Protein AF-0000000084351685 (afdb_homodimer)

Foldseek 3Di:
DVVVVVQLVLLQLLLQLLVCQLVPPQDALVRSCVVSVHDSVSSVVSVVLCVVLQQKDWDFDPDPPPPDDGGITIHGRQLAAWFKFWEDAQFKIKIFIGTLSQDTPDIDIDTDNDLDLLVVLVVVLVVVVVSCVVVVPDLVRYQEYEYAYAAQAQFVQRFGCDDPSSRDHGHSNQVSNCVSNVHGYTYAHLVALLVLLQCVVDPDPPFAWEKEWAFEQFTWMWIHGNSHTDQPVSRPPTRQQQDAPDQQADADPVGGHRGLRCLTYFVNLQVQVCVVPPPRDGPVVLLVCVVVPPPSSVVSLVSNLVSVLLVVQVCCVVGVGQEYEYHYCLCQVRVVSVVSSVVPNLVNHDVVSSPSYYYYYGDCHPCSSRSSRSVVSSSVCSSRPDRPDPD/DVVVVVVLVLLQLLLQLLVCQLVPPQDALVRSCVVSVHDSVSSVVSVVLCVVLQQKDWDFDPDPPPPDDGGITIHGRQQAAWFKFWEDAQFKIWIFIGTLSQDTPDIDIDTDHDLDLLVVLVVVLVVVVVCCVVVVPDLVRYQEYEYAYAAQAQFVQRFGCDDPSSRDHGHSNQVSNCVSNVHGYTYAHLVALLVLLQCVVDPDPPFAWEKEWAFEQFTWIWIGGNSHTDQPVSRPPTRQQQDAPDQQADADPVGGHRGLRCLTYFVNLQVQVCVVPPPRDGPVVLLVCVVVPPPSSVVSLVSNLVSVLLVVQVCCVVGVGQEYEYHYCLCQVRVVSVVSSVVPNLVNHDVVSSPSYYYYYGDCHPCSSRSSRSVVSSSVCSSRPDRPDPD

Radius of gyration: 29.2 Å; Cα contacts (8 Å, |Δi|>4): 1592; chains: 2; bounding box: 76×80×76 Å

Nearest PDB structures (foldseek):
  3vov-assembly1_B  TM=8.657E-01  e=4.909E-23  Thermus thermophilus HB8
  2yhy-assembly1_A  TM=8.379E-01  e=1.198E-23  Homo sapiens
  3vov-assembly1_C  TM=8.590E-01  e=2.984E-22  Thermus thermophilus HB8
  3vgl-assembly1_A  TM=8.261E-01  e=4.686E-22  Streptomyces griseus subsp. griseus NBRC 13350
  3vov-assembly1_D  TM=8.347E-01  e=1.167E-20  Thermus thermophilus HB8

pLDDT: mean 92.17, std 11.5, range [28.89, 98.88]

Structure (mmCIF, N/CA/C/O backbone):
data_AF-0000000084351685-model_v1
#
loop_
_entity.id
_entity.type
_entity.pdbx_description
1 polymer 'Sugar kinase of the NBD/HSP70 family, may contain an N-terminal HTH domain'
#
loop_
_atom_site.group_PDB
_atom_site.id
_atom_site.type_symbol
_atom_site.label_atom_id
_atom_site.label_alt_id
_atom_site.label_comp_id
_atom_site.label_asym_id
_atom_site.label_entity_id
_atom_site.label_seq_id
_atom_site.pdbx_PDB_ins_code
_atom_site.Cartn_x
_atom_site.Cartn_y
_atom_site.Cartn_z
_atom_site.occupancy
_atom_site.B_iso_or_equiv
_atom_site.auth_seq_id
_atom_site.auth_comp_id
_atom_site.auth_asym_id
_atom_site.auth_atom_id
_atom_site.pdbx_PDB_model_num
ATOM 1 N N . MET A 1 1 ? 35.75 -8.984 12.016 1 28.89 1 MET A N 1
ATOM 2 C CA . MET A 1 1 ? 34.688 -7.992 11.781 1 28.89 1 MET A CA 1
ATOM 3 C C . MET A 1 1 ? 34.844 -7.367 10.398 1 28.89 1 MET A C 1
ATOM 5 O O . MET A 1 1 ? 33.844 -7.16 9.703 1 28.89 1 MET A O 1
ATOM 9 N N . GLU A 1 2 ? 36.062 -7.09 10.031 1 40.34 2 GLU A N 1
ATOM 10 C CA . GLU A 1 2 ? 36.531 -6.543 8.75 1 40.34 2 GLU A CA 1
ATOM 11 C C . GLU A 1 2 ? 36.25 -7.512 7.609 1 40.34 2 GLU A C 1
ATOM 13 O O . GLU A 1 2 ? 35.844 -7.102 6.516 1 40.34 2 GLU A O 1
ATOM 18 N N . ILE A 1 3 ? 36.406 -8.727 7.922 1 40.56 3 ILE A N 1
ATOM 19 C CA . ILE A 1 3 ? 36.312 -9.812 6.957 1 40.56 3 ILE A CA 1
ATOM 20 C C . ILE A 1 3 ? 34.844 -10.031 6.578 1 40.56 3 ILE A C 1
ATOM 22 O O . ILE A 1 3 ? 34.531 -10.414 5.445 1 40.56 3 ILE A O 1
ATOM 26 N N . LYS A 1 4 ? 33.938 -9.852 7.543 1 44.12 4 LYS A N 1
ATOM 27 C CA . LYS A 1 4 ? 32.531 -10.102 7.363 1 44.12 4 LYS A CA 1
ATOM 28 C C . LYS A 1 4 ? 31.906 -9.109 6.379 1 44.12 4 LYS A C 1
ATOM 30 O O . LYS A 1 4 ? 31.047 -9.477 5.57 1 44.12 4 LYS A O 1
ATOM 35 N N . ASN A 1 5 ? 32.438 -7.922 6.488 1 52 5 ASN A N 1
ATOM 36 C CA . ASN A 1 5 ? 31.984 -6.824 5.641 1 52 5 ASN A CA 1
ATOM 37 C C . ASN A 1 5 ? 32.406 -7.02 4.191 1 52 5 ASN A C 1
ATOM 39 O O . ASN A 1 5 ? 31.625 -6.793 3.27 1 52 5 ASN A O 1
ATOM 43 N N . HIS A 1 6 ? 33.531 -7.609 4.031 1 55.75 6 HIS A N 1
ATOM 44 C CA . HIS A 1 6 ? 34.062 -7.836 2.688 1 55.75 6 HIS A CA 1
ATOM 45 C C . HIS A 1 6 ? 33.344 -8.977 1.996 1 55.75 6 HIS A C 1
ATOM 47 O O . HIS A 1 6 ? 33.031 -8.898 0.802 1 55.75 6 HIS A O 1
ATOM 53 N N . GLU A 1 7 ? 33.031 -9.969 2.828 1 60.66 7 GLU A N 1
ATOM 54 C CA . GLU A 1 7 ? 32.312 -11.117 2.283 1 60.66 7 GLU A CA 1
ATOM 55 C C . GLU A 1 7 ? 30.906 -10.734 1.854 1 60.66 7 GLU A C 1
ATOM 57 O O . GLU A 1 7 ? 30.406 -11.211 0.83 1 60.66 7 GLU A O 1
ATOM 62 N N . PHE A 1 8 ? 30.328 -9.93 2.662 1 62.97 8 PHE A N 1
ATOM 63 C CA . PHE A 1 8 ? 28.984 -9.469 2.355 1 62.97 8 PHE A CA 1
ATOM 64 C C . PHE A 1 8 ? 28.969 -8.641 1.075 1 62.97 8 PHE A C 1
ATOM 66 O O . PHE A 1 8 ? 28.109 -8.828 0.218 1 62.97 8 PHE A O 1
ATOM 73 N N . LEU A 1 9 ? 29.906 -7.777 0.977 1 66.81 9 LEU A N 1
ATOM 74 C CA . LEU A 1 9 ? 29.984 -6.941 -0.213 1 66.81 9 LEU A CA 1
ATOM 75 C C . LEU A 1 9 ? 30.25 -7.785 -1.456 1 66.81 9 LEU A C 1
ATOM 77 O O . LEU A 1 9 ? 29.688 -7.516 -2.523 1 66.81 9 LEU A O 1
ATOM 81 N N . LYS A 1 10 ? 31.047 -8.766 -1.248 1 71 10 LYS A N 1
ATOM 82 C CA . LYS A 1 10 ? 31.359 -9.664 -2.359 1 71 10 LYS A CA 1
ATOM 83 C C . LYS A 1 10 ? 30.109 -10.406 -2.828 1 71 10 LYS A C 1
ATOM 85 O O . LYS A 1 10 ? 29.844 -10.492 -4.031 1 71 10 LYS A O 1
ATOM 90 N N . LYS A 1 11 ? 29.406 -10.875 -1.869 1 76.75 11 LYS A N 1
ATOM 91 C CA . LYS A 1 11 ? 28.172 -11.602 -2.18 1 76.75 11 LYS A CA 1
ATOM 92 C C . LYS A 1 11 ? 27.172 -10.703 -2.908 1 76.75 11 LYS A C 1
ATOM 94 O O . LYS A 1 11 ? 26.547 -11.125 -3.883 1 76.75 11 LYS A O 1
ATOM 99 N N . GLU A 1 12 ? 27.125 -9.578 -2.467 1 81.12 12 GLU A N 1
ATOM 100 C CA . GLU A 1 12 ? 26.188 -8.625 -3.068 1 81.12 12 GLU A CA 1
ATOM 101 C C . GLU A 1 12 ? 26.594 -8.297 -4.504 1 81.12 12 GLU A C 1
ATOM 103 O O . GLU A 1 12 ? 25.734 -8.195 -5.383 1 81.12 12 GLU A O 1
ATOM 108 N N . ASN A 1 13 ? 27.844 -8.211 -4.688 1 83.81 13 ASN A N 1
ATOM 109 C CA . ASN A 1 13 ? 28.344 -7.887 -6.02 1 83.81 13 ASN A CA 1
ATOM 110 C C . ASN A 1 13 ? 28.109 -9.039 -6.992 1 83.81 13 ASN A C 1
ATOM 112 O O . ASN A 1 13 ? 27.75 -8.82 -8.148 1 83.81 13 ASN A O 1
ATOM 116 N N . GLN A 1 14 ? 28.312 -10.18 -6.52 1 86.69 14 GLN A N 1
ATOM 117 C CA . GLN A 1 14 ? 28.109 -11.359 -7.352 1 86.69 14 GLN A CA 1
ATOM 118 C C . GLN A 1 14 ? 26.641 -11.484 -7.781 1 86.69 14 GLN A C 1
ATOM 120 O O . GLN A 1 14 ? 26.359 -11.742 -8.953 1 86.69 14 GLN A O 1
ATOM 125 N N . SER A 1 15 ? 25.812 -11.32 -6.812 1 90.38 15 SER A N 1
ATOM 126 C CA . SER A 1 15 ? 24.375 -11.367 -7.086 1 90.38 15 SER A CA 1
ATOM 127 C C . SER A 1 15 ? 23.969 -10.305 -8.102 1 90.38 15 SER A C 1
ATOM 129 O O . SER A 1 15 ? 23.172 -10.57 -9 1 90.38 15 SER A O 1
ATOM 131 N N . LEU A 1 16 ? 24.531 -9.227 -7.945 1 90 16 LEU A N 1
ATOM 132 C CA . LEU A 1 16 ? 24.219 -8.117 -8.844 1 90 16 LEU A CA 1
ATOM 133 C C . LEU A 1 16 ? 24.656 -8.43 -10.266 1 90 16 LEU A C 1
ATOM 135 O O . LEU A 1 16 ? 23.906 -8.195 -11.219 1 90 16 LEU A O 1
ATOM 139 N N . VAL A 1 17 ? 25.812 -8.922 -10.445 1 92.81 17 VAL A N 1
ATOM 140 C CA . VAL A 1 17 ? 26.328 -9.258 -11.766 1 92.81 17 VAL A CA 1
ATOM 141 C C . VAL A 1 17 ? 25.469 -10.336 -12.406 1 92.81 17 VAL A C 1
ATOM 143 O O . VAL A 1 17 ? 25.094 -10.227 -13.578 1 92.81 17 VAL A O 1
ATOM 146 N N . LEU A 1 18 ? 25.219 -11.328 -11.641 1 93.19 18 LEU A N 1
ATOM 147 C CA . LEU A 1 18 ? 24.375 -12.414 -12.156 1 93.19 18 LEU A CA 1
ATOM 148 C C . LEU A 1 18 ? 23.016 -11.891 -12.578 1 93.19 18 LEU A C 1
ATOM 150 O O . LEU A 1 18 ? 22.516 -12.25 -13.648 1 93.19 18 LEU A O 1
ATOM 154 N N . GLU A 1 19 ? 22.438 -11.062 -11.773 1 91 19 GLU A N 1
ATOM 155 C CA . GLU A 1 19 ? 21.141 -10.477 -12.094 1 91 19 GLU A CA 1
ATOM 156 C C . GLU A 1 19 ? 21.203 -9.688 -13.398 1 91 19 GLU A C 1
ATOM 158 O O . GLU A 1 19 ? 20.281 -9.766 -14.211 1 91 19 GLU A O 1
ATOM 163 N N . ILE A 1 20 ? 22.234 -8.969 -13.555 1 91.75 20 ILE A N 1
ATOM 164 C CA . ILE A 1 20 ? 22.406 -8.172 -14.758 1 91.75 20 ILE A CA 1
ATOM 165 C C . ILE A 1 20 ? 22.484 -9.086 -15.977 1 91.75 20 ILE A C 1
ATOM 167 O O . ILE A 1 20 ? 21.844 -8.836 -17 1 91.75 20 ILE A O 1
ATOM 171 N N . ILE A 1 21 ? 23.219 -10.148 -15.852 1 93.69 21 ILE A N 1
ATOM 172 C CA . ILE A 1 21 ? 23.391 -11.07 -16.969 1 93.69 21 ILE A CA 1
ATOM 173 C C . ILE A 1 21 ? 22.062 -11.75 -17.281 1 93.69 21 ILE A C 1
ATOM 175 O O . ILE A 1 21 ? 21.719 -11.922 -18.453 1 93.69 21 ILE A O 1
ATOM 179 N N . ILE A 1 22 ? 21.312 -12.117 -16.281 1 91.31 22 ILE A N 1
ATOM 180 C CA . ILE A 1 22 ? 20.031 -12.789 -16.453 1 91.31 22 ILE A CA 1
ATOM 181 C C . ILE A 1 22 ? 19.047 -11.859 -17.172 1 91.31 22 ILE A C 1
ATOM 183 O O . ILE A 1 22 ? 18.344 -12.281 -18.078 1 91.31 22 ILE A O 1
ATOM 187 N N . ASN A 1 23 ? 19.094 -10.586 -16.844 1 86.5 23 ASN A N 1
ATOM 188 C CA . ASN A 1 23 ? 18.062 -9.656 -17.312 1 86.5 23 ASN A CA 1
ATOM 189 C C . ASN A 1 23 ? 18.484 -8.969 -18.609 1 86.5 23 ASN A C 1
ATOM 191 O O . ASN A 1 23 ? 17.625 -8.547 -19.391 1 86.5 23 ASN A O 1
ATOM 195 N N . GLN A 1 24 ? 19.812 -8.891 -18.812 1 88.88 24 GLN A N 1
ATOM 196 C CA . GLN A 1 24 ? 20.25 -8.047 -19.906 1 88.88 24 GLN A CA 1
ATOM 197 C C . GLN A 1 24 ? 21.141 -8.82 -20.875 1 88.88 24 GLN A C 1
ATOM 199 O O . GLN A 1 24 ? 21.625 -8.266 -21.859 1 88.88 24 GLN A O 1
ATOM 204 N N . GLY A 1 25 ? 21.344 -10.008 -20.641 1 89.56 25 GLY A N 1
ATOM 205 C CA . GLY A 1 25 ? 22.141 -10.781 -21.578 1 89.56 25 GLY A CA 1
ATOM 206 C C . GLY A 1 25 ? 21.578 -10.789 -22.984 1 89.56 25 GLY A C 1
ATOM 207 O O . GLY A 1 25 ? 20.359 -10.75 -23.172 1 89.56 25 GLY A O 1
ATOM 208 N N . PRO A 1 26 ? 22.516 -10.766 -23.938 1 93.31 26 PRO A N 1
ATOM 209 C CA . PRO A 1 26 ? 23.984 -10.852 -23.938 1 93.31 26 PRO A CA 1
ATOM 210 C C . PRO A 1 26 ? 24.656 -9.539 -23.531 1 93.31 26 PRO A C 1
ATOM 212 O O . PRO A 1 26 ? 24.266 -8.469 -24 1 93.31 26 PRO A O 1
ATOM 215 N N . ILE A 1 27 ? 25.625 -9.625 -22.625 1 94.81 27 ILE A N 1
ATOM 216 C CA . ILE A 1 27 ? 26.281 -8.438 -22.109 1 94.81 27 ILE A CA 1
ATOM 217 C C . ILE A 1 27 ? 27.781 -8.688 -21.984 1 94.81 27 ILE A C 1
ATOM 219 O O . ILE A 1 27 ? 28.219 -9.797 -21.641 1 94.81 27 ILE A O 1
ATOM 223 N N . SER A 1 28 ? 28.562 -7.621 -22.297 1 93.62 28 SER A N 1
ATOM 224 C CA . SER A 1 28 ? 30.016 -7.746 -22.25 1 93.62 28 SER A CA 1
ATOM 225 C C . SER A 1 28 ? 30.547 -7.492 -20.828 1 93.62 28 SER A C 1
ATOM 227 O O . SER A 1 28 ? 29.844 -6.949 -19.984 1 93.62 28 SER A O 1
ATOM 229 N N . ARG A 1 29 ? 31.781 -7.918 -20.641 1 92.25 29 ARG A N 1
ATOM 230 C CA . ARG A 1 29 ? 32.438 -7.66 -19.359 1 92.25 29 ARG A CA 1
ATOM 231 C C . ARG A 1 29 ? 32.531 -6.164 -19.078 1 92.25 29 ARG A C 1
ATOM 233 O O . ARG A 1 29 ? 32.375 -5.73 -17.938 1 92.25 29 ARG A O 1
ATOM 240 N N . ALA A 1 30 ? 32.781 -5.457 -20.094 1 91.31 30 ALA A N 1
ATOM 241 C CA . ALA A 1 30 ? 32.906 -4.008 -19.969 1 91.31 30 ALA A CA 1
ATOM 242 C C . ALA A 1 30 ? 31.594 -3.381 -19.531 1 91.31 30 ALA A C 1
ATOM 244 O O . ALA A 1 30 ? 31.562 -2.502 -18.656 1 91.31 30 ALA A O 1
ATOM 245 N N . ASP A 1 31 ? 30.594 -3.828 -20.156 1 93.69 31 ASP A N 1
ATOM 246 C CA . ASP A 1 31 ? 29.281 -3.309 -19.812 1 93.69 31 ASP A CA 1
ATOM 247 C C . ASP A 1 31 ? 28.891 -3.678 -18.375 1 93.69 31 ASP A C 1
ATOM 249 O O . ASP A 1 31 ? 28.266 -2.883 -17.672 1 93.69 31 ASP A O 1
ATOM 253 N N . ILE A 1 32 ? 29.188 -4.793 -17.953 1 94.19 32 ILE A N 1
ATOM 254 C CA . ILE A 1 32 ? 28.922 -5.242 -16.594 1 94.19 32 ILE A CA 1
ATOM 255 C C . ILE A 1 32 ? 29.656 -4.344 -15.609 1 94.19 32 ILE A C 1
ATOM 257 O O . ILE A 1 32 ? 29.078 -3.881 -14.625 1 94.19 32 ILE A O 1
ATOM 261 N N . ALA A 1 33 ? 30.891 -4.121 -15.914 1 92.06 33 ALA A N 1
ATOM 262 C CA . ALA A 1 33 ? 31.688 -3.258 -15.055 1 92.06 33 ALA A CA 1
ATOM 263 C C . ALA A 1 33 ? 31.078 -1.858 -14.961 1 92.06 33 ALA A C 1
ATOM 265 O O . ALA A 1 33 ? 30.984 -1.29 -13.875 1 92.06 33 ALA A O 1
ATOM 266 N N . LYS A 1 34 ? 30.734 -1.378 -16.047 1 91.06 34 LYS A N 1
ATOM 267 C CA . LYS A 1 34 ? 30.141 -0.04 -16.125 1 91.06 34 LYS A CA 1
ATOM 268 C C . LYS A 1 34 ? 28.844 0.043 -15.328 1 91.06 34 LYS A C 1
ATOM 270 O O . LYS A 1 34 ? 28.656 0.978 -14.547 1 91.06 34 LYS A O 1
ATOM 275 N N . GLN A 1 35 ? 28 -0.92 -15.43 1 89.62 35 GLN A N 1
ATOM 276 C CA . GLN A 1 35 ? 26.672 -0.888 -14.812 1 89.62 35 GLN A CA 1
ATOM 277 C C . GLN A 1 35 ? 26.766 -1.133 -13.312 1 89.62 35 GLN A C 1
ATOM 279 O O . GLN A 1 35 ? 25.953 -0.604 -12.539 1 89.62 35 GLN A O 1
ATOM 284 N N . THR A 1 36 ? 27.688 -1.875 -12.938 1 88.44 36 THR A N 1
ATOM 285 C CA . THR A 1 36 ? 27.812 -2.203 -11.516 1 88.44 36 THR A CA 1
ATOM 286 C C . THR A 1 36 ? 28.75 -1.22 -10.812 1 88.44 36 THR A C 1
ATOM 288 O O . THR A 1 36 ? 28.859 -1.235 -9.586 1 88.44 36 THR A O 1
ATOM 291 N N . LYS A 1 37 ? 29.469 -0.482 -11.633 1 83.5 37 LYS A N 1
ATOM 292 C CA . LYS A 1 37 ? 30.438 0.478 -11.133 1 83.5 37 LYS A CA 1
ATOM 293 C C . LYS A 1 37 ? 31.594 -0.231 -10.422 1 83.5 37 LYS A C 1
ATOM 295 O O . LYS A 1 37 ? 32.125 0.261 -9.422 1 83.5 37 LYS A O 1
ATOM 300 N N . MET A 1 38 ? 31.812 -1.381 -10.875 1 83.81 38 MET A N 1
ATOM 301 C CA . MET A 1 38 ? 32.938 -2.156 -10.383 1 83.81 38 MET A CA 1
ATOM 302 C C . MET A 1 38 ? 34.156 -1.964 -11.281 1 83.81 38 MET A C 1
ATOM 304 O O . MET A 1 38 ? 34.031 -1.534 -12.43 1 83.81 38 MET A O 1
ATOM 308 N N . SER A 1 39 ? 35.281 -2.211 -10.633 1 84.12 39 SER A N 1
ATOM 309 C CA . SER A 1 39 ? 36.469 -2.24 -11.477 1 84.12 39 SER A CA 1
ATOM 310 C C . SER A 1 39 ? 36.406 -3.365 -12.5 1 84.12 39 SER A C 1
ATOM 312 O O . SER A 1 39 ? 35.75 -4.395 -12.258 1 84.12 39 SER A O 1
ATOM 314 N N . PRO A 1 40 ? 37.062 -3.125 -13.586 1 89.88 40 PRO A N 1
ATOM 315 C CA . PRO A 1 40 ? 37.094 -4.188 -14.594 1 89.88 40 PRO A CA 1
ATOM 316 C C . PRO A 1 40 ? 37.656 -5.5 -14.039 1 89.88 40 PRO A C 1
ATOM 318 O O . PRO A 1 40 ? 37.188 -6.578 -14.406 1 89.88 40 PRO A O 1
ATOM 321 N N . THR A 1 41 ? 38.625 -5.391 -13.234 1 90.62 41 THR A N 1
ATOM 322 C CA . THR A 1 41 ? 39.219 -6.578 -12.648 1 90.62 41 THR A CA 1
ATOM 323 C C . THR A 1 41 ? 38.219 -7.328 -11.781 1 90.62 41 THR A C 1
ATOM 325 O O . THR A 1 41 ? 38.094 -8.547 -11.883 1 90.62 41 THR A O 1
ATOM 328 N N . SER A 1 42 ? 37.469 -6.605 -10.969 1 88.12 42 SER A N 1
ATOM 329 C CA . SER A 1 42 ? 36.469 -7.203 -10.109 1 88.12 42 SER A CA 1
ATOM 330 C C . SER A 1 42 ? 35.375 -7.855 -10.93 1 88.12 42 SER A C 1
ATOM 332 O O . SER A 1 42 ? 34.938 -8.969 -10.625 1 88.12 42 SER A O 1
ATOM 334 N N . ALA A 1 43 ? 34.938 -7.148 -11.914 1 93.06 43 ALA A N 1
ATOM 335 C CA . ALA A 1 43 ? 33.906 -7.68 -12.797 1 93.06 43 ALA A CA 1
ATOM 336 C C . ALA A 1 43 ? 34.375 -8.953 -13.492 1 93.06 43 ALA A C 1
ATOM 338 O O . ALA A 1 43 ? 33.625 -9.922 -13.602 1 93.06 43 ALA A O 1
ATOM 339 N N . SER A 1 44 ? 35.562 -8.898 -13.859 1 92.56 44 SER A N 1
ATOM 340 C CA . SER A 1 44 ? 36.125 -10.055 -14.555 1 92.56 44 SER A CA 1
ATOM 341 C C . SER A 1 44 ? 36.219 -11.273 -13.641 1 92.56 44 SER A C 1
ATOM 343 O O . SER A 1 44 ? 35.938 -12.398 -14.07 1 92.56 44 SER A O 1
ATOM 345 N N . ARG A 1 45 ? 36.562 -11.047 -12.492 1 92.31 45 ARG A N 1
ATOM 346 C CA . ARG A 1 45 ? 36.688 -12.133 -11.523 1 92.31 45 ARG A CA 1
ATOM 347 C C . ARG A 1 45 ? 35.312 -12.758 -11.258 1 92.31 45 ARG A C 1
ATOM 349 O O . ARG A 1 45 ? 35.188 -13.984 -11.18 1 92.31 45 ARG A O 1
ATOM 356 N N . ILE A 1 46 ? 34.344 -11.984 -11.102 1 93.19 46 ILE A N 1
ATOM 357 C CA . ILE A 1 46 ? 33 -12.461 -10.82 1 93.19 46 ILE A CA 1
ATOM 358 C C . ILE A 1 46 ? 32.469 -13.227 -12.016 1 93.19 46 ILE A C 1
ATOM 360 O O . ILE A 1 46 ? 31.891 -14.312 -11.867 1 93.19 46 ILE A O 1
ATOM 364 N N . VAL A 1 47 ? 32.688 -12.711 -13.172 1 94.44 47 VAL A N 1
ATOM 365 C CA . VAL A 1 47 ? 32.219 -13.367 -14.398 1 94.44 47 VAL A CA 1
ATOM 366 C C . VAL A 1 47 ? 32.906 -14.734 -14.531 1 94.44 47 VAL A C 1
ATOM 368 O O . VAL A 1 47 ? 32.25 -15.719 -14.883 1 94.44 47 VAL A O 1
ATOM 371 N N . ALA A 1 48 ? 34.125 -14.75 -14.234 1 93.88 48 ALA A N 1
ATOM 372 C CA . ALA A 1 48 ? 34.844 -16.016 -14.305 1 93.88 48 ALA A CA 1
ATOM 373 C C . ALA A 1 48 ? 34.281 -17.031 -13.344 1 93.88 48 ALA A C 1
ATOM 375 O O . ALA A 1 48 ? 34.156 -18.219 -13.68 1 93.88 48 ALA A O 1
ATOM 376 N N . SER A 1 49 ? 33.969 -16.594 -12.234 1 93.38 49 SER A N 1
ATOM 377 C CA . SER A 1 49 ? 33.375 -17.484 -11.234 1 93.38 49 SER A CA 1
ATOM 378 C C . SER A 1 49 ? 32.031 -18 -11.695 1 93.38 49 SER A C 1
ATOM 380 O O . SER A 1 49 ? 31.719 -19.188 -11.516 1 93.38 49 SER A O 1
ATOM 382 N N . LEU A 1 50 ? 31.219 -17.188 -12.258 1 94.5 50 LEU A N 1
ATOM 383 C CA . LEU A 1 50 ? 29.891 -17.562 -12.75 1 94.5 50 LEU A CA 1
ATOM 384 C C . LEU A 1 50 ? 30 -18.562 -13.906 1 94.5 50 LEU A C 1
ATOM 386 O O . LEU A 1 50 ? 29.172 -19.453 -14.039 1 94.5 50 LEU A O 1
ATOM 390 N N . LEU A 1 51 ? 31.031 -18.375 -14.68 1 94.69 51 LEU A N 1
ATOM 391 C CA . LEU A 1 51 ? 31.328 -19.312 -15.766 1 94.69 51 LEU A CA 1
ATOM 392 C C . LEU A 1 51 ? 31.719 -20.672 -15.211 1 94.69 51 LEU A C 1
ATOM 394 O O . LEU A 1 51 ? 31.266 -21.719 -15.703 1 94.69 51 LEU A O 1
ATOM 398 N N . ASP A 1 52 ? 32.531 -20.594 -14.195 1 93.62 52 ASP A N 1
ATOM 399 C CA . ASP A 1 52 ? 32.969 -21.812 -13.57 1 93.62 52 ASP A CA 1
ATOM 400 C C . ASP A 1 52 ? 31.812 -22.609 -12.977 1 93.62 52 ASP A C 1
ATOM 402 O O . ASP A 1 52 ? 31.812 -23.844 -13 1 93.62 52 ASP A O 1
ATOM 406 N N . MET A 1 53 ? 30.859 -21.922 -12.516 1 92.62 53 MET A N 1
ATOM 407 C CA . MET A 1 53 ? 29.672 -22.547 -11.914 1 92.62 53 MET A CA 1
ATOM 408 C C . MET A 1 53 ? 28.672 -22.938 -12.992 1 92.62 53 MET A C 1
ATOM 410 O O . MET A 1 53 ? 27.609 -23.5 -12.68 1 92.62 53 MET A O 1
ATOM 414 N N . ALA A 1 54 ? 28.922 -22.562 -14.156 1 94.31 54 ALA A N 1
ATOM 415 C CA . ALA A 1 54 ? 28.109 -22.875 -15.328 1 94.31 54 ALA A CA 1
ATOM 416 C C . ALA A 1 54 ? 26.75 -22.188 -15.242 1 94.31 54 ALA A C 1
ATOM 418 O O . ALA A 1 54 ? 25.75 -22.688 -15.789 1 94.31 54 ALA A O 1
ATOM 419 N N . LEU A 1 55 ? 26.672 -21.141 -14.5 1 95.5 55 LEU A N 1
ATOM 420 C CA . LEU A 1 55 ? 25.438 -20.375 -14.406 1 95.5 55 LEU A CA 1
ATOM 421 C C . LEU A 1 55 ? 25.266 -19.469 -15.617 1 95.5 55 LEU A C 1
ATOM 423 O O . LEU A 1 55 ? 24.141 -19.078 -15.961 1 95.5 55 LEU A O 1
ATOM 427 N N . ILE A 1 56 ? 26.359 -19.094 -16.188 1 96.56 56 ILE A N 1
ATOM 428 C CA . ILE A 1 56 ? 26.344 -18.297 -17.406 1 96.56 56 ILE A CA 1
ATOM 429 C C . ILE A 1 56 ? 27.219 -18.969 -18.469 1 96.56 56 ILE A C 1
ATOM 431 O O . ILE A 1 56 ? 27.938 -19.922 -18.188 1 96.56 56 ILE A O 1
ATOM 435 N N . LYS A 1 57 ? 27.094 -18.547 -19.703 1 96.38 57 LYS A N 1
ATOM 436 C CA . LYS A 1 57 ? 27.922 -19.047 -20.797 1 96.38 57 LYS A CA 1
ATOM 437 C C . LYS A 1 57 ? 28.312 -17.938 -21.75 1 96.38 57 LYS A C 1
ATOM 439 O O . LYS A 1 57 ? 27.672 -16.875 -21.781 1 96.38 57 LYS A O 1
ATOM 444 N N . LYS A 1 58 ? 29.359 -18.188 -22.5 1 95 58 LYS A N 1
ATOM 445 C CA . LYS A 1 58 ? 29.875 -17.25 -23.484 1 95 58 LYS A CA 1
ATOM 446 C C . LYS A 1 58 ? 29.141 -17.406 -24.828 1 95 58 LYS A C 1
ATOM 448 O O . LYS A 1 58 ? 28.828 -18.531 -25.219 1 95 58 LYS A O 1
ATOM 453 N N . VAL A 1 59 ? 28.828 -16.219 -25.297 1 92.81 59 VAL A N 1
ATOM 454 C CA . VAL A 1 59 ? 28.312 -16.234 -26.672 1 92.81 59 VAL A CA 1
ATOM 455 C C . VAL A 1 59 ? 29.125 -15.266 -27.531 1 92.81 59 VAL A C 1
ATOM 457 O O . VAL A 1 59 ? 29.516 -14.195 -27.062 1 92.81 59 VAL A O 1
ATOM 460 N N . ASP A 1 60 ? 29.516 -15.742 -28.672 1 85.19 60 ASP A N 1
ATOM 461 C CA . ASP A 1 60 ? 30.281 -14.898 -29.594 1 85.19 60 ASP A CA 1
ATOM 462 C C . ASP A 1 60 ? 29.359 -14.156 -30.547 1 85.19 60 ASP A C 1
ATOM 464 O O . ASP A 1 60 ? 28.5 -14.766 -31.188 1 85.19 60 ASP A O 1
ATOM 468 N N . ILE A 1 61 ? 29.25 -12.898 -30.359 1 76.5 61 ILE A N 1
ATOM 469 C CA . ILE A 1 61 ? 28.453 -12.102 -31.281 1 76.5 61 ILE A CA 1
ATOM 470 C C . ILE A 1 61 ? 29.359 -11.422 -32.312 1 76.5 61 ILE A C 1
ATOM 472 O O . ILE A 1 61 ? 30.328 -10.773 -31.922 1 76.5 61 ILE A O 1
ATOM 476 N N . ILE A 1 62 ? 29.234 -11.93 -33.594 1 66.38 62 ILE A N 1
ATOM 477 C CA . ILE A 1 62 ? 30.016 -11.367 -34.656 1 66.38 62 ILE A CA 1
ATOM 478 C C . ILE A 1 62 ? 29.531 -9.961 -35 1 66.38 62 ILE A C 1
ATOM 480 O O . ILE A 1 62 ? 28.328 -9.75 -35.188 1 66.38 62 ILE A O 1
ATOM 484 N N . SER A 1 63 ? 30.156 -9.039 -34.5 1 57.28 63 SER A N 1
ATOM 485 C CA . SER A 1 63 ? 29.797 -7.707 -34.969 1 57.28 63 SER A CA 1
ATOM 486 C C . SER A 1 63 ? 29.781 -7.633 -36.5 1 57.28 63 SER A C 1
ATOM 488 O O . SER A 1 63 ? 30.547 -8.328 -37.156 1 57.28 63 SER A O 1
ATOM 490 N N . ASN A 1 64 ? 28.578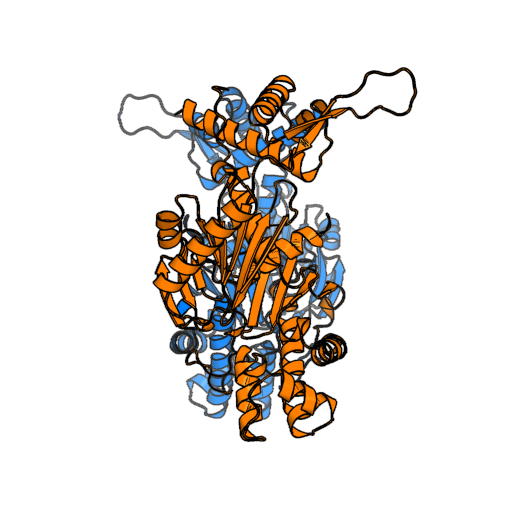 -7.332 -37.125 1 53.28 64 ASN A N 1
ATOM 491 C CA . ASN A 1 64 ? 28.359 -7.277 -38.562 1 53.28 64 ASN A CA 1
ATOM 492 C C . ASN A 1 64 ? 29.609 -6.77 -39.312 1 53.28 64 ASN A C 1
ATOM 494 O O . ASN A 1 64 ? 29.609 -6.684 -40.531 1 53.28 64 ASN A O 1
ATOM 498 N N . ASN A 1 65 ? 30.25 -5.715 -38.844 1 49.75 65 ASN A N 1
ATOM 499 C CA . ASN A 1 65 ? 31.062 -5.094 -39.906 1 49.75 65 ASN A CA 1
ATOM 500 C C . ASN A 1 65 ? 32.219 -6.004 -40.344 1 49.75 65 ASN A C 1
ATOM 502 O O . ASN A 1 65 ? 33.219 -5.535 -40.875 1 49.75 65 ASN A O 1
ATOM 506 N N . GLY A 1 66 ? 32.25 -7.176 -40.719 1 49.59 66 GLY A N 1
ATOM 507 C CA . GLY A 1 66 ? 33.156 -8.039 -41.469 1 49.59 66 GLY A CA 1
ATOM 508 C C . GLY A 1 66 ? 34.406 -8.359 -40.688 1 49.59 66 GLY A C 1
ATOM 509 O O . GLY A 1 66 ? 34.875 -9.5 -40.688 1 49.59 66 GLY A O 1
ATOM 510 N N . LEU A 1 67 ? 35.469 -7.562 -40.594 1 48.41 67 LEU A N 1
ATOM 511 C CA . LEU A 1 67 ? 36.875 -7.75 -40.219 1 48.41 67 LEU A CA 1
ATOM 512 C C . LEU A 1 67 ? 37 -7.863 -38.719 1 48.41 67 LEU A C 1
ATOM 514 O O . LEU A 1 67 ? 38.125 -8.07 -38.219 1 48.41 67 LEU A O 1
ATOM 518 N N . GLY A 1 68 ? 36.156 -7.281 -37.844 1 48.06 68 GLY A N 1
ATOM 519 C CA . GLY A 1 68 ? 36.5 -6.812 -36.5 1 48.06 68 GLY A CA 1
ATOM 520 C C . GLY A 1 68 ? 36.469 -7.91 -35.438 1 48.06 68 GLY A C 1
ATOM 521 O O . GLY A 1 68 ? 35.906 -8.984 -35.688 1 48.06 68 GLY A O 1
ATOM 522 N N . ARG A 1 69 ? 37.156 -7.789 -34.219 1 55.97 69 ARG A N 1
ATOM 523 C CA . ARG A 1 69 ? 37.344 -8.547 -33 1 55.97 69 ARG A CA 1
ATOM 524 C C . ARG A 1 69 ? 36.031 -9.008 -32.406 1 55.97 69 ARG A C 1
ATOM 526 O O . ARG A 1 69 ? 35.062 -8.227 -32.312 1 55.97 69 ARG A O 1
ATOM 533 N N . LYS A 1 70 ? 35.812 -10.305 -32.438 1 65.62 70 LYS A N 1
ATOM 534 C CA . LYS A 1 70 ? 34.688 -10.961 -31.812 1 65.62 70 LYS A CA 1
ATOM 535 C C . LYS A 1 70 ? 34.531 -10.531 -30.359 1 65.62 70 LYS A C 1
ATOM 537 O O . LYS A 1 70 ? 35.438 -10.719 -29.547 1 65.62 70 LYS A O 1
ATOM 542 N N . ALA A 1 71 ? 33.688 -9.68 -30.062 1 78.94 71 ALA A N 1
ATOM 543 C CA . ALA A 1 71 ? 33.438 -9.328 -28.656 1 78.94 71 ALA A CA 1
ATOM 544 C C . ALA A 1 71 ? 32.688 -10.445 -27.938 1 78.94 71 ALA A C 1
ATOM 546 O O . ALA A 1 71 ? 31.828 -11.109 -28.5 1 78.94 71 ALA A O 1
ATOM 547 N N . THR A 1 72 ? 33.312 -10.898 -26.781 1 90.25 72 THR A N 1
ATOM 548 C CA . THR A 1 72 ? 32.719 -11.938 -25.953 1 90.25 72 THR A CA 1
ATOM 549 C C . THR A 1 72 ? 31.562 -11.375 -25.109 1 90.25 72 THR A C 1
ATOM 551 O O . THR A 1 72 ? 31.734 -10.359 -24.422 1 90.25 72 THR A O 1
ATOM 554 N N . TYR A 1 73 ? 30.406 -12.008 -25.312 1 95.06 73 TYR A N 1
ATOM 555 C CA . TYR A 1 73 ? 29.234 -11.648 -24.516 1 95.06 73 TYR A CA 1
ATOM 556 C C . TYR A 1 73 ? 28.812 -12.805 -23.625 1 95.06 73 TYR A C 1
ATOM 558 O O . TYR A 1 73 ? 29.219 -13.945 -23.844 1 95.06 73 TYR A O 1
ATOM 566 N N . PHE A 1 74 ? 28.109 -12.469 -22.562 1 96.38 74 PHE A N 1
ATOM 567 C CA . PHE A 1 74 ? 27.672 -13.469 -21.594 1 96.38 74 PHE A CA 1
ATOM 568 C C . PHE A 1 74 ? 26.156 -13.516 -21.516 1 96.38 74 PHE A C 1
ATOM 570 O O . PHE A 1 74 ? 25.5 -12.477 -21.547 1 96.38 74 PHE A O 1
ATOM 577 N N . VAL A 1 75 ? 25.594 -14.766 -21.469 1 96.31 75 VAL A N 1
ATOM 578 C CA . VAL A 1 75 ? 24.172 -15.031 -21.281 1 96.31 75 VAL A CA 1
ATOM 579 C C . VAL A 1 75 ? 23.984 -16.047 -20.156 1 96.31 75 VAL A C 1
ATOM 581 O O . VAL A 1 75 ? 24.922 -16.781 -19.812 1 96.31 75 VAL A O 1
ATOM 584 N N . PRO A 1 76 ? 22.781 -16.031 -19.531 1 96.06 76 PRO A N 1
ATOM 585 C CA . PRO A 1 76 ? 22.516 -17.125 -18.594 1 96.06 76 PRO A CA 1
ATOM 586 C C . PRO A 1 76 ? 22.516 -18.5 -19.266 1 96.06 76 PRO A C 1
ATOM 588 O O . PRO A 1 76 ? 22.094 -18.625 -20.406 1 96.06 76 PRO A O 1
ATOM 591 N N . ASN A 1 77 ? 23.062 -19.438 -18.578 1 96.31 77 ASN A N 1
ATOM 592 C CA . ASN A 1 77 ? 23.016 -20.828 -19.047 1 96.31 77 ASN A CA 1
ATOM 593 C C . ASN A 1 77 ? 21.656 -21.469 -18.766 1 96.31 77 ASN A C 1
ATOM 595 O O . ASN A 1 77 ? 21.391 -21.891 -17.641 1 96.31 77 ASN A O 1
ATOM 599 N N . GLU A 1 78 ? 20.828 -21.625 -19.719 1 94.19 78 GLU A N 1
ATOM 600 C CA . GLU A 1 78 ? 19.453 -22.094 -19.562 1 94.19 78 GLU A CA 1
ATOM 601 C C . GLU A 1 78 ? 19.422 -23.516 -19 1 94.19 78 GLU A C 1
ATOM 603 O O . GLU A 1 78 ? 18.422 -23.938 -18.422 1 94.19 78 GLU A O 1
ATOM 608 N N . ASP A 1 79 ? 20.516 -24.25 -19.109 1 92.12 79 ASP A N 1
ATOM 609 C CA . ASP A 1 79 ? 20.547 -25.656 -18.719 1 92.12 79 ASP A CA 1
ATOM 610 C C . ASP A 1 79 ? 21.219 -25.828 -17.359 1 92.12 79 ASP A C 1
ATOM 612 O O . ASP A 1 79 ? 21.453 -26.969 -16.922 1 92.12 79 ASP A O 1
ATOM 616 N N . SER A 1 80 ? 21.516 -24.75 -16.719 1 94.5 80 SER A N 1
ATOM 617 C CA . SER A 1 80 ? 22.281 -24.828 -15.484 1 94.5 80 SER A CA 1
ATOM 618 C C . SER A 1 80 ? 21.406 -25.281 -14.32 1 94.5 80 SER A C 1
ATOM 620 O O . SER A 1 80 ? 21.375 -26.453 -13.977 1 94.5 80 SER A O 1
ATOM 622 N N . VAL A 1 81 ? 20.547 -24.422 -13.852 1 96.06 81 VAL A N 1
ATOM 623 C CA . VAL A 1 81 ? 19.766 -24.75 -12.656 1 96.06 81 VAL A CA 1
ATOM 624 C C . VAL A 1 81 ? 18.281 -24.703 -12.984 1 96.06 81 VAL A C 1
ATOM 626 O O . VAL A 1 81 ? 17.875 -24.125 -13.992 1 96.06 81 VAL A O 1
ATOM 629 N N . ILE A 1 82 ? 17.531 -25.344 -12.125 1 97.81 82 ILE A N 1
ATOM 630 C CA . ILE A 1 82 ? 16.078 -25.422 -12.266 1 97.81 82 ILE A CA 1
ATOM 631 C C . ILE A 1 82 ? 15.406 -25 -10.961 1 97.81 82 ILE A C 1
ATOM 633 O O . ILE A 1 82 ? 15.867 -25.344 -9.875 1 97.81 82 ILE A O 1
ATOM 637 N N . SER A 1 83 ? 14.398 -24.234 -11.078 1 98.31 83 SER A N 1
ATOM 638 C CA . SER A 1 83 ? 13.516 -23.891 -9.969 1 98.31 83 SER A CA 1
ATOM 639 C C . SER A 1 83 ? 12.148 -24.547 -10.125 1 98.31 83 SER A C 1
ATOM 641 O O . SER A 1 83 ? 11.609 -24.625 -11.227 1 98.31 83 SER A O 1
ATOM 643 N N . VAL A 1 84 ? 11.586 -24.984 -9.023 1 98.81 84 VAL A N 1
ATOM 644 C CA . VAL A 1 84 ? 10.312 -25.703 -9.086 1 98.81 84 VAL A CA 1
ATOM 645 C C . VAL A 1 84 ? 9.211 -24.859 -8.438 1 98.81 84 VAL A C 1
ATOM 647 O O . VAL A 1 84 ? 9.367 -24.391 -7.312 1 98.81 84 VAL A O 1
ATOM 650 N N . GLY A 1 85 ? 8.156 -24.641 -9.188 1 98.88 85 GLY A N 1
ATOM 651 C CA . GLY A 1 85 ? 6.945 -24.016 -8.664 1 98.88 85 GLY A CA 1
ATOM 652 C C . GLY A 1 85 ? 5.805 -24.984 -8.469 1 98.88 85 GLY A C 1
ATOM 653 O O . GLY A 1 85 ? 5.574 -25.859 -9.312 1 98.88 85 GLY A O 1
ATOM 654 N N . VAL A 1 86 ? 5.121 -24.875 -7.34 1 98.75 86 VAL A N 1
ATOM 655 C CA . VAL A 1 86 ? 3.975 -25.719 -7.02 1 98.75 86 VAL A CA 1
ATOM 656 C C . VAL A 1 86 ? 2.783 -24.844 -6.637 1 98.75 86 VAL A C 1
ATOM 658 O O . VAL A 1 86 ? 2.932 -23.875 -5.887 1 98.75 86 VAL A O 1
ATOM 661 N N . GLU A 1 87 ? 1.635 -25.141 -7.184 1 98.19 87 GLU A N 1
ATOM 662 C CA . GLU A 1 87 ? 0.373 -24.531 -6.781 1 98.19 87 GLU A CA 1
ATOM 663 C C . GLU A 1 87 ? -0.544 -25.547 -6.105 1 98.19 87 GLU A C 1
ATOM 665 O O . GLU A 1 87 ? -0.831 -26.609 -6.668 1 98.19 87 GLU A O 1
ATOM 670 N N . ILE A 1 88 ? -0.895 -25.25 -4.895 1 96.75 88 ILE A N 1
ATOM 671 C CA . ILE A 1 88 ? -1.913 -26.031 -4.203 1 96.75 88 ILE A CA 1
ATOM 672 C C . ILE A 1 88 ? -3.242 -25.281 -4.227 1 96.75 88 ILE A C 1
ATOM 674 O O . ILE A 1 88 ? -3.318 -24.125 -3.799 1 96.75 88 ILE A O 1
ATOM 678 N N . ASP A 1 89 ? -4.219 -25.859 -4.766 1 90.38 89 ASP A N 1
ATOM 679 C CA . ASP A 1 89 ? -5.586 -25.344 -4.723 1 90.38 89 ASP A CA 1
ATOM 680 C C . ASP A 1 89 ? -6.531 -26.375 -4.094 1 90.38 89 ASP A C 1
ATOM 682 O O . ASP A 1 89 ? -6.098 -27.438 -3.648 1 90.38 89 ASP A O 1
ATOM 686 N N . SER A 1 90 ? -7.824 -26.078 -3.98 1 83.5 90 SER A N 1
ATOM 687 C CA . SER A 1 90 ? -8.789 -26.922 -3.299 1 83.5 90 SER A CA 1
ATOM 688 C C . SER A 1 90 ? -8.93 -28.266 -4 1 83.5 90 SER A C 1
ATOM 690 O O . SER A 1 90 ? -9.141 -29.297 -3.35 1 83.5 90 SER A O 1
ATOM 692 N N . PHE A 1 91 ? -8.688 -28.266 -5.359 1 85.81 91 PHE A N 1
ATOM 693 C CA . PHE A 1 91 ? -9.023 -29.5 -6.047 1 85.81 91 PHE A CA 1
ATOM 694 C C . PHE A 1 91 ? -7.895 -29.922 -6.988 1 85.81 91 PHE A C 1
ATOM 696 O O . PHE A 1 91 ? -7.977 -30.969 -7.641 1 85.81 91 PHE A O 1
ATOM 703 N N . HIS A 1 92 ? -6.898 -29.188 -7.004 1 91.56 92 HIS A N 1
ATOM 704 C CA . HIS A 1 92 ? -5.852 -29.516 -7.965 1 91.56 92 HIS A CA 1
ATOM 705 C C . HIS A 1 92 ? -4.477 -29.109 -7.449 1 91.56 92 HIS A C 1
ATOM 707 O O . HIS A 1 92 ? -4.371 -28.281 -6.547 1 91.56 92 HIS A O 1
ATOM 713 N N . LEU A 1 93 ? -3.518 -29.766 -8 1 95.88 93 LEU A N 1
ATOM 714 C CA . LEU A 1 93 ? -2.1 -29.469 -7.816 1 95.88 93 LEU A CA 1
ATOM 715 C C . LEU A 1 93 ? -1.401 -29.297 -9.164 1 95.88 93 LEU A C 1
ATOM 717 O O . LEU A 1 93 ? -1.589 -30.109 -10.07 1 95.88 93 LEU A O 1
ATOM 721 N N . ARG A 1 94 ? -0.698 -28.188 -9.281 1 97.75 94 ARG A N 1
ATOM 722 C CA . ARG A 1 94 ? 0.124 -27.969 -10.469 1 97.75 94 ARG A CA 1
ATOM 723 C C . ARG A 1 94 ? 1.601 -27.875 -10.102 1 97.75 94 ARG A C 1
ATOM 725 O O . ARG A 1 94 ? 1.954 -27.281 -9.078 1 97.75 94 ARG A O 1
ATOM 732 N N . ILE A 1 95 ? 2.438 -28.469 -10.867 1 98.62 95 ILE A N 1
ATOM 733 C CA . ILE A 1 95 ? 3.885 -28.438 -10.68 1 98.62 95 ILE A CA 1
ATOM 734 C C . ILE A 1 95 ? 4.559 -28 -11.984 1 98.62 95 ILE A C 1
ATOM 736 O O . ILE A 1 95 ? 4.156 -28.422 -13.07 1 98.62 95 ILE A O 1
ATOM 740 N N . GLY A 1 96 ? 5.535 -27.141 -11.875 1 98.62 96 GLY A N 1
ATOM 741 C CA . GLY A 1 96 ? 6.34 -26.75 -13.016 1 98.62 96 GLY A CA 1
ATOM 742 C C . GLY A 1 96 ? 7.816 -26.609 -12.688 1 98.62 96 GLY A C 1
ATOM 743 O O . GLY A 1 96 ? 8.172 -26.141 -11.602 1 98.62 96 GLY A O 1
ATOM 744 N N . PHE A 1 97 ? 8.648 -27.109 -13.594 1 98.69 97 PHE A N 1
ATOM 745 C CA . PHE A 1 97 ? 10.086 -26.875 -13.531 1 98.69 97 PHE A CA 1
ATOM 746 C C . PHE A 1 97 ? 10.5 -25.734 -14.453 1 98.69 97 PHE A C 1
ATOM 748 O O . PHE A 1 97 ? 10.211 -25.766 -15.648 1 98.69 97 PHE A O 1
ATOM 755 N N . MET A 1 98 ? 11.109 -24.734 -13.859 1 97.81 98 MET A N 1
ATOM 756 C CA . MET A 1 98 ? 11.531 -23.578 -14.625 1 97.81 98 MET A CA 1
ATOM 757 C C . MET A 1 98 ? 13.047 -23.547 -14.789 1 97.81 98 MET A C 1
ATOM 759 O O . MET A 1 98 ? 13.781 -23.703 -13.82 1 97.81 98 MET A O 1
ATOM 763 N N . ASN A 1 99 ? 13.484 -23.344 -16.031 1 96.94 99 ASN A N 1
ATOM 764 C CA . ASN A 1 99 ? 14.93 -23.25 -16.234 1 96.94 99 ASN A CA 1
ATOM 765 C C . ASN A 1 99 ? 15.469 -21.891 -15.852 1 96.94 99 ASN A C 1
ATOM 767 O O . ASN A 1 99 ? 14.727 -21.031 -15.352 1 96.94 99 ASN A O 1
ATOM 771 N N . PHE A 1 100 ? 16.688 -21.672 -16.062 1 95.75 100 PHE A N 1
ATOM 772 C CA . PHE A 1 100 ? 17.375 -20.516 -15.492 1 95.75 100 PHE A CA 1
ATOM 773 C C . PHE A 1 100 ? 16.984 -19.234 -16.219 1 95.75 100 PHE A C 1
ATOM 775 O O . PHE A 1 100 ? 17.188 -18.141 -15.711 1 95.75 100 PHE A O 1
ATOM 782 N N . VAL A 1 101 ? 16.438 -19.312 -17.453 1 93.5 101 VAL A N 1
ATOM 783 C CA . VAL A 1 101 ? 16.062 -18.125 -18.203 1 93.5 101 VAL A CA 1
ATOM 784 C C . VAL A 1 101 ? 14.562 -17.859 -18.047 1 93.5 101 VAL A C 1
ATOM 786 O O . VAL A 1 101 ? 13.992 -17 -18.734 1 93.5 101 VAL A O 1
ATOM 789 N N . GLY A 1 102 ? 13.883 -18.672 -17.219 1 93.06 102 GLY A N 1
ATOM 790 C CA . GLY A 1 102 ? 12.523 -18.344 -16.828 1 93.06 102 GLY A CA 1
ATOM 791 C C . GLY A 1 102 ? 11.477 -19.094 -17.641 1 93.06 102 GLY A C 1
ATOM 792 O O . GLY A 1 102 ? 10.297 -18.734 -17.609 1 93.06 102 GLY A O 1
ATOM 793 N N . GLU A 1 103 ? 11.859 -20.141 -18.328 1 94.56 103 GLU A N 1
ATOM 794 C CA . GLU A 1 103 ? 10.914 -20.938 -19.109 1 94.56 103 GLU A CA 1
ATOM 795 C C . GLU A 1 103 ? 10.484 -22.188 -18.328 1 94.56 103 GLU A C 1
ATOM 797 O O . GLU A 1 103 ? 11.328 -22.906 -17.781 1 94.56 103 GLU A O 1
ATOM 802 N N . ILE A 1 104 ? 9.188 -22.422 -18.328 1 96.81 104 ILE A N 1
ATOM 803 C CA . ILE A 1 104 ? 8.703 -23.672 -17.75 1 96.81 104 ILE A CA 1
ATOM 804 C C . ILE A 1 104 ? 8.953 -24.828 -18.719 1 96.81 104 ILE A C 1
ATOM 806 O O . ILE A 1 104 ? 8.344 -24.891 -19.797 1 96.81 104 ILE A O 1
ATOM 810 N N . VAL A 1 105 ? 9.773 -25.75 -18.359 1 97.25 105 VAL A N 1
ATOM 811 C CA . VAL A 1 105 ? 10.203 -26.812 -19.266 1 97.25 105 VAL A CA 1
ATOM 812 C C . VAL A 1 105 ? 9.477 -28.109 -18.938 1 97.25 105 VAL A C 1
ATOM 814 O O . VAL A 1 105 ? 9.461 -29.047 -19.734 1 97.25 105 VAL A O 1
ATOM 817 N N . VAL A 1 106 ? 8.945 -28.203 -17.781 1 98 106 VAL A N 1
ATOM 818 C CA . VAL A 1 106 ? 8.102 -29.328 -17.359 1 98 106 VAL A CA 1
ATOM 819 C C . VAL A 1 106 ? 6.816 -28.797 -16.734 1 98 106 VAL A C 1
ATOM 821 O O . VAL A 1 106 ? 6.848 -27.859 -15.93 1 98 106 VAL A O 1
ATOM 824 N N . LYS A 1 107 ? 5.703 -29.312 -17.172 1 97.62 107 LYS A N 1
ATOM 825 C CA . LYS A 1 107 ? 4.391 -28.984 -16.609 1 97.62 107 LYS A CA 1
ATOM 826 C C . LYS A 1 107 ? 3.623 -30.25 -16.234 1 97.62 107 LYS A C 1
ATOM 828 O O . LYS A 1 107 ? 3.646 -31.234 -16.969 1 97.62 107 LYS A O 1
ATOM 833 N N . ALA A 1 108 ? 3.021 -30.203 -15.102 1 98.06 108 ALA A N 1
ATOM 834 C CA . ALA A 1 108 ? 2.197 -31.328 -14.656 1 98.06 108 ALA A CA 1
ATOM 835 C C . ALA A 1 108 ? 0.969 -30.844 -13.898 1 98.06 108 ALA A C 1
ATOM 837 O O . ALA A 1 108 ? 1.023 -29.812 -13.211 1 98.06 108 ALA A O 1
ATOM 838 N N . PHE A 1 109 ? -0.104 -31.5 -14.047 1 97 109 PHE A N 1
ATOM 839 C CA . PHE A 1 109 ? -1.386 -31.234 -13.414 1 97 109 PHE A CA 1
ATOM 840 C C . PHE A 1 109 ? -1.957 -32.5 -12.773 1 97 109 PHE A C 1
ATOM 842 O O . PHE A 1 109 ? -1.986 -33.562 -13.406 1 97 109 PHE A O 1
ATOM 849 N N . TYR A 1 110 ? -2.398 -32.375 -11.539 1 96.44 110 TYR A N 1
ATOM 850 C CA . TYR A 1 110 ? -2.947 -33.5 -10.805 1 96.44 110 TYR A CA 1
ATOM 851 C C . TYR A 1 110 ? -4.238 -33.125 -10.094 1 96.44 110 TYR A C 1
ATOM 853 O O . TYR A 1 110 ? -4.348 -32.031 -9.547 1 96.44 110 TYR A O 1
ATOM 861 N N . ASP A 1 111 ? -5.199 -34 -10.086 1 93.19 111 ASP A N 1
ATOM 862 C CA . ASP A 1 111 ? -6.332 -33.875 -9.172 1 93.19 111 ASP A CA 1
ATOM 863 C C . ASP A 1 111 ? -5.922 -34.219 -7.738 1 93.19 111 ASP A C 1
ATOM 865 O O . ASP A 1 111 ? -5.234 -35.219 -7.504 1 93.19 111 ASP A O 1
ATOM 869 N N . HIS A 1 112 ? -6.23 -33.344 -6.895 1 86.81 112 HIS A N 1
ATOM 870 C CA . HIS A 1 112 ? -5.898 -33.531 -5.488 1 86.81 112 HIS A CA 1
ATOM 871 C C . HIS A 1 112 ? -6.977 -32.938 -4.578 1 86.81 112 HIS A C 1
ATOM 873 O O . HIS A 1 112 ? -7.148 -31.734 -4.512 1 86.81 112 HIS A O 1
ATOM 879 N N . ASN A 1 113 ? -7.707 -33.781 -3.865 1 80.31 113 ASN A N 1
ATOM 880 C CA . ASN A 1 113 ? -8.805 -33.344 -3.006 1 80.31 113 ASN A CA 1
ATOM 881 C C . ASN A 1 113 ? -8.516 -33.625 -1.536 1 80.31 113 ASN A C 1
ATOM 883 O O . ASN A 1 113 ? -9.391 -33.469 -0.684 1 80.31 113 ASN A O 1
ATOM 887 N N . ASN A 1 114 ? -7.332 -33.812 -1.236 1 72.88 114 ASN A N 1
ATOM 888 C CA . ASN A 1 114 ? -6.992 -34.156 0.139 1 72.88 114 ASN A CA 1
ATOM 889 C C . ASN A 1 114 ? -6.66 -32.906 0.962 1 72.88 114 ASN A C 1
ATOM 891 O O . ASN A 1 114 ? -5.855 -32.062 0.54 1 72.88 114 ASN A O 1
ATOM 895 N N . ILE A 1 115 ? -7.281 -32.969 2.158 1 77.12 115 ILE A N 1
ATOM 896 C CA . ILE A 1 115 ? -7.121 -31.766 2.992 1 77.12 115 ILE A CA 1
ATOM 897 C C . ILE A 1 115 ? -6.074 -32.031 4.074 1 77.12 115 ILE A C 1
ATOM 899 O O . ILE A 1 115 ? -5.723 -31.141 4.84 1 77.12 115 ILE A O 1
ATOM 903 N N . ASP A 1 116 ? -5.5 -33.156 4.113 1 92.88 116 ASP A N 1
ATOM 904 C CA . ASP A 1 116 ? -4.504 -33.438 5.145 1 92.88 116 ASP A CA 1
ATOM 905 C C . ASP A 1 116 ? -3.127 -32.906 4.734 1 92.88 116 ASP A C 1
ATOM 907 O O . ASP A 1 116 ? -2.611 -33.281 3.676 1 92.88 116 ASP A O 1
ATOM 911 N N . PRO A 1 117 ? -2.553 -32.125 5.637 1 96.44 117 PRO A N 1
ATOM 912 C CA . PRO A 1 117 ? -1.264 -31.516 5.289 1 96.44 117 PRO A CA 1
ATOM 913 C C . PRO A 1 117 ? -0.182 -32.562 5.012 1 96.44 117 PRO A C 1
ATOM 915 O O . PRO A 1 117 ? 0.58 -32.438 4.051 1 96.44 117 PRO A O 1
ATOM 918 N N . GLN A 1 118 ? -0.065 -33.562 5.828 1 96.5 118 GLN A N 1
ATOM 919 C CA . GLN A 1 118 ? 0.961 -34.594 5.672 1 96.5 118 GLN A CA 1
ATOM 920 C C . GLN A 1 118 ? 0.792 -35.344 4.355 1 96.5 118 GLN A C 1
ATOM 922 O O . GLN A 1 118 ? 1.774 -35.625 3.666 1 96.5 118 GLN A O 1
ATOM 927 N N . GLN A 1 119 ? -0.426 -35.625 4.082 1 95.88 119 GLN A N 1
ATOM 928 C CA . GLN A 1 119 ? -0.703 -36.344 2.83 1 95.88 119 GLN A CA 1
ATOM 929 C C . GLN A 1 119 ? -0.369 -35.469 1.625 1 95.88 119 GLN A C 1
ATOM 931 O O . GLN A 1 119 ? 0.134 -35.969 0.614 1 95.88 119 GLN A O 1
ATOM 936 N N . THR A 1 120 ? -0.712 -34.25 1.741 1 96.69 120 THR A N 1
ATOM 937 C CA . THR A 1 120 ? -0.393 -33.312 0.669 1 96.69 120 THR A CA 1
ATOM 938 C C . THR A 1 120 ? 1.116 -33.219 0.464 1 96.69 120 THR A C 1
ATOM 940 O O . THR A 1 120 ? 1.597 -33.25 -0.671 1 96.69 120 THR A O 1
ATOM 943 N N . VAL A 1 121 ? 1.87 -33.156 1.516 1 97.44 121 VAL A N 1
ATOM 944 C CA . VAL A 1 121 ? 3.326 -33.062 1.479 1 97.44 121 VAL A CA 1
ATOM 945 C C . VAL A 1 121 ? 3.896 -34.312 0.818 1 97.44 121 VAL A C 1
ATOM 947 O O . VAL A 1 121 ? 4.777 -34.219 -0.04 1 97.44 121 VAL A O 1
ATOM 950 N N . ASN A 1 122 ? 3.363 -35.469 1.243 1 97.12 122 ASN A N 1
ATOM 951 C CA . ASN A 1 122 ? 3.797 -36.719 0.644 1 97.12 122 ASN A CA 1
ATOM 952 C C . ASN A 1 122 ? 3.521 -36.75 -0.857 1 97.12 122 ASN A C 1
ATOM 954 O O . ASN A 1 122 ? 4.371 -37.188 -1.641 1 97.12 122 ASN A O 1
ATOM 958 N N . PHE A 1 123 ? 2.389 -36.312 -1.168 1 96.75 123 PHE A N 1
ATOM 959 C CA . PHE A 1 123 ? 1.962 -36.312 -2.562 1 96.75 123 PHE A CA 1
ATOM 960 C C . PHE A 1 123 ? 2.861 -35.406 -3.404 1 96.75 123 PHE A C 1
ATOM 962 O O . PHE A 1 123 ? 3.34 -35.812 -4.465 1 96.75 123 PHE A O 1
ATOM 969 N N . ILE A 1 124 ? 3.123 -34.219 -2.969 1 97.75 124 ILE A N 1
ATOM 970 C CA . ILE A 1 124 ? 3.969 -33.281 -3.672 1 97.75 124 ILE A CA 1
ATOM 971 C C . ILE A 1 124 ? 5.367 -33.844 -3.852 1 97.75 124 ILE A C 1
ATOM 973 O O . ILE A 1 124 ? 5.922 -33.812 -4.953 1 97.75 124 ILE A O 1
ATOM 977 N N . SER A 1 125 ? 5.91 -34.375 -2.803 1 97.69 125 SER A N 1
ATOM 978 C CA . SER A 1 125 ? 7.254 -34.938 -2.826 1 97.69 125 SER A CA 1
ATOM 979 C C . SER A 1 125 ? 7.359 -36.062 -3.816 1 97.69 125 SER A C 1
ATOM 981 O O . SER A 1 125 ? 8.312 -36.156 -4.594 1 97.69 125 SER A O 1
ATOM 983 N N . GLU A 1 126 ? 6.398 -36.906 -3.768 1 97.5 126 GLU A N 1
ATOM 984 C CA . GLU A 1 126 ? 6.363 -38.062 -4.672 1 97.5 126 GLU A CA 1
ATOM 985 C C . GLU A 1 126 ? 6.293 -37.625 -6.129 1 97.5 126 GLU A C 1
ATOM 987 O O . GLU A 1 126 ? 7 -38.156 -6.984 1 97.5 126 GLU A O 1
ATOM 992 N N . LYS A 1 127 ? 5.461 -36.656 -6.375 1 98 127 LYS A N 1
ATOM 993 C CA . LYS A 1 127 ? 5.258 -36.188 -7.75 1 98 127 LYS A CA 1
ATOM 994 C C . LYS A 1 127 ? 6.496 -35.469 -8.273 1 98 127 LYS A C 1
ATOM 996 O O . LYS A 1 127 ? 6.859 -35.625 -9.445 1 98 127 LYS A O 1
ATOM 1001 N N . ILE A 1 128 ? 7.129 -34.688 -7.441 1 98.25 128 ILE A N 1
ATOM 1002 C CA . ILE A 1 128 ? 8.352 -34 -7.852 1 98.25 128 ILE A CA 1
ATOM 1003 C C . ILE A 1 128 ? 9.43 -35.031 -8.188 1 98.25 128 ILE A C 1
ATOM 1005 O O . ILE A 1 128 ? 10.094 -34.938 -9.219 1 98.25 128 ILE A O 1
ATOM 1009 N N . GLN A 1 129 ? 9.586 -36.062 -7.398 1 97.19 129 GLN A N 1
ATOM 1010 C CA . GLN A 1 129 ? 10.57 -37.125 -7.633 1 97.19 129 GLN A CA 1
ATOM 1011 C C . GLN A 1 129 ? 10.266 -37.906 -8.922 1 97.19 129 GLN A C 1
ATOM 1013 O O . GLN A 1 129 ? 11.172 -38.188 -9.703 1 97.19 129 GLN A O 1
ATOM 1018 N N . LEU A 1 130 ? 9.016 -38.156 -9.086 1 98 130 LEU A N 1
ATOM 1019 C CA . LEU A 1 130 ? 8.586 -38.875 -10.289 1 98 130 LEU A CA 1
ATOM 1020 C C . LEU A 1 130 ? 8.93 -38.062 -11.539 1 98 130 LEU A C 1
ATOM 1022 O O . LEU A 1 130 ? 9.414 -38.594 -12.523 1 98 130 LEU A O 1
ATOM 1026 N N . LEU A 1 131 ? 8.664 -36.75 -11.477 1 98.25 131 LEU A N 1
ATOM 1027 C CA . LEU A 1 131 ? 8.945 -35.875 -12.609 1 98.25 131 LEU A CA 1
ATOM 1028 C C . LEU A 1 131 ? 10.445 -35.812 -12.891 1 98.25 131 LEU A C 1
ATOM 1030 O O . LEU A 1 131 ? 10.867 -35.781 -14.047 1 98.25 131 LEU A O 1
ATOM 1034 N N . LEU A 1 132 ? 11.219 -35.781 -11.844 1 97.31 132 LEU A N 1
ATOM 1035 C CA . LEU A 1 132 ? 12.672 -35.781 -12.008 1 97.31 132 LEU A CA 1
ATOM 1036 C C . LEU A 1 132 ? 13.141 -37.031 -12.742 1 97.31 132 LEU A C 1
ATOM 1038 O O . LEU A 1 132 ? 13.945 -36.938 -13.672 1 97.31 132 LEU A O 1
ATOM 1042 N N . GLN A 1 133 ? 12.609 -38.125 -12.391 1 97.5 133 GLN A N 1
ATOM 1043 C CA . GLN A 1 133 ? 12.969 -39.406 -12.992 1 97.5 133 GLN A CA 1
ATOM 1044 C C . GLN A 1 133 ? 12.5 -39.469 -14.445 1 97.5 133 GLN A C 1
ATOM 1046 O O . GLN A 1 133 ? 13.273 -39.844 -15.328 1 97.5 133 GLN A O 1
ATOM 1051 N N . GLU A 1 134 ? 11.289 -39.125 -14.648 1 97.75 134 GLU A N 1
ATOM 1052 C CA . GLU A 1 134 ? 10.68 -39.219 -15.977 1 97.75 134 GLU A CA 1
ATOM 1053 C C . GLU A 1 134 ? 11.391 -38.312 -16.969 1 97.75 134 GLU A C 1
ATOM 1055 O O . GLU A 1 134 ? 11.539 -38.656 -18.141 1 97.75 134 GLU A O 1
ATOM 1060 N N . GLU A 1 135 ? 11.844 -37.156 -16.453 1 96.81 135 GLU A N 1
ATOM 1061 C CA . GLU A 1 135 ? 12.43 -36.156 -17.344 1 96.81 135 GLU A CA 1
ATOM 1062 C C . GLU A 1 135 ? 13.953 -36.281 -17.391 1 96.81 135 GLU A C 1
ATOM 1064 O O . GLU A 1 135 ? 14.609 -35.562 -18.156 1 96.81 135 GLU A O 1
ATOM 1069 N N . GLY A 1 136 ? 14.469 -37.125 -16.594 1 96.69 136 GLY A N 1
ATOM 1070 C CA . GLY A 1 136 ? 15.906 -37.312 -16.562 1 96.69 136 GLY A CA 1
ATOM 1071 C C . GLY A 1 136 ? 16.656 -36.094 -16.047 1 96.69 136 GLY A C 1
ATOM 1072 O O . GLY A 1 136 ? 17.719 -35.75 -16.562 1 96.69 136 GLY A O 1
ATOM 1073 N N . ILE A 1 137 ? 16.094 -35.438 -15.117 1 96 137 ILE A N 1
ATOM 1074 C CA . ILE A 1 137 ? 16.703 -34.25 -14.539 1 96 137 ILE A CA 1
ATOM 1075 C C . ILE A 1 137 ? 17.422 -34.625 -13.234 1 96 137 ILE A C 1
ATOM 1077 O O . ILE A 1 137 ? 16.828 -35.281 -12.367 1 96 137 ILE A O 1
ATOM 1081 N N . ASP A 1 138 ? 18.672 -34.219 -13.156 1 94.94 138 ASP A N 1
ATOM 1082 C CA . ASP A 1 138 ? 19.438 -34.438 -11.938 1 94.94 138 ASP A CA 1
ATOM 1083 C C . ASP A 1 138 ? 18.906 -33.562 -10.797 1 94.94 138 ASP A C 1
ATOM 1085 O O . ASP A 1 138 ? 18.75 -32.344 -10.953 1 94.94 138 ASP A O 1
ATOM 1089 N N . ALA A 1 139 ? 18.688 -34.156 -9.664 1 94.31 139 ALA A N 1
ATOM 1090 C CA . ALA A 1 139 ? 18.141 -33.438 -8.5 1 94.31 139 ALA A CA 1
ATOM 1091 C C . ALA A 1 139 ? 19.094 -32.344 -8.055 1 94.31 139 ALA A C 1
ATOM 1093 O O . ALA A 1 139 ? 18.641 -31.328 -7.5 1 94.31 139 ALA A O 1
ATOM 1094 N N . ASP A 1 140 ? 20.312 -32.469 -8.391 1 93.5 140 ASP A N 1
ATOM 1095 C CA . ASP A 1 140 ? 21.328 -31.484 -7.984 1 93.5 140 ASP A CA 1
ATOM 1096 C C . ASP A 1 140 ? 21.141 -30.172 -8.742 1 93.5 140 ASP A C 1
ATOM 1098 O O . ASP A 1 140 ? 21.672 -29.141 -8.336 1 93.5 140 ASP A O 1
ATOM 1102 N N . ARG A 1 141 ? 20.375 -30.25 -9.773 1 95.62 141 ARG A N 1
ATOM 1103 C CA . ARG A 1 141 ? 20.125 -29.047 -10.562 1 95.62 141 ARG A CA 1
ATOM 1104 C C . ARG A 1 141 ? 19 -28.203 -9.953 1 95.62 141 ARG A C 1
ATOM 1106 O O . ARG A 1 141 ? 18.812 -27.047 -10.32 1 95.62 141 ARG A O 1
ATOM 1113 N N . ILE A 1 142 ? 18.25 -28.812 -9.086 1 97.5 142 ILE A N 1
ATOM 1114 C CA . ILE A 1 142 ? 17.141 -28.094 -8.477 1 97.5 142 ILE A CA 1
ATOM 1115 C C . ILE A 1 142 ? 17.656 -27.172 -7.387 1 97.5 142 ILE A C 1
ATOM 1117 O O . ILE A 1 142 ? 18.281 -27.609 -6.418 1 97.5 142 ILE A O 1
ATOM 1121 N N . VAL A 1 143 ? 17.344 -25.875 -7.516 1 96.75 143 VAL A N 1
ATOM 1122 C CA . VAL A 1 143 ? 17.875 -24.906 -6.551 1 96.75 143 VAL A CA 1
ATOM 1123 C C . VAL A 1 143 ? 16.875 -24.734 -5.406 1 96.75 143 VAL A C 1
ATOM 1125 O O . VAL A 1 143 ? 17.203 -24.172 -4.359 1 96.75 143 VAL A O 1
ATOM 1128 N N . GLY A 1 144 ? 15.656 -25.188 -5.656 1 98 144 GLY A N 1
ATOM 1129 C CA . GLY A 1 144 ? 14.641 -25.109 -4.613 1 98 144 GLY A CA 1
ATOM 1130 C C . GLY A 1 144 ? 13.227 -25.234 -5.148 1 98 144 GLY A C 1
ATOM 1131 O O . GLY A 1 144 ? 13.023 -25.359 -6.355 1 98 144 GLY A O 1
ATOM 1132 N N . VAL A 1 145 ? 12.297 -25.25 -4.176 1 98.62 145 VAL A N 1
ATOM 1133 C CA . VAL A 1 145 ? 10.875 -25.359 -4.461 1 98.62 145 VAL A CA 1
ATOM 1134 C C . VAL A 1 145 ? 10.117 -24.203 -3.797 1 98.62 145 VAL A C 1
ATOM 1136 O O . VAL A 1 145 ? 10.414 -23.844 -2.656 1 98.62 145 VAL A O 1
ATOM 1139 N N . CYS A 1 146 ? 9.266 -23.625 -4.531 1 98.88 146 CYS A N 1
ATOM 1140 C CA . CYS A 1 146 ? 8.336 -22.656 -3.945 1 98.88 146 CYS A CA 1
ATOM 1141 C C . CYS A 1 146 ? 6.895 -23.109 -4.141 1 98.88 146 CYS A C 1
ATOM 1143 O O . CYS A 1 146 ? 6.512 -23.531 -5.234 1 98.88 146 CYS A O 1
ATOM 1145 N N . VAL A 1 147 ? 6.137 -23.016 -3.07 1 98.75 147 VAL A N 1
ATOM 1146 C CA . VAL A 1 147 ? 4.738 -23.438 -3.094 1 98.75 147 VAL A CA 1
ATOM 1147 C C . VAL A 1 147 ? 3.834 -22.219 -2.918 1 98.75 147 VAL A C 1
ATOM 1149 O O . VAL A 1 147 ? 4.008 -21.438 -1.979 1 98.75 147 VAL A O 1
ATOM 1152 N N . GLY A 1 148 ? 2.918 -22.016 -3.863 1 98.44 148 GLY A N 1
ATOM 1153 C CA . GLY A 1 148 ? 1.859 -21.031 -3.744 1 98.44 148 GLY A CA 1
ATOM 1154 C C . GLY A 1 148 ? 0.515 -21.625 -3.385 1 98.44 148 GLY A C 1
ATOM 1155 O O . GLY A 1 148 ? 0.069 -22.594 -4.02 1 98.44 148 GLY A O 1
ATOM 1156 N N . LEU A 1 149 ? -0.094 -21.141 -2.373 1 97.62 149 LEU A N 1
ATOM 1157 C CA . LEU A 1 149 ? -1.4 -21.641 -1.962 1 97.62 149 LEU A CA 1
ATOM 1158 C C . LEU A 1 149 ? -2.225 -20.531 -1.304 1 97.62 149 LEU A C 1
ATOM 1160 O O . LEU A 1 149 ? -1.673 -19.547 -0.82 1 97.62 149 LEU A O 1
ATOM 1164 N N . PRO A 1 150 ? -3.566 -20.719 -1.281 1 96.5 150 PRO A N 1
ATOM 1165 C CA . PRO A 1 150 ? -4.41 -19.688 -0.68 1 96.5 150 PRO A CA 1
ATOM 1166 C C . PRO A 1 150 ? -4.293 -19.641 0.842 1 96.5 150 PRO A C 1
ATOM 1168 O O . PRO A 1 150 ? -4.223 -20.688 1.49 1 96.5 150 PRO A O 1
ATOM 1171 N N . GLY A 1 151 ? -4.227 -18.422 1.362 1 96.19 151 GLY A N 1
ATOM 1172 C CA . GLY A 1 151 ? -4.258 -18.281 2.809 1 96.19 151 GLY A CA 1
ATOM 1173 C C . GLY A 1 151 ? -3.287 -17.234 3.33 1 96.19 151 GLY A C 1
ATOM 1174 O O . GLY A 1 151 ? -2.672 -16.5 2.549 1 96.19 151 GLY A O 1
ATOM 1175 N N . LEU A 1 152 ? -3.283 -17.109 4.668 1 97.44 152 LEU A N 1
ATOM 1176 C CA . LEU A 1 152 ? -2.316 -16.297 5.395 1 97.44 152 LEU A CA 1
ATOM 1177 C C . LEU A 1 152 ? -1.03 -17.078 5.652 1 97.44 152 LEU A C 1
ATOM 1179 O O . LEU A 1 152 ? -0.996 -17.953 6.512 1 97.44 152 LEU A O 1
ATOM 1183 N N . ILE A 1 153 ? -0.042 -16.688 4.887 1 98.19 153 ILE A N 1
ATOM 1184 C CA . ILE A 1 153 ? 1.213 -17.422 4.914 1 98.19 153 ILE A CA 1
ATOM 1185 C C . ILE A 1 153 ? 2.32 -16.547 5.496 1 98.19 153 ILE A C 1
ATOM 1187 O O . ILE A 1 153 ? 2.496 -15.406 5.086 1 98.19 153 ILE A O 1
ATOM 1191 N N . GLN A 1 154 ? 2.92 -17.031 6.484 1 96.56 154 GLN A N 1
ATOM 1192 C CA . GLN A 1 154 ? 4.172 -16.406 6.898 1 96.56 154 GLN A CA 1
ATOM 1193 C C . GLN A 1 154 ? 5.328 -16.844 6.008 1 96.56 154 GLN A C 1
ATOM 1195 O O . GLN A 1 154 ? 5.887 -17.938 6.203 1 96.56 154 GLN A O 1
ATOM 1200 N N . GLN A 1 155 ? 5.633 -16.031 5.133 1 94.81 155 GLN A N 1
ATOM 1201 C CA . GLN A 1 155 ? 6.566 -16.391 4.066 1 94.81 155 GLN A CA 1
ATOM 1202 C C . GLN A 1 155 ? 7.949 -16.703 4.629 1 94.81 155 GLN A C 1
ATOM 1204 O O . GLN A 1 155 ? 8.609 -17.641 4.172 1 94.81 155 GLN A O 1
ATOM 1209 N N . THR A 1 156 ? 8.406 -15.977 5.629 1 91.44 156 THR A N 1
ATOM 1210 C CA . THR A 1 156 ? 9.75 -16.125 6.184 1 91.44 156 THR A CA 1
ATOM 1211 C C . THR A 1 156 ? 9.93 -17.5 6.82 1 91.44 156 THR A C 1
ATOM 1213 O O . THR A 1 156 ? 10.992 -18.109 6.695 1 91.44 156 THR A O 1
ATOM 1216 N N . SER A 1 157 ? 8.914 -18.031 7.387 1 95.31 157 SER A N 1
ATOM 1217 C CA . SER A 1 157 ? 9.016 -19.297 8.094 1 95.31 157 SER A CA 1
ATOM 1218 C C . SER A 1 157 ? 8.398 -20.438 7.281 1 95.31 157 SER A C 1
ATOM 1220 O O . SER A 1 157 ? 8.594 -21.609 7.594 1 95.31 157 SER A O 1
ATOM 1222 N N . GLY A 1 158 ? 7.613 -20.062 6.328 1 97.38 158 GLY A N 1
ATOM 1223 C CA . GLY A 1 158 ? 6.934 -21.062 5.523 1 97.38 158 GLY A CA 1
ATOM 1224 C C . GLY A 1 158 ? 5.734 -21.672 6.223 1 97.38 158 GLY A C 1
ATOM 1225 O O . GLY A 1 158 ? 5.316 -22.797 5.891 1 97.38 158 GLY A O 1
ATOM 1226 N N . VAL A 1 159 ? 5.188 -20.984 7.242 1 98.19 159 VAL A N 1
ATOM 1227 C CA . VAL A 1 159 ? 4.055 -21.484 8.016 1 98.19 159 VAL A CA 1
ATOM 1228 C C . VAL A 1 159 ? 2.748 -20.984 7.41 1 98.19 159 VAL A C 1
ATOM 1230 O O . VAL A 1 159 ? 2.602 -19.797 7.145 1 98.19 159 VAL A O 1
ATOM 1233 N N . VAL A 1 160 ? 1.86 -21.906 7.172 1 98.19 160 VAL A N 1
ATOM 1234 C CA . VAL A 1 160 ? 0.488 -21.562 6.82 1 98.19 160 VAL A CA 1
ATOM 1235 C C . VAL A 1 160 ? -0.315 -21.266 8.086 1 98.19 160 VAL A C 1
ATOM 1237 O O . VAL A 1 160 ? -0.786 -22.188 8.75 1 98.19 160 VAL A O 1
ATOM 1240 N N . LYS A 1 161 ? -0.498 -20 8.359 1 97.31 161 LYS A N 1
ATOM 1241 C CA . LYS A 1 161 ? -1.219 -19.625 9.578 1 97.31 161 LYS A CA 1
ATOM 1242 C C . LYS A 1 161 ? -2.689 -20.016 9.484 1 97.31 161 LYS A C 1
ATOM 1244 O O . LYS A 1 161 ? -3.258 -20.547 10.453 1 97.31 161 LYS A O 1
ATOM 1249 N N . LEU A 1 162 ? -3.273 -19.719 8.336 1 96.19 162 LEU A N 1
ATOM 1250 C CA . LEU A 1 162 ? -4.676 -20.031 8.094 1 96.19 162 LEU A CA 1
ATOM 1251 C C . LEU A 1 162 ? -4.957 -20.156 6.602 1 96.19 162 LEU A C 1
ATOM 1253 O O . LEU A 1 162 ? -4.57 -19.281 5.82 1 96.19 162 LEU A O 1
ATOM 1257 N N . SER A 1 163 ? -5.5 -21.25 6.16 1 95.75 163 SER A N 1
ATOM 1258 C CA . SER A 1 163 ? -6.098 -21.406 4.84 1 95.75 163 SER A CA 1
ATOM 1259 C C . SER A 1 163 ? -7.516 -21.969 4.945 1 95.75 163 SER A C 1
ATOM 1261 O O . SER A 1 163 ? -7.711 -23.156 5.176 1 95.75 163 SER A O 1
ATOM 1263 N N . ALA A 1 164 ? -8.453 -21.078 4.809 1 91.12 164 ALA A N 1
ATOM 1264 C CA . ALA A 1 164 ? -9.852 -21.484 4.902 1 91.12 164 ALA A CA 1
ATOM 1265 C C . ALA A 1 164 ? -10.211 -22.469 3.799 1 91.12 164 ALA A C 1
ATOM 1267 O O . ALA A 1 164 ? -10.922 -23.453 4.043 1 91.12 164 ALA A O 1
ATOM 1268 N N . GLN A 1 165 ? -9.68 -22.281 2.666 1 89.88 165 GLN A N 1
ATOM 1269 C CA . GLN A 1 165 ? -10 -23.109 1.513 1 89.88 165 GLN A CA 1
ATOM 1270 C C . GLN A 1 165 ? -9.477 -24.531 1.707 1 89.88 165 GLN A C 1
ATOM 1272 O O . GLN A 1 165 ? -10.117 -25.5 1.274 1 89.88 165 GLN A O 1
ATOM 1277 N N . LEU A 1 166 ? -8.352 -24.625 2.373 1 93.56 166 LEU A N 1
ATOM 1278 C CA . LEU A 1 166 ? -7.742 -25.938 2.58 1 93.56 166 LEU A CA 1
ATOM 1279 C C . LEU A 1 166 ? -8.055 -26.469 3.975 1 93.56 166 LEU A C 1
ATOM 1281 O O . LEU A 1 166 ? -7.715 -27.609 4.301 1 93.56 166 LEU A O 1
ATOM 1285 N N . ASN A 1 167 ? -8.68 -25.656 4.781 1 92.75 167 ASN A N 1
ATOM 1286 C CA . ASN A 1 167 ? -8.953 -25.969 6.184 1 92.75 167 ASN A CA 1
ATOM 1287 C C . ASN A 1 167 ? -7.672 -26.281 6.945 1 92.75 167 ASN A C 1
ATOM 1289 O O . ASN A 1 167 ? -7.586 -27.297 7.633 1 92.75 167 ASN A O 1
ATOM 1293 N N . TRP A 1 168 ? -6.629 -25.547 6.719 1 96 168 TRP A N 1
ATOM 1294 C CA . TRP A 1 168 ? -5.34 -25.688 7.383 1 96 168 TRP A CA 1
ATOM 1295 C C . TRP A 1 168 ? -5.141 -24.578 8.422 1 96 168 TRP A C 1
ATOM 1297 O O . TRP A 1 168 ? -5.527 -23.438 8.195 1 96 168 TRP A O 1
ATOM 1307 N N . LYS A 1 169 ? -4.621 -24.891 9.531 1 95.94 169 LYS A N 1
ATOM 1308 C CA . LYS A 1 169 ? -4.262 -23.953 10.594 1 95.94 169 LYS A CA 1
ATOM 1309 C C . LYS A 1 169 ? -2.885 -24.281 11.172 1 95.94 169 LYS A C 1
ATOM 1311 O O . LYS A 1 169 ? -2.631 -25.422 11.578 1 95.94 169 LYS A O 1
ATOM 1316 N N . GLN A 1 170 ? -2.041 -23.375 11.117 1 97.44 170 GLN A N 1
ATOM 1317 C CA . GLN A 1 170 ? -0.71 -23.5 11.695 1 97.44 170 GLN A CA 1
ATOM 1318 C C . GLN A 1 170 ? 0.022 -24.719 11.141 1 97.44 170 GLN A C 1
ATOM 1320 O O . GLN A 1 170 ? 0.495 -25.562 11.898 1 97.44 170 GLN A O 1
ATOM 1325 N N . VAL A 1 171 ? 0.074 -24.812 9.875 1 98.12 171 VAL A N 1
ATOM 1326 C CA . VAL A 1 171 ? 0.772 -25.906 9.211 1 98.12 171 VAL A CA 1
ATOM 1327 C C . VAL A 1 171 ? 2.186 -25.469 8.836 1 98.12 171 VAL A C 1
ATOM 1329 O O . VAL A 1 171 ? 2.365 -24.5 8.094 1 98.12 171 VAL A O 1
ATOM 1332 N N . HIS A 1 172 ? 3.219 -26.109 9.344 1 98.56 172 HIS A N 1
ATOM 1333 C CA . HIS A 1 172 ? 4.613 -25.812 9.039 1 98.56 172 HIS A CA 1
ATOM 1334 C C . HIS A 1 172 ? 5.031 -26.422 7.707 1 98.56 172 HIS A C 1
ATOM 1336 O O . HIS A 1 172 ? 5.957 -27.234 7.656 1 98.56 172 HIS A O 1
ATOM 1342 N N . LEU A 1 173 ? 4.41 -26 6.656 1 98.5 173 LEU A N 1
ATOM 1343 C CA . LEU A 1 173 ? 4.5 -26.609 5.332 1 98.5 173 LEU A CA 1
ATOM 1344 C C . LEU A 1 173 ? 5.93 -26.547 4.801 1 98.5 173 LEU A C 1
ATOM 1346 O O . LEU A 1 173 ? 6.422 -27.516 4.215 1 98.5 173 LEU A O 1
ATOM 1350 N N . GLY A 1 174 ? 6.594 -25.391 4.934 1 98.44 174 GLY A N 1
ATOM 1351 C CA . GLY A 1 174 ? 7.969 -25.25 4.484 1 98.44 174 GLY A CA 1
ATOM 1352 C C . GLY A 1 174 ? 8.898 -26.281 5.07 1 98.44 174 GLY A C 1
ATOM 1353 O O . GLY A 1 174 ? 9.594 -27 4.336 1 98.44 174 GLY A O 1
ATOM 1354 N N . GLU A 1 175 ? 8.875 -26.391 6.336 1 98.25 175 GLU A N 1
ATOM 1355 C CA . GLU A 1 175 ? 9.727 -27.344 7.043 1 98.25 175 GLU A CA 1
ATOM 1356 C C . GLU A 1 175 ? 9.391 -28.781 6.648 1 98.25 175 GLU A C 1
ATOM 1358 O O . GLU A 1 175 ? 10.289 -29.609 6.449 1 98.25 175 GLU A O 1
ATOM 1363 N N . MET A 1 176 ? 8.102 -29.078 6.598 1 98.44 176 MET A N 1
ATOM 1364 C CA . MET A 1 176 ? 7.656 -30.422 6.223 1 98.44 176 MET A CA 1
ATOM 1365 C C . MET A 1 176 ? 8.195 -30.812 4.852 1 98.44 176 MET A C 1
ATOM 1367 O O . MET A 1 176 ? 8.703 -31.922 4.672 1 98.44 176 MET A O 1
ATOM 1371 N N . LEU A 1 177 ? 8.094 -29.938 3.951 1 98.38 177 LEU A N 1
ATOM 1372 C CA . LEU A 1 177 ? 8.523 -30.219 2.586 1 98.38 177 LEU A CA 1
ATOM 1373 C C . LEU A 1 177 ? 10.047 -30.266 2.492 1 98.38 177 LEU A C 1
ATOM 1375 O O . LEU A 1 177 ? 10.602 -31.094 1.767 1 98.38 177 LEU A O 1
ATOM 1379 N N . GLU A 1 178 ? 10.703 -29.359 3.182 1 97.88 178 GLU A N 1
ATOM 1380 C CA . GLU A 1 178 ? 12.164 -29.359 3.186 1 97.88 178 GLU A CA 1
ATOM 1381 C C . GLU A 1 178 ? 12.711 -30.688 3.695 1 97.88 178 GLU A C 1
ATOM 1383 O O . GLU A 1 178 ? 13.656 -31.234 3.129 1 97.88 178 GLU A O 1
ATOM 1388 N N . LYS A 1 179 ? 12.172 -31.156 4.742 1 97.38 179 LYS A N 1
ATOM 1389 C CA . LYS A 1 179 ? 12.594 -32.406 5.328 1 97.38 179 LYS A CA 1
ATOM 1390 C C . LYS A 1 179 ? 12.422 -33.562 4.34 1 97.38 179 LYS A C 1
ATOM 1392 O O . LYS A 1 179 ? 13.273 -34.469 4.258 1 97.38 179 LYS A O 1
ATOM 1397 N N . LYS A 1 180 ? 11.383 -33.531 3.66 1 96.81 180 LYS A N 1
ATOM 1398 C CA . LYS A 1 180 ? 11.055 -34.625 2.748 1 96.81 180 LYS A CA 1
ATOM 1399 C C . LYS A 1 180 ? 11.867 -34.531 1.459 1 96.81 180 LYS A C 1
ATOM 1401 O O . LYS A 1 180 ? 12.32 -35.531 0.924 1 96.81 180 LYS A O 1
ATOM 1406 N N . LEU A 1 181 ? 12.039 -33.344 0.943 1 96.81 181 LEU A N 1
ATOM 1407 C CA . LEU A 1 181 ? 12.648 -33.156 -0.368 1 96.81 181 LEU A CA 1
ATOM 1408 C C . LEU A 1 181 ? 14.156 -33 -0.25 1 96.81 181 LEU A C 1
ATOM 1410 O O . LEU A 1 181 ? 14.891 -33.219 -1.219 1 96.81 181 LEU A O 1
ATOM 1414 N N . GLY A 1 182 ? 14.633 -32.5 0.893 1 95.94 182 GLY A N 1
ATOM 1415 C CA . GLY A 1 182 ? 16.062 -32.281 1.096 1 95.94 182 GLY A CA 1
ATOM 1416 C C . GLY A 1 182 ? 16.594 -31.062 0.349 1 95.94 182 GLY A C 1
ATOM 1417 O O . GLY A 1 182 ? 17.75 -31.031 -0.041 1 95.94 182 GLY A O 1
ATOM 1418 N N . MET A 1 183 ? 15.781 -30.172 0.041 1 95.25 183 MET A N 1
ATOM 1419 C CA . MET A 1 183 ? 16.156 -28.953 -0.673 1 95.25 183 MET A CA 1
ATOM 1420 C C . MET A 1 183 ? 15.414 -27.75 -0.11 1 95.25 183 MET A C 1
ATOM 1422 O O . MET A 1 183 ? 14.453 -27.906 0.646 1 95.25 183 MET A O 1
ATOM 1426 N N . PRO A 1 184 ? 15.891 -26.469 -0.436 1 96.5 184 PRO A N 1
ATOM 1427 C CA . PRO A 1 184 ? 15.219 -25.266 0.076 1 96.5 184 PRO A CA 1
ATOM 1428 C C . PRO A 1 184 ? 13.773 -25.156 -0.392 1 96.5 184 PRO A C 1
ATOM 1430 O O . PRO A 1 184 ? 13.469 -25.453 -1.549 1 96.5 184 PRO A O 1
ATOM 1433 N N . VAL A 1 185 ? 12.93 -24.781 0.524 1 98.12 185 VAL A N 1
ATOM 1434 C CA . VAL A 1 185 ? 11.516 -24.609 0.204 1 98.12 185 VAL A CA 1
ATOM 1435 C C . VAL A 1 185 ? 11.039 -23.25 0.699 1 98.12 185 VAL A C 1
ATOM 1437 O O . VAL A 1 185 ? 11.352 -22.844 1.82 1 98.12 185 VAL A O 1
ATOM 1440 N N . VAL A 1 186 ? 10.344 -22.531 -0.131 1 97.94 186 VAL A N 1
ATOM 1441 C CA . VAL A 1 186 ? 9.641 -21.312 0.224 1 97.94 186 VAL A CA 1
ATOM 1442 C C . VAL A 1 186 ? 8.141 -21.5 0.052 1 97.94 186 VAL A C 1
ATOM 1444 O O . VAL A 1 186 ? 7.699 -22.266 -0.82 1 97.94 186 VAL A O 1
ATOM 1447 N N . VAL A 1 187 ? 7.375 -20.969 0.91 1 98.62 187 VAL A N 1
ATOM 1448 C CA . VAL A 1 187 ? 5.918 -21 0.838 1 98.62 187 VAL A CA 1
ATOM 1449 C C . VAL A 1 187 ? 5.367 -19.578 0.819 1 98.62 187 VAL A C 1
ATOM 1451 O O . VAL A 1 187 ? 5.84 -18.703 1.557 1 98.62 187 VAL A O 1
ATOM 1454 N N . ASP A 1 188 ? 4.449 -19.344 -0.05 1 98.56 188 ASP A N 1
ATOM 1455 C CA . ASP A 1 188 ? 3.85 -18.016 -0.133 1 98.56 188 ASP A CA 1
ATOM 1456 C C . ASP A 1 188 ? 2.398 -18.094 -0.6 1 98.56 188 ASP A C 1
ATOM 1458 O O . ASP A 1 188 ? 1.891 -19.188 -0.876 1 98.56 188 ASP A O 1
ATOM 1462 N N . ASN A 1 189 ? 1.743 -17 -0.572 1 98.44 189 ASN A N 1
ATOM 1463 C CA . ASN A 1 189 ? 0.375 -16.875 -1.065 1 98.44 189 ASN A CA 1
ATOM 1464 C C . ASN A 1 189 ? 0.313 -17.016 -2.584 1 98.44 189 ASN A C 1
ATOM 1466 O O . ASN A 1 189 ? 1.159 -16.469 -3.295 1 98.44 189 ASN A O 1
ATOM 1470 N N . ASP A 1 190 ? -0.662 -17.734 -3.064 1 97.88 190 ASP A N 1
ATOM 1471 C CA . ASP A 1 190 ? -0.766 -18.016 -4.492 1 97.88 190 ASP A CA 1
ATOM 1472 C C . ASP A 1 190 ? -0.938 -16.734 -5.301 1 97.88 190 ASP A C 1
ATOM 1474 O O . ASP A 1 190 ? -0.308 -16.562 -6.344 1 97.88 190 ASP A O 1
ATOM 1478 N N . LEU A 1 191 ? -1.744 -15.82 -4.824 1 98.19 191 LEU A N 1
ATOM 1479 C CA . LEU A 1 191 ? -1.969 -14.586 -5.566 1 98.19 191 LEU A CA 1
ATOM 1480 C C . LEU A 1 191 ? -0.705 -13.734 -5.602 1 98.19 191 LEU A C 1
ATOM 1482 O O . LEU A 1 191 ? -0.425 -13.07 -6.602 1 98.19 191 LEU A O 1
ATOM 1486 N N . LYS A 1 192 ? 0.042 -13.719 -4.516 1 98.5 192 LYS A N 1
ATOM 1487 C CA . LYS A 1 192 ? 1.275 -12.945 -4.449 1 98.5 192 LYS A CA 1
ATOM 1488 C C . LYS A 1 192 ? 2.311 -13.461 -5.441 1 98.5 192 LYS A C 1
ATOM 1490 O O . LYS A 1 192 ? 2.9 -12.688 -6.195 1 98.5 192 LYS A O 1
ATOM 1495 N N . VAL A 1 193 ? 2.496 -14.766 -5.504 1 98 193 VAL A N 1
ATOM 1496 C CA . VAL A 1 193 ? 3.488 -15.281 -6.441 1 98 193 VAL A CA 1
ATOM 1497 C C . VAL A 1 193 ? 2.977 -15.133 -7.871 1 98 193 VAL A C 1
ATOM 1499 O O . VAL A 1 193 ? 3.76 -14.914 -8.797 1 98 193 VAL A O 1
ATOM 1502 N N . LYS A 1 194 ? 1.657 -15.266 -8.078 1 97.94 194 LYS A N 1
ATOM 1503 C CA . LYS A 1 194 ? 1.102 -15.031 -9.406 1 97.94 194 LYS A CA 1
ATOM 1504 C C . LYS A 1 194 ? 1.351 -13.594 -9.859 1 97.94 194 LYS A C 1
ATOM 1506 O O . LYS A 1 194 ? 1.682 -13.352 -11.023 1 97.94 194 LYS A O 1
ATOM 1511 N N . ALA A 1 195 ? 1.17 -12.68 -8.969 1 97.75 195 ALA A N 1
ATOM 1512 C CA . ALA A 1 195 ? 1.403 -11.273 -9.273 1 97.75 195 ALA A CA 1
ATOM 1513 C C . ALA A 1 195 ? 2.85 -11.039 -9.695 1 97.75 195 ALA A C 1
ATOM 1515 O O . ALA A 1 195 ? 3.117 -10.211 -10.578 1 97.75 195 ALA A O 1
ATOM 1516 N N . LEU A 1 196 ? 3.727 -11.711 -9.078 1 95 196 LEU A N 1
ATOM 1517 C CA . LEU A 1 196 ? 5.133 -11.602 -9.453 1 95 196 LEU A CA 1
ATOM 1518 C C . LEU A 1 196 ? 5.34 -12.023 -10.906 1 95 196 LEU A C 1
ATOM 1520 O O . LEU A 1 196 ? 6.043 -11.352 -11.656 1 95 196 LEU A O 1
ATOM 1524 N N . ALA A 1 197 ? 4.758 -13.141 -11.242 1 95.62 197 ALA A N 1
ATOM 1525 C CA . ALA A 1 197 ? 4.848 -13.609 -12.625 1 95.62 197 ALA A CA 1
ATOM 1526 C C . ALA A 1 197 ? 4.273 -12.578 -13.594 1 95.62 197 ALA A C 1
ATOM 1528 O O . ALA A 1 197 ? 4.875 -12.289 -14.633 1 95.62 197 ALA A O 1
ATOM 1529 N N . GLU A 1 198 ? 3.119 -12.062 -13.242 1 96.06 198 GLU A N 1
ATOM 1530 C CA . GLU A 1 198 ? 2.455 -11.062 -14.078 1 96.06 198 GLU A CA 1
ATOM 1531 C C . GLU A 1 198 ? 3.32 -9.82 -14.242 1 96.06 198 GLU A C 1
ATOM 1533 O O . GLU A 1 198 ? 3.451 -9.289 -15.344 1 96.06 198 GLU A O 1
ATOM 1538 N N . TYR A 1 199 ? 3.846 -9.383 -13.133 1 94.25 199 TYR A N 1
ATOM 1539 C CA . TYR A 1 199 ? 4.668 -8.18 -13.148 1 94.25 199 TYR A CA 1
ATOM 1540 C C . TYR A 1 199 ? 5.844 -8.336 -14.109 1 94.25 199 TYR A C 1
ATOM 1542 O O . TYR A 1 199 ? 6.137 -7.43 -14.891 1 94.25 199 TYR A O 1
ATOM 1550 N N . LYS A 1 200 ? 6.477 -9.422 -14.094 1 88.12 200 LYS A N 1
ATOM 1551 C CA . LYS A 1 200 ? 7.633 -9.695 -14.953 1 88.12 200 LYS A CA 1
ATOM 1552 C C . LYS A 1 200 ? 7.234 -9.695 -16.422 1 88.12 200 LYS A C 1
ATOM 1554 O O . LYS A 1 200 ? 8.023 -9.312 -17.281 1 88.12 200 LYS A O 1
ATOM 1559 N N . LEU A 1 201 ? 6.043 -10.086 -16.672 1 87.31 201 LEU A N 1
ATOM 1560 C CA . LEU A 1 201 ? 5.562 -10.188 -18.047 1 87.31 201 LEU A CA 1
ATOM 1561 C C . LEU A 1 201 ? 5.145 -8.828 -18.578 1 87.31 201 LEU A C 1
ATOM 1563 O O . LEU A 1 201 ? 5.262 -8.562 -19.781 1 87.31 201 LEU A O 1
ATOM 1567 N N . THR A 1 202 ? 4.629 -7.961 -17.688 1 84 202 THR A N 1
ATOM 1568 C CA . THR A 1 202 ? 3.902 -6.805 -18.203 1 84 202 THR A CA 1
ATOM 1569 C C . THR A 1 202 ? 4.621 -5.512 -17.828 1 84 202 THR A C 1
ATOM 1571 O O . THR A 1 202 ? 4.266 -4.434 -18.312 1 84 202 THR A O 1
ATOM 1574 N N . SER A 1 203 ? 5.508 -5.605 -16.969 1 79.38 203 SER A N 1
ATOM 1575 C CA . SER A 1 203 ? 6.105 -4.383 -16.438 1 79.38 203 SER A CA 1
ATOM 1576 C C . SER A 1 203 ? 6.965 -3.689 -17.484 1 79.38 203 SER A C 1
ATOM 1578 O O . SER A 1 203 ? 7.684 -4.348 -18.25 1 79.38 203 SER A O 1
ATOM 1580 N N . LYS A 1 204 ? 6.723 -2.441 -17.547 1 75.81 204 LYS A N 1
ATOM 1581 C CA . LYS A 1 204 ? 7.57 -1.526 -18.297 1 75.81 204 LYS A CA 1
ATOM 1582 C C . LYS A 1 204 ? 8.469 -0.712 -17.375 1 75.81 204 LYS A C 1
ATOM 1584 O O . LYS A 1 204 ? 8.219 -0.64 -16.172 1 75.81 204 LYS A O 1
ATOM 1589 N N . ALA A 1 205 ? 9.461 -0.231 -17.969 1 67.56 205 ALA A N 1
ATOM 1590 C CA . ALA A 1 205 ? 10.445 0.545 -17.219 1 67.56 205 ALA A CA 1
ATOM 1591 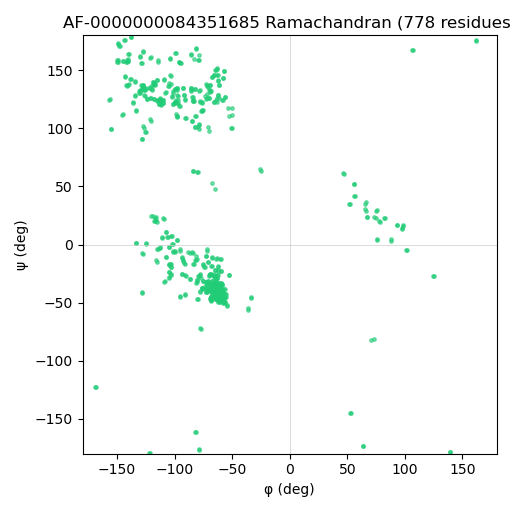C C . ALA A 1 205 ? 9.773 1.655 -16.422 1 67.56 205 ALA A C 1
ATOM 1593 O O . ALA A 1 205 ? 10.203 1.976 -15.312 1 67.56 205 ALA A O 1
ATOM 1594 N N . GLU A 1 206 ? 8.695 2.094 -16.828 1 71.25 206 GLU A N 1
ATOM 1595 C CA . GLU A 1 206 ? 8.055 3.25 -16.219 1 71.25 206 GLU A CA 1
ATOM 1596 C C . GLU A 1 206 ? 7.051 2.82 -15.148 1 71.25 206 GLU A C 1
ATOM 1598 O O . GLU A 1 206 ? 6.586 3.645 -14.359 1 71.25 206 GLU A O 1
ATOM 1603 N N . ASP A 1 207 ? 6.789 1.533 -15.148 1 75.5 207 ASP A N 1
ATOM 1604 C CA . ASP A 1 207 ? 5.777 1.073 -14.211 1 75.5 207 ASP A CA 1
ATOM 1605 C C . ASP A 1 207 ? 6.379 0.841 -12.828 1 75.5 207 ASP A C 1
ATOM 1607 O O . ASP A 1 207 ? 7.285 0.02 -12.664 1 75.5 207 ASP A O 1
ATOM 1611 N N . ASN A 1 208 ? 5.738 1.583 -11.859 1 86.31 208 ASN A N 1
ATOM 1612 C CA . ASN A 1 208 ? 6.285 1.489 -10.508 1 86.31 208 ASN A CA 1
ATOM 1613 C C . ASN A 1 208 ? 5.363 0.699 -9.586 1 86.31 208 ASN A C 1
ATOM 1615 O O . ASN A 1 208 ? 5.832 -0.06 -8.734 1 86.31 208 ASN A O 1
ATOM 1619 N N . ASN A 1 209 ? 4.047 0.821 -9.898 1 95.88 209 ASN A N 1
ATOM 1620 C CA . ASN A 1 209 ? 3.078 0.248 -8.969 1 95.88 209 ASN A CA 1
ATOM 1621 C C . ASN A 1 209 ? 2.016 -0.569 -9.695 1 95.88 209 ASN A C 1
ATOM 1623 O O . ASN A 1 209 ? 1.276 -0.035 -10.523 1 95.88 209 ASN A O 1
ATOM 1627 N N . MET A 1 210 ? 1.963 -1.841 -9.461 1 97.31 210 MET A N 1
ATOM 1628 C CA . MET A 1 210 ? 0.938 -2.723 -10.016 1 97.31 210 MET A CA 1
ATOM 1629 C C . MET A 1 210 ? 0.11 -3.357 -8.898 1 97.31 210 MET A C 1
ATOM 1631 O O . MET A 1 210 ? 0.655 -3.777 -7.879 1 97.31 210 MET A O 1
ATOM 1635 N N . VAL A 1 211 ? -1.167 -3.43 -9.125 1 98.38 211 VAL A N 1
ATOM 1636 C CA . VAL A 1 211 ? -2.029 -4.164 -8.203 1 98.38 211 VAL A CA 1
ATOM 1637 C C . VAL A 1 211 ? -2.756 -5.277 -8.953 1 98.38 211 VAL A C 1
ATOM 1639 O O . VAL A 1 211 ? -3.348 -5.039 -10.008 1 98.38 211 VAL A O 1
ATOM 1642 N N . MET A 1 212 ? -2.645 -6.422 -8.477 1 98.56 212 MET A N 1
ATOM 1643 C CA . MET A 1 212 ? -3.451 -7.531 -8.977 1 98.56 212 MET A CA 1
ATOM 1644 C C . MET A 1 212 ? -4.645 -7.793 -8.062 1 98.56 212 MET A C 1
ATOM 1646 O O . MET A 1 212 ? -4.504 -7.82 -6.844 1 98.56 212 MET A O 1
ATOM 1650 N N . ILE A 1 213 ? -5.805 -7.961 -8.68 1 98.88 213 ILE A N 1
ATOM 1651 C CA . ILE A 1 213 ? -7.02 -8.336 -7.969 1 98.88 213 ILE A CA 1
ATOM 1652 C C . ILE A 1 213 ? -7.414 -9.766 -8.344 1 98.88 213 ILE A C 1
ATOM 1654 O O . ILE A 1 213 ? -7.504 -10.102 -9.523 1 98.88 213 ILE A O 1
ATOM 1658 N N . GLY A 1 214 ? -7.535 -10.562 -7.328 1 98.38 214 GLY A N 1
ATOM 1659 C CA . GLY A 1 214 ? -8.023 -11.922 -7.531 1 98.38 214 GLY A CA 1
ATOM 1660 C C . GLY A 1 214 ? -9.492 -12.086 -7.195 1 98.38 214 GLY A C 1
ATOM 1661 O O . GLY A 1 214 ? -9.906 -11.812 -6.066 1 98.38 214 GLY A O 1
ATOM 1662 N N . LEU A 1 215 ? -10.328 -12.547 -8.141 1 98.31 215 LEU A N 1
ATOM 1663 C CA . LEU A 1 215 ? -11.758 -12.797 -7.969 1 98.31 215 LEU A CA 1
ATOM 1664 C C . LEU A 1 215 ? -12.086 -14.258 -8.281 1 98.31 215 LEU A C 1
ATOM 1666 O O . LEU A 1 215 ? -12.047 -14.672 -9.438 1 98.31 215 LEU A O 1
ATOM 1670 N N . GLY A 1 216 ? -12.375 -15.023 -7.324 1 96.44 216 GLY A N 1
ATOM 1671 C CA . GLY A 1 216 ? -12.664 -16.438 -7.48 1 96.44 216 GLY A CA 1
ATOM 1672 C C . GLY A 1 216 ? -13.234 -17.078 -6.227 1 96.44 216 GLY A C 1
ATOM 1673 O O . GLY A 1 216 ? -14.234 -16.594 -5.688 1 96.44 216 GLY A O 1
ATOM 1674 N N . ASN A 1 217 ? -12.562 -18.125 -5.723 1 94.56 217 ASN A N 1
ATOM 1675 C CA . ASN A 1 217 ? -13.016 -18.75 -4.484 1 94.56 217 ASN A CA 1
ATOM 1676 C C . ASN A 1 217 ? -12.953 -17.781 -3.309 1 94.56 217 ASN A C 1
ATOM 1678 O O . ASN A 1 217 ? -13.672 -17.953 -2.322 1 94.56 217 ASN A O 1
ATOM 1682 N N . GLY A 1 218 ? -12.109 -16.859 -3.395 1 95.75 218 GLY A N 1
ATOM 1683 C CA . GLY A 1 218 ? -11.961 -15.719 -2.516 1 95.75 218 GLY A CA 1
ATOM 1684 C C . GLY A 1 218 ? -11.688 -14.422 -3.264 1 95.75 218 GLY A C 1
ATOM 1685 O O . GLY A 1 218 ? -11.727 -14.391 -4.496 1 95.75 218 GLY A O 1
ATOM 1686 N N . VAL A 1 219 ? -11.57 -13.383 -2.531 1 98.19 219 VAL A N 1
ATOM 1687 C CA . VAL A 1 219 ? -11.227 -12.078 -3.098 1 98.19 219 VAL A CA 1
ATOM 1688 C C . VAL A 1 219 ? -9.977 -11.531 -2.416 1 98.19 219 VAL A C 1
ATOM 1690 O O . VAL A 1 219 ? -9.883 -11.531 -1.187 1 98.19 219 VAL A O 1
ATOM 1693 N N . GLY A 1 220 ? -8.953 -11.188 -3.195 1 98.56 220 GLY A N 1
ATOM 1694 C CA . GLY A 1 220 ? -7.715 -10.633 -2.67 1 98.56 220 GLY A CA 1
ATOM 1695 C C . GLY A 1 220 ? -7.055 -9.648 -3.615 1 98.56 220 GLY A C 1
ATOM 1696 O O . GLY A 1 220 ? -7.508 -9.461 -4.746 1 98.56 220 GLY A O 1
ATOM 1697 N N . SER A 1 221 ? -6.047 -9.008 -3.082 1 98.81 221 SER A N 1
ATOM 1698 C CA . SER A 1 221 ? -5.234 -8.125 -3.91 1 98.81 221 SER A CA 1
ATOM 1699 C C . SER A 1 221 ? -3.76 -8.211 -3.533 1 98.81 221 SER A C 1
ATOM 1701 O O . SER A 1 221 ? -3.418 -8.727 -2.465 1 98.81 221 SER A O 1
ATOM 1703 N N . VAL A 1 222 ? -2.908 -7.855 -4.453 1 98.75 222 VAL A N 1
ATOM 1704 C CA . VAL A 1 222 ? -1.467 -7.797 -4.238 1 98.75 222 VAL A CA 1
ATOM 1705 C C . VAL A 1 222 ? -0.908 -6.5 -4.82 1 98.75 222 VAL A C 1
ATOM 1707 O O . VAL A 1 222 ? -1.179 -6.164 -5.977 1 98.75 222 VAL A O 1
ATOM 1710 N N . LEU A 1 223 ? -0.172 -5.793 -4.012 1 98.38 223 LEU A N 1
ATOM 1711 C CA . LEU A 1 223 ? 0.537 -4.602 -4.469 1 98.38 223 LEU A CA 1
ATOM 1712 C C . LEU A 1 223 ? 2.002 -4.918 -4.75 1 98.38 223 LEU A C 1
ATOM 1714 O O . LEU A 1 223 ? 2.691 -5.492 -3.906 1 98.38 223 LEU A O 1
ATOM 1718 N N . ILE A 1 224 ? 2.434 -4.664 -5.922 1 96.81 224 ILE A N 1
ATOM 1719 C CA . ILE A 1 224 ? 3.848 -4.703 -6.273 1 96.81 224 ILE A CA 1
ATOM 1720 C C . ILE A 1 224 ? 4.355 -3.289 -6.543 1 96.81 224 ILE A C 1
ATOM 1722 O O . ILE A 1 224 ? 3.781 -2.562 -7.359 1 96.81 224 ILE A O 1
ATOM 1726 N N . THR A 1 225 ? 5.332 -2.9 -5.805 1 94.38 225 THR A N 1
ATOM 1727 C CA . THR A 1 225 ? 5.992 -1.612 -5.992 1 94.38 225 THR A CA 1
ATOM 1728 C C . THR A 1 225 ? 7.465 -1.805 -6.344 1 94.38 225 THR A C 1
ATOM 1730 O O . THR A 1 225 ? 8.188 -2.502 -5.633 1 94.38 225 THR A O 1
ATOM 1733 N N . ASN A 1 226 ? 7.891 -1.248 -7.418 1 89.75 226 ASN A N 1
ATOM 1734 C CA . ASN A 1 226 ? 9.273 -1.346 -7.875 1 89.75 226 ASN A CA 1
ATOM 1735 C C . ASN A 1 226 ? 9.742 -2.797 -7.934 1 89.75 226 ASN A C 1
ATOM 1737 O O . ASN A 1 226 ? 10.836 -3.119 -7.469 1 89.75 226 ASN A O 1
ATOM 1741 N N . GLY A 1 227 ? 8.844 -3.607 -8.273 1 89.62 227 GLY A N 1
ATOM 1742 C CA . GLY A 1 227 ? 9.188 -5 -8.523 1 89.62 227 GLY A CA 1
ATOM 1743 C C . GLY A 1 227 ? 9.133 -5.859 -7.277 1 89.62 227 GLY A C 1
ATOM 1744 O O . GLY A 1 227 ? 9.398 -7.062 -7.336 1 89.62 227 GLY A O 1
ATOM 1745 N N . GLU A 1 228 ? 8.742 -5.297 -6.188 1 92.62 228 GLU A N 1
ATOM 1746 C CA . GLU A 1 228 ? 8.695 -6.039 -4.934 1 92.62 228 GLU A CA 1
ATOM 1747 C C . GLU A 1 228 ? 7.27 -6.102 -4.383 1 92.62 228 GLU A C 1
ATOM 1749 O O . GLU A 1 228 ? 6.523 -5.125 -4.461 1 92.62 228 GLU A O 1
ATOM 1754 N N . ILE A 1 229 ? 6.957 -7.254 -3.865 1 96.56 229 ILE A N 1
ATOM 1755 C CA . ILE A 1 229 ? 5.645 -7.441 -3.248 1 96.56 229 ILE A CA 1
ATOM 1756 C C . ILE A 1 229 ? 5.574 -6.648 -1.944 1 96.56 229 ILE A C 1
ATOM 1758 O O . ILE A 1 229 ? 6.477 -6.73 -1.11 1 96.56 229 ILE A O 1
ATOM 1762 N N . TYR A 1 230 ? 4.598 -5.844 -1.85 1 97.31 230 TYR A N 1
ATOM 1763 C CA . TYR A 1 230 ? 4.301 -5.293 -0.533 1 97.31 230 TYR A CA 1
ATOM 1764 C C . TYR A 1 230 ? 3.613 -6.328 0.35 1 97.31 230 TYR A C 1
ATOM 1766 O O . TYR A 1 230 ? 2.443 -6.656 0.138 1 97.31 230 TYR A O 1
ATOM 1774 N N . ARG A 1 231 ? 4.254 -6.703 1.393 1 97.12 231 ARG A N 1
ATOM 1775 C CA . ARG A 1 231 ? 3.783 -7.867 2.137 1 97.12 231 ARG A CA 1
ATOM 1776 C C . ARG A 1 231 ? 3.062 -7.445 3.412 1 97.12 231 ARG A C 1
ATOM 1778 O O . ARG A 1 231 ? 2.205 -8.172 3.916 1 97.12 231 ARG A O 1
ATOM 1785 N N . GLY A 1 232 ? 3.395 -6.234 3.965 1 96.19 232 GLY A N 1
ATOM 1786 C CA . GLY A 1 232 ? 2.871 -5.844 5.262 1 96.19 232 GLY A CA 1
ATOM 1787 C C . GLY A 1 232 ? 3.342 -6.742 6.391 1 96.19 232 GLY A C 1
ATOM 1788 O O . GLY A 1 232 ? 4.207 -7.598 6.191 1 96.19 232 GLY A O 1
ATOM 1789 N N . GLU A 1 233 ? 2.752 -6.465 7.547 1 93.94 233 GLU A N 1
ATOM 1790 C CA . GLU A 1 233 ? 3.098 -7.285 8.703 1 93.94 233 GLU A CA 1
ATOM 1791 C C . GLU A 1 233 ? 2.635 -8.727 8.516 1 93.94 233 GLU A C 1
ATOM 1793 O O . GLU A 1 233 ? 1.484 -8.977 8.148 1 93.94 233 GLU A O 1
ATOM 1798 N N . GLY A 1 234 ? 3.588 -9.609 8.609 1 92.44 234 GLY A N 1
ATOM 1799 C CA . GLY A 1 234 ? 3.277 -11.031 8.555 1 92.44 234 GLY A CA 1
ATOM 1800 C C . GLY A 1 234 ? 2.957 -11.523 7.152 1 92.44 234 GLY A C 1
ATOM 1801 O O . GLY A 1 234 ? 2.512 -12.656 6.973 1 92.44 234 GLY A O 1
ATOM 1802 N N . ASN A 1 235 ? 3.076 -10.648 6.152 1 96.56 235 ASN A N 1
ATOM 1803 C CA . ASN A 1 235 ? 2.752 -11.023 4.777 1 96.56 235 ASN A CA 1
ATOM 1804 C C . ASN A 1 235 ? 1.243 -11.078 4.555 1 96.56 235 ASN A C 1
ATOM 1806 O O . ASN A 1 235 ? 0.761 -11.852 3.727 1 96.56 235 ASN A O 1
ATOM 1810 N N . PHE A 1 236 ? 0.459 -10.242 5.324 1 96.75 236 PHE A N 1
ATOM 1811 C CA . PHE A 1 236 ? -0.993 -10.375 5.312 1 96.75 236 PHE A CA 1
ATOM 1812 C C . PHE A 1 236 ? -1.631 -9.211 4.559 1 96.75 236 PHE A C 1
ATOM 1814 O O . PHE A 1 236 ? -2.852 -9.047 4.578 1 96.75 236 PHE A O 1
ATOM 1821 N N . ALA A 1 237 ? -0.817 -8.445 3.891 1 98.06 237 ALA A N 1
ATOM 1822 C CA . ALA A 1 237 ? -1.385 -7.344 3.119 1 98.06 237 ALA A CA 1
ATOM 1823 C C . ALA A 1 237 ? -2.219 -7.863 1.95 1 98.06 237 ALA A C 1
ATOM 1825 O O . ALA A 1 237 ? -1.892 -8.891 1.356 1 98.06 237 ALA A O 1
ATOM 1826 N N . GLY A 1 238 ? -3.314 -7.16 1.646 1 98.5 238 GLY A N 1
ATOM 1827 C CA . GLY A 1 238 ? -4.055 -7.418 0.422 1 98.5 238 GLY A CA 1
ATOM 1828 C C . GLY A 1 238 ? -5.262 -8.312 0.635 1 98.5 238 GLY A C 1
ATOM 1829 O O . GLY A 1 238 ? -5.855 -8.805 -0.328 1 98.5 238 GLY A O 1
ATOM 1830 N N . GLU A 1 239 ? -5.656 -8.508 1.902 1 98.19 239 GLU A N 1
ATOM 1831 C CA . GLU A 1 239 ? -6.82 -9.336 2.207 1 98.19 239 GLU A CA 1
ATOM 1832 C C . GLU A 1 239 ? -8.109 -8.531 2.1 1 98.19 239 GLU A C 1
ATOM 1834 O O . GLU A 1 239 ? -8.898 -8.484 3.045 1 98.19 239 GLU A O 1
ATOM 1839 N N . ILE A 1 240 ? -8.359 -8.078 0.902 1 98.5 240 ILE A N 1
ATOM 1840 C CA . ILE A 1 240 ? -9.445 -7.129 0.7 1 98.5 240 ILE A CA 1
ATOM 1841 C C . ILE A 1 240 ? -10.789 -7.855 0.761 1 98.5 240 ILE A C 1
ATOM 1843 O O . ILE A 1 240 ? -11.836 -7.227 0.92 1 98.5 240 ILE A O 1
ATOM 1847 N N . GLY A 1 241 ? -10.789 -9.133 0.637 1 98.25 241 GLY A N 1
ATOM 1848 C CA . GLY A 1 241 ? -12.023 -9.898 0.78 1 98.25 241 GLY A CA 1
ATOM 1849 C C . GLY A 1 241 ? -12.672 -9.727 2.141 1 98.25 241 GLY A C 1
ATOM 1850 O O . GLY A 1 241 ? -13.883 -9.906 2.281 1 98.25 241 GLY A O 1
ATOM 1851 N N . HIS A 1 242 ? -11.914 -9.359 3.08 1 97.88 242 HIS A N 1
ATOM 1852 C CA . HIS A 1 242 ? -12.406 -9.258 4.449 1 97.88 242 HIS A CA 1
ATOM 1853 C C . HIS A 1 242 ? -12.586 -7.797 4.859 1 97.88 242 HIS A C 1
ATOM 1855 O O . HIS A 1 242 ? -12.82 -7.5 6.031 1 97.88 242 HIS A O 1
ATOM 1861 N N . THR A 1 243 ? -12.406 -6.91 3.92 1 98.06 243 THR A N 1
ATOM 1862 C CA . THR A 1 243 ? -12.906 -5.562 4.168 1 98.06 243 THR A CA 1
ATOM 1863 C C . THR A 1 243 ? -14.43 -5.559 4.258 1 98.06 243 THR A C 1
ATOM 1865 O O . THR A 1 243 ? -15.102 -6.344 3.58 1 98.06 243 THR A O 1
ATOM 1868 N N . THR A 1 244 ? -14.922 -4.719 5.074 1 97.56 244 THR A N 1
ATOM 1869 C CA . THR A 1 244 ? -16.359 -4.594 5.242 1 97.56 244 THR A CA 1
ATOM 1870 C C . THR A 1 244 ? -16.922 -3.543 4.293 1 97.56 244 THR A C 1
ATOM 1872 O O . THR A 1 244 ? -16.484 -2.393 4.297 1 97.56 244 THR A O 1
ATOM 1875 N N . VAL A 1 245 ? -17.891 -3.949 3.506 1 95.56 245 VAL A N 1
ATOM 1876 C CA . VAL A 1 245 ? -18.484 -3.012 2.568 1 95.56 245 VAL A CA 1
ATOM 1877 C C . VAL A 1 245 ? -19.953 -2.781 2.941 1 95.56 245 VAL A C 1
ATOM 1879 O O . VAL A 1 245 ? -20.641 -1.982 2.305 1 95.56 245 VAL A O 1
ATOM 1882 N N . ASP A 1 246 ? -20.453 -3.451 3.916 1 92.62 246 ASP A N 1
ATOM 1883 C CA . ASP A 1 246 ? -21.797 -3.291 4.477 1 92.62 246 ASP A CA 1
ATOM 1884 C C . ASP A 1 246 ? -21.844 -3.775 5.922 1 92.62 246 ASP A C 1
ATOM 1886 O O . ASP A 1 246 ? -22.016 -4.969 6.176 1 92.62 246 ASP A O 1
ATOM 1890 N N . PRO A 1 247 ? -21.766 -2.84 6.855 1 92.12 247 PRO A N 1
ATOM 1891 C CA . PRO A 1 247 ? -21.75 -3.27 8.258 1 92.12 247 PRO A CA 1
ATOM 1892 C C . PRO A 1 247 ? -23 -4.047 8.664 1 92.12 247 PRO A C 1
ATOM 1894 O O . PRO A 1 247 ? -23.016 -4.688 9.711 1 92.12 247 PRO A O 1
ATOM 1897 N N . TYR A 1 248 ? -24 -4.02 7.844 1 91.5 248 TYR A N 1
ATOM 1898 C CA . TYR A 1 248 ? -25.234 -4.723 8.148 1 91.5 248 TYR A CA 1
ATOM 1899 C C . TYR A 1 248 ? -25.516 -5.809 7.113 1 91.5 248 TYR A C 1
ATOM 1901 O O . TYR A 1 248 ? -26.656 -6.227 6.934 1 91.5 248 TYR A O 1
ATOM 1909 N N . GLY A 1 249 ? -24.531 -6.207 6.441 1 93.69 249 GLY A N 1
ATOM 1910 C CA . GLY A 1 249 ? -24.672 -7.172 5.363 1 93.69 249 GLY A CA 1
ATOM 1911 C C . GLY A 1 249 ? -24.719 -8.609 5.852 1 93.69 249 GLY A C 1
ATOM 1912 O O . GLY A 1 249 ? -25.094 -8.867 6.992 1 93.69 249 GLY A O 1
ATOM 1913 N N . VAL A 1 250 ? -24.453 -9.516 4.938 1 92.75 250 VAL A N 1
ATOM 1914 C CA . VAL A 1 250 ? -24.594 -10.938 5.207 1 92.75 250 VAL A CA 1
ATOM 1915 C C . VAL A 1 250 ? -23.375 -11.43 5.992 1 92.75 250 VAL A C 1
ATOM 1917 O O . VAL A 1 250 ? -22.312 -10.812 5.949 1 92.75 250 VAL A O 1
ATOM 1920 N N . TYR A 1 251 ? -23.516 -12.516 6.656 1 95 251 TYR A N 1
ATOM 1921 C CA . TYR A 1 251 ? -22.438 -13.141 7.43 1 95 251 TYR A CA 1
ATOM 1922 C C . TYR A 1 251 ? -21.391 -13.758 6.516 1 95 251 TYR A C 1
ATOM 1924 O O . TYR A 1 251 ? -21.734 -14.43 5.539 1 95 251 TYR A O 1
ATOM 1932 N N . CYS A 1 252 ? -20.266 -13.523 6.891 1 95.75 252 CYS A N 1
ATOM 1933 C CA . CYS A 1 252 ? -19.125 -14.156 6.25 1 95.75 252 CYS A CA 1
ATOM 1934 C C . CYS A 1 252 ? -18.688 -15.391 7.035 1 95.75 252 CYS A C 1
ATOM 1936 O O . CYS A 1 252 ? -18.906 -15.477 8.242 1 95.75 252 CYS A O 1
ATOM 1938 N N . SER A 1 253 ? -18.016 -16.297 6.379 1 92.38 253 SER A N 1
ATOM 1939 C CA . SER A 1 253 ? -17.484 -17.484 7.043 1 92.38 253 SER A CA 1
ATOM 1940 C C . SER A 1 253 ? -16.438 -17.109 8.078 1 92.38 253 SER A C 1
ATOM 1942 O O . SER A 1 253 ? -16.078 -17.922 8.93 1 92.38 253 SER A O 1
ATOM 1944 N N . CYS A 1 254 ? -15.984 -15.875 8.055 1 92.69 254 CYS A N 1
ATOM 1945 C CA . CYS A 1 254 ? -14.977 -15.445 9.008 1 92.69 254 CYS A CA 1
ATOM 1946 C C . CYS A 1 254 ? -15.617 -14.961 10.305 1 92.69 254 CYS A C 1
ATOM 1948 O O . CYS A 1 254 ? -14.922 -14.656 11.273 1 92.69 254 CYS A O 1
ATOM 1950 N N . GLY A 1 255 ? -16.891 -14.844 10.359 1 93.19 255 GLY A N 1
ATOM 1951 C CA . GLY A 1 255 ? -17.609 -14.445 11.555 1 93.19 255 GLY A CA 1
ATOM 1952 C C . GLY A 1 255 ? -18.047 -12.992 11.539 1 93.19 255 GLY A C 1
ATOM 1953 O O . GLY A 1 255 ? -18.797 -12.547 12.414 1 93.19 255 GLY A O 1
ATOM 1954 N N . LYS A 1 256 ? -17.672 -12.242 10.539 1 95.25 256 LYS A N 1
ATOM 1955 C CA . LYS A 1 256 ? -18.031 -10.828 10.445 1 95.25 256 LYS A CA 1
ATOM 1956 C C . LYS A 1 256 ? -19.219 -10.625 9.5 1 95.25 256 LYS A C 1
ATOM 1958 O O . LYS A 1 256 ? -19.562 -11.516 8.727 1 95.25 256 LYS A O 1
ATOM 1963 N N . LEU A 1 257 ? -19.75 -9.5 9.625 1 94.69 257 LEU A N 1
ATOM 1964 C CA . LEU A 1 257 ? -20.828 -9.086 8.719 1 94.69 257 LEU A CA 1
ATOM 1965 C C . LEU A 1 257 ? -20.281 -8.211 7.594 1 94.69 257 LEU A C 1
ATOM 1967 O O . LEU A 1 257 ? -19.438 -7.348 7.828 1 94.69 257 LEU A O 1
ATOM 1971 N N . GLY A 1 258 ? -20.719 -8.508 6.406 1 96.19 258 GLY A N 1
ATOM 1972 C CA . GLY A 1 258 ? -20.609 -7.535 5.332 1 96.19 258 GLY A CA 1
ATOM 1973 C C . GLY A 1 258 ? -19.25 -7.527 4.672 1 96.19 258 GLY A C 1
ATOM 1974 O O . GLY A 1 258 ? -18.859 -6.535 4.055 1 96.19 258 GLY A O 1
ATOM 1975 N N . CYS A 1 259 ? -18.484 -8.625 4.77 1 97.88 259 CYS A N 1
ATOM 1976 C CA . CYS A 1 259 ? -17.219 -8.719 4.062 1 97.88 259 CYS A CA 1
ATOM 1977 C C . CYS A 1 259 ? -17.422 -8.656 2.555 1 97.88 259 CYS A C 1
ATOM 1979 O O . CYS A 1 259 ? -18.391 -9.211 2.033 1 97.88 259 CYS A O 1
ATOM 1981 N N . LEU A 1 260 ? -16.484 -8.07 1.903 1 98.38 260 LEU A N 1
ATOM 1982 C CA . LEU A 1 260 ? -16.531 -7.875 0.458 1 98.38 260 LEU A CA 1
ATOM 1983 C C . LEU A 1 260 ? -16.719 -9.211 -0.262 1 98.38 260 LEU A C 1
ATOM 1985 O O . LEU A 1 260 ? -17.484 -9.305 -1.214 1 98.38 260 LEU A O 1
ATOM 1989 N N . GLN A 1 261 ? -16.031 -10.242 0.148 1 98.19 261 GLN A N 1
ATOM 1990 C CA . GLN A 1 261 ? -16.031 -11.508 -0.579 1 98.19 261 GLN A CA 1
ATOM 1991 C C . GLN A 1 261 ? -17.406 -12.148 -0.574 1 98.19 261 GLN A C 1
ATOM 1993 O O . GLN A 1 261 ? -17.734 -12.945 -1.454 1 98.19 261 GLN A O 1
ATOM 1998 N N . THR A 1 262 ? -18.281 -11.789 0.385 1 98.12 262 THR A N 1
ATOM 1999 C CA . THR A 1 262 ? -19.609 -12.383 0.462 1 98.12 262 THR A CA 1
ATOM 2000 C C . THR A 1 262 ? -20.469 -11.961 -0.731 1 98.12 262 THR A C 1
ATOM 2002 O O . THR A 1 262 ? -21.5 -12.578 -1.015 1 98.12 262 THR A O 1
ATOM 2005 N N . TYR A 1 263 ? -20.031 -11.016 -1.47 1 98.06 263 TYR A N 1
ATOM 2006 C CA . TYR A 1 263 ? -20.797 -10.492 -2.598 1 98.06 263 TYR A CA 1
ATOM 2007 C C . TYR A 1 263 ? -20.188 -10.938 -3.922 1 98.06 263 TYR A C 1
ATOM 2009 O O . TYR A 1 263 ? -20.797 -10.773 -4.98 1 98.06 263 TYR A O 1
ATOM 2017 N N . ILE A 1 264 ? -19.016 -11.5 -3.877 1 98.56 264 ILE A N 1
ATOM 2018 C CA . ILE A 1 264 ? -18.312 -11.719 -5.137 1 98.56 264 ILE A CA 1
ATOM 2019 C C . ILE A 1 264 ? -17.859 -13.172 -5.234 1 98.56 264 ILE A C 1
ATOM 2021 O O . ILE A 1 264 ? -17.953 -13.789 -6.297 1 98.56 264 ILE A O 1
ATOM 2025 N N . ALA A 1 265 ? -17.359 -13.742 -4.129 1 98.19 265 ALA A N 1
ATOM 2026 C CA . ALA A 1 265 ? -16.656 -15.031 -4.16 1 98.19 265 ALA A CA 1
ATOM 2027 C C . ALA A 1 265 ? -17.594 -16.156 -4.582 1 98.19 265 ALA A C 1
ATOM 2029 O O . ALA A 1 265 ? -18.781 -16.156 -4.215 1 98.19 265 ALA A O 1
ATOM 2030 N N . GLU A 1 266 ? -17.094 -17.156 -5.207 1 97.31 266 GLU A N 1
ATOM 2031 C CA . GLU A 1 266 ? -17.859 -18.234 -5.832 1 97.31 266 GLU A CA 1
ATOM 2032 C C . GLU A 1 266 ? -18.719 -18.969 -4.812 1 97.31 266 GLU A C 1
ATOM 2034 O O . GLU A 1 266 ? -19.891 -19.219 -5.055 1 97.31 266 GLU A O 1
ATOM 2039 N N . PRO A 1 267 ? -18.172 -19.328 -3.637 1 95.56 267 PRO A N 1
ATOM 2040 C CA . PRO A 1 267 ? -19.016 -20.062 -2.695 1 95.56 267 PRO A CA 1
ATOM 2041 C C . PRO A 1 267 ? -20.281 -19.297 -2.303 1 95.56 267 PRO A C 1
ATOM 2043 O O . PRO A 1 267 ? -21.344 -19.891 -2.15 1 95.56 267 PRO A O 1
ATOM 2046 N N . PHE A 1 268 ? -20.219 -18.047 -2.203 1 97.31 268 PHE A N 1
ATOM 2047 C CA . PHE A 1 268 ? -21.359 -17.234 -1.802 1 97.31 268 PHE A CA 1
ATOM 2048 C C . PHE A 1 268 ? -22.344 -17.094 -2.951 1 97.31 268 PHE A C 1
ATOM 2050 O O . PHE A 1 268 ? -23.562 -17.062 -2.734 1 97.31 268 PHE A O 1
ATOM 2057 N N . LEU A 1 269 ? -21.844 -16.969 -4.16 1 98.12 269 LEU A N 1
ATOM 2058 C CA . LEU A 1 269 ? -22.703 -16.922 -5.328 1 98.12 269 LEU A CA 1
ATOM 2059 C C . LEU A 1 269 ? -23.484 -18.234 -5.469 1 98.12 269 LEU A C 1
ATOM 2061 O O . LEU A 1 269 ? -24.688 -18.203 -5.777 1 98.12 269 LEU A O 1
ATOM 2065 N N . LEU A 1 270 ? -22.812 -19.297 -5.223 1 97.56 270 LEU A N 1
ATOM 2066 C CA . LEU A 1 270 ? -23.453 -20.609 -5.32 1 97.56 270 LEU A CA 1
ATOM 2067 C C . LEU A 1 270 ? -24.5 -20.781 -4.211 1 97.56 270 LEU A C 1
ATOM 2069 O O . LEU A 1 270 ? -25.547 -21.375 -4.438 1 97.56 270 LEU A O 1
ATOM 2073 N N . ASP A 1 271 ? -24.203 -20.297 -3.016 1 96.44 271 ASP A N 1
ATOM 2074 C CA . ASP A 1 271 ? -25.172 -20.312 -1.928 1 96.44 271 ASP A CA 1
ATOM 2075 C C . ASP A 1 271 ? -26.438 -19.547 -2.311 1 96.44 271 ASP A C 1
ATOM 2077 O O . ASP A 1 271 ? -27.547 -20.016 -2.061 1 96.44 271 ASP A O 1
ATOM 2081 N N . ALA A 1 272 ? -26.297 -18.391 -2.883 1 96.88 272 ALA A N 1
ATOM 2082 C CA . ALA A 1 272 ? -27.422 -17.594 -3.326 1 96.88 272 ALA A CA 1
ATOM 2083 C C . ALA A 1 272 ? -28.219 -18.312 -4.406 1 96.88 272 ALA A C 1
ATOM 2085 O O . ALA A 1 272 ? -29.453 -18.312 -4.383 1 96.88 272 ALA A O 1
ATOM 2086 N N . ALA A 1 273 ? -27.516 -18.922 -5.336 1 97.81 273 ALA A N 1
ATOM 2087 C CA . ALA A 1 273 ? -28.156 -19.641 -6.43 1 97.81 273 ALA A CA 1
ATOM 2088 C C . ALA A 1 273 ? -28.969 -20.828 -5.906 1 97.81 273 ALA A C 1
ATOM 2090 O O . ALA A 1 273 ? -30.062 -21.094 -6.387 1 97.81 273 ALA A O 1
ATOM 2091 N N . ALA A 1 274 ? -28.375 -21.469 -4.945 1 96.25 274 ALA A N 1
ATOM 2092 C CA . ALA A 1 274 ? -29 -22.672 -4.402 1 96.25 274 ALA A CA 1
ATOM 2093 C C . ALA A 1 274 ? -30.328 -22.344 -3.734 1 96.25 274 ALA A C 1
ATOM 2095 O O . ALA A 1 274 ? -31.219 -23.188 -3.654 1 96.25 274 ALA A O 1
ATOM 2096 N N . LYS A 1 275 ? -30.484 -21.141 -3.244 1 95.62 275 LYS A N 1
ATOM 2097 C CA . LYS A 1 275 ? -31.75 -20.703 -2.635 1 95.62 275 LYS A CA 1
ATOM 2098 C C . LYS A 1 275 ? -32.844 -20.609 -3.674 1 95.62 275 LYS A C 1
ATOM 2100 O O . LYS A 1 275 ? -34.031 -20.812 -3.354 1 95.62 275 LYS A O 1
ATOM 2105 N N . VAL A 1 276 ? -32.562 -20.297 -4.859 1 95.44 276 VAL A N 1
ATOM 2106 C CA . VAL A 1 276 ? -33.531 -20.109 -5.926 1 95.44 276 VAL A CA 1
ATOM 2107 C C . VAL A 1 276 ? -33.688 -21.391 -6.73 1 95.44 276 VAL A C 1
ATOM 2109 O O . VAL A 1 276 ? -34.781 -21.766 -7.133 1 95.44 276 VAL A O 1
ATOM 2112 N N . LYS A 1 277 ? -32.594 -22 -7.039 1 94.25 277 LYS A N 1
ATOM 2113 C CA . LYS A 1 277 ? -32.562 -23.25 -7.809 1 94.25 277 LYS A CA 1
ATOM 2114 C C . LYS A 1 277 ? -31.766 -24.328 -7.062 1 94.25 277 LYS A C 1
ATOM 2116 O O . LYS A 1 277 ? -30.578 -24.516 -7.312 1 94.25 277 LYS A O 1
ATOM 2121 N N . PRO A 1 278 ? -32.688 -25.062 -6.426 1 90.25 278 PRO A N 1
ATOM 2122 C CA . PRO A 1 278 ? -32.031 -26.156 -5.699 1 90.25 278 PRO A CA 1
ATOM 2123 C C . PRO A 1 278 ? -31.312 -27.141 -6.625 1 90.25 278 PRO A C 1
ATOM 2125 O O . PRO A 1 278 ? -31.812 -27.438 -7.711 1 90.25 278 PRO A O 1
ATOM 2128 N N . GLY A 1 279 ? -30.062 -27.422 -6.535 1 89.69 279 GLY A N 1
ATOM 2129 C CA . GLY A 1 279 ? -29.344 -28.375 -7.352 1 89.69 279 GLY A CA 1
ATOM 2130 C C . GLY A 1 279 ? -28.125 -27.781 -8.039 1 89.69 279 GLY A C 1
ATOM 2131 O O . GLY A 1 279 ? -27.266 -28.516 -8.516 1 89.69 279 GLY A O 1
ATOM 2132 N N . ILE A 1 280 ? -28.297 -26.469 -8.219 1 92.75 280 ILE A N 1
ATOM 2133 C CA . ILE A 1 280 ? -27.125 -25.844 -8.805 1 92.75 280 ILE A CA 1
ATOM 2134 C C . ILE A 1 280 ? -25.891 -26.125 -7.934 1 92.75 280 ILE A C 1
ATOM 2136 O O . ILE A 1 280 ? -25.922 -25.859 -6.727 1 92.75 280 ILE A O 1
ATOM 2140 N N . GLN A 1 281 ? -24.812 -26.656 -8.547 1 89.19 281 GLN A N 1
ATOM 2141 C CA . GLN A 1 281 ? -23.688 -27.078 -7.723 1 89.19 281 GLN A CA 1
ATOM 2142 C C . GLN A 1 281 ? -22.375 -26.469 -8.211 1 89.19 281 GLN A C 1
ATOM 2144 O O . GLN A 1 281 ? -21.344 -26.625 -7.57 1 89.19 281 GLN A O 1
ATOM 2149 N N . SER A 1 282 ? -22.453 -25.812 -9.383 1 95.62 282 SER A N 1
ATOM 2150 C CA . SER A 1 282 ? -21.203 -25.297 -9.93 1 95.62 282 SER A CA 1
ATOM 2151 C C . SER A 1 282 ? -21.391 -23.922 -10.547 1 95.62 282 SER A C 1
ATOM 2153 O O . SER A 1 282 ? -22.5 -23.547 -10.922 1 95.62 282 SER A O 1
ATOM 2155 N N . MET A 1 283 ? -20.328 -23.25 -10.625 1 97.12 283 MET A N 1
ATOM 2156 C CA . MET A 1 283 ? -20.328 -21.938 -11.266 1 97.12 283 MET A CA 1
ATOM 2157 C C . MET A 1 283 ? -20.672 -22.062 -12.742 1 97.12 283 MET A C 1
ATOM 2159 O O . MET A 1 283 ? -21.328 -21.172 -13.312 1 97.12 283 MET A O 1
ATOM 2163 N N . GLU A 1 284 ? -20.219 -23.109 -13.305 1 97.25 284 GLU A N 1
ATOM 2164 C CA . GLU A 1 284 ? -20.531 -23.359 -14.703 1 97.25 284 GLU A CA 1
ATOM 2165 C C . GLU A 1 284 ? -22.047 -23.359 -14.938 1 97.25 284 GLU A C 1
ATOM 2167 O O . GLU A 1 284 ? -22.531 -22.719 -15.875 1 97.25 284 GLU A O 1
ATOM 2172 N N . GLU A 1 285 ? -22.719 -24 -14.102 1 97.56 285 GLU A N 1
ATOM 2173 C CA . GLU A 1 285 ? -24.172 -24.062 -14.211 1 97.56 285 GLU A CA 1
ATOM 2174 C C . GLU A 1 285 ? -24.797 -22.688 -13.992 1 97.56 285 GLU A C 1
ATOM 2176 O O . GLU A 1 285 ? -25.719 -22.297 -14.719 1 97.56 285 GLU A O 1
ATOM 2181 N N . LEU A 1 286 ? -24.344 -21.984 -13.039 1 98.25 286 LEU A N 1
ATOM 2182 C CA . LEU A 1 286 ? -24.859 -20.656 -12.75 1 98.25 286 LEU A CA 1
ATOM 2183 C C . LEU A 1 286 ? -24.656 -19.719 -13.938 1 98.25 286 LEU A C 1
ATOM 2185 O O . LEU A 1 286 ? -25.578 -19 -14.336 1 98.25 286 LEU A O 1
ATOM 2189 N N . VAL A 1 287 ? -23.5 -19.766 -14.531 1 98.31 287 VAL A N 1
ATOM 2190 C CA . VAL A 1 287 ? -23.172 -18.891 -15.648 1 98.31 287 VAL A CA 1
ATOM 2191 C C . VAL A 1 287 ? -23.984 -19.281 -16.875 1 98.31 287 VAL A C 1
ATOM 2193 O O . VAL A 1 287 ? -24.391 -18.422 -17.656 1 98.31 287 VAL A O 1
ATOM 2196 N N . GLU A 1 288 ? -24.172 -20.578 -17.016 1 97.5 288 GLU A N 1
ATOM 2197 C CA . GLU A 1 288 ? -25.016 -21.047 -18.109 1 97.5 288 GLU A CA 1
ATOM 2198 C C . GLU A 1 288 ? -26.422 -20.438 -18.016 1 97.5 288 GLU A C 1
ATOM 2200 O O . GLU A 1 288 ? -26.969 -19.984 -19.016 1 97.5 288 GLU A O 1
ATOM 2205 N N . GLU A 1 289 ? -26.969 -20.484 -16.859 1 97.75 289 GLU A N 1
ATOM 2206 C CA . GLU A 1 289 ? -28.297 -19.891 -16.641 1 97.75 289 GLU A CA 1
ATOM 2207 C C . GLU A 1 289 ? -28.266 -18.391 -16.891 1 97.75 289 GLU A C 1
ATOM 2209 O O . GLU A 1 289 ? -29.234 -17.828 -17.422 1 97.75 289 GLU A O 1
ATOM 2214 N N . TYR A 1 290 ? -27.25 -17.766 -16.469 1 98.12 290 TYR A N 1
ATOM 2215 C CA . TYR A 1 290 ? -27.062 -16.328 -16.719 1 98.12 290 TYR A CA 1
ATOM 2216 C C . TYR A 1 290 ? -27.062 -16.047 -18.219 1 98.12 290 TYR A C 1
ATOM 2218 O O . TYR A 1 290 ? -27.734 -15.125 -18.672 1 98.12 290 TYR A O 1
ATOM 2226 N N . GLU A 1 291 ? -26.344 -16.859 -18.938 1 97.75 291 GLU A N 1
ATOM 2227 C CA . GLU A 1 291 ? -26.219 -16.672 -20.375 1 97.75 291 GLU A CA 1
ATOM 2228 C C . GLU A 1 291 ? -27.531 -16.953 -21.094 1 97.75 291 GLU A C 1
ATOM 2230 O O . GLU A 1 291 ? -27.828 -16.359 -22.141 1 97.75 291 GLU A O 1
ATOM 2235 N N . LYS A 1 292 ? -28.312 -17.766 -20.453 1 97.25 292 LYS A N 1
ATOM 2236 C CA . LYS A 1 292 ? -29.625 -18.094 -21.016 1 97.25 292 LYS A CA 1
ATOM 2237 C C . LYS A 1 292 ? -30.641 -17 -20.688 1 97.25 292 LYS A C 1
ATOM 2239 O O . LYS A 1 292 ? -31.766 -17.016 -21.188 1 97.25 292 LYS A O 1
ATOM 2244 N N . GLY A 1 293 ? -30.297 -16.141 -19.781 1 97.5 293 GLY A N 1
ATOM 2245 C CA . GLY A 1 293 ? -31.172 -15.016 -19.469 1 97.5 293 GLY A CA 1
ATOM 2246 C C . GLY A 1 293 ? -32.125 -15.289 -18.328 1 97.5 293 GLY A C 1
ATOM 2247 O O . GLY A 1 293 ? -33.125 -14.594 -18.172 1 97.5 293 GLY A O 1
ATOM 2248 N N . ALA A 1 294 ? -31.812 -16.281 -17.609 1 97.56 294 ALA A N 1
ATOM 2249 C CA . ALA A 1 294 ? -32.625 -16.516 -16.422 1 97.56 294 ALA A CA 1
ATOM 2250 C C . ALA A 1 294 ? -32.531 -15.336 -15.453 1 97.56 294 ALA A C 1
ATOM 2252 O O . ALA A 1 294 ? -31.438 -15.008 -14.977 1 97.56 294 ALA A O 1
ATOM 2253 N N . GLN A 1 295 ? -33.625 -14.82 -15.023 1 97.81 295 GLN A N 1
ATOM 2254 C CA . GLN A 1 295 ? -33.656 -13.57 -14.266 1 97.81 295 GLN A CA 1
ATOM 2255 C C . GLN A 1 295 ? -32.938 -13.727 -12.922 1 97.81 295 GLN A C 1
ATOM 2257 O O . GLN A 1 295 ? -32.219 -12.828 -12.492 1 97.81 295 GLN A O 1
ATOM 2262 N N . TRP A 1 296 ? -33.219 -14.797 -12.273 1 97.31 296 TRP A N 1
ATOM 2263 C CA . TRP A 1 296 ? -32.594 -15.008 -10.969 1 97.31 296 TRP A CA 1
ATOM 2264 C C . TRP A 1 296 ? -31.078 -15.07 -11.094 1 97.31 296 TRP A C 1
ATOM 2266 O O . TRP A 1 296 ? -30.359 -14.539 -10.242 1 97.31 296 TRP A O 1
ATOM 2276 N N . ALA A 1 297 ? -30.516 -15.703 -12.102 1 98.25 297 ALA A N 1
ATOM 2277 C CA . ALA A 1 297 ? -29.078 -15.789 -12.344 1 98.25 297 ALA A CA 1
ATOM 2278 C C . ALA A 1 297 ? -28.5 -14.422 -12.703 1 98.25 297 ALA A C 1
ATOM 2280 O O . ALA A 1 297 ? -27.406 -14.07 -12.258 1 98.25 297 ALA A O 1
ATOM 2281 N N . GLU A 1 298 ? -29.266 -13.672 -13.477 1 98.38 298 GLU A N 1
ATOM 2282 C CA . GLU A 1 298 ? -28.875 -12.312 -13.82 1 98.38 298 GLU A CA 1
ATOM 2283 C C . GLU A 1 298 ? -28.734 -11.445 -12.57 1 98.38 298 GLU A C 1
ATOM 2285 O O . GLU A 1 298 ? -27.766 -10.688 -12.438 1 98.38 298 GLU A O 1
ATOM 2290 N N . ASN A 1 299 ? -29.719 -11.57 -11.727 1 98.19 299 ASN A N 1
ATOM 2291 C CA . ASN A 1 299 ? -29.688 -10.789 -10.492 1 98.19 299 ASN A CA 1
ATOM 2292 C C . ASN A 1 299 ? -28.438 -11.102 -9.664 1 98.19 299 ASN A C 1
ATOM 2294 O O . ASN A 1 299 ? -27.781 -10.195 -9.148 1 98.19 299 ASN A O 1
ATOM 2298 N N . ILE A 1 300 ? -28.047 -12.312 -9.547 1 98.25 300 ILE A N 1
ATOM 2299 C CA . ILE A 1 300 ? -26.922 -12.758 -8.742 1 98.25 3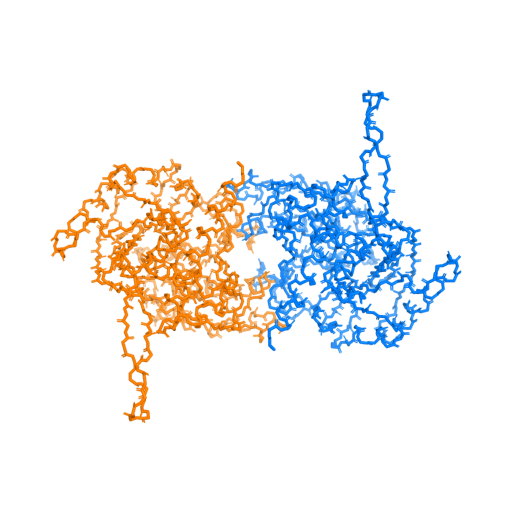00 ILE A CA 1
ATOM 2300 C C . ILE A 1 300 ? -25.609 -12.273 -9.375 1 98.25 300 ILE A C 1
ATOM 2302 O O . ILE A 1 300 ? -24.781 -11.656 -8.703 1 98.25 300 ILE A O 1
ATOM 2306 N N . ILE A 1 301 ? -25.484 -12.453 -10.641 1 98.62 301 ILE A N 1
ATOM 2307 C CA . ILE A 1 301 ? -24.25 -12.125 -11.336 1 98.62 301 ILE A CA 1
ATOM 2308 C C . ILE A 1 301 ? -24.094 -10.609 -11.438 1 98.62 301 ILE A C 1
ATOM 2310 O O . ILE A 1 301 ? -23 -10.078 -11.242 1 98.62 301 ILE A O 1
ATOM 2314 N N . GLU A 1 302 ? -25.156 -9.93 -11.664 1 98.38 302 GLU A N 1
ATOM 2315 C CA . GLU A 1 302 ? -25.109 -8.477 -11.766 1 98.38 302 GLU A CA 1
ATOM 2316 C C . GLU A 1 302 ? -24.688 -7.844 -10.438 1 98.38 302 GLU A C 1
ATOM 2318 O O . GLU A 1 302 ? -23.938 -6.871 -10.422 1 98.38 302 GLU A O 1
ATOM 2323 N N . LYS A 1 303 ? -25.219 -8.367 -9.406 1 97.94 303 LYS A N 1
ATOM 2324 C CA . LYS A 1 303 ? -24.812 -7.887 -8.086 1 97.94 303 LYS A CA 1
ATOM 2325 C C . LYS A 1 303 ? -23.328 -8.125 -7.859 1 97.94 303 LYS A C 1
ATOM 2327 O O . LYS A 1 303 ? -22.609 -7.227 -7.41 1 97.94 303 LYS A O 1
ATOM 2332 N N . ALA A 1 304 ? -22.875 -9.312 -8.195 1 98.5 304 ALA A N 1
ATOM 2333 C CA . ALA A 1 304 ? -21.469 -9.648 -8.039 1 98.5 304 ALA A CA 1
ATOM 2334 C C . ALA A 1 304 ? -20.594 -8.719 -8.891 1 98.5 304 ALA A C 1
ATOM 2336 O O . ALA A 1 304 ? -19.547 -8.234 -8.422 1 98.5 304 ALA A O 1
ATOM 2337 N N . VAL A 1 305 ? -21.031 -8.445 -10.078 1 98.62 305 VAL A N 1
ATOM 2338 C CA . VAL A 1 305 ? -20.297 -7.586 -11.008 1 98.62 305 VAL A CA 1
ATOM 2339 C C . VAL A 1 305 ? -20.25 -6.16 -10.461 1 98.62 305 VAL A C 1
ATOM 2341 O O . VAL A 1 305 ? -19.219 -5.484 -10.57 1 98.62 305 VAL A O 1
ATOM 2344 N N . THR A 1 306 ? -21.328 -5.73 -9.867 1 98.19 306 THR A N 1
ATOM 2345 C CA . THR A 1 306 ? -21.359 -4.406 -9.258 1 98.19 306 THR A CA 1
ATOM 2346 C C . THR A 1 306 ? -20.312 -4.285 -8.156 1 98.19 306 THR A C 1
ATOM 2348 O O . THR A 1 306 ? -19.547 -3.326 -8.125 1 98.19 306 THR A O 1
ATOM 2351 N N . TYR A 1 307 ? -20.25 -5.27 -7.348 1 98.31 307 TYR A N 1
ATOM 2352 C CA . TYR A 1 307 ? -19.297 -5.23 -6.242 1 98.31 307 TYR A CA 1
ATOM 2353 C C . TYR A 1 307 ? -17.875 -5.43 -6.742 1 98.31 307 TYR A C 1
ATOM 2355 O O . TYR A 1 307 ? -16.922 -4.867 -6.184 1 98.31 307 TYR A O 1
ATOM 2363 N N . ALA A 1 308 ? -17.703 -6.199 -7.793 1 98.69 308 ALA A N 1
ATOM 2364 C CA . ALA A 1 308 ? -16.391 -6.301 -8.422 1 98.69 308 ALA A CA 1
ATOM 2365 C C . ALA A 1 308 ? -15.953 -4.957 -8.992 1 98.69 308 ALA A C 1
ATOM 2367 O O . ALA A 1 308 ? -14.781 -4.582 -8.891 1 98.69 308 ALA A O 1
ATOM 2368 N N . ALA A 1 309 ? -16.875 -4.23 -9.555 1 98.31 309 ALA A N 1
ATOM 2369 C CA . ALA A 1 309 ? -16.578 -2.916 -10.117 1 98.31 309 ALA A CA 1
ATOM 2370 C C . ALA A 1 309 ? -16.156 -1.938 -9.023 1 98.31 309 ALA A C 1
ATOM 2372 O O . ALA A 1 309 ? -15.18 -1.203 -9.188 1 98.31 309 ALA A O 1
ATOM 2373 N N . ILE A 1 310 ? -16.844 -1.94 -7.918 1 97.25 310 ILE A N 1
ATOM 2374 C CA . ILE A 1 310 ? -16.453 -1.011 -6.863 1 97.25 310 ILE A CA 1
ATOM 2375 C C . ILE A 1 310 ? -15.125 -1.448 -6.25 1 97.25 310 ILE A C 1
ATOM 2377 O O . ILE A 1 310 ? -14.359 -0.618 -5.758 1 97.25 310 ILE A O 1
ATOM 2381 N N . THR A 1 311 ? -14.82 -2.779 -6.324 1 98.56 311 THR A N 1
ATOM 2382 C CA . THR A 1 311 ? -13.523 -3.268 -5.863 1 98.56 311 THR A CA 1
ATOM 2383 C C . THR A 1 311 ? -12.391 -2.633 -6.668 1 98.56 311 THR A C 1
ATOM 2385 O O . THR A 1 311 ? -11.367 -2.248 -6.105 1 98.56 311 THR A O 1
ATOM 2388 N N . ILE A 1 312 ? -12.578 -2.506 -7.93 1 98.62 312 ILE A N 1
ATOM 2389 C CA . ILE A 1 312 ? -11.594 -1.853 -8.781 1 98.62 312 ILE A CA 1
ATOM 2390 C C . ILE A 1 312 ? -11.414 -0.401 -8.336 1 98.62 312 ILE A C 1
ATOM 2392 O O . ILE A 1 312 ? -10.281 0.054 -8.125 1 98.62 312 ILE A O 1
ATOM 2396 N N . ASN A 1 313 ? -12.477 0.292 -8.156 1 98.38 313 ASN A N 1
ATOM 2397 C CA . ASN A 1 313 ? -12.414 1.669 -7.676 1 98.38 313 ASN A CA 1
ATOM 2398 C C . ASN A 1 313 ? -11.688 1.764 -6.336 1 98.38 313 ASN A C 1
ATOM 2400 O O . ASN A 1 313 ? -10.805 2.604 -6.16 1 98.38 313 ASN A O 1
ATOM 2404 N N . ASN A 1 314 ? -12.117 0.921 -5.402 1 98.56 314 ASN A N 1
ATOM 2405 C CA . ASN A 1 314 ? -11.555 0.969 -4.059 1 98.56 314 ASN A CA 1
ATOM 2406 C C . ASN A 1 314 ? -10.047 0.723 -4.074 1 98.56 314 ASN A C 1
ATOM 2408 O O . ASN A 1 314 ? -9.297 1.412 -3.385 1 98.56 314 ASN A O 1
ATOM 2412 N N . THR A 1 315 ? -9.633 -0.204 -4.898 1 98.06 315 THR A N 1
ATOM 2413 C CA . THR A 1 315 ? -8.219 -0.509 -5.023 1 98.06 315 THR A CA 1
ATOM 2414 C C . THR A 1 315 ? -7.453 0.685 -5.59 1 98.06 315 THR A C 1
ATOM 2416 O O . THR A 1 315 ? -6.352 1.001 -5.133 1 98.06 315 THR A O 1
ATOM 2419 N N . VAL A 1 316 ? -8 1.361 -6.512 1 98.31 316 VAL A N 1
ATOM 2420 C CA . VAL A 1 316 ? -7.355 2.504 -7.148 1 98.31 316 VAL A CA 1
ATOM 2421 C C . VAL A 1 316 ? -7.293 3.674 -6.168 1 98.31 316 VAL A C 1
ATOM 2423 O O . VAL A 1 316 ? -6.27 4.352 -6.07 1 98.31 316 VAL A O 1
ATOM 2426 N N . CYS A 1 317 ? -8.328 3.854 -5.414 1 98.19 317 CYS A N 1
ATOM 2427 C CA . CYS A 1 317 ? -8.352 4.918 -4.422 1 98.19 317 CYS A CA 1
ATOM 2428 C C . CYS A 1 317 ? -7.324 4.668 -3.326 1 98.19 317 CYS A C 1
ATOM 2430 O O . CYS A 1 317 ? -6.707 5.605 -2.82 1 98.19 317 CYS A O 1
ATOM 2432 N N . ILE A 1 318 ? -7.125 3.451 -3.012 1 98.5 318 ILE A N 1
ATOM 2433 C CA . ILE A 1 318 ? -6.266 3.064 -1.899 1 98.5 318 ILE A CA 1
ATOM 2434 C C . ILE A 1 318 ? -4.805 3.119 -2.336 1 98.5 318 ILE A C 1
ATOM 2436 O O . ILE A 1 318 ? -3.973 3.74 -1.668 1 98.5 318 ILE A O 1
ATOM 2440 N N . TYR A 1 319 ? -4.52 2.531 -3.537 1 98.25 319 TYR A N 1
ATOM 2441 C CA . TYR A 1 319 ? -3.127 2.281 -3.896 1 98.25 319 TYR A CA 1
ATOM 2442 C C . TYR A 1 319 ? -2.646 3.277 -4.945 1 98.25 319 TYR A C 1
ATOM 2444 O O . TYR A 1 319 ? -1.441 3.457 -5.137 1 98.25 319 TYR A O 1
ATOM 2452 N N . SER A 1 320 ? -3.521 3.885 -5.73 1 97.88 320 SER A N 1
ATOM 2453 C CA . SER A 1 320 ? -3.176 4.73 -6.867 1 97.88 320 SER A CA 1
ATOM 2454 C C . SER A 1 320 ? -2.111 4.07 -7.742 1 97.88 320 SER A C 1
ATOM 2456 O O . SER A 1 320 ? -1.041 4.641 -7.961 1 97.88 320 SER A O 1
ATOM 2458 N N . PRO A 1 321 ? -2.424 2.896 -8.305 1 97.5 321 PRO A N 1
ATOM 2459 C CA . PRO A 1 321 ? -1.44 2.17 -9.109 1 97.5 321 PRO A CA 1
ATOM 2460 C C . PRO A 1 321 ? -1.35 2.693 -10.539 1 97.5 321 PRO A C 1
ATOM 2462 O O . PRO A 1 321 ? -2.191 3.49 -10.969 1 97.5 321 PRO A O 1
ATOM 2465 N N . ASP A 1 322 ? -0.295 2.227 -11.25 1 96.19 322 ASP A N 1
ATOM 2466 C CA . ASP A 1 322 ? -0.174 2.449 -12.688 1 96.19 322 ASP A CA 1
ATOM 2467 C C . ASP A 1 322 ? -1.017 1.446 -13.469 1 96.19 322 ASP A C 1
ATOM 2469 O O . ASP A 1 322 ? -1.5 1.754 -14.562 1 96.19 322 ASP A O 1
ATOM 2473 N N . LYS A 1 323 ? -1.108 0.281 -12.797 1 96.38 323 LYS A N 1
ATOM 2474 C CA . LYS A 1 323 ? -1.78 -0.834 -13.461 1 96.38 323 LYS A CA 1
ATOM 2475 C C . LYS A 1 323 ? -2.615 -1.639 -12.469 1 96.38 323 LYS A C 1
ATOM 2477 O O . LYS A 1 323 ? -2.184 -1.886 -11.344 1 96.38 323 LYS A O 1
ATOM 2482 N N . VAL A 1 324 ? -3.758 -1.955 -12.93 1 97.88 324 VAL A N 1
ATOM 2483 C CA . VAL A 1 324 ? -4.605 -2.918 -12.234 1 97.88 324 VAL A CA 1
ATOM 2484 C C . VAL A 1 324 ? -4.801 -4.156 -13.102 1 97.88 324 VAL A C 1
ATOM 2486 O O . VAL A 1 324 ? -5.223 -4.051 -14.258 1 97.88 324 VAL A O 1
ATOM 2489 N N . VAL A 1 325 ? -4.461 -5.316 -12.562 1 98.19 325 VAL A N 1
ATOM 2490 C CA . VAL A 1 325 ? -4.594 -6.562 -13.305 1 98.19 325 VAL A CA 1
ATOM 2491 C C . VAL A 1 325 ? -5.656 -7.441 -12.656 1 98.19 325 VAL A C 1
ATOM 2493 O O . VAL A 1 325 ? -5.547 -7.793 -11.477 1 98.19 325 VAL A O 1
ATOM 2496 N N . LEU A 1 326 ? -6.688 -7.805 -13.383 1 98.56 326 LEU A N 1
ATOM 2497 C CA . LEU A 1 326 ? -7.738 -8.695 -12.914 1 98.56 326 LEU A CA 1
ATOM 2498 C C . LEU A 1 326 ? -7.348 -10.156 -13.133 1 98.56 326 LEU A C 1
ATOM 2500 O O . LEU A 1 326 ? -6.836 -10.516 -14.195 1 98.56 326 LEU A O 1
ATOM 2504 N N . SER A 1 327 ? -7.551 -10.906 -12.094 1 97.94 327 SER A N 1
ATOM 2505 C CA . SER A 1 327 ? -7.258 -12.328 -12.141 1 97.94 327 SER A CA 1
ATOM 2506 C C . SER A 1 327 ? -8.273 -13.133 -11.336 1 97.94 327 SER A C 1
ATOM 2508 O O . SER A 1 327 ? -9.211 -12.562 -10.766 1 97.94 327 SER A O 1
ATOM 2510 N N . GLY A 1 328 ? -8.109 -14.477 -11.398 1 96.5 328 GLY A N 1
ATOM 2511 C CA . GLY A 1 328 ? -9 -15.375 -10.672 1 96.5 328 GLY A CA 1
ATOM 2512 C C . GLY A 1 328 ? -9.984 -16.094 -11.578 1 96.5 328 GLY A C 1
ATOM 2513 O O . GLY A 1 328 ? -10.18 -15.703 -12.727 1 96.5 328 GLY A O 1
ATOM 2514 N N . SER A 1 329 ? -10.617 -17.062 -11.055 1 94.94 329 SER A N 1
ATOM 2515 C CA . SER A 1 329 ? -11.461 -17.953 -11.844 1 94.94 329 SER A CA 1
ATOM 2516 C C . SER A 1 329 ? -12.625 -17.188 -12.477 1 94.94 329 SER A C 1
ATOM 2518 O O . SER A 1 329 ? -13 -17.453 -13.625 1 94.94 329 SER A O 1
ATOM 2520 N N . LEU A 1 330 ? -13.211 -16.203 -11.805 1 97.5 330 LEU A N 1
ATOM 2521 C CA . LEU A 1 330 ? -14.359 -15.469 -12.32 1 97.5 330 LEU A CA 1
ATOM 2522 C C . LEU A 1 330 ? -13.977 -14.672 -13.562 1 97.5 330 LEU A C 1
ATOM 2524 O O . LEU A 1 330 ? -14.82 -14.438 -14.438 1 97.5 330 LEU A O 1
ATOM 2528 N N . ILE A 1 331 ? -12.719 -14.297 -13.617 1 97.56 331 ILE A N 1
ATOM 2529 C CA . ILE A 1 331 ? -12.211 -13.5 -14.727 1 97.56 331 ILE A CA 1
ATOM 2530 C C . ILE A 1 331 ? -11.672 -14.414 -15.82 1 97.56 331 ILE A C 1
ATOM 2532 O O . ILE A 1 331 ? -11.984 -14.227 -17 1 97.56 331 ILE 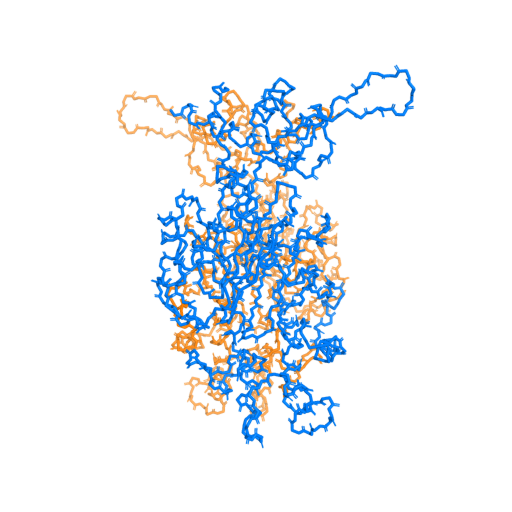A O 1
ATOM 2536 N N . GLU A 1 332 ? -10.977 -15.414 -15.438 1 95.94 332 GLU A N 1
ATOM 2537 C CA . GLU A 1 332 ? -10.219 -16.234 -16.375 1 95.94 332 GLU A CA 1
ATOM 2538 C C . GLU A 1 332 ? -11.078 -17.344 -16.969 1 95.94 332 GLU A C 1
ATOM 2540 O O . GLU A 1 332 ? -10.883 -17.734 -18.125 1 95.94 332 GLU A O 1
ATOM 2545 N N . ASN A 1 333 ? -12.062 -17.812 -16.234 1 94.88 333 ASN A N 1
ATOM 2546 C CA . ASN A 1 333 ? -12.812 -19 -16.672 1 94.88 333 ASN A CA 1
ATOM 2547 C C . ASN A 1 333 ? -14.18 -18.609 -17.234 1 94.88 333 ASN A C 1
ATOM 2549 O O . ASN A 1 333 ? -14.82 -19.406 -17.922 1 94.88 333 ASN A O 1
ATOM 2553 N N . TYR A 1 334 ? -14.656 -17.438 -16.969 1 97.06 334 TYR A N 1
ATOM 2554 C CA . TYR A 1 334 ? -16 -17.062 -17.375 1 97.06 334 TYR A CA 1
ATOM 2555 C C . TYR A 1 334 ? -15.992 -15.742 -18.141 1 97.06 334 TYR A C 1
ATOM 2557 O O . TYR A 1 334 ? -16.25 -14.68 -17.578 1 97.06 334 TYR A O 1
ATOM 2565 N N . PRO A 1 335 ? -15.867 -15.82 -19.406 1 97.25 335 PRO A N 1
ATOM 2566 C CA . PRO A 1 335 ? -15.758 -14.625 -20.25 1 97.25 335 PRO A CA 1
ATOM 2567 C C . PRO A 1 335 ? -16.969 -13.711 -20.125 1 97.25 335 PRO A C 1
ATOM 2569 O O . PRO A 1 335 ? -16.844 -12.484 -20.234 1 97.25 335 PRO A O 1
ATOM 2572 N N . ALA A 1 336 ? -18.109 -14.289 -19.922 1 97.88 336 ALA A N 1
ATOM 2573 C CA . ALA A 1 336 ? -19.312 -13.484 -19.797 1 97.88 336 ALA A CA 1
ATOM 2574 C C . ALA A 1 336 ? -19.234 -12.539 -18.609 1 97.88 336 ALA A C 1
ATOM 2576 O O . ALA A 1 336 ? -19.641 -11.375 -18.688 1 97.88 336 ALA A O 1
ATOM 2577 N N . ILE A 1 337 ? -18.734 -13 -17.516 1 98.44 337 ILE A N 1
ATOM 2578 C CA . ILE A 1 337 ? -18.578 -12.195 -16.312 1 98.44 337 ILE A CA 1
ATOM 2579 C C . ILE A 1 337 ? -17.516 -11.125 -16.531 1 98.44 337 ILE A C 1
ATOM 2581 O O . ILE A 1 337 ? -17.719 -9.961 -16.203 1 98.44 337 ILE A O 1
ATOM 2585 N N . ARG A 1 338 ? -16.406 -11.562 -17.094 1 98.31 338 ARG A N 1
ATOM 2586 C CA . ARG A 1 338 ? -15.312 -10.641 -17.391 1 98.31 338 ARG A CA 1
ATOM 2587 C C . ARG A 1 338 ? -15.797 -9.5 -18.281 1 98.31 338 ARG A C 1
ATOM 2589 O O . ARG A 1 338 ? -15.539 -8.328 -18 1 98.31 338 ARG A O 1
ATOM 2596 N N . LYS A 1 339 ? -16.469 -9.867 -19.344 1 98.25 339 LYS A N 1
ATOM 2597 C CA . LYS A 1 339 ? -16.984 -8.875 -20.281 1 98.25 339 LYS A CA 1
ATOM 2598 C C . LYS A 1 339 ? -17.906 -7.883 -19.578 1 98.25 339 LYS A C 1
ATOM 2600 O O . LYS A 1 339 ? -17.797 -6.672 -19.781 1 98.25 339 LYS A O 1
ATOM 2605 N N . ARG A 1 340 ? -18.797 -8.391 -18.812 1 98.38 340 ARG A N 1
ATOM 2606 C CA . ARG A 1 340 ? -19.75 -7.539 -18.109 1 98.38 340 ARG A CA 1
ATOM 2607 C C . ARG A 1 340 ? -19.047 -6.586 -17.156 1 98.38 340 ARG A C 1
ATOM 2609 O O . ARG A 1 340 ? -19.406 -5.41 -17.062 1 98.38 340 ARG A O 1
ATOM 2616 N N . LEU A 1 341 ? -18.062 -7.086 -16.469 1 98.62 341 LEU A N 1
ATOM 2617 C CA . LEU A 1 341 ? -17.297 -6.266 -15.539 1 98.62 341 LEU A CA 1
ATOM 2618 C C . LEU A 1 341 ? -16.578 -5.141 -16.281 1 98.62 341 LEU A C 1
ATOM 2620 O O . LEU A 1 341 ? -16.594 -3.988 -15.844 1 98.62 341 LEU A O 1
ATOM 2624 N N . LEU A 1 342 ? -15.961 -5.426 -17.391 1 97.94 342 LEU A N 1
ATOM 2625 C CA . LEU A 1 342 ? -15.203 -4.453 -18.172 1 97.94 342 LEU A CA 1
ATOM 2626 C C . LEU A 1 342 ? -16.125 -3.383 -18.75 1 97.94 342 LEU A C 1
ATOM 2628 O O . LEU A 1 342 ? -15.703 -2.238 -18.938 1 97.94 342 LEU A O 1
ATOM 2632 N N . GLU A 1 343 ? -17.312 -3.707 -18.922 1 97.12 343 GLU A N 1
ATOM 2633 C CA . GLU A 1 343 ? -18.312 -2.752 -19.406 1 97.12 343 GLU A CA 1
ATOM 2634 C C . GLU A 1 343 ? -18.781 -1.825 -18.297 1 97.12 343 GLU A C 1
ATOM 2636 O O . GLU A 1 343 ? -19.125 -0.672 -18.547 1 97.12 343 GLU A O 1
ATOM 2641 N N . LYS A 1 344 ? -18.672 -2.305 -17.141 1 96.31 344 LYS A N 1
ATOM 2642 C CA . LYS A 1 344 ? -19.359 -1.624 -16.047 1 96.31 344 LYS A CA 1
ATOM 2643 C C . LYS A 1 344 ? -18.391 -0.831 -15.18 1 96.31 344 LYS A C 1
ATOM 2645 O O . LYS A 1 344 ? -18.766 0.165 -14.562 1 96.31 344 LYS A O 1
ATOM 2650 N N . TYR A 1 345 ? -17.172 -1.188 -15.078 1 96.31 345 TYR A N 1
ATOM 2651 C CA . TYR A 1 345 ? -16.281 -0.703 -14.023 1 96.31 345 TYR A CA 1
ATOM 2652 C C . TYR A 1 345 ? -16.031 0.795 -14.164 1 96.31 345 TYR A C 1
ATOM 2654 O O . TYR A 1 345 ? -15.914 1.506 -13.164 1 96.31 345 TYR A O 1
ATOM 2662 N N . SER A 1 346 ? -16 1.332 -15.344 1 95.44 346 SER A N 1
ATOM 2663 C CA . SER A 1 346 ? -15.555 2.695 -15.609 1 95.44 346 SER A CA 1
ATOM 2664 C C . SER A 1 346 ? -16.453 3.715 -14.93 1 95.44 346 SER A C 1
ATOM 2666 O O . SER A 1 346 ? -15.992 4.738 -14.43 1 95.44 346 SER A O 1
ATOM 2668 N N . SER A 1 347 ? -17.734 3.457 -14.883 1 94 347 SER A N 1
ATOM 2669 C CA . SER A 1 347 ? -18.703 4.383 -14.305 1 94 347 SER A CA 1
ATOM 2670 C C . SER A 1 347 ? -18.594 4.422 -12.781 1 94 347 SER A C 1
ATOM 2672 O O . SER A 1 347 ? -19.156 5.301 -12.141 1 94 347 SER A O 1
ATOM 2674 N N . ASN A 1 348 ? -17.828 3.506 -12.219 1 95.12 348 ASN A N 1
ATOM 2675 C CA . ASN A 1 348 ? -17.688 3.426 -10.766 1 95.12 348 ASN A CA 1
ATOM 2676 C C . ASN A 1 348 ? -16.375 4.055 -10.297 1 95.12 348 ASN A C 1
ATOM 2678 O O . ASN A 1 348 ? -16.156 4.215 -9.094 1 95.12 348 ASN A O 1
ATOM 2682 N N . ILE A 1 349 ? -15.547 4.445 -11.227 1 96.88 349 ILE A N 1
ATOM 2683 C CA . ILE A 1 349 ? -14.219 4.945 -10.875 1 96.88 349 ILE A CA 1
ATOM 2684 C C . ILE A 1 349 ? -14.32 6.422 -10.484 1 96.88 349 ILE A C 1
ATOM 2686 O O . ILE A 1 349 ? -14.977 7.207 -11.172 1 96.88 349 ILE A O 1
ATOM 2690 N N . TRP A 1 350 ? -13.688 6.758 -9.406 1 96.06 350 TRP A N 1
ATOM 2691 C CA . TRP A 1 350 ? -13.555 8.148 -8.984 1 96.06 350 TRP A CA 1
ATOM 2692 C C . TRP A 1 350 ? -12.859 8.977 -10.062 1 96.06 350 TRP A C 1
ATOM 2694 O O . TRP A 1 350 ? -11.773 8.625 -10.523 1 96.06 350 TRP A O 1
ATOM 2704 N N . TYR A 1 351 ? -13.422 10 -10.508 1 94.12 351 TYR A N 1
ATOM 2705 C CA . TYR A 1 351 ? -13.086 10.68 -11.758 1 94.12 351 TYR A CA 1
ATOM 2706 C C . TYR A 1 351 ? -11.648 11.188 -11.734 1 94.12 351 TYR A C 1
ATOM 2708 O O . TYR A 1 351 ? -10.961 11.156 -12.75 1 94.12 351 TYR A O 1
ATOM 2716 N N . PRO A 1 352 ? -11.109 11.633 -10.625 1 93.31 352 PRO A N 1
ATOM 2717 C CA . PRO A 1 352 ? -9.75 12.18 -10.68 1 93.31 352 PRO A CA 1
ATOM 2718 C C . PRO A 1 352 ? -8.703 11.117 -10.992 1 93.31 352 PRO A C 1
ATOM 2720 O O . PRO A 1 352 ? -7.59 11.445 -11.414 1 93.31 352 PRO A O 1
ATOM 2723 N N . VAL A 1 353 ? -9.094 9.844 -10.781 1 93.19 353 VAL A N 1
ATOM 2724 C CA . VAL A 1 353 ? -8.094 8.805 -10.977 1 93.19 353 VAL A CA 1
ATOM 2725 C C . VAL A 1 353 ? -8.445 7.965 -12.211 1 93.19 353 VAL A C 1
ATOM 2727 O O . VAL A 1 353 ? -7.801 6.953 -12.484 1 93.19 353 VAL A O 1
ATOM 2730 N N . LYS A 1 354 ? -9.383 8.312 -12.922 1 93.81 354 LYS A N 1
ATOM 2731 C CA . LYS A 1 354 ? -9.898 7.52 -14.039 1 93.81 354 LYS A CA 1
ATOM 2732 C C . LYS A 1 354 ? -8.812 7.277 -15.086 1 93.81 354 LYS A C 1
ATOM 2734 O O . LYS A 1 354 ? -8.719 6.184 -15.648 1 93.81 354 LYS A O 1
ATOM 2739 N N . ASP A 1 355 ? -7.918 8.266 -15.273 1 93 355 ASP A N 1
ATOM 2740 C CA . ASP A 1 355 ? -6.926 8.172 -16.328 1 93 355 ASP A CA 1
ATOM 2741 C C . ASP A 1 355 ? -5.527 7.957 -15.758 1 93 355 ASP A C 1
ATOM 2743 O O . ASP A 1 355 ? -4.527 8.227 -16.438 1 93 355 ASP A O 1
ATOM 2747 N N . THR A 1 356 ? -5.469 7.465 -14.562 1 93.88 356 THR A N 1
ATOM 2748 C CA . THR A 1 356 ? -4.164 7.371 -13.914 1 93.88 356 THR A CA 1
ATOM 2749 C C . THR A 1 356 ? -3.67 5.93 -13.898 1 93.88 356 THR A C 1
ATOM 2751 O O . THR A 1 356 ? -2.566 5.648 -13.43 1 93.88 356 THR A O 1
ATOM 2754 N N . PHE A 1 357 ? -4.531 5 -14.43 1 96 357 PHE A N 1
ATOM 2755 C CA . PHE A 1 357 ? -4.117 3.602 -14.414 1 96 357 PHE A CA 1
ATOM 2756 C C . PHE A 1 357 ? -4.621 2.873 -15.656 1 96 357 PHE A C 1
ATOM 2758 O O . PHE A 1 357 ? -5.555 3.334 -16.312 1 96 357 PHE A O 1
ATOM 2765 N N . GLU A 1 358 ? -3.975 1.808 -15.984 1 96 358 GLU A N 1
ATOM 2766 C CA . GLU A 1 358 ? -4.422 0.868 -17.016 1 96 358 GLU A CA 1
ATOM 2767 C C . GLU A 1 358 ? -5.066 -0.364 -16.375 1 96 358 GLU A C 1
ATOM 2769 O O . GLU A 1 358 ? -4.562 -0.905 -15.398 1 96 358 GLU A O 1
ATOM 2774 N N . LEU A 1 359 ? -6.23 -0.736 -16.891 1 97.56 359 LEU A N 1
ATOM 2775 C CA . LEU A 1 359 ? -6.891 -1.958 -16.438 1 97.56 359 LEU A CA 1
ATOM 2776 C C . LEU A 1 359 ? -6.617 -3.107 -17.406 1 97.56 359 LEU A C 1
ATOM 2778 O O . LEU A 1 359 ? -6.902 -3 -18.594 1 97.56 359 LEU A O 1
ATOM 2782 N N . LEU A 1 360 ? -6.082 -4.199 -16.875 1 96.44 360 LEU A N 1
ATOM 2783 C CA . LEU A 1 360 ? -5.73 -5.359 -17.688 1 96.44 360 LEU A CA 1
ATOM 2784 C C . LEU A 1 360 ? -6.293 -6.641 -17.078 1 96.44 360 LEU A C 1
ATOM 2786 O O . LEU A 1 360 ? -6.715 -6.645 -15.914 1 96.44 360 LEU A O 1
ATOM 2790 N N . THR A 1 361 ? -6.363 -7.656 -17.875 1 96.88 361 THR A N 1
ATOM 2791 C CA . THR A 1 361 ? -6.566 -9.023 -17.406 1 96.88 361 THR A CA 1
ATOM 2792 C C . THR A 1 361 ? -5.266 -9.812 -17.469 1 96.88 361 THR A C 1
ATOM 2794 O O . THR A 1 361 ? -4.445 -9.609 -18.359 1 96.88 361 THR A O 1
ATOM 2797 N N . THR A 1 362 ? -5.117 -10.672 -16.531 1 96.62 362 THR A N 1
ATOM 2798 C CA . THR A 1 362 ? -3.863 -11.406 -16.422 1 96.62 362 THR A CA 1
ATOM 2799 C C . THR A 1 362 ? -3.561 -12.156 -17.719 1 96.62 362 THR A C 1
ATOM 2801 O O . THR A 1 362 ? -4.473 -12.648 -18.391 1 96.62 362 THR A O 1
ATOM 2804 N N . LYS A 1 363 ? -2.275 -12.273 -17.938 1 92.44 363 LYS A N 1
ATOM 2805 C CA . LYS A 1 363 ? -1.812 -13 -19.109 1 92.44 363 LYS A CA 1
ATOM 2806 C C . LYS A 1 363 ? -1.104 -14.297 -18.719 1 92.44 363 LYS A C 1
ATOM 2808 O O . LYS A 1 363 ? -0.589 -15.016 -19.578 1 92.44 363 LYS A O 1
ATOM 2813 N N . THR A 1 364 ? -0.945 -14.586 -17.453 1 88.62 364 THR A N 1
ATOM 2814 C CA . THR A 1 364 ? -0.167 -15.727 -16.969 1 88.62 364 THR A CA 1
ATOM 2815 C C . THR A 1 364 ? -0.898 -17.031 -17.25 1 88.62 364 THR A C 1
ATOM 2817 O O . THR A 1 364 ? -0.29 -18.109 -17.234 1 88.62 364 THR A O 1
ATOM 2820 N N . GLU A 1 365 ? -2.025 -17.109 -17.719 1 80.62 365 GLU A N 1
ATOM 2821 C CA . GLU A 1 365 ? -2.801 -18.297 -18.047 1 80.62 365 GLU A CA 1
ATOM 2822 C C . GLU A 1 365 ? -2.881 -19.25 -16.859 1 80.62 365 GLU A C 1
ATOM 2824 O O . GLU A 1 365 ? -2.896 -18.828 -15.711 1 80.62 365 GLU A O 1
ATOM 2829 N N . ASN A 1 366 ? -2.881 -20.641 -17.031 1 88.88 366 ASN A N 1
ATOM 2830 C CA . ASN A 1 366 ? -3.168 -21.656 -16.031 1 88.88 366 ASN A CA 1
ATOM 2831 C C . ASN A 1 366 ? -1.954 -21.938 -15.148 1 88.88 366 ASN A C 1
ATOM 2833 O O . ASN A 1 366 ? -2.086 -22.5 -14.062 1 88.88 366 ASN A O 1
ATOM 2837 N N . TYR A 1 367 ? -0.792 -21.453 -15.453 1 93.81 367 TYR A N 1
ATOM 2838 C CA . TYR A 1 367 ? 0.406 -21.781 -14.68 1 93.81 367 TYR A CA 1
ATOM 2839 C C . TYR A 1 367 ? 1.03 -20.516 -14.094 1 93.81 367 TYR A C 1
ATOM 2841 O O . TYR A 1 367 ? 2.236 -20.469 -13.844 1 93.81 367 TYR A O 1
ATOM 2849 N N . GLY A 1 368 ? 0.199 -19.516 -13.938 1 96.25 368 GLY A N 1
ATOM 2850 C CA . GLY A 1 368 ? 0.69 -18.281 -13.375 1 96.25 368 GLY A CA 1
ATOM 2851 C C . GLY A 1 368 ? 1.273 -18.438 -11.984 1 96.25 368 GLY A C 1
ATOM 2852 O O . GLY A 1 368 ? 2.365 -17.938 -11.703 1 96.25 368 GLY A O 1
ATOM 2853 N N . VAL A 1 369 ? 0.55 -19.141 -11.133 1 98.12 369 VAL A N 1
ATOM 2854 C CA . VAL A 1 369 ? 1.01 -19.375 -9.773 1 98.12 369 VAL A CA 1
ATOM 2855 C C . VAL A 1 369 ? 2.309 -20.172 -9.789 1 98.12 369 VAL A C 1
ATOM 2857 O O . VAL A 1 369 ? 3.271 -19.828 -9.102 1 98.12 369 VAL A O 1
ATOM 2860 N N . VAL A 1 370 ? 2.375 -21.188 -10.625 1 98.5 370 VAL A N 1
ATOM 2861 C CA . VAL A 1 370 ? 3.545 -22.062 -10.75 1 98.5 370 VAL A CA 1
ATOM 2862 C C . VAL A 1 370 ? 4.746 -21.234 -11.219 1 98.5 370 VAL A C 1
ATOM 2864 O O . VAL A 1 370 ? 5.828 -21.328 -10.633 1 98.5 370 VAL A O 1
ATOM 2867 N N . LYS A 1 371 ? 4.52 -20.453 -12.203 1 97.69 371 LYS A N 1
ATOM 2868 C CA . LYS A 1 371 ? 5.594 -19.625 -12.742 1 97.69 371 LYS A CA 1
ATOM 2869 C C . LYS A 1 371 ? 6.09 -18.609 -11.703 1 97.69 371 LYS A C 1
ATOM 2871 O O . LYS A 1 371 ? 7.297 -18.438 -11.531 1 97.69 371 LYS A O 1
ATOM 2876 N N . GLY A 1 372 ? 5.152 -17.969 -11.07 1 98 372 GLY A N 1
ATOM 2877 C CA . GLY A 1 372 ? 5.523 -17.016 -10.023 1 98 372 GLY A CA 1
ATOM 2878 C C . GLY A 1 372 ? 6.277 -17.656 -8.875 1 98 372 GLY A C 1
ATOM 2879 O O . GLY A 1 372 ? 7.25 -17.094 -8.375 1 98 372 GLY A O 1
ATOM 2880 N N . ALA A 1 373 ? 5.816 -18.781 -8.469 1 98.5 373 ALA A N 1
ATOM 2881 C CA . ALA A 1 373 ? 6.477 -19.516 -7.402 1 98.5 373 ALA A CA 1
ATOM 2882 C C . ALA A 1 373 ? 7.895 -19.906 -7.805 1 98.5 373 ALA A C 1
ATOM 2884 O O . ALA A 1 373 ? 8.852 -19.641 -7.074 1 98.5 373 ALA A O 1
ATOM 2885 N N . ALA A 1 374 ? 8.047 -20.484 -8.969 1 98.12 374 ALA A N 1
ATOM 2886 C CA . ALA A 1 374 ? 9.367 -20.859 -9.469 1 98.12 374 ALA A CA 1
ATOM 2887 C C . ALA A 1 374 ? 10.289 -19.641 -9.547 1 98.12 374 ALA A C 1
ATOM 2889 O O . ALA A 1 374 ? 11.469 -19.719 -9.18 1 98.12 374 ALA A O 1
ATOM 2890 N N . SER A 1 375 ? 9.75 -18.578 -9.977 1 96.06 375 SER A N 1
ATOM 2891 C CA . SER A 1 375 ? 10.531 -17.344 -10.086 1 96.06 375 SER A CA 1
ATOM 2892 C C . SER A 1 375 ? 10.984 -16.859 -8.711 1 96.06 375 SER A C 1
ATOM 2894 O O . SER A 1 375 ? 12.094 -16.344 -8.57 1 96.06 375 SER A O 1
ATOM 2896 N N . SER A 1 376 ? 10.117 -16.984 -7.781 1 96.06 376 SER A N 1
ATOM 2897 C CA . SER A 1 376 ? 10.43 -16.531 -6.426 1 96.06 376 SER A CA 1
ATOM 2898 C C . SER A 1 376 ? 11.625 -17.297 -5.855 1 96.06 376 SER A C 1
ATOM 2900 O O . SER A 1 376 ? 12.555 -16.688 -5.312 1 96.06 376 SER A O 1
ATOM 2902 N N . ILE A 1 377 ? 11.641 -18.562 -5.973 1 96.44 377 ILE A N 1
ATOM 2903 C CA . ILE A 1 377 ? 12.727 -19.359 -5.422 1 96.44 377 ILE A CA 1
ATOM 2904 C C . ILE A 1 377 ? 14 -19.141 -6.234 1 96.44 377 ILE A C 1
ATOM 2906 O O . ILE A 1 377 ? 15.102 -19.172 -5.691 1 96.44 377 ILE A O 1
ATOM 2910 N N . GLN A 1 378 ? 13.875 -18.891 -7.5 1 95 378 GLN A N 1
ATOM 2911 C CA . GLN A 1 378 ? 15.039 -18.547 -8.305 1 95 378 GLN A CA 1
ATOM 2912 C C . GLN A 1 378 ? 15.68 -17.25 -7.812 1 95 378 GLN A C 1
ATOM 2914 O O . GLN A 1 378 ? 16.906 -17.156 -7.719 1 95 378 GLN A O 1
ATOM 2919 N N . GLN A 1 379 ? 14.859 -16.328 -7.57 1 92.31 379 GLN A N 1
ATOM 2920 C CA . GLN A 1 379 ? 15.367 -15.062 -7.059 1 92.31 379 GLN A CA 1
ATOM 2921 C C . GLN A 1 379 ? 16.109 -15.25 -5.738 1 92.31 379 GLN A C 1
ATOM 2923 O O . GLN A 1 379 ? 17.141 -14.625 -5.504 1 92.31 379 GLN A O 1
ATOM 2928 N N . GLU A 1 380 ? 15.508 -16.016 -4.93 1 92.06 380 GLU A N 1
ATOM 2929 C CA . GLU A 1 380 ? 16.156 -16.312 -3.656 1 92.06 380 GLU A CA 1
ATOM 2930 C C . GLU A 1 380 ? 17.516 -16.953 -3.873 1 92.06 380 GLU A C 1
ATOM 2932 O O . GLU A 1 380 ? 18.484 -16.641 -3.176 1 92.06 380 GLU A O 1
ATOM 2937 N N . PHE A 1 381 ? 17.609 -17.859 -4.812 1 93.44 381 PHE A N 1
ATOM 2938 C CA . PHE A 1 381 ? 18.859 -18.516 -5.168 1 93.44 381 PHE A CA 1
ATOM 2939 C C . PHE A 1 381 ? 19.891 -17.5 -5.645 1 93.44 381 PHE A C 1
ATOM 2941 O O . PHE A 1 381 ? 21.031 -17.516 -5.195 1 93.44 381 PHE A O 1
ATOM 2948 N N . VAL A 1 382 ? 19.453 -16.609 -6.484 1 92.56 382 VAL A N 1
ATOM 2949 C CA . VAL A 1 382 ? 20.359 -15.617 -7.07 1 92.56 382 VAL A CA 1
ATOM 2950 C C . VAL A 1 382 ? 20.859 -14.672 -5.98 1 92.56 382 VAL A C 1
ATOM 2952 O O . VAL A 1 382 ? 22.047 -14.328 -5.953 1 92.56 382 VAL A O 1
ATOM 2955 N N . LYS A 1 383 ? 20.016 -14.336 -5.098 1 88.56 383 LYS A N 1
ATOM 2956 C CA . LYS A 1 383 ? 20.375 -13.406 -4.023 1 88.56 383 LYS A CA 1
ATOM 2957 C C . LYS A 1 383 ? 21.359 -14.047 -3.051 1 88.56 383 LYS A C 1
ATOM 2959 O O . LYS A 1 383 ? 22.141 -13.352 -2.398 1 88.56 383 LYS A O 1
ATOM 2964 N N . ASN A 1 384 ? 21.312 -15.383 -2.998 1 87.19 384 ASN A N 1
ATOM 2965 C CA . ASN A 1 384 ? 22.109 -16.062 -1.977 1 87.19 384 ASN A CA 1
ATOM 2966 C C . ASN A 1 384 ? 23.188 -16.953 -2.598 1 87.19 384 ASN A C 1
ATOM 2968 O O . ASN A 1 384 ? 23.672 -17.891 -1.96 1 87.19 384 ASN A O 1
ATOM 2972 N N . ILE A 1 385 ? 23.531 -16.625 -3.744 1 84.44 385 ILE A N 1
ATOM 2973 C CA . ILE A 1 385 ? 24.516 -17.469 -4.414 1 84.44 385 ILE A CA 1
ATOM 2974 C C . ILE A 1 385 ? 25.828 -17.438 -3.631 1 84.44 385 ILE A C 1
ATOM 2976 O O . ILE A 1 385 ? 26.234 -16.391 -3.129 1 84.44 385 ILE A O 1
ATOM 2980 N N . LYS A 1 386 ? 26.359 -18.625 -3.264 1 71.31 386 LYS A N 1
ATOM 2981 C CA . LYS A 1 386 ? 27.641 -18.766 -2.576 1 71.31 386 LYS A CA 1
ATOM 2982 C C . LYS A 1 386 ? 28.766 -19.125 -3.557 1 71.31 386 LYS A C 1
ATOM 2984 O O . LYS A 1 386 ? 28.656 -20.094 -4.309 1 71.31 386 LYS A O 1
ATOM 2989 N N . PHE A 1 387 ? 29.625 -18.219 -3.717 1 65.31 387 PHE A N 1
ATOM 2990 C CA . PHE A 1 387 ? 30.703 -18.453 -4.68 1 65.31 387 PHE A CA 1
ATOM 2991 C C . PHE A 1 387 ? 31.828 -19.281 -4.051 1 65.31 387 PHE A C 1
ATOM 2993 O O . PHE A 1 387 ? 32.094 -19.156 -2.855 1 65.31 387 PHE A O 1
ATOM 3000 N N . ASN A 1 388 ? 32 -20.469 -4.461 1 55.31 388 ASN A N 1
ATOM 3001 C CA . ASN A 1 388 ? 33.125 -21.281 -3.994 1 55.31 388 ASN A CA 1
ATOM 3002 C C . ASN A 1 388 ? 34.375 -20.453 -3.783 1 55.31 388 ASN A C 1
ATOM 3004 O O . ASN A 1 388 ? 35.219 -20.781 -2.941 1 55.31 388 ASN A O 1
ATOM 3008 N N . GLY A 1 389 ? 34.938 -19.703 -4.688 1 47.69 389 GLY A N 1
ATOM 3009 C CA . GLY A 1 389 ? 36.312 -19.266 -4.66 1 47.69 389 GLY A CA 1
ATOM 3010 C C . GLY A 1 389 ? 36.531 -18.031 -3.801 1 47.69 389 GLY A C 1
ATOM 3011 O O . GLY A 1 389 ? 35.594 -17.25 -3.562 1 47.69 389 GLY A O 1
ATOM 3012 N N . GLU A 1 390 ? 37.469 -18.141 -2.771 1 43.78 390 GLU A N 1
ATOM 3013 C CA . GLU A 1 390 ? 38.188 -17.047 -2.092 1 43.78 390 GLU A CA 1
ATOM 3014 C C . GLU A 1 390 ? 38.312 -15.828 -2.998 1 43.78 390 GLU A C 1
ATOM 3016 O O . GLU A 1 390 ? 39.031 -15.875 -4.004 1 43.78 390 GLU A O 1
ATOM 3021 N N . ILE A 1 391 ? 37.312 -15.227 -3.332 1 36.62 391 ILE A N 1
ATOM 3022 C CA . ILE A 1 391 ? 37.688 -13.984 -3.986 1 36.62 391 ILE A CA 1
ATOM 3023 C C . ILE A 1 391 ? 38.219 -12.992 -2.945 1 36.62 391 ILE A C 1
ATOM 3025 O O . ILE A 1 391 ? 37.531 -12.711 -1.953 1 36.62 391 ILE A O 1
ATOM 3029 N N . MET B 1 1 ? 32.031 11.859 -18.078 1 29.06 1 MET B N 1
ATOM 3030 C CA . MET B 1 1 ? 31.156 10.773 -17.672 1 29.06 1 MET B CA 1
ATOM 3031 C C . MET B 1 1 ? 31.578 10.172 -16.344 1 29.06 1 MET B C 1
ATOM 3033 O O . MET B 1 1 ? 30.75 9.875 -15.492 1 29.06 1 MET B O 1
ATOM 3037 N N . GLU B 1 2 ? 32.906 10 -16.234 1 40.19 2 GLU B N 1
ATOM 3038 C CA . GLU B 1 2 ? 33.594 9.492 -15.055 1 40.19 2 GLU B CA 1
ATOM 3039 C C . GLU B 1 2 ? 33.438 10.445 -13.867 1 40.19 2 GLU B C 1
ATOM 3041 O O . GLU B 1 2 ? 33.281 10 -12.727 1 40.19 2 GLU B O 1
ATOM 3046 N N . ILE B 1 3 ? 33.438 11.664 -14.195 1 41.19 3 ILE B N 1
ATOM 3047 C CA . ILE B 1 3 ? 33.406 12.75 -13.227 1 41.19 3 ILE B CA 1
ATOM 3048 C C . ILE B 1 3 ? 32.031 12.844 -12.586 1 41.19 3 ILE B C 1
ATOM 3050 O O . ILE B 1 3 ? 31.891 13.195 -11.414 1 41.19 3 ILE B O 1
ATOM 3054 N N . LYS B 1 4 ? 30.969 12.562 -13.383 1 44.34 4 LYS B N 1
ATOM 3055 C CA . LYS B 1 4 ? 29.578 12.688 -12.945 1 44.34 4 LYS B CA 1
ATOM 3056 C C . LYS B 1 4 ? 29.25 11.664 -11.867 1 44.34 4 LYS B C 1
ATOM 3058 O O . LYS B 1 4 ? 28.516 11.961 -10.922 1 44.34 4 LYS B O 1
ATOM 3063 N N . ASN B 1 5 ? 29.875 10.523 -12.062 1 52.34 5 ASN B N 1
ATOM 3064 C CA . ASN B 1 5 ? 29.672 9.391 -11.156 1 52.34 5 ASN B CA 1
ATOM 3065 C C . ASN B 1 5 ? 30.344 9.633 -9.805 1 52.34 5 ASN B C 1
ATOM 3067 O O . ASN B 1 5 ? 29.766 9.352 -8.758 1 52.34 5 ASN B O 1
ATOM 3071 N N . HIS B 1 6 ? 31.422 10.32 -9.852 1 56.09 6 HIS B N 1
ATOM 3072 C CA . HIS B 1 6 ? 32.156 10.609 -8.625 1 56.09 6 HIS B CA 1
ATOM 3073 C C . HIS B 1 6 ? 31.469 11.68 -7.805 1 56.09 6 HIS B C 1
ATOM 3075 O O . HIS B 1 6 ? 31.391 11.586 -6.574 1 56.09 6 HIS B O 1
ATOM 3081 N N . GLU B 1 7 ? 30.953 12.625 -8.562 1 60.75 7 GLU B N 1
ATOM 3082 C CA . GLU B 1 7 ? 30.25 13.711 -7.883 1 60.75 7 GLU B CA 1
ATOM 3083 C C . GLU B 1 7 ? 28.969 13.211 -7.211 1 60.75 7 GLU B C 1
ATOM 3085 O O . GLU B 1 7 ? 28.625 13.648 -6.109 1 60.75 7 GLU B O 1
ATOM 3090 N N . PHE B 1 8 ? 28.328 12.352 -7.906 1 62.75 8 PHE B N 1
ATOM 3091 C CA . PHE B 1 8 ? 27.094 11.773 -7.367 1 62.75 8 PHE B CA 1
ATOM 3092 C C . PHE B 1 8 ? 27.391 10.961 -6.113 1 62.75 8 PHE B C 1
ATOM 3094 O O . PHE B 1 8 ? 26.688 11.07 -5.113 1 62.75 8 PHE B O 1
ATOM 3101 N N . LEU B 1 9 ? 28.391 10.195 -6.191 1 66.88 9 LEU B N 1
ATOM 3102 C CA . LEU B 1 9 ? 28.766 9.375 -5.047 1 66.88 9 LEU B CA 1
ATOM 3103 C C . LEU B 1 9 ? 29.172 10.25 -3.863 1 66.88 9 LEU B C 1
ATOM 3105 O O . LEU B 1 9 ? 28.844 9.945 -2.717 1 66.88 9 LEU B O 1
ATOM 3109 N N . LYS B 1 10 ? 29.844 11.297 -4.199 1 71 10 LYS B N 1
ATOM 3110 C CA . LYS B 1 10 ? 30.266 12.219 -3.156 1 71 10 LYS B CA 1
ATOM 3111 C C . LYS B 1 10 ? 29.062 12.859 -2.465 1 71 10 LYS B C 1
ATOM 3113 O O . LYS B 1 10 ? 29.016 12.93 -1.235 1 71 10 LYS B O 1
ATOM 3118 N N . LYS B 1 11 ? 28.141 13.258 -3.283 1 76.62 11 LYS B N 1
ATOM 3119 C CA . LYS B 1 11 ? 26.922 13.867 -2.75 1 76.62 11 LYS B CA 1
ATOM 3120 C C . LYS B 1 11 ? 26.156 12.898 -1.861 1 76.62 11 LYS B C 1
ATOM 3122 O O . LYS B 1 11 ? 25.688 13.273 -0.789 1 76.62 11 LYS B O 1
ATOM 3127 N N . GLU B 1 12 ? 26.141 11.766 -2.287 1 81.06 12 GLU B N 1
ATOM 3128 C CA . GLU B 1 12 ? 25.422 10.742 -1.534 1 81.06 12 GLU B CA 1
ATOM 3129 C C . GLU B 1 12 ? 26.094 10.461 -0.195 1 81.06 12 GLU B C 1
ATOM 3131 O O . GLU B 1 12 ? 25.422 10.289 0.823 1 81.06 12 GLU B O 1
ATOM 3136 N N . ASN B 1 13 ? 27.359 10.484 -0.237 1 83.88 13 ASN B N 1
ATOM 3137 C CA . ASN B 1 13 ? 28.109 10.219 0.985 1 83.88 13 ASN B CA 1
ATOM 3138 C C . ASN B 1 13 ? 27.969 11.359 1.99 1 83.88 13 ASN B C 1
ATOM 3140 O O . ASN B 1 13 ? 27.844 11.117 3.191 1 83.88 13 ASN B O 1
ATOM 3144 N N . GLN B 1 14 ? 27.969 12.516 1.489 1 86.75 14 GLN B N 1
ATOM 3145 C CA . GLN B 1 14 ? 27.812 13.68 2.355 1 86.75 14 GLN B CA 1
ATOM 3146 C C . GLN B 1 14 ? 26.453 13.672 3.039 1 86.75 14 GLN B C 1
ATOM 3148 O O . GLN B 1 14 ? 26.359 13.914 4.246 1 86.75 14 GLN B O 1
ATOM 3153 N N . SER B 1 15 ? 25.469 13.422 2.232 1 90.38 15 SER B N 1
ATOM 3154 C CA . SER B 1 15 ? 24.125 13.344 2.762 1 90.38 15 SER B CA 1
ATOM 3155 C C . SER B 1 15 ? 24 12.258 3.826 1 90.38 15 SER B C 1
ATOM 3157 O O . SER B 1 15 ? 23.359 12.461 4.859 1 90.38 15 SER B O 1
ATOM 3159 N N . LEU B 1 16 ? 24.609 11.242 3.57 1 90 16 LEU B N 1
ATOM 3160 C CA . LEU B 1 16 ? 24.578 10.117 4.496 1 90 16 LEU B CA 1
ATOM 3161 C C . LEU B 1 16 ? 25.219 10.477 5.824 1 90 16 LEU B C 1
ATOM 3163 O O . LEU B 1 16 ? 24.688 10.18 6.891 1 90 16 LEU B O 1
ATOM 3167 N N . VAL B 1 17 ? 26.344 11.07 5.785 1 92.81 17 VAL B N 1
ATOM 3168 C CA . VAL B 1 17 ? 27.062 11.461 6.992 1 92.81 17 VAL B CA 1
ATOM 3169 C C . VAL B 1 17 ? 26.234 12.461 7.785 1 92.81 17 VAL B C 1
ATOM 3171 O O . VAL B 1 17 ? 26.094 12.336 9 1 92.81 17 VAL B O 1
ATOM 3174 N N . LEU B 1 18 ? 25.75 13.43 7.09 1 93.12 18 LEU B N 1
ATOM 3175 C CA . LEU B 1 18 ? 24.938 14.438 7.754 1 93.12 18 LEU B CA 1
ATOM 3176 C C . LEU B 1 18 ? 23.719 13.797 8.414 1 93.12 18 LEU B C 1
ATOM 3178 O O . LEU B 1 18 ? 23.391 14.117 9.555 1 93.12 18 LEU B O 1
ATOM 3182 N N . GLU B 1 19 ? 23.094 12.906 7.715 1 91 19 GLU B N 1
ATOM 3183 C CA . GLU B 1 19 ? 21.938 12.203 8.258 1 91 19 GLU B CA 1
ATOM 3184 C C . GLU B 1 19 ? 22.297 11.438 9.523 1 91 19 GLU B C 1
ATOM 3186 O O . GLU B 1 19 ? 21.531 11.438 10.492 1 91 19 GLU B O 1
ATOM 3191 N N . ILE B 1 20 ? 23.391 10.828 9.484 1 91.69 20 ILE B N 1
ATOM 3192 C CA . ILE B 1 20 ? 23.859 10.055 10.633 1 91.69 20 ILE B CA 1
ATOM 3193 C C . ILE B 1 20 ? 24.078 10.992 11.82 1 91.69 20 ILE B C 1
ATOM 3195 O O . ILE B 1 20 ? 23.656 10.688 12.938 1 91.69 20 ILE B O 1
ATOM 3199 N N . ILE B 1 21 ? 24.656 12.109 11.57 1 93.69 21 ILE B N 1
ATOM 3200 C CA . ILE B 1 21 ? 24.953 13.047 12.648 1 93.69 21 ILE B CA 1
ATOM 3201 C C . ILE B 1 21 ? 23.656 13.609 13.211 1 93.69 21 ILE B C 1
ATOM 3203 O O . ILE B 1 21 ? 23.5 13.758 14.422 1 93.69 21 ILE B O 1
ATOM 3207 N N . ILE B 1 22 ? 22.703 13.891 12.344 1 91.31 22 ILE B N 1
ATOM 3208 C CA . ILE B 1 22 ? 21.406 14.453 12.758 1 91.31 22 ILE B CA 1
ATOM 3209 C C . ILE B 1 22 ? 20.672 13.438 13.625 1 91.31 22 ILE B C 1
ATOM 3211 O O . ILE B 1 22 ? 20.094 13.797 14.656 1 91.31 22 ILE B O 1
ATOM 3215 N N . ASN B 1 23 ? 20.766 12.18 13.305 1 86.56 23 ASN B N 1
ATOM 3216 C CA . ASN B 1 23 ? 19.922 11.156 13.93 1 86.56 23 ASN B CA 1
ATOM 3217 C C . ASN B 1 23 ? 20.625 10.523 15.125 1 86.56 23 ASN B C 1
ATOM 3219 O O . ASN B 1 23 ? 19.969 10.023 16.047 1 86.56 23 ASN B O 1
ATOM 3223 N N . GLN B 1 24 ? 21.969 10.57 15.094 1 88.88 24 GLN B N 1
ATOM 3224 C CA . GLN B 1 24 ? 22.688 9.773 16.094 1 88.88 24 GLN B CA 1
ATOM 3225 C C . GLN B 1 24 ? 23.656 10.641 16.891 1 88.88 24 GLN B C 1
ATOM 3227 O O . GLN B 1 24 ? 24.359 10.133 17.766 1 88.88 24 GLN B O 1
ATOM 3232 N N . GLY B 1 25 ? 23.719 11.836 16.625 1 89.62 25 GLY B N 1
ATOM 3233 C CA . GLY B 1 25 ? 24.609 12.688 17.406 1 89.62 25 GLY B CA 1
ATOM 3234 C C . GLY B 1 25 ? 24.297 12.664 18.891 1 89.62 25 GLY B C 1
ATOM 3235 O O . GLY B 1 25 ? 23.141 12.516 19.281 1 89.62 25 GLY B O 1
ATOM 3236 N N . PRO B 1 26 ? 25.391 12.727 19.656 1 93.38 26 PRO B N 1
ATOM 3237 C CA . PRO B 1 26 ? 26.812 12.953 19.391 1 93.38 26 PRO B CA 1
ATOM 3238 C C . PRO B 1 26 ? 27.516 11.703 18.859 1 93.38 26 PRO B C 1
ATOM 3240 O O . PRO B 1 26 ? 27.312 10.609 19.375 1 93.38 26 PRO B O 1
ATOM 3243 N N . ILE B 1 27 ? 28.281 11.875 17.797 1 94.88 27 ILE B N 1
ATOM 3244 C CA . ILE B 1 27 ? 28.953 10.742 17.141 1 94.88 27 ILE B CA 1
ATOM 3245 C C . ILE B 1 27 ? 30.375 11.133 16.766 1 94.88 27 ILE B C 1
ATOM 3247 O O . ILE B 1 27 ? 30.625 12.266 16.359 1 94.88 27 ILE B O 1
ATOM 3251 N N . SER B 1 28 ? 31.297 10.148 16.922 1 93.56 28 SER B N 1
ATOM 3252 C CA . SER B 1 28 ? 32.688 10.406 16.609 1 93.56 28 SER B CA 1
ATOM 3253 C C . SER B 1 28 ? 33 10.188 15.133 1 93.56 28 SER B C 1
ATOM 3255 O O . SER B 1 28 ? 32.188 9.57 14.422 1 93.56 28 SER B O 1
ATOM 3257 N N . ARG B 1 29 ? 34.125 10.719 14.719 1 92.31 29 ARG B N 1
ATOM 3258 C CA . ARG B 1 29 ? 34.562 10.508 13.344 1 92.31 29 ARG B CA 1
ATOM 3259 C C . ARG B 1 29 ? 34.719 9.023 13.039 1 92.31 29 ARG B C 1
ATOM 3261 O O . ARG B 1 29 ? 34.406 8.562 11.945 1 92.31 29 ARG B O 1
ATOM 3268 N N . ALA B 1 30 ? 35.219 8.359 13.992 1 91.31 30 ALA B N 1
ATOM 3269 C CA . ALA B 1 30 ? 35.469 6.926 13.836 1 91.31 30 ALA B CA 1
ATOM 3270 C C . ALA B 1 30 ? 34.156 6.176 13.641 1 91.31 30 ALA B C 1
ATOM 3272 O O . ALA B 1 30 ? 34.062 5.289 12.781 1 91.31 30 ALA B O 1
ATOM 3273 N N . ASP B 1 31 ? 33.25 6.531 14.43 1 93.62 31 ASP B N 1
ATOM 3274 C CA . ASP B 1 31 ? 31.938 5.887 14.328 1 93.62 31 ASP B CA 1
ATOM 3275 C C . ASP B 1 31 ? 31.281 6.203 12.992 1 93.62 31 ASP B C 1
ATOM 3277 O O . ASP B 1 31 ? 30.609 5.348 12.406 1 93.62 31 ASP B O 1
ATOM 3281 N N . ILE B 1 32 ? 31.391 7.348 12.539 1 94.19 32 ILE B N 1
ATOM 3282 C CA . ILE B 1 32 ? 30.844 7.754 11.25 1 94.19 32 ILE B CA 1
ATOM 3283 C C . ILE B 1 32 ? 31.469 6.914 10.141 1 94.19 32 ILE B C 1
ATOM 3285 O O . ILE B 1 32 ? 30.766 6.391 9.273 1 94.19 32 ILE B O 1
ATOM 3289 N N . ALA B 1 33 ? 32.75 6.805 10.219 1 92.12 33 ALA B N 1
ATOM 3290 C CA . ALA B 1 33 ? 33.469 6.012 9.219 1 92.12 33 ALA B CA 1
ATOM 3291 C C . ALA B 1 33 ? 32.969 4.562 9.227 1 92.12 33 ALA B C 1
ATOM 3293 O O . ALA B 1 33 ? 32.75 3.977 8.172 1 92.12 33 ALA B O 1
ATOM 3294 N N . LYS B 1 34 ? 32.875 4.07 10.359 1 91.06 34 LYS B N 1
ATOM 3295 C CA . LYS B 1 34 ? 32.438 2.684 10.523 1 91.06 34 LYS B CA 1
ATOM 3296 C C . LYS B 1 34 ? 31.031 2.475 9.977 1 91.06 34 LYS B C 1
ATOM 3298 O O . LYS B 1 34 ? 30.781 1.519 9.234 1 91.06 34 LYS B O 1
ATOM 3303 N N . GLN B 1 35 ? 30.125 3.348 10.242 1 89.62 35 GLN B N 1
ATOM 3304 C CA . GLN B 1 35 ? 28.719 3.188 9.875 1 89.62 35 GLN B CA 1
ATOM 3305 C C . GLN B 1 35 ? 28.516 3.422 8.383 1 89.62 35 GLN B C 1
ATOM 3307 O O . GLN B 1 35 ? 27.641 2.814 7.77 1 89.62 35 GLN B O 1
ATOM 3312 N N . THR B 1 36 ? 29.297 4.25 7.848 1 88.56 36 THR B N 1
ATOM 3313 C CA . THR B 1 36 ? 29.141 4.57 6.438 1 88.56 36 THR B CA 1
ATOM 3314 C C . THR B 1 36 ? 30.016 3.672 5.57 1 88.56 36 THR B C 1
ATOM 3316 O O . THR B 1 36 ? 29.906 3.688 4.344 1 88.56 36 THR B O 1
ATOM 3319 N N . LYS B 1 37 ? 30.938 2.996 6.242 1 83.62 37 LYS B N 1
ATOM 3320 C CA . LYS B 1 37 ? 31.891 2.125 5.562 1 83.62 37 LYS B CA 1
ATOM 3321 C C . LYS B 1 37 ? 32.812 2.93 4.664 1 83.62 37 LYS B C 1
ATOM 3323 O O . LYS B 1 37 ? 33.188 2.486 3.57 1 83.62 37 LYS B O 1
ATOM 3328 N N . MET B 1 38 ? 33.031 4.105 5.09 1 83.81 38 MET B N 1
ATOM 3329 C CA . MET B 1 38 ? 33.969 4.98 4.406 1 83.81 38 MET B CA 1
ATOM 3330 C C . MET B 1 38 ? 35.344 4.914 5.066 1 83.81 38 MET B C 1
ATOM 3332 O O . MET B 1 38 ? 35.469 4.48 6.215 1 83.81 38 MET B O 1
ATOM 3336 N N . SER B 1 39 ? 36.281 5.258 4.234 1 83.94 39 SER B N 1
ATOM 3337 C CA . SER B 1 39 ? 37.594 5.406 4.844 1 83.94 39 SER B CA 1
ATOM 3338 C C . SER B 1 39 ? 37.625 6.527 5.879 1 83.94 39 SER B C 1
ATOM 3340 O O . SER B 1 39 ? 36.844 7.488 5.762 1 83.94 39 SER B O 1
ATOM 3342 N N . PRO B 1 40 ? 38.469 6.359 6.82 1 89.88 40 PRO B N 1
ATOM 3343 C CA . PRO B 1 40 ? 38.594 7.438 7.809 1 89.88 40 PRO B CA 1
ATOM 3344 C C . PRO B 1 40 ? 38.938 8.789 7.172 1 89.88 40 PRO B C 1
ATOM 3346 O O . PRO B 1 40 ? 38.438 9.82 7.625 1 89.88 40 PRO B O 1
ATOM 3349 N N . THR B 1 41 ? 39.75 8.758 6.203 1 90.69 41 THR B N 1
ATOM 3350 C CA . THR B 1 41 ? 40.094 9.992 5.52 1 90.69 41 THR B CA 1
ATOM 3351 C C . THR B 1 41 ? 38.875 10.633 4.859 1 90.69 41 THR B C 1
ATOM 3353 O O . THR B 1 41 ? 38.688 11.844 4.984 1 90.69 41 THR B O 1
ATOM 3356 N N . SER B 1 42 ? 38.094 9.844 4.195 1 88 42 SER B N 1
ATOM 3357 C CA . SER B 1 42 ? 36.875 10.336 3.533 1 88 42 SER B CA 1
ATOM 3358 C C . SER B 1 42 ? 35.875 10.891 4.547 1 88 42 SER B C 1
ATOM 3360 O O . SER B 1 42 ? 35.312 11.961 4.336 1 88 42 SER B O 1
ATOM 3362 N N . ALA B 1 43 ? 35.719 10.164 5.59 1 93.12 43 ALA B N 1
ATOM 3363 C CA . ALA B 1 43 ? 34.812 10.602 6.645 1 93.12 43 ALA B CA 1
ATOM 3364 C C . ALA B 1 43 ? 35.281 11.922 7.254 1 93.12 43 ALA B C 1
ATOM 3366 O O . ALA B 1 43 ? 34.469 12.812 7.504 1 93.12 43 ALA B O 1
ATOM 3367 N N . SER B 1 44 ? 36.531 11.984 7.387 1 92.5 44 SER B N 1
ATOM 3368 C CA . SER B 1 44 ? 37.094 13.188 7.98 1 92.5 44 SER B CA 1
ATOM 3369 C C . SER B 1 44 ? 36.906 14.398 7.074 1 92.5 44 SER B C 1
ATOM 3371 O O . SER B 1 44 ? 36.594 15.5 7.551 1 92.5 44 SER B O 1
ATOM 3373 N N . ARG B 1 45 ? 37.062 14.188 5.879 1 92.31 45 ARG B N 1
ATOM 3374 C CA . ARG B 1 45 ? 36.906 15.273 4.914 1 92.31 45 ARG B CA 1
ATOM 3375 C C . ARG B 1 45 ? 35.438 15.766 4.902 1 92.31 45 ARG B C 1
ATOM 3377 O O . ARG B 1 45 ? 35.188 16.969 4.848 1 92.31 45 ARG B O 1
ATOM 3384 N N . ILE B 1 46 ? 34.562 14.898 4.91 1 93.25 46 ILE B N 1
ATOM 3385 C CA . ILE B 1 46 ? 33.125 15.242 4.879 1 93.25 46 ILE B CA 1
ATOM 3386 C C . ILE B 1 46 ? 32.75 15.977 6.16 1 93.25 46 ILE B C 1
ATOM 3388 O O . ILE B 1 46 ? 32.062 17 6.117 1 93.25 46 ILE B O 1
ATOM 3392 N N . VAL B 1 47 ? 33.219 15.508 7.258 1 94.44 47 VAL B N 1
ATOM 3393 C CA . VAL B 1 47 ? 32.938 16.125 8.547 1 94.44 47 VAL B CA 1
ATOM 3394 C C . VAL B 1 47 ? 33.5 17.547 8.562 1 94.44 47 VAL B C 1
ATOM 3396 O O . VAL B 1 47 ? 32.812 18.484 9.039 1 94.44 47 VAL B O 1
ATOM 3399 N N . ALA B 1 48 ? 34.656 17.672 8.047 1 93.88 48 ALA B N 1
ATOM 3400 C CA . ALA B 1 48 ? 35.25 19 7.992 1 93.88 48 ALA B CA 1
ATOM 3401 C C . ALA B 1 48 ? 34.406 19.969 7.156 1 93.88 48 ALA B C 1
ATOM 3403 O O . ALA B 1 48 ? 34.25 21.125 7.523 1 93.88 48 ALA B O 1
ATOM 3404 N N . SER B 1 49 ? 33.969 19.469 6.121 1 93.31 49 SER B N 1
ATOM 3405 C CA . SER B 1 49 ? 33.125 20.281 5.25 1 93.31 49 SER B CA 1
ATOM 3406 C C . SER B 1 49 ? 31.828 20.688 5.953 1 93.31 49 SER B C 1
ATOM 3408 O O . SER B 1 49 ? 31.391 21.844 5.84 1 93.31 49 SER B O 1
ATOM 3410 N N . LEU B 1 50 ? 31.203 19.812 6.648 1 94.5 50 LEU B N 1
ATOM 3411 C CA . LEU B 1 50 ? 29.969 20.078 7.371 1 94.5 50 LEU B CA 1
ATOM 3412 C C . LEU B 1 50 ? 30.188 21.078 8.492 1 94.5 50 LEU B C 1
ATOM 3414 O O . LEU B 1 50 ? 29.312 21.906 8.781 1 94.5 50 LEU B O 1
ATOM 3418 N N . LEU B 1 51 ? 31.359 21.016 9.07 1 94.69 51 LEU B N 1
ATOM 3419 C CA . LEU B 1 51 ? 31.75 21.984 10.094 1 94.69 51 LEU B CA 1
ATOM 3420 C C . LEU B 1 51 ? 31.906 23.375 9.484 1 94.69 51 LEU B C 1
ATOM 3422 O O . LEU B 1 51 ? 31.453 24.359 10.055 1 94.69 51 LEU B O 1
ATOM 3426 N N . ASP B 1 52 ? 32.531 23.344 8.336 1 93.56 52 ASP B N 1
ATOM 3427 C CA . ASP B 1 52 ? 32.75 24.609 7.645 1 93.56 52 ASP B CA 1
ATOM 3428 C C . ASP B 1 52 ? 31.422 25.281 7.273 1 93.56 52 ASP B C 1
ATOM 3430 O O . ASP B 1 52 ? 31.312 26.5 7.309 1 93.56 52 ASP B O 1
ATOM 3434 N N . MET B 1 53 ? 30.469 24.484 6.992 1 92.62 53 MET B N 1
ATOM 3435 C CA . MET B 1 53 ? 29.156 25 6.617 1 92.62 53 MET B CA 1
ATOM 3436 C C . MET B 1 53 ? 28.312 25.312 7.855 1 92.62 53 MET B C 1
ATOM 3438 O O . MET B 1 53 ? 27.188 25.766 7.746 1 92.62 53 MET B O 1
ATOM 3442 N N . ALA B 1 54 ? 28.812 24.969 8.961 1 94.25 54 ALA B N 1
ATOM 3443 C CA . ALA B 1 54 ? 28.188 25.219 10.25 1 94.25 54 ALA B CA 1
ATOM 3444 C C . ALA B 1 54 ? 26.906 24.422 10.414 1 94.25 54 ALA B C 1
ATOM 3446 O O . ALA B 1 54 ? 25.984 24.828 11.133 1 94.25 54 ALA B O 1
ATOM 3447 N N . LEU B 1 55 ? 26.797 23.344 9.68 1 95.5 55 LEU B N 1
ATOM 3448 C CA . LEU B 1 55 ? 25.625 22.469 9.805 1 95.5 55 LEU B CA 1
ATOM 3449 C C . LEU B 1 55 ? 25.766 21.562 11.023 1 95.5 55 LEU B C 1
ATOM 3451 O O . LEU B 1 55 ? 24.766 21.094 11.562 1 95.5 55 LEU B O 1
ATOM 3455 N N . ILE B 1 56 ? 26.984 21.297 11.383 1 96.56 56 ILE B N 1
ATOM 3456 C CA . ILE B 1 56 ? 27.266 20.516 12.586 1 96.56 56 ILE B CA 1
ATOM 3457 C C . ILE B 1 56 ? 28.234 21.266 13.477 1 96.56 56 ILE B C 1
ATOM 3459 O O . ILE B 1 56 ? 28.812 22.281 13.07 1 96.56 56 ILE B O 1
ATOM 3463 N N . LYS B 1 57 ? 28.391 20.859 14.703 1 96.38 57 LYS B N 1
ATOM 3464 C CA . LYS B 1 57 ? 29.344 21.453 15.633 1 96.38 57 LYS B CA 1
ATOM 3465 C C . LYS B 1 57 ? 30 20.391 16.5 1 96.38 57 LYS B C 1
ATOM 3467 O O . LYS B 1 57 ? 29.484 19.281 16.625 1 96.38 57 LYS B O 1
ATOM 3472 N N . LYS B 1 58 ? 31.141 20.734 17.047 1 95.06 58 LYS B N 1
ATOM 3473 C CA . LYS B 1 58 ? 31.906 19.859 17.922 1 95.06 58 LYS B CA 1
ATOM 3474 C C . LYS B 1 58 ? 31.422 19.969 19.359 1 95.06 58 LYS B C 1
ATOM 3476 O O . LYS B 1 58 ? 31.062 21.062 19.828 1 95.06 58 LYS B O 1
ATOM 3481 N N . VAL B 1 59 ? 31.297 18.75 19.891 1 92.81 59 VAL B N 1
ATOM 3482 C CA . VAL B 1 59 ? 31.047 18.734 21.328 1 92.81 59 VAL B CA 1
ATOM 3483 C C . VAL B 1 59 ? 32.094 17.844 22.016 1 92.81 59 VAL B C 1
ATOM 3485 O O . VAL B 1 59 ? 32.5 16.812 21.484 1 92.81 59 VAL B O 1
ATOM 3488 N N . ASP B 1 60 ? 32.656 18.375 23.078 1 85.19 60 ASP B N 1
ATOM 3489 C CA . ASP B 1 60 ? 33.625 17.609 23.828 1 85.19 60 ASP B CA 1
ATOM 3490 C C . ASP B 1 60 ? 32.969 16.797 24.938 1 85.19 60 ASP B C 1
ATOM 3492 O O . ASP B 1 60 ? 32.188 17.344 25.734 1 85.19 60 ASP B O 1
ATOM 3496 N N . ILE B 1 61 ? 32.938 15.539 24.766 1 76.38 61 ILE B N 1
ATOM 3497 C CA . ILE B 1 61 ? 32.406 14.68 25.812 1 76.38 61 ILE B CA 1
ATOM 3498 C C . ILE B 1 61 ? 33.531 14.094 26.641 1 76.38 61 ILE B C 1
ATOM 3500 O O . ILE B 1 61 ? 34.5 13.531 26.094 1 76.38 61 ILE B O 1
ATOM 3504 N N . ILE B 1 62 ? 33.594 14.602 27.969 1 66.38 62 ILE B N 1
ATOM 3505 C CA . ILE B 1 62 ? 34.625 14.117 28.891 1 66.38 62 ILE B CA 1
ATOM 3506 C C . ILE B 1 62 ? 34.312 12.68 29.281 1 66.38 62 ILE B C 1
ATOM 3508 O O . ILE B 1 62 ? 33.219 12.359 29.719 1 66.38 62 ILE B O 1
ATOM 3512 N N . SER B 1 63 ? 34.969 11.82 28.688 1 57.38 63 SER B N 1
ATOM 3513 C CA . SER B 1 63 ? 34.812 10.461 29.203 1 57.38 63 SER B CA 1
ATOM 3514 C C . SER B 1 63 ? 35.094 10.391 30.688 1 57.38 63 SER B C 1
ATOM 3516 O O . SER B 1 63 ? 35.906 11.148 31.203 1 57.38 63 SER B O 1
ATOM 3518 N N . ASN B 1 64 ? 34.062 10 31.578 1 53.31 64 ASN B N 1
ATOM 3519 C CA . ASN B 1 64 ? 34.125 9.922 33.031 1 53.31 64 ASN B CA 1
ATOM 3520 C C . ASN B 1 64 ? 35.5 9.508 33.5 1 53.31 64 ASN B C 1
ATOM 3522 O O . ASN B 1 64 ? 35.75 9.414 34.719 1 53.31 64 ASN B O 1
ATOM 3526 N N . ASN B 1 65 ? 36.156 8.523 32.969 1 49.59 65 ASN B N 1
ATOM 3527 C CA . ASN B 1 65 ? 37.188 7.938 33.812 1 49.59 65 ASN B CA 1
ATOM 3528 C C . ASN B 1 65 ? 38.312 8.914 34.094 1 49.59 65 ASN B C 1
ATOM 3530 O O . ASN B 1 65 ? 39.438 8.508 34.438 1 49.59 65 ASN B O 1
ATOM 3534 N N . GLY B 1 66 ? 38.375 10.102 34.469 1 49.53 66 GLY B N 1
ATOM 3535 C CA . GLY B 1 66 ? 39.344 10.992 35.062 1 49.53 66 GLY B CA 1
ATOM 3536 C C . GLY B 1 66 ? 40.438 11.438 34.094 1 49.53 66 GLY B C 1
ATOM 3537 O O . GLY B 1 66 ? 40.812 12.602 34.062 1 49.53 66 GLY B O 1
ATOM 3538 N N . LEU B 1 67 ? 41.5 10.727 33.781 1 47.47 67 LEU B N 1
ATOM 3539 C CA . LEU B 1 67 ? 42.781 11.078 33.125 1 47.47 67 LEU B CA 1
ATOM 3540 C C . LEU B 1 67 ? 42.562 11.352 31.641 1 47.47 67 LEU B C 1
ATOM 3542 O O . LEU B 1 67 ? 43.531 11.711 30.938 1 47.47 67 LEU B O 1
ATOM 3546 N N . GLY B 1 68 ? 41.719 10.594 30.828 1 46.41 68 GLY B N 1
ATOM 3547 C CA . GLY B 1 68 ? 41.844 10.18 29.438 1 46.41 68 GLY B CA 1
ATOM 3548 C C . GLY B 1 68 ? 41.5 11.266 28.438 1 46.41 68 GLY B C 1
ATOM 3549 O O . GLY B 1 68 ? 40.844 12.258 28.812 1 46.41 68 GLY B O 1
ATOM 3550 N N . ARG B 1 69 ? 41.875 11.203 27.047 1 55.47 69 ARG B N 1
ATOM 3551 C CA . ARG B 1 69 ? 41.75 11.945 25.781 1 55.47 69 ARG B CA 1
ATOM 3552 C C . ARG B 1 69 ? 40.312 12.289 25.469 1 55.47 69 ARG B C 1
ATOM 3554 O O . ARG B 1 69 ? 39.438 11.438 25.578 1 55.47 69 ARG B O 1
ATOM 3561 N N . LYS B 1 70 ? 40 13.555 25.547 1 64.88 70 LYS B N 1
ATOM 3562 C CA . LYS B 1 70 ? 38.719 14.109 25.156 1 64.88 70 LYS B CA 1
ATOM 3563 C C . LYS B 1 70 ? 38.344 13.664 23.75 1 64.88 70 LYS B C 1
ATOM 3565 O O . LYS B 1 70 ? 39.062 13.906 22.781 1 64.88 70 LYS B O 1
ATOM 3570 N N . ALA B 1 71 ? 37.531 12.719 23.625 1 78.75 71 ALA B N 1
ATOM 3571 C CA . ALA B 1 71 ? 37.062 12.336 22.281 1 78.75 71 ALA B CA 1
ATOM 3572 C C . ALA B 1 71 ? 36.125 13.375 21.719 1 78.75 71 ALA B C 1
ATOM 3574 O O . ALA B 1 71 ? 35.312 13.969 22.453 1 78.75 71 ALA B O 1
ATOM 3575 N N . THR B 1 72 ? 36.438 13.875 20.5 1 90.25 72 THR B N 1
ATOM 3576 C CA . THR B 1 72 ? 35.625 14.852 19.781 1 90.25 72 THR B CA 1
ATOM 3577 C C . THR B 1 72 ? 34.406 14.18 19.172 1 90.25 72 THR B C 1
ATOM 3579 O O . THR B 1 72 ? 34.531 13.18 18.453 1 90.25 72 THR B O 1
ATOM 3582 N N . TYR B 1 73 ? 33.219 14.703 19.578 1 95 73 TYR B N 1
ATOM 3583 C CA . TYR B 1 73 ? 31.984 14.227 19 1 95 73 TYR B CA 1
ATOM 3584 C C . TYR B 1 73 ? 31.297 15.336 18.203 1 95 73 TYR B C 1
ATOM 3586 O O . TYR B 1 73 ? 31.625 16.516 18.359 1 95 73 TYR B O 1
ATOM 3594 N N . PHE B 1 74 ? 30.438 14.93 17.297 1 96.31 74 PHE B N 1
ATOM 3595 C CA . PHE B 1 74 ? 29.75 15.883 16.438 1 96.31 74 PHE B CA 1
ATOM 3596 C C . PHE B 1 74 ? 28.234 15.781 16.625 1 96.31 74 PHE B C 1
ATOM 3598 O O . PHE B 1 74 ? 27.688 14.688 16.766 1 96.31 74 PHE B O 1
ATOM 3605 N N . VAL B 1 75 ? 27.562 16.969 16.703 1 96.31 75 VAL B N 1
ATOM 3606 C CA . VAL B 1 75 ? 26.109 17.109 16.766 1 96.31 75 VAL B CA 1
ATOM 3607 C C . VAL B 1 75 ? 25.641 18.094 15.703 1 96.31 75 VAL B C 1
ATOM 3609 O O . VAL B 1 75 ? 26.422 18.906 15.211 1 96.31 75 VAL B O 1
ATOM 3612 N N . PRO B 1 76 ? 24.344 17.953 15.305 1 96.06 76 PRO B N 1
ATOM 3613 C CA . PRO B 1 76 ? 23.828 19 14.43 1 96.06 76 PRO B CA 1
ATOM 3614 C C . PRO B 1 76 ? 23.828 20.375 15.094 1 96.06 76 PRO B C 1
ATOM 3616 O O . PRO B 1 76 ? 23.594 20.484 16.297 1 96.06 76 PRO B O 1
ATOM 3619 N N . ASN B 1 77 ? 24.141 21.375 14.336 1 96.25 77 ASN B N 1
ATOM 3620 C CA . ASN B 1 77 ? 24.047 22.75 14.812 1 96.25 77 ASN B CA 1
ATOM 3621 C C . ASN B 1 77 ? 22.625 23.266 14.781 1 96.25 77 ASN B C 1
ATOM 3623 O O . ASN B 1 77 ? 22.109 23.641 13.719 1 96.25 77 ASN B O 1
ATOM 3627 N N . GLU B 1 78 ? 21.953 23.344 15.875 1 94.25 78 GLU B N 1
ATOM 3628 C CA . GLU B 1 78 ? 20.531 23.688 15.961 1 94.25 78 GLU B CA 1
ATOM 3629 C C . GLU B 1 78 ? 20.281 25.094 15.422 1 94.25 78 GLU B C 1
ATOM 3631 O O . GLU B 1 78 ? 19.156 25.422 15.031 1 94.25 78 GLU B O 1
ATOM 3636 N N . ASP B 1 79 ? 21.312 25.922 15.328 1 92.12 79 ASP B N 1
ATOM 3637 C CA . ASP B 1 79 ? 21.141 27.328 14.953 1 92.12 79 ASP B CA 1
ATOM 3638 C C . ASP B 1 79 ? 21.547 27.562 13.5 1 92.12 79 ASP B C 1
ATOM 3640 O O . ASP B 1 79 ? 21.578 28.703 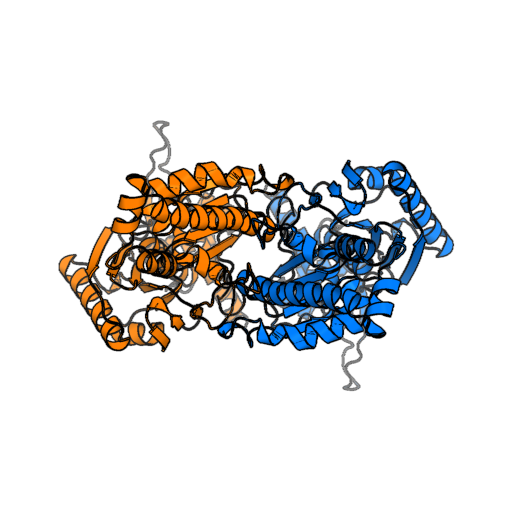13.031 1 92.12 79 ASP B O 1
ATOM 3644 N N . SER B 1 80 ? 21.812 26.5 12.82 1 94.5 80 SER B N 1
ATOM 3645 C CA . SER B 1 80 ? 22.328 26.641 11.461 1 94.5 80 SER B CA 1
ATOM 3646 C C . SER B 1 80 ? 21.219 26.984 10.477 1 94.5 80 SER B C 1
ATOM 3648 O O . SER B 1 80 ? 21.031 28.156 10.141 1 94.5 80 SER B O 1
ATOM 3650 N N . VAL B 1 81 ? 20.375 26.062 10.18 1 96.06 81 VAL B N 1
ATOM 3651 C CA . VAL B 1 81 ? 19.375 26.297 9.148 1 96.06 81 VAL B CA 1
ATOM 3652 C C . VAL B 1 81 ? 17.969 26.125 9.734 1 96.06 81 VAL B C 1
ATOM 3654 O O . VAL B 1 81 ? 17.812 25.516 10.797 1 96.06 81 VAL B O 1
ATOM 3657 N N . ILE B 1 82 ? 17.031 26.688 9.031 1 97.75 82 ILE B N 1
ATOM 3658 C CA . ILE B 1 82 ? 15.625 26.625 9.438 1 97.75 82 ILE B CA 1
ATOM 3659 C C . ILE B 1 82 ? 14.773 26.141 8.273 1 97.75 82 ILE B C 1
ATOM 3661 O O . ILE B 1 82 ? 15 26.516 7.121 1 97.75 82 ILE B O 1
ATOM 3665 N N . SER B 1 83 ? 13.875 25.281 8.562 1 98.31 83 SER B N 1
ATOM 3666 C CA . SER B 1 83 ? 12.836 24.844 7.629 1 98.31 83 SER B CA 1
ATOM 3667 C C . SER B 1 83 ? 11.469 25.375 8.031 1 98.31 83 SER B C 1
ATOM 3669 O O . SER B 1 83 ? 11.133 25.406 9.219 1 98.31 83 SER B O 1
ATOM 3671 N N . VAL B 1 84 ? 10.68 25.75 7.055 1 98.81 84 VAL B N 1
ATOM 3672 C CA . VAL B 1 84 ? 9.383 26.344 7.348 1 98.81 84 VAL B CA 1
ATOM 3673 C C . VAL B 1 84 ? 8.266 25.406 6.906 1 98.81 84 VAL B C 1
ATOM 3675 O O . VAL B 1 84 ? 8.258 24.938 5.766 1 98.81 84 VAL B O 1
ATOM 3678 N N . GLY B 1 85 ? 7.383 25.078 7.832 1 98.88 85 GLY B N 1
ATOM 3679 C CA . GLY B 1 85 ? 6.164 24.344 7.535 1 98.88 85 GLY B CA 1
ATOM 3680 C C . GLY B 1 85 ? 4.922 25.219 7.559 1 98.88 85 GLY B C 1
ATOM 3681 O O . GLY B 1 85 ? 4.766 26.062 8.438 1 98.88 85 GLY B O 1
ATOM 3682 N N . VAL B 1 86 ? 4.062 25.031 6.566 1 98.75 86 VAL B N 1
ATOM 3683 C CA . VAL B 1 86 ? 2.803 25.766 6.465 1 98.75 86 VAL B CA 1
ATOM 3684 C C . VAL B 1 86 ? 1.648 24.781 6.293 1 98.75 86 VAL B C 1
ATOM 3686 O O . VAL B 1 86 ? 1.75 23.828 5.523 1 98.75 86 VAL B O 1
ATOM 3689 N N . GLU B 1 87 ? 0.586 24.969 7.043 1 98.19 87 GLU B N 1
ATOM 3690 C CA . GLU B 1 87 ? -0.665 24.25 6.871 1 98.19 87 GLU B CA 1
ATOM 3691 C C . GLU B 1 87 ? -1.778 25.156 6.379 1 98.19 87 GLU B C 1
ATOM 3693 O O . GLU B 1 87 ? -2.053 26.203 6.988 1 98.19 87 GLU B O 1
ATOM 3698 N N . ILE B 1 88 ? -2.312 24.828 5.25 1 96.69 88 ILE B N 1
ATOM 3699 C CA . ILE B 1 88 ? -3.508 25.516 4.758 1 96.69 88 ILE B CA 1
ATOM 3700 C C . I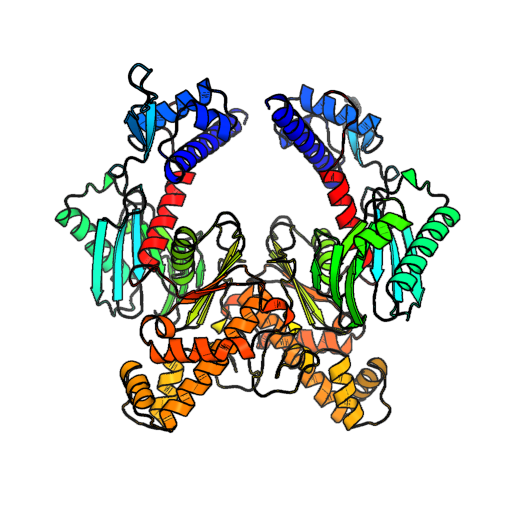LE B 1 88 ? -4.734 24.641 5.012 1 96.69 88 ILE B C 1
ATOM 3702 O O . ILE B 1 88 ? -4.777 23.484 4.594 1 96.69 88 ILE B O 1
ATOM 3706 N N . ASP B 1 89 ? -5.648 25.109 5.719 1 90.44 89 ASP B N 1
ATOM 3707 C CA . ASP B 1 89 ? -6.949 24.484 5.918 1 90.44 89 ASP B CA 1
ATOM 3708 C C . ASP B 1 89 ? -8.086 25.406 5.477 1 90.44 89 ASP B C 1
ATOM 3710 O O . ASP B 1 89 ? -7.836 26.5 4.965 1 90.44 89 ASP B O 1
ATOM 3714 N N . SER B 1 90 ? -9.336 24.984 5.598 1 83.19 90 SER B N 1
ATOM 3715 C CA . SER B 1 90 ? -10.484 25.734 5.109 1 83.19 90 SER B CA 1
ATOM 3716 C C . SER B 1 90 ? -10.625 27.078 5.84 1 83.19 90 SER B C 1
ATOM 3718 O O . SER B 1 90 ? -11.039 28.078 5.246 1 83.19 90 SER B O 1
ATOM 3720 N N . PHE B 1 91 ? -10.133 27.094 7.129 1 85.62 91 PHE B N 1
ATOM 3721 C CA . PHE B 1 91 ? -10.453 28.297 7.883 1 85.62 91 PHE B CA 1
ATOM 3722 C C . PHE B 1 91 ? -9.227 28.828 8.609 1 85.62 91 PHE B C 1
ATOM 3724 O O . PHE B 1 91 ? -9.289 29.859 9.281 1 85.62 91 PHE B O 1
ATOM 3731 N N . HIS B 1 92 ? -8.172 28.203 8.438 1 91.44 92 HIS B N 1
ATOM 3732 C CA . HIS B 1 92 ? -7.008 28.641 9.195 1 91.44 92 HIS B CA 1
ATOM 3733 C C . HIS B 1 92 ? -5.715 28.359 8.438 1 91.44 92 HIS B C 1
ATOM 3735 O O . HIS B 1 92 ? -5.695 27.531 7.527 1 91.44 92 HIS B O 1
ATOM 3741 N N . LEU B 1 93 ? -4.738 29.109 8.812 1 95.88 93 LEU B N 1
ATOM 3742 C CA . LEU B 1 93 ? -3.355 28.953 8.375 1 95.88 93 LEU B CA 1
ATOM 3743 C C . LEU B 1 93 ? -2.414 28.844 9.57 1 95.88 93 LEU B C 1
ATOM 3745 O O . LEU B 1 93 ? -2.512 29.625 10.516 1 95.88 93 LEU B O 1
ATOM 3749 N N . ARG B 1 94 ? -1.604 27.812 9.555 1 97.75 94 ARG B N 1
ATOM 3750 C CA . ARG B 1 94 ? -0.565 27.672 10.562 1 97.75 94 ARG B CA 1
ATOM 3751 C C . ARG B 1 94 ? 0.824 27.703 9.938 1 97.75 94 ARG B C 1
ATOM 3753 O O . ARG B 1 94 ? 1.041 27.141 8.867 1 97.75 94 ARG B O 1
ATOM 3760 N N . ILE B 1 95 ? 1.729 28.391 10.555 1 98.62 95 ILE B N 1
ATOM 3761 C CA . ILE B 1 95 ? 3.115 28.484 10.109 1 98.62 95 ILE B CA 1
ATOM 3762 C C . ILE B 1 95 ? 4.051 28.125 11.266 1 98.62 95 ILE B C 1
ATOM 3764 O O . ILE B 1 95 ? 3.812 28.516 12.406 1 98.62 95 ILE B O 1
ATOM 3768 N N . GLY B 1 96 ? 5.07 27.359 10.969 1 98.62 96 GLY B N 1
ATOM 3769 C CA . GLY B 1 96 ? 6.105 27.047 11.945 1 98.62 96 GLY B CA 1
ATOM 3770 C C . GLY B 1 96 ? 7.5 27.031 11.352 1 98.62 96 GLY B C 1
ATOM 3771 O O . GLY B 1 96 ? 7.695 26.594 10.219 1 98.62 96 GLY B O 1
ATOM 3772 N N . PHE B 1 97 ? 8.438 27.625 12.094 1 98.69 97 PHE B N 1
ATOM 3773 C CA . PHE B 1 97 ? 9.852 27.531 11.773 1 98.69 97 PHE B CA 1
ATOM 3774 C C . PHE B 1 97 ? 10.523 26.438 12.594 1 98.69 97 PHE B C 1
ATOM 3776 O O . PHE B 1 97 ? 10.461 26.453 13.82 1 98.69 97 PHE B O 1
ATOM 3783 N N . MET B 1 98 ? 11.109 25.5 11.898 1 97.81 98 MET B N 1
ATOM 3784 C CA . MET B 1 98 ? 11.766 24.375 12.562 1 97.81 98 MET B CA 1
ATOM 3785 C C . MET B 1 98 ? 13.281 24.484 12.453 1 97.81 98 MET B C 1
ATOM 3787 O O . MET B 1 98 ? 13.812 24.719 11.359 1 97.81 98 MET B O 1
ATOM 3791 N N . ASN B 1 99 ? 13.969 24.344 13.586 1 96.94 99 ASN B N 1
ATOM 3792 C CA . ASN B 1 99 ? 15.422 24.406 13.539 1 96.94 99 ASN B CA 1
ATOM 3793 C C . ASN B 1 99 ? 16.016 23.078 13.039 1 96.94 99 ASN B C 1
ATOM 3795 O O . ASN B 1 99 ? 15.273 22.172 12.68 1 96.94 99 ASN B O 1
ATOM 3799 N N . PHE B 1 100 ? 17.25 22.984 13.016 1 95.75 100 PHE B N 1
ATOM 3800 C CA . PHE B 1 100 ? 17.938 21.891 12.328 1 95.75 100 PHE B CA 1
ATOM 3801 C C . PHE B 1 100 ? 17.797 20.594 13.109 1 95.75 100 PHE B C 1
ATOM 3803 O O . PHE B 1 100 ? 18 19.5 12.562 1 95.75 100 PHE B O 1
ATOM 3810 N N . VAL B 1 101 ? 17.469 20.625 14.422 1 93.44 101 VAL B N 1
ATOM 3811 C CA . VAL B 1 101 ? 17.344 19.422 15.227 1 93.44 101 VAL B CA 1
ATOM 3812 C C . VAL B 1 101 ? 15.875 19.016 15.344 1 93.44 101 VAL B C 1
ATOM 3814 O O . VAL B 1 101 ? 15.531 18.125 16.109 1 93.44 101 VAL B O 1
ATOM 3817 N N . GLY B 1 102 ? 14.984 19.75 14.656 1 93.06 102 GLY B N 1
ATOM 3818 C CA . GLY B 1 102 ? 13.617 19.297 14.516 1 93.06 102 GLY B CA 1
ATOM 3819 C C . GLY B 1 102 ? 12.664 19.938 15.508 1 93.06 102 GLY B C 1
ATOM 3820 O O . GLY B 1 102 ? 11.539 19.469 15.695 1 93.06 102 GLY B O 1
ATOM 3821 N N . GLU B 1 103 ? 13.078 21.031 16.125 1 94.56 103 GLU B N 1
ATOM 3822 C CA . GLU B 1 103 ? 12.227 21.75 17.062 1 94.56 103 GLU B CA 1
ATOM 3823 C C . GLU B 1 103 ? 11.547 22.938 16.391 1 94.56 103 GLU B C 1
ATOM 3825 O O . GLU B 1 103 ? 12.203 23.719 15.711 1 94.56 103 GLU B O 1
ATOM 3830 N N . ILE B 1 104 ? 10.25 23.062 16.625 1 96.81 104 ILE B N 1
ATOM 3831 C CA . ILE B 1 104 ? 9.555 24.25 16.141 1 96.81 104 ILE B CA 1
ATOM 3832 C C . ILE B 1 104 ? 9.867 25.438 17.062 1 96.81 104 ILE B C 1
ATOM 3834 O O . ILE B 1 104 ? 9.461 25.453 18.219 1 96.81 104 ILE B O 1
ATOM 3838 N N . VAL B 1 105 ? 10.523 26.422 16.562 1 97.25 105 VAL B N 1
ATOM 3839 C CA . VAL B 1 105 ? 11.016 27.531 17.391 1 97.25 105 VAL B CA 1
ATOM 3840 C C . VAL B 1 105 ? 10.125 28.75 17.203 1 97.25 105 VAL B C 1
ATOM 3842 O O . VAL B 1 105 ? 10.156 29.688 18 1 97.25 105 VAL B O 1
ATOM 3845 N N . VAL B 1 106 ? 9.383 28.797 16.156 1 98 106 VAL B N 1
ATOM 3846 C CA . VAL B 1 106 ? 8.375 29.828 15.906 1 98 106 VAL B CA 1
ATOM 3847 C C . VAL B 1 106 ? 7.051 29.172 15.523 1 98 106 VAL B C 1
ATOM 3849 O O . VAL B 1 106 ? 7.023 28.234 14.719 1 98 106 VAL B O 1
ATOM 3852 N N . LYS B 1 107 ? 5.98 29.578 16.156 1 97.62 107 LYS B N 1
ATOM 3853 C CA . LYS B 1 107 ? 4.629 29.125 15.852 1 97.62 107 LYS B CA 1
ATOM 3854 C C . LYS B 1 107 ? 3.691 30.312 15.625 1 97.62 107 LYS B C 1
ATOM 3856 O O . LYS B 1 107 ? 3.758 31.312 16.344 1 97.62 107 LYS B O 1
ATOM 3861 N N . ALA B 1 108 ? 2.902 30.219 14.625 1 98.06 108 ALA B N 1
ATOM 3862 C CA . ALA B 1 108 ? 1.908 31.25 14.352 1 98.06 108 ALA B CA 1
ATOM 3863 C C . ALA B 1 108 ? 0.615 30.641 13.82 1 98.06 108 ALA B C 1
ATOM 3865 O O . ALA B 1 108 ? 0.642 29.625 13.117 1 98.06 108 ALA B O 1
ATOM 3866 N N . PHE B 1 109 ? -0.477 31.203 14.164 1 97 109 PHE B N 1
ATOM 3867 C CA . PHE B 1 109 ? -1.821 30.797 13.766 1 97 109 PHE B CA 1
ATOM 3868 C C . PHE B 1 109 ? -2.609 32 13.25 1 97 109 PHE B C 1
ATOM 3870 O O . PHE B 1 109 ? -2.615 33.062 13.875 1 97 109 PHE B O 1
ATOM 3877 N N . TYR B 1 110 ? -3.25 31.828 12.109 1 96.44 110 TYR B N 1
ATOM 3878 C CA . TYR B 1 110 ? -4.027 32.906 11.5 1 96.44 110 TYR B CA 1
ATOM 3879 C C . TYR B 1 110 ? -5.383 32.406 11.023 1 96.44 110 TYR B C 1
ATOM 3881 O O . TYR B 1 110 ? -5.484 31.281 10.492 1 96.44 110 TYR B O 1
ATOM 3889 N N . ASP B 1 111 ? -6.406 33.188 11.211 1 93.12 111 ASP B N 1
ATOM 3890 C CA . ASP B 1 111 ? -7.668 32.938 10.508 1 93.12 111 ASP B CA 1
ATOM 3891 C C . ASP B 1 111 ? -7.555 33.281 9.031 1 93.12 111 ASP B C 1
ATOM 3893 O O . ASP B 1 111 ? -7.008 34.344 8.68 1 93.12 111 ASP B O 1
ATOM 3897 N N . HIS B 1 112 ? -7.938 32.406 8.25 1 86.75 112 HIS B N 1
ATOM 3898 C CA . HIS B 1 112 ? -7.879 32.594 6.805 1 86.75 112 HIS B CA 1
ATOM 3899 C C . HIS B 1 112 ? -9.039 31.906 6.098 1 86.75 112 HIS B C 1
ATOM 3901 O O . HIS B 1 112 ? -9.109 30.688 6.074 1 86.75 112 HIS B O 1
ATOM 3907 N N . ASN B 1 113 ? -9.953 32.656 5.527 1 80.19 113 ASN B N 1
ATOM 3908 C CA . ASN B 1 113 ? -11.133 32.094 4.871 1 80.19 113 ASN B CA 1
ATOM 3909 C C . ASN B 1 113 ? -11.141 32.406 3.375 1 80.19 113 ASN B C 1
ATOM 3911 O O . ASN B 1 113 ? -12.133 32.156 2.689 1 80.19 113 ASN B O 1
ATOM 3915 N N . ASN B 1 114 ? -10.062 32.688 2.875 1 73.06 114 ASN B N 1
ATOM 3916 C CA . ASN B 1 114 ? -10.016 33.062 1.464 1 73.06 114 ASN B CA 1
ATOM 3917 C C . ASN B 1 114 ? -9.734 31.844 0.58 1 73.06 114 ASN B C 1
ATOM 3919 O O . ASN B 1 114 ? -8.812 31.062 0.851 1 73.06 114 ASN B O 1
ATOM 3923 N N . ILE B 1 115 ? -10.562 31.828 -0.484 1 76.88 115 ILE B N 1
ATOM 3924 C CA . ILE B 1 115 ? -10.461 30.672 -1.353 1 76.88 115 ILE B CA 1
ATOM 3925 C C . ILE B 1 115 ? -9.648 31.016 -2.6 1 76.88 115 ILE B C 1
ATOM 3927 O O . ILE B 1 115 ? -9.375 30.156 -3.43 1 76.88 115 ILE B O 1
ATOM 3931 N N . ASP B 1 116 ? -9.172 32.188 -2.719 1 92.94 116 ASP B N 1
ATOM 3932 C CA . ASP B 1 116 ? -8.406 32.562 -3.91 1 92.94 116 ASP B CA 1
ATOM 3933 C C . ASP B 1 116 ? -6.938 32.156 -3.752 1 92.94 116 ASP B C 1
ATOM 3935 O O . ASP B 1 116 ? -6.281 32.594 -2.801 1 92.94 116 ASP B O 1
ATOM 3939 N N . PRO B 1 117 ? -6.461 31.422 -4.762 1 96.44 117 PRO B N 1
ATOM 3940 C CA . PRO B 1 117 ? -5.078 30.953 -4.652 1 96.44 117 PRO B CA 1
ATOM 3941 C C . PRO B 1 117 ? -4.07 32.094 -4.566 1 96.44 117 PRO B C 1
ATOM 3943 O O . PRO B 1 117 ? -3.137 32.031 -3.762 1 96.44 117 PRO B O 1
ATOM 3946 N N . GLN B 1 118 ? -4.195 33.094 -5.383 1 96.5 118 GLN B N 1
ATOM 3947 C CA . GLN B 1 118 ? -3.26 34.219 -5.402 1 96.5 118 GLN B CA 1
ATOM 3948 C C . GLN B 1 118 ? -3.26 34.969 -4.07 1 96.5 118 GLN B C 1
ATOM 3950 O O . GLN B 1 118 ? -2.201 35.344 -3.566 1 96.5 118 GLN B O 1
ATOM 3955 N N . GLN B 1 119 ? -4.426 35.125 -3.57 1 95.81 119 GLN B N 1
ATOM 3956 C CA . GLN B 1 119 ? -4.539 35.812 -2.283 1 95.81 119 GLN B CA 1
ATOM 3957 C C . GLN B 1 119 ? -3.912 35 -1.166 1 95.81 119 GLN B C 1
ATOM 3959 O O . GLN B 1 119 ? -3.285 35.531 -0.257 1 95.81 119 GLN B O 1
ATOM 3964 N N . THR B 1 120 ? -4.152 33.719 -1.231 1 96.62 120 THR B N 1
ATOM 3965 C CA . THR B 1 120 ? -3.561 32.844 -0.243 1 96.62 120 THR B CA 1
ATOM 3966 C C . THR B 1 120 ? -2.037 32.875 -0.313 1 96.62 120 THR B C 1
ATOM 3968 O O . THR B 1 120 ? -1.366 32.969 0.717 1 96.62 120 THR B O 1
ATOM 3971 N N . VAL B 1 121 ? -1.485 32.906 -1.487 1 97.44 121 VAL B N 1
ATOM 3972 C CA . VAL B 1 121 ? -0.045 32.938 -1.712 1 97.44 121 VAL B CA 1
ATOM 3973 C C . VAL B 1 121 ? 0.516 34.25 -1.154 1 97.44 121 VAL B C 1
ATOM 3975 O O . VAL B 1 121 ? 1.543 34.25 -0.471 1 97.44 121 VAL B O 1
ATOM 3978 N N . ASN B 1 122 ? -0.187 35.344 -1.464 1 97.12 122 ASN B N 1
ATOM 3979 C CA . ASN B 1 122 ? 0.228 36.656 -0.942 1 97.12 122 ASN B CA 1
ATOM 3980 C C . ASN B 1 122 ? 0.226 36.656 0.584 1 97.12 122 ASN B C 1
ATOM 3982 O O . ASN B 1 122 ? 1.162 37.156 1.205 1 97.12 122 ASN B O 1
ATOM 3986 N N . PHE B 1 123 ? -0.79 36.094 1.099 1 96.75 123 PHE B N 1
ATOM 3987 C CA . PHE B 1 123 ? -0.956 36.094 2.547 1 96.75 123 PHE B CA 1
ATOM 3988 C C . PHE B 1 123 ? 0.159 35.281 3.205 1 96.75 123 PHE B C 1
ATOM 3990 O O . PHE B 1 123 ? 0.781 35.75 4.164 1 96.75 123 PHE B O 1
ATOM 3997 N N . ILE B 1 124 ? 0.446 34.125 2.715 1 97.75 124 ILE B N 1
ATOM 3998 C CA . ILE B 1 124 ? 1.489 33.25 3.244 1 97.75 124 ILE B CA 1
ATOM 3999 C C . ILE B 1 124 ? 2.84 33.969 3.174 1 97.75 124 ILE B C 1
ATOM 4001 O O . ILE B 1 124 ? 3.584 34 4.156 1 97.75 124 ILE B O 1
ATOM 4005 N N . SER B 1 125 ? 3.141 34.5 2.045 1 97.69 125 SER B N 1
ATOM 4006 C CA . SER B 1 125 ? 4.414 35.188 1.828 1 97.69 125 SER B CA 1
ATOM 4007 C C . SER B 1 125 ? 4.586 36.375 2.793 1 97.69 125 SER B C 1
ATOM 4009 O O . SER B 1 125 ? 5.652 36.531 3.387 1 97.69 125 SER B O 1
ATOM 4011 N N . GLU B 1 126 ? 3.551 37.125 2.924 1 97.5 126 GLU B N 1
ATOM 4012 C CA . GLU B 1 126 ? 3.574 38.25 3.828 1 97.5 126 GLU B CA 1
ATOM 4013 C C . GLU B 1 126 ? 3.809 37.812 5.27 1 97.5 126 GLU B C 1
ATOM 4015 O O . GLU B 1 126 ? 4.605 38.438 5.988 1 97.5 126 GLU B O 1
ATOM 4020 N N . LYS B 1 127 ? 3.129 36.781 5.66 1 98 127 LYS B N 1
ATOM 4021 C CA . LYS B 1 127 ? 3.221 36.312 7.043 1 98 127 LYS B CA 1
ATOM 4022 C C . LYS B 1 127 ? 4.594 35.719 7.332 1 98 127 LYS B C 1
ATOM 4024 O O . LYS B 1 127 ? 5.145 35.906 8.422 1 98 127 LYS B O 1
ATOM 4029 N N . ILE B 1 128 ? 5.137 35 6.391 1 98.25 128 ILE B N 1
ATOM 4030 C CA . ILE B 1 128 ? 6.469 34.438 6.57 1 98.25 128 ILE B CA 1
ATOM 4031 C C . ILE B 1 128 ? 7.492 35.562 6.711 1 98.25 128 ILE B C 1
ATOM 4033 O O . ILE B 1 128 ? 8.344 35.531 7.605 1 98.25 128 ILE B O 1
ATOM 4037 N N . GLN B 1 129 ? 7.414 36.594 5.914 1 97.19 129 GLN B N 1
ATOM 4038 C CA . GLN B 1 129 ? 8.32 37.75 5.977 1 97.19 129 GLN B CA 1
ATOM 4039 C C . GLN B 1 129 ? 8.188 38.469 7.305 1 97.19 129 GLN B C 1
ATOM 4041 O O . GLN B 1 129 ? 9.188 38.875 7.91 1 97.19 129 GLN B O 1
ATOM 4046 N N . LEU B 1 130 ? 6.961 38.656 7.699 1 98 130 LEU B N 1
ATOM 4047 C CA . LEU B 1 130 ? 6.695 39.312 8.969 1 98 130 LEU B CA 1
ATOM 4048 C C . LEU B 1 130 ? 7.328 38.531 10.125 1 98 130 LEU B C 1
ATOM 4050 O O . LEU B 1 130 ? 7.938 39.125 11.016 1 98 130 LEU B O 1
ATOM 4054 N N . LEU B 1 131 ? 7.184 37.219 10.102 1 98.25 131 LEU B N 1
ATOM 4055 C CA . LEU B 1 131 ? 7.738 36.406 11.156 1 98.25 131 LEU B CA 1
ATOM 4056 C C . LEU B 1 131 ? 9.266 36.469 11.156 1 98.25 131 LEU B C 1
ATOM 4058 O O . LEU B 1 131 ? 9.891 36.469 12.219 1 98.25 131 LEU B O 1
ATOM 4062 N N . LEU B 1 132 ? 9.836 36.5 10 1 97.31 132 LEU B N 1
ATOM 4063 C CA . LEU B 1 132 ? 11.281 36.625 9.898 1 97.31 132 LEU B CA 1
ATOM 4064 C C . LEU B 1 132 ? 11.766 37.906 10.547 1 97.31 132 LEU B C 1
ATOM 4066 O O . LEU B 1 132 ? 12.727 37.906 11.312 1 97.31 132 LEU B O 1
ATOM 4070 N N . GLN B 1 133 ? 11.078 38.938 10.305 1 97.44 133 GLN B N 1
ATOM 4071 C CA . GLN B 1 133 ? 11.422 40.25 10.844 1 97.44 133 GLN B CA 1
ATOM 4072 C C . GLN B 1 133 ? 11.227 40.312 12.352 1 97.44 133 GLN B C 1
ATOM 4074 O O . GLN B 1 133 ? 12.109 40.75 13.094 1 97.44 133 GLN B O 1
ATOM 4079 N N . GLU B 1 134 ? 10.109 39.844 12.773 1 97.69 134 GLU B N 1
ATOM 4080 C CA . GLU B 1 134 ? 9.75 39.875 14.188 1 97.69 134 GLU B CA 1
ATOM 4081 C C . GLU B 1 134 ? 10.703 39.062 15.031 1 97.69 134 GLU B C 1
ATOM 4083 O O . GLU B 1 134 ? 11.031 39.406 16.156 1 97.69 134 GLU B O 1
ATOM 4088 N N . GLU B 1 135 ? 11.164 37.938 14.43 1 96.81 135 GLU B N 1
ATOM 4089 C CA . GLU B 1 135 ? 11.984 37 15.188 1 96.81 135 GLU B CA 1
ATOM 4090 C C . GLU B 1 135 ? 13.469 37.25 14.961 1 96.81 135 GLU B C 1
ATOM 4092 O O . GLU B 1 135 ? 14.32 36.625 15.594 1 96.81 135 GLU B O 1
ATOM 4097 N N . GLY B 1 136 ? 13.758 38.156 14.102 1 96.62 136 GLY B N 1
ATOM 4098 C CA . GLY B 1 136 ? 15.141 38.469 13.805 1 96.62 136 GLY B CA 1
ATOM 4099 C C . GLY B 1 136 ? 15.891 37.344 13.141 1 96.62 136 GLY B C 1
ATOM 4100 O O . GLY B 1 136 ? 17.062 37.094 13.453 1 96.62 136 GLY B O 1
ATOM 4101 N N . ILE B 1 137 ? 15.227 36.625 12.336 1 96 137 ILE B N 1
ATOM 4102 C CA . ILE B 1 137 ? 15.828 35.5 11.633 1 96 137 ILE B CA 1
ATOM 4103 C C . ILE B 1 137 ? 16.266 35.906 10.234 1 96 137 ILE B C 1
ATOM 4105 O O . ILE B 1 137 ? 15.469 36.5 9.492 1 96 137 ILE B O 1
ATOM 4109 N N . ASP B 1 138 ? 17.516 35.625 9.93 1 94.94 138 ASP B N 1
ATOM 4110 C CA . ASP B 1 138 ? 18.016 35.906 8.594 1 94.94 138 ASP B CA 1
ATOM 4111 C C . ASP B 1 138 ? 17.375 35 7.559 1 94.94 138 ASP B C 1
ATOM 4113 O O . ASP B 1 138 ? 17.375 33.781 7.723 1 94.94 138 ASP B O 1
ATOM 4117 N N . ALA B 1 139 ? 16.906 35.531 6.488 1 94.25 139 ALA B N 1
ATOM 4118 C CA . ALA B 1 139 ? 16.234 34.781 5.434 1 94.25 139 ALA B CA 1
ATOM 4119 C C . ALA B 1 139 ? 17.188 33.75 4.816 1 94.25 139 ALA B C 1
ATOM 4121 O O . ALA B 1 139 ? 16.75 32.719 4.34 1 94.25 139 ALA B O 1
ATOM 4122 N N . ASP B 1 140 ? 18.438 34 4.926 1 93.38 140 ASP B N 1
ATOM 4123 C CA . ASP B 1 140 ? 19.438 33.125 4.344 1 93.38 140 ASP B CA 1
ATOM 4124 C C . ASP B 1 140 ? 19.516 31.797 5.109 1 93.38 140 ASP B C 1
ATOM 4126 O O . ASP B 1 140 ? 20.062 30.812 4.605 1 93.38 140 ASP B O 1
ATOM 4130 N N . ARG B 1 141 ? 18.938 31.797 6.258 1 95.62 141 ARG B N 1
ATOM 4131 C CA . ARG B 1 141 ? 18.938 30.578 7.074 1 95.62 141 ARG B CA 1
ATOM 4132 C C . ARG B 1 141 ? 17.812 29.641 6.664 1 95.62 141 ARG B C 1
ATOM 4134 O O . ARG B 1 141 ? 17.797 28.469 7.055 1 95.62 141 ARG B O 1
ATOM 4141 N N . ILE B 1 142 ? 16.875 30.172 5.953 1 97.5 142 ILE B N 1
ATOM 4142 C CA . ILE B 1 142 ? 15.734 29.359 5.547 1 97.5 142 ILE B CA 1
ATOM 4143 C C . ILE B 1 142 ? 16.125 28.469 4.371 1 97.5 142 ILE B C 1
ATOM 4145 O O . ILE B 1 142 ? 16.531 28.953 3.314 1 97.5 142 ILE B O 1
ATOM 4149 N N . VAL B 1 143 ? 15.969 27.156 4.539 1 96.75 143 VAL B N 1
ATOM 4150 C CA . VAL B 1 143 ? 16.391 26.234 3.488 1 96.75 143 VAL B CA 1
ATOM 4151 C C . VAL B 1 143 ? 15.227 25.969 2.543 1 96.75 143 VAL B C 1
ATOM 4153 O O . VAL B 1 143 ? 15.422 25.438 1.446 1 96.75 143 VAL B O 1
ATOM 4156 N N . GLY B 1 144 ? 14.031 26.297 3.012 1 98 144 GLY B N 1
ATOM 4157 C CA . GLY B 1 144 ? 12.859 26.109 2.172 1 98 144 GLY B CA 1
ATOM 4158 C C . GLY B 1 144 ? 11.562 26.109 2.951 1 98 144 GLY B C 1
ATOM 4159 O O . GLY B 1 144 ? 11.562 26.234 4.18 1 98 144 GLY B O 1
ATOM 4160 N N . VAL B 1 145 ? 10.484 26.047 2.172 1 98.62 145 VAL B N 1
ATOM 4161 C CA . VAL B 1 145 ? 9.125 26.016 2.709 1 98.62 145 VAL B CA 1
ATOM 4162 C C . VAL B 1 145 ? 8.383 24.797 2.182 1 98.62 145 VAL B C 1
ATOM 4164 O O . VAL B 1 145 ? 8.5 24.453 1.006 1 98.62 145 VAL B O 1
ATOM 4167 N N . CYS B 1 146 ? 7.719 24.141 3.051 1 98.81 146 CYS B N 1
ATOM 4168 C CA . CYS B 1 146 ? 6.793 23.094 2.635 1 98.81 146 CYS B CA 1
ATOM 4169 C C . CYS B 1 146 ? 5.375 23.406 3.09 1 98.81 146 CYS B C 1
ATOM 4171 O O . CYS B 1 146 ? 5.156 23.812 4.234 1 98.81 146 CYS B O 1
ATOM 4173 N N . VAL B 1 147 ? 4.457 23.25 2.17 1 98.75 147 VAL B N 1
ATOM 4174 C CA . VAL B 1 147 ? 3.055 23.531 2.447 1 98.75 147 VAL B CA 1
ATOM 4175 C C . VAL B 1 147 ? 2.248 22.234 2.426 1 98.75 147 VAL B C 1
ATOM 4177 O O . VAL B 1 147 ? 2.324 21.469 1.464 1 98.75 147 VAL B O 1
ATOM 4180 N N . GLY B 1 148 ? 1.536 21.953 3.523 1 98.44 148 GLY B N 1
ATOM 4181 C CA . GLY B 1 148 ? 0.568 20.859 3.588 1 98.44 148 GLY B CA 1
ATOM 4182 C C . GLY B 1 148 ? -0.868 21.344 3.48 1 98.44 148 GLY B C 1
ATOM 4183 O O . GLY B 1 148 ? -1.278 22.266 4.195 1 98.44 148 GLY B O 1
ATOM 4184 N N . LEU B 1 149 ? -1.603 20.781 2.59 1 97.62 149 LEU B N 1
ATOM 4185 C CA . LEU B 1 149 ? -3.002 21.172 2.428 1 97.62 149 LEU B CA 1
ATOM 4186 C C . LEU B 1 149 ? -3.828 19.984 1.919 1 97.62 149 LEU B C 1
ATOM 4188 O O . LEU B 1 149 ? -3.283 19.047 1.333 1 97.62 149 LEU B O 1
ATOM 4192 N N . PRO B 1 150 ? -5.16 20.047 2.133 1 96.5 150 PRO B N 1
ATOM 4193 C CA . PRO B 1 150 ? -6 18.938 1.685 1 96.5 150 PRO B CA 1
ATOM 4194 C C . PRO B 1 150 ? -6.156 18.891 0.167 1 96.5 150 PRO B C 1
ATOM 4196 O O . PRO B 1 150 ? -6.289 19.922 -0.477 1 96.5 150 PRO B O 1
ATOM 4199 N N . GLY B 1 151 ? -6.074 17.672 -0.356 1 96.19 151 GLY B N 1
ATOM 4200 C CA . GLY B 1 151 ? -6.352 17.516 -1.775 1 96.19 151 GLY B CA 1
ATOM 4201 C C . GLY B 1 151 ? -5.402 16.562 -2.471 1 96.19 151 GLY B C 1
ATOM 4202 O O . GLY B 1 151 ? -4.59 15.906 -1.82 1 96.19 151 GLY B O 1
ATOM 4203 N N . LEU B 1 152 ? -5.629 16.422 -3.797 1 97.38 152 LEU B N 1
ATOM 4204 C CA . LEU B 1 152 ? -4.738 15.695 -4.691 1 97.38 152 LEU B CA 1
ATOM 4205 C C . LEU B 1 152 ? -3.596 16.594 -5.172 1 97.38 152 LEU B C 1
ATOM 4207 O O . LEU B 1 152 ? -3.799 17.469 -6.012 1 97.38 152 LEU B O 1
ATOM 4211 N N . ILE B 1 153 ? -2.447 16.297 -4.594 1 98.19 153 ILE B N 1
ATOM 4212 C CA . ILE B 1 153 ? -1.292 17.156 -4.84 1 98.19 153 ILE B CA 1
ATOM 4213 C C . ILE B 1 153 ? -0.233 16.375 -5.621 1 98.19 153 ILE B C 1
ATOM 4215 O O . ILE B 1 153 ? 0.122 15.258 -5.254 1 98.19 153 ILE B O 1
ATOM 4219 N N . GLN B 1 154 ? 0.132 16.906 -6.695 1 96.56 154 GLN B N 1
ATOM 4220 C CA . GLN B 1 154 ? 1.342 16.391 -7.332 1 96.56 154 GLN B CA 1
ATOM 4221 C C . GLN B 1 154 ? 2.594 16.953 -6.656 1 96.56 15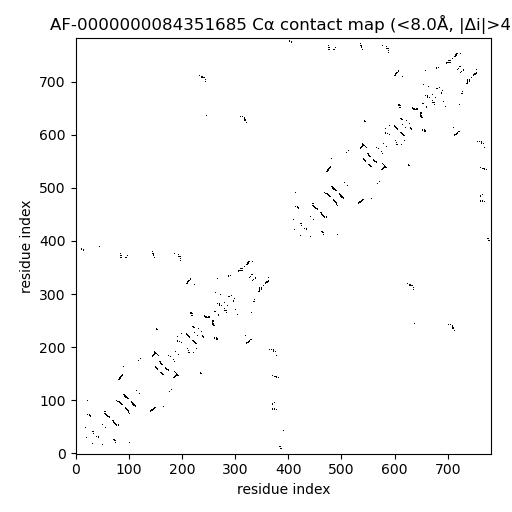4 GLN B C 1
ATOM 4223 O O . GLN B 1 154 ? 3.008 18.078 -6.938 1 96.56 154 GLN B O 1
ATOM 4228 N N . GLN B 1 155 ? 3.125 16.156 -5.863 1 94.81 155 GLN B N 1
ATOM 4229 C CA . GLN B 1 155 ? 4.195 16.609 -4.98 1 94.81 155 GLN B CA 1
ATOM 4230 C C . GLN B 1 155 ? 5.422 17.047 -5.777 1 94.81 155 GLN B C 1
ATOM 4232 O O . GLN B 1 155 ? 6.07 18.031 -5.434 1 94.81 155 GLN B O 1
ATOM 4237 N N . THR B 1 156 ? 5.754 16.375 -6.852 1 91.5 156 THR B N 1
ATOM 4238 C CA . THR B 1 156 ? 6.957 16.625 -7.637 1 91.5 156 THR B CA 1
ATOM 4239 C C . THR B 1 156 ? 6.898 18 -8.281 1 91.5 156 THR B C 1
ATOM 4241 O O . THR B 1 156 ? 7.91 18.703 -8.352 1 91.5 156 THR B O 1
ATOM 4244 N N . SER B 1 157 ? 5.75 18.438 -8.656 1 95.31 157 SER B N 1
ATOM 4245 C CA . SER B 1 157 ? 5.609 19.719 -9.352 1 95.31 157 SER B CA 1
ATOM 4246 C C . SER B 1 157 ? 5.043 20.797 -8.43 1 95.31 157 SER B C 1
ATOM 4248 O O . SER B 1 157 ? 5.07 21.984 -8.766 1 95.31 157 SER B O 1
ATOM 4250 N N . GLY B 1 158 ? 4.477 20.359 -7.355 1 97.38 158 GLY B N 1
ATOM 4251 C CA . GLY B 1 158 ? 3.865 21.297 -6.43 1 97.38 158 GLY B CA 1
ATOM 4252 C C . GLY B 1 158 ? 2.508 21.781 -6.895 1 97.38 158 GLY B C 1
ATOM 4253 O O . GLY B 1 158 ? 2.053 22.859 -6.477 1 97.38 158 GLY B O 1
ATOM 4254 N N . VAL B 1 159 ? 1.849 21.047 -7.824 1 98.19 159 VAL B N 1
ATOM 4255 C CA . VAL B 1 159 ? 0.556 21.438 -8.383 1 98.19 159 VAL B CA 1
ATOM 4256 C C . VAL B 1 159 ? -0.568 20.812 -7.551 1 98.19 159 VAL B C 1
ATOM 4258 O O . VAL B 1 159 ? -0.555 19.625 -7.273 1 98.19 159 VAL B O 1
ATOM 4261 N N . VAL B 1 160 ? -1.48 21.656 -7.141 1 98.19 160 VAL B N 1
ATOM 4262 C CA . VAL B 1 160 ? -2.729 21.188 -6.547 1 98.19 160 VAL B CA 1
ATOM 4263 C C . VAL B 1 160 ? -3.717 20.812 -7.648 1 98.19 160 VAL B C 1
ATOM 4265 O O . VAL B 1 160 ? -4.383 21.672 -8.211 1 98.19 160 VAL B O 1
ATOM 4268 N N . LYS B 1 161 ? -3.832 19.531 -7.902 1 97.31 161 LYS B N 1
ATOM 4269 C CA . LYS B 1 161 ? -4.719 19.078 -8.969 1 97.31 161 LYS B CA 1
ATOM 4270 C C . LYS B 1 161 ? -6.184 19.328 -8.609 1 97.31 161 LYS B C 1
ATOM 4272 O O . LYS B 1 161 ? -6.961 19.781 -9.453 1 97.31 161 LYS B O 1
ATOM 4277 N N . LEU B 1 162 ? -6.516 19 -7.383 1 96.25 162 LEU B N 1
ATOM 4278 C CA . LEU B 1 162 ? -7.875 19.172 -6.891 1 96.25 162 LEU B CA 1
ATOM 4279 C C . LEU B 1 162 ? -7.891 19.281 -5.367 1 96.25 162 LEU B C 1
ATOM 4281 O O . LEU B 1 162 ? -7.301 18.453 -4.68 1 96.25 162 LEU B O 1
ATOM 4285 N N . SER B 1 163 ? -8.438 20.312 -4.832 1 95.75 163 SER B N 1
ATOM 4286 C CA . SER B 1 163 ? -8.797 20.453 -3.426 1 95.75 163 SER B CA 1
ATOM 4287 C C . SER B 1 163 ? -10.258 20.859 -3.268 1 95.75 163 SER B C 1
ATOM 4289 O O . SER B 1 163 ? -10.594 22.031 -3.447 1 95.75 163 SER B O 1
ATOM 4291 N N . ALA B 1 164 ? -11.07 19.906 -2.963 1 91.19 164 ALA B N 1
ATOM 4292 C CA . ALA B 1 164 ? -12.5 20.172 -2.805 1 91.19 164 ALA B CA 1
ATOM 4293 C C . ALA B 1 164 ? -12.75 21.125 -1.645 1 91.19 164 ALA B C 1
ATOM 4295 O O . ALA B 1 164 ? -13.586 22.031 -1.746 1 91.19 164 ALA B O 1
ATOM 4296 N N . GLN B 1 165 ? -12.008 21 -0.633 1 89.81 165 GLN B N 1
ATOM 4297 C CA . GLN B 1 165 ? -12.188 21.812 0.565 1 89.81 165 GLN B CA 1
ATOM 4298 C C . GLN B 1 165 ? -11.844 23.281 0.293 1 89.81 165 GLN B C 1
ATOM 4300 O O . GLN B 1 165 ? -12.477 24.172 0.844 1 89.81 165 GLN B O 1
ATOM 4305 N N . LEU B 1 166 ? -10.867 23.453 -0.575 1 93.56 166 LEU B N 1
ATOM 4306 C CA . LEU B 1 166 ? -10.43 24.812 -0.874 1 93.56 166 LEU B CA 1
ATOM 4307 C C . LEU B 1 166 ? -11.039 25.312 -2.184 1 93.56 166 LEU B C 1
ATOM 4309 O O . LEU B 1 166 ? -10.867 26.469 -2.557 1 93.56 166 LEU B O 1
ATOM 4313 N N . ASN B 1 167 ? -11.727 24.438 -2.865 1 92.75 167 ASN B N 1
ATOM 4314 C CA . ASN B 1 167 ? -12.273 24.703 -4.191 1 92.75 167 ASN B CA 1
ATOM 4315 C C . ASN B 1 167 ? -11.18 25.141 -5.172 1 92.75 167 ASN B C 1
ATOM 4317 O O . ASN B 1 167 ? -11.312 26.156 -5.852 1 92.75 167 ASN B O 1
ATOM 4321 N N . TRP B 1 168 ? -10.047 24.516 -5.137 1 96 168 TRP B N 1
ATOM 4322 C CA . TRP B 1 168 ? -8.914 24.75 -6.023 1 96 168 TRP B CA 1
ATOM 4323 C C . TRP B 1 168 ? -8.805 23.672 -7.086 1 96 168 TRP B C 1
ATOM 4325 O O . TRP B 1 168 ? -9.031 22.484 -6.801 1 96 168 TRP B O 1
ATOM 4335 N N . LYS B 1 169 ? -8.523 24 -8.273 1 95.94 169 LYS B N 1
ATOM 4336 C CA . LYS B 1 169 ? -8.273 23.094 -9.391 1 95.94 169 LYS B CA 1
ATOM 4337 C C . LYS B 1 169 ? -7.059 23.547 -10.203 1 95.94 169 LYS B C 1
ATOM 4339 O O . LYS B 1 169 ? -6.988 24.703 -10.633 1 95.94 169 LYS B O 1
ATOM 4344 N N . GLN B 1 170 ? -6.148 22.719 -10.305 1 97.44 170 GLN B N 1
ATOM 4345 C CA . GLN B 1 170 ? -4.957 22.953 -11.117 1 97.44 170 GLN B CA 1
ATOM 4346 C C . GLN B 1 170 ? -4.254 24.234 -10.688 1 97.44 170 GLN B C 1
ATOM 4348 O O . GLN B 1 170 ? -4.008 25.125 -11.516 1 97.44 170 GLN B O 1
ATOM 4353 N N . VAL B 1 171 ? -3.988 24.359 -9.453 1 98.12 171 VAL B N 1
ATOM 4354 C CA . VAL B 1 171 ? -3.287 25.516 -8.914 1 98.12 171 VAL B CA 1
ATOM 4355 C C . VAL B 1 171 ? -1.794 25.219 -8.805 1 98.12 171 VAL B C 1
ATOM 4357 O O . VAL B 1 171 ? -1.395 24.266 -8.117 1 98.12 171 VAL B O 1
ATOM 4360 N N . HIS B 1 172 ? -0.928 25.953 -9.477 1 98.56 172 HIS B N 1
ATOM 4361 C CA . HIS B 1 172 ? 0.52 25.781 -9.43 1 98.56 172 HIS B CA 1
ATOM 4362 C C . HIS B 1 172 ? 1.113 26.438 -8.188 1 98.56 172 HIS B C 1
ATOM 4364 O O . HIS B 1 172 ? 1.958 27.328 -8.305 1 98.56 172 HIS B O 1
ATOM 4370 N N . LEU B 1 173 ? 0.738 25.969 -7.051 1 98.44 173 LEU B N 1
ATOM 4371 C CA . LEU B 1 173 ? 1.01 26.578 -5.762 1 98.44 173 LEU B CA 1
ATOM 4372 C C . LEU B 1 173 ? 2.51 26.656 -5.496 1 98.44 173 LEU B C 1
ATOM 4374 O O . LEU B 1 173 ? 3.008 27.672 -5 1 98.44 173 LEU B O 1
ATOM 4378 N N . GLY B 1 174 ? 3.238 25.578 -5.762 1 98.44 174 GLY B N 1
ATOM 4379 C CA . GLY B 1 174 ? 4.68 25.562 -5.566 1 98.44 174 GLY B CA 1
ATOM 4380 C C . GLY B 1 174 ? 5.391 26.688 -6.305 1 98.44 174 GLY B C 1
ATOM 4381 O O . GLY B 1 174 ? 6.141 27.453 -5.699 1 98.44 174 GLY B O 1
ATOM 4382 N N . GLU B 1 175 ? 5.133 26.766 -7.539 1 98.25 175 GLU B N 1
ATOM 4383 C CA . GLU B 1 175 ? 5.75 27.797 -8.383 1 98.25 175 GLU B CA 1
ATOM 4384 C C . GLU B 1 175 ? 5.359 29.203 -7.918 1 98.25 175 GLU B C 1
ATOM 4386 O O . GLU B 1 175 ? 6.199 30.094 -7.883 1 98.25 175 GLU B O 1
ATOM 4391 N N . MET B 1 176 ? 4.078 29.375 -7.641 1 98.44 176 MET B N 1
ATOM 4392 C CA . MET B 1 176 ? 3.586 30.672 -7.18 1 98.44 176 MET B CA 1
ATOM 4393 C C . MET B 1 176 ? 4.324 31.125 -5.926 1 98.44 176 MET B C 1
ATOM 4395 O O . MET B 1 176 ? 4.758 32.281 -5.832 1 98.44 176 MET B O 1
ATOM 4399 N N . LEU B 1 177 ? 4.465 30.25 -5.031 1 98.38 177 LEU B N 1
ATOM 4400 C CA . LEU B 1 177 ? 5.102 30.578 -3.762 1 98.38 177 LEU B CA 1
ATOM 4401 C C . LEU B 1 177 ? 6.605 30.766 -3.943 1 98.38 177 LEU B C 1
ATOM 4403 O O . LEU B 1 177 ? 7.207 31.641 -3.322 1 98.38 177 LEU B O 1
ATOM 4407 N N . GLU B 1 178 ? 7.211 29.906 -4.746 1 97.88 178 GLU B N 1
ATOM 4408 C CA . GLU B 1 178 ? 8.641 30.062 -5.016 1 97.88 178 GLU B CA 1
ATOM 4409 C C . GLU B 1 178 ? 8.953 31.422 -5.602 1 97.88 178 GLU B C 1
ATOM 4411 O O . GLU B 1 178 ? 9.938 32.062 -5.211 1 97.88 178 GLU B O 1
ATOM 4416 N N . LYS B 1 179 ? 8.211 31.828 -6.531 1 97.31 179 LYS B N 1
ATOM 4417 C CA . LYS B 1 179 ? 8.406 33.125 -7.176 1 97.31 179 LYS B CA 1
ATOM 4418 C C . LYS B 1 179 ? 8.305 34.25 -6.164 1 97.31 179 LYS B C 1
ATOM 4420 O O . LYS B 1 179 ? 9.062 35.219 -6.23 1 97.31 179 LYS B O 1
ATOM 4425 N N . LYS B 1 180 ? 7.402 34.125 -5.309 1 96.81 180 LYS B N 1
ATOM 4426 C CA . LYS B 1 180 ? 7.145 35.188 -4.348 1 96.81 180 LYS B CA 1
ATOM 4427 C C . LYS B 1 180 ? 8.18 35.188 -3.223 1 96.81 180 LYS B C 1
ATOM 4429 O O . LYS B 1 180 ? 8.617 36.25 -2.768 1 96.81 180 LYS B O 1
ATOM 4434 N N . LEU B 1 181 ? 8.555 34.031 -2.758 1 96.81 181 LEU B N 1
ATOM 4435 C CA . LEU B 1 181 ? 9.398 33.906 -1.578 1 96.81 181 LEU B CA 1
ATOM 4436 C C . LEU B 1 181 ? 10.875 33.875 -1.966 1 96.81 181 LEU B C 1
ATOM 4438 O O . LEU B 1 181 ? 11.742 34.188 -1.143 1 96.81 181 LEU B O 1
ATOM 4442 N N . GLY B 1 182 ? 11.18 33.438 -3.174 1 95.88 182 GLY B N 1
ATOM 4443 C CA . GLY B 1 182 ? 12.562 33.344 -3.631 1 95.88 182 GLY B CA 1
ATOM 4444 C C . GLY B 1 182 ? 13.328 32.188 -2.998 1 95.88 182 GLY B C 1
ATOM 4445 O O . GLY B 1 182 ? 14.539 32.281 -2.818 1 95.88 182 GLY B O 1
ATOM 4446 N N . MET B 1 183 ? 12.672 31.219 -2.564 1 95.25 183 MET B N 1
ATOM 4447 C CA . MET B 1 183 ? 13.281 30.047 -1.941 1 95.25 183 MET B CA 1
ATOM 4448 C C . MET B 1 183 ? 12.57 28.781 -2.373 1 95.25 183 MET B C 1
ATOM 4450 O O . MET B 1 183 ? 11.477 28.828 -2.941 1 95.25 183 MET B O 1
ATOM 4454 N N . PRO B 1 184 ? 13.211 27.562 -2.156 1 96.5 184 PRO B N 1
ATOM 4455 C CA . PRO B 1 184 ? 12.578 26.297 -2.549 1 96.5 184 PRO B CA 1
ATOM 4456 C C . PRO B 1 184 ? 11.25 26.047 -1.826 1 96.5 184 PRO B C 1
ATOM 4458 O O . PRO B 1 184 ? 11.141 26.328 -0.631 1 96.5 184 PRO B O 1
ATOM 4461 N N . VAL B 1 185 ? 10.297 25.594 -2.578 1 98.12 185 VAL B N 1
ATOM 4462 C CA . VAL B 1 185 ? 8.984 25.297 -2.01 1 98.12 185 VAL B CA 1
ATOM 4463 C C . VAL B 1 185 ? 8.555 23.891 -2.422 1 98.12 185 VAL B C 1
ATOM 4465 O O . VAL B 1 185 ? 8.695 23.5 -3.588 1 98.12 185 VAL B O 1
ATOM 4468 N N . VAL B 1 186 ? 8.094 23.125 -1.481 1 97.94 186 VAL B N 1
ATOM 4469 C CA . VAL B 1 186 ? 7.453 21.828 -1.715 1 97.94 186 VAL B CA 1
ATOM 4470 C C . VAL B 1 186 ? 5.992 21.891 -1.27 1 97.94 186 VAL B C 1
ATOM 4472 O O . VAL B 1 186 ? 5.652 22.609 -0.322 1 97.94 186 VAL B O 1
ATOM 4475 N N . VAL B 1 187 ? 5.145 21.281 -1.986 1 98.62 187 VAL B N 1
ATOM 4476 C CA . VAL B 1 187 ? 3.729 21.188 -1.651 1 98.62 187 VAL B CA 1
ATOM 4477 C C . VAL B 1 187 ? 3.32 19.719 -1.546 1 98.62 187 VAL B C 1
ATOM 4479 O O . VAL B 1 187 ? 3.732 18.891 -2.365 1 98.62 187 VAL B O 1
ATOM 4482 N N . ASP B 1 188 ? 2.602 19.406 -0.528 1 98.56 188 ASP B N 1
ATOM 4483 C CA . ASP B 1 188 ? 2.15 18.031 -0.35 1 98.56 188 ASP B CA 1
ATOM 4484 C C . ASP B 1 188 ? 0.804 17.984 0.37 1 98.56 188 ASP B C 1
ATOM 4486 O O . ASP B 1 188 ? 0.254 19.016 0.74 1 98.56 188 ASP B O 1
ATOM 4490 N N . ASN B 1 189 ? 0.26 16.828 0.459 1 98.44 189 ASN B N 1
ATOM 4491 C CA . ASN B 1 189 ? -0.98 16.578 1.188 1 98.44 189 ASN B CA 1
ATOM 4492 C C . ASN B 1 189 ? -0.783 16.719 2.693 1 98.44 189 ASN B C 1
ATOM 4494 O O . ASN B 1 189 ? 0.223 16.25 3.238 1 98.44 189 ASN B O 1
ATOM 4498 N N . ASP B 1 190 ? -1.717 17.359 3.342 1 97.88 190 ASP B N 1
ATOM 4499 C CA . ASP B 1 190 ? -1.589 17.641 4.77 1 97.88 190 ASP B CA 1
ATOM 4500 C C . ASP B 1 190 ? -1.499 16.359 5.582 1 97.88 190 ASP B C 1
ATOM 4502 O O . ASP B 1 190 ? -0.68 16.25 6.496 1 97.88 190 ASP B O 1
ATOM 4506 N N . LEU B 1 191 ? -2.289 15.359 5.258 1 98.19 191 LEU B N 1
ATOM 4507 C CA . LEU B 1 191 ? -2.264 14.117 6.02 1 98.19 191 LEU B CA 1
ATOM 4508 C C . LEU B 1 191 ? -0.942 13.383 5.816 1 98.19 191 LEU B C 1
ATOM 4510 O O . LEU B 1 191 ? -0.429 12.75 6.742 1 98.19 191 LEU B O 1
ATOM 4514 N N . LYS B 1 192 ? -0.403 13.438 4.613 1 98.5 192 LYS B N 1
ATOM 4515 C CA . LYS B 1 192 ? 0.864 12.773 4.316 1 98.5 192 LYS B CA 1
ATOM 4516 C C . LYS B 1 192 ? 2.01 13.398 5.113 1 98.5 192 LYS B C 1
ATOM 4518 O O . LYS B 1 192 ? 2.795 12.68 5.742 1 98.5 192 LYS B O 1
ATOM 4523 N N . VAL B 1 193 ? 2.09 14.711 5.145 1 98 193 VAL B N 1
ATOM 4524 C CA . VAL B 1 193 ? 3.184 15.32 5.895 1 98 193 VAL B CA 1
ATOM 4525 C C . VAL B 1 193 ? 2.953 15.141 7.391 1 98 193 VAL B C 1
ATOM 4527 O O . VAL B 1 193 ? 3.908 15 8.156 1 98 193 VAL B O 1
ATOM 4530 N N . LYS B 1 194 ? 1.681 15.148 7.836 1 97.94 194 LYS B N 1
ATOM 4531 C CA . LYS B 1 194 ? 1.398 14.875 9.242 1 97.94 194 LYS B CA 1
ATOM 4532 C C . LYS B 1 194 ? 1.854 13.469 9.625 1 97.94 194 LYS B C 1
ATOM 4534 O O . LYS B 1 194 ? 2.41 13.266 10.711 1 97.94 194 LYS B O 1
ATOM 4539 N N . ALA B 1 195 ? 1.599 12.539 8.781 1 97.75 195 ALA B N 1
ATOM 4540 C CA . ALA B 1 195 ? 2.012 11.164 9.023 1 97.75 195 ALA B CA 1
ATOM 4541 C C . ALA B 1 195 ? 3.527 11.062 9.18 1 97.75 195 ALA B C 1
ATOM 4543 O O . ALA B 1 195 ? 4.023 10.273 9.984 1 97.75 195 ALA B O 1
ATOM 4544 N N . LEU B 1 196 ? 4.219 11.812 8.414 1 95 196 LEU B N 1
ATOM 4545 C CA . LEU B 1 196 ? 5.672 11.844 8.531 1 95 196 LEU B CA 1
ATOM 4546 C C . LEU B 1 196 ? 6.098 12.289 9.922 1 95 196 LEU B C 1
ATOM 4548 O O . LEU B 1 196 ? 6.984 11.688 10.531 1 95 196 LEU B O 1
ATOM 4552 N N . ALA B 1 197 ? 5.477 13.344 10.375 1 95.62 197 ALA B N 1
ATOM 4553 C CA . ALA B 1 197 ? 5.773 13.836 11.719 1 95.62 197 ALA B CA 1
ATOM 4554 C C . ALA B 1 197 ? 5.477 12.766 12.766 1 95.62 197 ALA B C 1
ATOM 4556 O O . ALA B 1 197 ? 6.281 12.531 13.68 1 95.62 197 ALA B O 1
ATOM 4557 N N . GLU B 1 198 ? 4.328 12.133 12.625 1 96.06 198 GLU B N 1
ATOM 4558 C CA . GLU B 1 198 ? 3.92 11.086 13.562 1 96.06 198 GLU B CA 1
ATOM 4559 C C . GLU B 1 198 ? 4.914 9.93 13.555 1 96.06 198 GLU B C 1
ATOM 4561 O O . GLU B 1 198 ? 5.285 9.422 14.617 1 96.06 198 GLU B O 1
ATOM 4566 N N . TYR B 1 199 ? 5.281 9.539 12.367 1 94.38 199 TYR B N 1
ATOM 4567 C CA . TYR B 1 199 ? 6.199 8.414 12.227 1 94.38 199 TYR B CA 1
ATOM 4568 C C . TYR B 1 199 ? 7.508 8.68 12.961 1 94.38 199 TYR B C 1
ATOM 4570 O O . TYR B 1 199 ? 8.023 7.812 13.672 1 94.38 199 TYR B O 1
ATOM 4578 N N . LYS B 1 200 ? 8.023 9.828 12.844 1 88.19 200 LYS B N 1
ATOM 4579 C CA . LYS B 1 200 ? 9.273 10.211 13.484 1 88.19 200 LYS B CA 1
ATOM 4580 C C . LYS B 1 200 ? 9.148 10.188 15.008 1 88.19 200 LYS B C 1
ATOM 4582 O O . LYS B 1 200 ? 10.117 9.891 15.711 1 88.19 200 LYS B O 1
ATOM 4587 N N . LEU B 1 201 ? 7.992 10.461 15.469 1 87.25 201 LEU B N 1
ATOM 4588 C CA . LEU B 1 201 ? 7.758 10.539 16.906 1 87.25 201 LEU B CA 1
ATOM 4589 C C . LEU B 1 201 ? 7.57 9.141 17.5 1 87.25 201 LEU B C 1
ATOM 4591 O O . LEU B 1 201 ? 7.922 8.906 18.656 1 87.25 201 LEU B O 1
ATOM 4595 N N . THR B 1 202 ? 6.98 8.219 16.719 1 83.88 202 THR B N 1
ATOM 4596 C CA . THR B 1 202 ? 6.465 7.008 17.328 1 83.88 202 THR B CA 1
ATOM 4597 C C . THR B 1 202 ? 7.219 5.777 16.828 1 83.88 202 THR B C 1
ATOM 4599 O O . THR B 1 202 ? 7.047 4.68 17.359 1 83.88 202 THR B O 1
ATOM 4602 N N . SER B 1 203 ? 7.918 5.945 15.812 1 79.56 203 SER B N 1
ATOM 4603 C CA . SER B 1 203 ? 8.523 4.773 15.18 1 79.56 203 SER B CA 1
ATOM 4604 C C . SER B 1 203 ? 9.625 4.184 16.047 1 79.56 203 SER B C 1
ATOM 4606 O O . SER B 1 203 ? 10.406 4.918 16.656 1 79.56 203 SER B O 1
ATOM 4608 N N . LYS B 1 204 ? 9.531 2.914 16.156 1 75.94 204 LYS B N 1
ATOM 4609 C CA . LYS B 1 204 ? 10.594 2.094 16.734 1 75.94 204 LYS B CA 1
ATOM 4610 C C . LYS B 1 204 ? 11.375 1.361 15.648 1 75.94 204 LYS B C 1
ATOM 4612 O O . LYS B 1 204 ? 10.914 1.253 14.508 1 75.94 204 LYS B O 1
ATOM 4617 N N . ALA B 1 205 ? 12.484 0.985 16.047 1 67.56 205 ALA B N 1
ATOM 4618 C CA . ALA B 1 205 ? 13.383 0.301 15.125 1 67.56 205 ALA B CA 1
ATOM 4619 C C . ALA B 1 205 ? 12.688 -0.875 14.445 1 67.56 205 ALA B C 1
ATOM 4621 O O . ALA B 1 205 ? 12.938 -1.161 13.273 1 67.56 205 ALA B O 1
ATOM 4622 N N . GLU B 1 206 ? 11.75 -1.404 15.047 1 71.25 206 GLU B N 1
ATOM 4623 C CA . GLU B 1 206 ? 11.117 -2.619 14.547 1 71.25 206 GLU B CA 1
ATOM 4624 C C . GLU B 1 206 ? 9.898 -2.291 13.688 1 71.25 206 GLU B C 1
ATOM 4626 O O . GLU B 1 206 ? 9.391 -3.156 12.969 1 71.25 206 GLU B O 1
ATOM 4631 N N . ASP B 1 207 ? 9.523 -1.039 13.742 1 75.62 207 ASP B N 1
ATOM 4632 C CA . ASP B 1 207 ? 8.32 -0.682 13 1 75.62 207 ASP B CA 1
ATOM 4633 C C . ASP B 1 207 ? 8.641 -0.409 11.531 1 75.62 207 ASP B C 1
ATOM 4635 O O . ASP B 1 207 ? 9.445 0.472 11.219 1 75.62 207 ASP B O 1
ATOM 4639 N N . ASN B 1 208 ? 7.898 -1.199 10.688 1 86.5 208 ASN B N 1
ATOM 4640 C CA . ASN B 1 208 ? 8.18 -1.072 9.258 1 86.5 208 ASN B CA 1
ATOM 4641 C C . ASN B 1 208 ? 7.043 -0.379 8.523 1 86.5 208 ASN B C 1
ATOM 4643 O O . ASN B 1 208 ? 7.281 0.417 7.609 1 86.5 208 ASN B O 1
ATOM 4647 N N . ASN B 1 209 ? 5.824 -0.626 9.062 1 95.88 209 ASN B N 1
ATOM 4648 C CA . ASN B 1 209 ? 4.656 -0.154 8.328 1 95.88 209 ASN B CA 1
ATOM 4649 C C . ASN B 1 209 ? 3.67 0.565 9.242 1 95.88 209 ASN B C 1
ATOM 4651 O O . ASN B 1 209 ? 3.141 -0.03 10.18 1 95.88 209 ASN B O 1
ATOM 4655 N N . MET B 1 210 ? 3.467 1.837 9.031 1 97.31 210 MET B N 1
ATOM 4656 C CA . MET B 1 210 ? 2.48 2.623 9.766 1 97.31 210 MET B CA 1
ATOM 4657 C C . MET B 1 210 ? 1.41 3.17 8.828 1 97.31 210 MET B C 1
ATOM 4659 O O . MET B 1 210 ? 1.721 3.633 7.73 1 97.31 210 MET B O 1
ATOM 4663 N N . VAL B 1 211 ? 0.188 3.115 9.273 1 98.38 211 VAL B N 1
ATOM 4664 C CA . VAL B 1 211 ? -0.891 3.76 8.531 1 98.38 211 VAL B CA 1
ATOM 4665 C C . VAL B 1 211 ? -1.567 4.809 9.414 1 98.38 211 VAL B C 1
ATOM 4667 O O . VAL B 1 211 ? -1.929 4.531 10.562 1 98.38 211 VAL B O 1
ATOM 4670 N N . MET B 1 212 ? -1.646 5.961 8.93 1 98.56 212 MET B N 1
ATOM 4671 C CA . MET B 1 212 ? -2.445 7 9.578 1 98.56 212 MET B CA 1
ATOM 4672 C C . MET B 1 212 ? -3.803 7.141 8.898 1 98.56 212 MET B C 1
ATOM 4674 O O . MET B 1 212 ? -3.889 7.172 7.668 1 98.56 212 MET B O 1
ATOM 4678 N N . ILE B 1 213 ? -4.844 7.199 9.711 1 98.88 213 ILE B N 1
ATOM 4679 C CA . ILE B 1 213 ? -6.199 7.457 9.234 1 98.88 213 ILE B CA 1
ATOM 4680 C C . ILE B 1 213 ? -6.648 8.844 9.688 1 98.88 213 ILE B C 1
ATOM 4682 O O . ILE B 1 213 ? -6.555 9.18 10.867 1 98.88 213 ILE B O 1
ATOM 4686 N N . GLY B 1 214 ? -7.023 9.625 8.719 1 98.38 214 GLY B N 1
ATOM 4687 C CA . GLY B 1 214 ? -7.59 10.93 9.023 1 98.38 214 GLY B CA 1
ATOM 4688 C C . GLY B 1 214 ? -9.102 10.961 8.953 1 98.38 214 GLY B C 1
ATOM 4689 O O . GLY B 1 214 ? -9.688 10.641 7.914 1 98.38 214 GLY B O 1
ATOM 4690 N N . LEU B 1 215 ? -9.805 11.336 10.047 1 98.31 215 LEU B N 1
ATOM 4691 C CA . LEU B 1 215 ? -11.258 11.453 10.141 1 98.31 215 LEU B CA 1
ATOM 4692 C C . LEU B 1 215 ? -11.664 12.875 10.516 1 98.31 215 LEU B C 1
ATOM 4694 O O . LEU B 1 215 ? -11.461 13.305 11.656 1 98.31 215 LEU B O 1
ATOM 4698 N N . GLY B 1 216 ? -12.18 13.617 9.625 1 96.38 216 GLY B N 1
ATOM 4699 C CA . GLY B 1 216 ? -12.562 15 9.844 1 96.38 216 GLY B CA 1
ATOM 4700 C C . GLY B 1 216 ? -13.414 15.562 8.719 1 96.38 216 GLY B C 1
ATOM 4701 O O . GLY B 1 216 ? -14.445 14.992 8.367 1 96.38 216 GLY B O 1
ATOM 4702 N N . ASN B 1 217 ? -12.945 16.656 8.109 1 94.5 217 ASN B N 1
ATOM 4703 C CA . ASN B 1 217 ? -13.672 17.234 6.98 1 94.5 217 ASN B CA 1
ATOM 4704 C C . ASN B 1 217 ? -13.734 16.266 5.801 1 94.5 217 ASN B C 1
ATOM 4706 O O . ASN B 1 217 ? -14.633 16.359 4.965 1 94.5 217 ASN B O 1
ATOM 4710 N N . GLY B 1 218 ? -12.805 15.438 5.73 1 95.75 218 GLY B N 1
ATOM 4711 C CA . GLY B 1 218 ? -12.703 14.305 4.828 1 95.75 218 GLY B CA 1
ATOM 4712 C C . GLY B 1 218 ? -12.188 13.047 5.504 1 95.75 218 GLY B C 1
ATOM 4713 O O . GLY B 1 218 ? -12 13.023 6.723 1 95.75 218 GLY B O 1
ATOM 4714 N N . VAL B 1 219 ? -12.109 12.016 4.75 1 98.12 219 VAL B N 1
ATOM 4715 C CA . VAL B 1 219 ? -11.547 10.758 5.234 1 98.12 219 VAL B CA 1
ATOM 4716 C C . VAL B 1 219 ? -10.391 10.328 4.332 1 98.12 219 VAL B C 1
ATOM 4718 O O . VAL B 1 219 ? -10.523 10.32 3.105 1 98.12 219 VAL B O 1
ATOM 4721 N N . GLY B 1 220 ? -9.219 10.086 4.914 1 98.56 220 GLY B N 1
ATOM 4722 C CA . GLY B 1 220 ? -8.047 9.648 4.168 1 98.56 220 GLY B CA 1
ATOM 4723 C C . GLY B 1 220 ? -7.137 8.734 4.973 1 98.56 220 GLY B C 1
ATOM 4724 O O . GLY B 1 220 ? -7.359 8.523 6.164 1 98.56 220 GLY B O 1
ATOM 4725 N N . SER B 1 221 ? -6.184 8.18 4.258 1 98.81 221 SER B N 1
ATOM 4726 C CA . SER B 1 221 ? -5.156 7.379 4.918 1 98.81 221 SER B CA 1
ATOM 4727 C C . SER B 1 221 ? -3.787 7.602 4.285 1 98.81 221 SER B C 1
ATOM 4729 O O . SER B 1 221 ? -3.689 8.133 3.176 1 98.81 221 SER B O 1
ATOM 4731 N N . VAL B 1 222 ? -2.764 7.336 5.039 1 98.75 222 VAL B N 1
ATOM 4732 C CA . VAL B 1 222 ? -1.385 7.41 4.57 1 98.75 222 VAL B CA 1
ATOM 4733 C C . VAL B 1 222 ? -0.616 6.172 5.027 1 98.75 222 VAL B C 1
ATOM 4735 O O . VAL B 1 222 ? -0.645 5.82 6.211 1 98.75 222 VAL B O 1
ATOM 4738 N N . LEU B 1 223 ? 0.026 5.527 4.09 1 98.31 223 LEU B N 1
ATOM 4739 C CA . LEU B 1 223 ? 0.911 4.41 4.402 1 98.31 223 LEU B CA 1
ATOM 4740 C C . LEU B 1 223 ? 2.367 4.859 4.418 1 98.31 223 LEU B C 1
ATOM 4742 O O . LEU B 1 223 ? 2.84 5.484 3.467 1 98.31 223 LEU B O 1
ATOM 4746 N N . ILE B 1 224 ? 3.027 4.656 5.5 1 96.88 224 ILE B N 1
ATOM 4747 C CA . ILE B 1 224 ? 4.473 4.828 5.59 1 96.88 224 ILE B CA 1
ATOM 4748 C C . ILE B 1 224 ? 5.148 3.471 5.75 1 96.88 224 ILE B C 1
ATOM 4750 O O . ILE B 1 224 ? 4.801 2.697 6.648 1 96.88 224 ILE B O 1
ATOM 4754 N N . THR B 1 225 ? 6.02 3.158 4.848 1 94.44 225 THR B N 1
ATOM 4755 C CA . THR B 1 225 ? 6.82 1.94 4.902 1 94.44 225 THR B CA 1
ATOM 4756 C C . THR B 1 225 ? 8.305 2.275 4.992 1 94.44 225 THR B C 1
ATOM 4758 O O . THR B 1 225 ? 8.828 3.027 4.168 1 94.44 225 THR B O 1
ATOM 4761 N N . ASN B 1 226 ? 8.961 1.771 5.969 1 89.81 226 ASN B N 1
ATOM 4762 C CA . ASN B 1 226 ? 10.391 2.004 6.18 1 89.81 226 ASN B CA 1
ATOM 4763 C C . ASN B 1 226 ? 10.719 3.492 6.164 1 89.81 226 ASN B C 1
ATOM 4765 O O . ASN B 1 226 ? 11.68 3.91 5.512 1 89.81 226 ASN B O 1
ATOM 4769 N N . GLY B 1 227 ? 9.828 4.223 6.656 1 89.75 227 GLY B N 1
ATOM 4770 C CA . GLY B 1 227 ? 10.07 5.645 6.852 1 89.75 227 GLY B CA 1
ATOM 4771 C C . GLY B 1 227 ? 9.727 6.48 5.633 1 89.75 227 GLY B C 1
ATOM 4772 O O . GLY B 1 227 ? 9.883 7.703 5.652 1 89.75 227 GLY B O 1
ATOM 4773 N N . GLU B 1 228 ? 9.195 5.867 4.633 1 92.62 228 GLU B N 1
ATOM 4774 C CA . GLU B 1 228 ? 8.859 6.59 3.41 1 92.62 228 GLU B CA 1
ATOM 4775 C C . GLU B 1 228 ? 7.359 6.516 3.123 1 92.62 228 GLU B C 1
ATOM 4777 O O . GLU B 1 228 ? 6.734 5.473 3.324 1 92.62 228 GLU B O 1
ATOM 4782 N N . ILE B 1 229 ? 6.852 7.625 2.68 1 96.56 229 ILE B N 1
ATOM 4783 C CA . ILE B 1 229 ? 5.441 7.684 2.309 1 96.56 229 ILE B CA 1
ATOM 4784 C C . ILE B 1 229 ? 5.207 6.879 1.032 1 96.56 229 ILE B C 1
ATOM 4786 O O . ILE B 1 229 ? 5.938 7.035 0.051 1 96.56 229 ILE B O 1
ATOM 4790 N N . TYR B 1 230 ? 4.305 5.992 1.104 1 97.31 230 TYR B N 1
ATOM 4791 C CA . TYR B 1 230 ? 3.828 5.402 -0.144 1 97.31 230 TYR B CA 1
ATOM 4792 C C . TYR B 1 230 ? 2.9 6.363 -0.881 1 97.31 230 TYR B C 1
ATOM 4794 O O . TYR B 1 230 ? 1.766 6.586 -0.456 1 97.31 230 TYR B O 1
ATOM 4802 N N . ARG B 1 231 ? 3.312 6.785 -2.014 1 97.19 231 ARG B N 1
ATOM 4803 C CA . ARG B 1 231 ? 2.607 7.895 -2.652 1 97.19 231 ARG B CA 1
ATOM 4804 C C . ARG B 1 231 ? 1.712 7.395 -3.781 1 97.19 231 ARG B C 1
ATOM 4806 O O . ARG B 1 231 ? 0.71 8.031 -4.113 1 97.19 231 ARG B O 1
ATOM 4813 N N . GLY B 1 232 ? 2.061 6.207 -4.398 1 96.25 232 GLY B N 1
ATOM 4814 C CA . GLY B 1 232 ? 1.353 5.758 -5.586 1 96.25 232 GLY B CA 1
ATOM 4815 C C . GLY B 1 232 ? 1.528 6.688 -6.773 1 96.25 232 GLY B C 1
ATOM 4816 O O . GLY B 1 232 ? 2.326 7.625 -6.719 1 96.25 232 GLY B O 1
ATOM 4817 N N . GLU B 1 233 ? 0.769 6.355 -7.805 1 93.94 233 GLU B N 1
ATOM 4818 C CA . GLU B 1 233 ? 0.822 7.199 -9 1 93.94 233 GLU B CA 1
ATOM 4819 C C . GLU B 1 233 ? 0.271 8.594 -8.711 1 93.94 233 GLU B C 1
ATOM 4821 O O . GLU B 1 233 ? -0.814 8.734 -8.141 1 93.94 233 GLU B O 1
ATOM 4826 N N . GLY B 1 234 ? 1.109 9.555 -8.953 1 92.38 234 GLY B N 1
ATOM 4827 C CA . GLY B 1 234 ? 0.682 10.945 -8.836 1 92.38 234 GLY B CA 1
ATOM 4828 C C . GLY B 1 234 ? 0.569 11.406 -7.395 1 92.38 234 GLY B C 1
ATOM 4829 O O . GLY B 1 234 ? 0.054 12.5 -7.129 1 92.38 234 GLY B O 1
ATOM 4830 N N . ASN B 1 235 ? 0.95 10.562 -6.445 1 96.56 235 ASN B N 1
ATOM 4831 C CA . ASN B 1 235 ? 0.837 10.914 -5.035 1 96.56 235 ASN B CA 1
ATOM 4832 C C . ASN B 1 235 ? -0.607 10.836 -4.547 1 96.56 235 ASN B C 1
ATOM 4834 O O . ASN B 1 235 ? -1.004 11.562 -3.637 1 96.56 235 ASN B O 1
ATOM 4838 N N . PHE B 1 236 ? -1.437 9.938 -5.172 1 96.69 236 PHE B N 1
ATOM 4839 C CA . PHE B 1 236 ? -2.869 9.93 -4.898 1 96.69 236 PHE B CA 1
ATOM 4840 C C . PHE B 1 236 ? -3.252 8.719 -4.055 1 96.69 236 PHE B C 1
ATOM 4842 O O . PHE B 1 236 ? -4.438 8.438 -3.861 1 96.69 236 PHE B O 1
ATOM 4849 N N . ALA B 1 237 ? -2.264 8.031 -3.543 1 98.06 237 ALA B N 1
ATOM 4850 C CA . ALA B 1 237 ? -2.58 6.891 -2.693 1 98.06 237 ALA B CA 1
ATOM 4851 C C . ALA B 1 237 ? -3.232 7.34 -1.389 1 98.06 237 ALA B C 1
ATOM 4853 O O . ALA B 1 237 ? -2.898 8.398 -0.853 1 98.06 237 ALA B O 1
ATOM 4854 N N . GLY B 1 238 ? -4.184 6.543 -0.9 1 98.5 238 GLY B N 1
ATOM 4855 C CA . GLY B 1 238 ? -4.715 6.742 0.439 1 98.5 238 GLY B CA 1
ATOM 4856 C C . GLY B 1 238 ? -6.016 7.523 0.454 1 98.5 238 GLY B C 1
ATOM 4857 O O . GLY B 1 238 ? -6.461 7.977 1.511 1 98.5 238 GLY B O 1
ATOM 4858 N N . GLU B 1 239 ? -6.652 7.664 -0.724 1 98.19 239 GLU B N 1
ATOM 4859 C CA . GLU B 1 239 ? -7.926 8.375 -0.806 1 98.19 239 GLU B CA 1
ATOM 4860 C C . GLU B 1 239 ? -9.094 7.461 -0.47 1 98.19 239 GLU B C 1
ATOM 4862 O O . GLU B 1 239 ? -10.039 7.34 -1.253 1 98.19 239 GLU B O 1
ATOM 4867 N N . ILE B 1 240 ? -9.078 6.996 0.753 1 98.5 240 ILE B N 1
ATOM 4868 C CA . ILE B 1 240 ? -10.016 5.953 1.142 1 98.5 240 ILE B CA 1
ATOM 4869 C C . ILE B 1 240 ? -11.406 6.555 1.326 1 98.5 240 ILE B C 1
ATOM 4871 O O . ILE B 1 240 ? -12.406 5.832 1.35 1 98.5 240 ILE B O 1
ATOM 4875 N N . GLY B 1 241 ? -11.5 7.836 1.462 1 98.25 241 GLY B N 1
ATOM 4876 C CA . GLY B 1 241 ? -12.805 8.484 1.548 1 98.25 241 GLY B CA 1
ATOM 4877 C C . GLY B 1 241 ? -13.672 8.242 0.325 1 98.25 241 GLY B C 1
ATOM 4878 O O . GLY B 1 241 ? -14.898 8.305 0.406 1 98.25 241 GLY B O 1
ATOM 4879 N N . HIS B 1 242 ? -13.062 7.941 -0.744 1 97.94 242 HIS B N 1
ATOM 4880 C CA . HIS B 1 242 ? -13.781 7.777 -2.002 1 97.94 242 HIS B CA 1
ATOM 4881 C C . HIS B 1 242 ? -13.891 6.309 -2.389 1 97.94 242 HIS B C 1
ATOM 4883 O O . HIS B 1 242 ? -14.305 5.984 -3.504 1 97.94 242 HIS B O 1
ATOM 4889 N N . THR B 1 243 ? -13.469 5.441 -1.509 1 98.06 243 THR B N 1
ATOM 4890 C CA . THR B 1 243 ? -13.875 4.051 -1.677 1 98.06 243 THR B CA 1
ATOM 4891 C C . THR B 1 243 ? -15.383 3.904 -1.488 1 98.06 243 THR B C 1
ATOM 4893 O O . THR B 1 243 ? -15.992 4.617 -0.686 1 98.06 243 THR B O 1
ATOM 4896 N N . THR B 1 244 ? -15.93 3.018 -2.211 1 97.62 244 THR B N 1
ATOM 4897 C CA . THR B 1 244 ? -17.359 2.758 -2.113 1 97.62 244 THR B CA 1
ATOM 4898 C C . THR B 1 244 ? -17.641 1.665 -1.087 1 97.62 244 THR B C 1
ATOM 4900 O O . THR B 1 244 ? -17.109 0.561 -1.184 1 97.62 244 THR B O 1
ATOM 4903 N N . VAL B 1 245 ? -18.469 1.981 -0.143 1 95.62 245 VAL B N 1
ATOM 4904 C CA . VAL B 1 245 ? -18.812 0.999 0.881 1 95.62 245 VAL B CA 1
ATOM 4905 C C . VAL B 1 245 ? -20.281 0.626 0.771 1 95.62 245 VAL B C 1
ATOM 4907 O O . VAL B 1 245 ? -20.781 -0.233 1.511 1 95.62 245 VAL B O 1
ATOM 4910 N N . ASP B 1 246 ? -21.016 1.233 -0.084 1 92.62 246 ASP B N 1
ATOM 4911 C CA . ASP B 1 246 ? -22.406 0.942 -0.398 1 92.62 246 ASP B CA 1
ATOM 4912 C C . ASP B 1 246 ? -22.766 1.406 -1.81 1 92.62 246 ASP B C 1
ATOM 4914 O O . ASP B 1 246 ? -23.094 2.578 -2.021 1 92.62 246 ASP B O 1
ATOM 4918 N N . PRO B 1 247 ? -22.781 0.478 -2.754 1 92.19 247 PRO B N 1
ATOM 4919 C CA . PRO B 1 247 ? -23.047 0.896 -4.133 1 92.19 247 PRO B CA 1
ATOM 4920 C C . PRO B 1 247 ? -24.406 1.551 -4.297 1 92.19 247 PRO B C 1
ATOM 4922 O O . PRO B 1 247 ? -24.688 2.18 -5.324 1 92.19 247 PRO B O 1
ATOM 4925 N N . TYR B 1 248 ? -25.25 1.438 -3.312 1 91.62 248 TYR B N 1
ATOM 4926 C CA . TYR B 1 248 ? -26.578 2.02 -3.379 1 91.62 248 TYR B CA 1
ATOM 4927 C C . TYR B 1 248 ? -26.766 3.08 -2.303 1 91.62 248 TYR B C 1
ATOM 4929 O O . TYR B 1 248 ? -27.906 3.393 -1.92 1 91.62 248 TYR B O 1
ATOM 4937 N N . GLY B 1 249 ? -25.719 3.582 -1.812 1 93.81 249 GLY B N 1
ATOM 4938 C CA . GLY B 1 249 ? -25.75 4.539 -0.719 1 93.81 249 GLY B CA 1
ATOM 4939 C C . GLY B 1 249 ? -26.031 5.961 -1.178 1 93.81 249 GLY B C 1
ATOM 4940 O O . GLY B 1 249 ? -26.641 6.172 -2.223 1 93.81 249 GLY B O 1
ATOM 4941 N N . VAL B 1 250 ? -25.688 6.895 -0.323 1 92.88 250 VAL B N 1
ATOM 4942 C CA . VAL B 1 250 ? -26 8.305 -0.556 1 92.88 250 VAL B CA 1
ATOM 4943 C C . VAL B 1 250 ? -25 8.898 -1.539 1 92.88 250 VAL B C 1
ATOM 4945 O O . VAL B 1 250 ? -23.891 8.383 -1.693 1 92.88 250 VAL B O 1
ATOM 4948 N N . TYR B 1 251 ? -25.344 9.953 -2.162 1 95.06 251 TYR B N 1
ATOM 4949 C CA . TYR B 1 251 ? -24.5 10.672 -3.109 1 95.06 251 TYR B CA 1
ATOM 4950 C C . TYR B 1 251 ? -23.359 11.391 -2.389 1 95.06 251 TYR B C 1
ATOM 4952 O O . TYR B 1 251 ? -23.578 12.039 -1.363 1 95.06 251 TYR B O 1
ATOM 4960 N N . CYS B 1 252 ? -22.312 11.25 -2.959 1 95.75 252 CYS B N 1
ATOM 4961 C CA . CYS B 1 252 ? -21.141 12 -2.527 1 95.75 252 CYS B CA 1
ATOM 4962 C C . CYS B 1 252 ? -20.953 13.258 -3.365 1 95.75 252 CYS B C 1
ATOM 4964 O O . CYS B 1 252 ? -21.406 13.32 -4.508 1 95.75 252 CYS B O 1
ATOM 4966 N N . SER B 1 253 ? -20.266 14.234 -2.826 1 92.38 253 SER B N 1
ATOM 4967 C CA . SER B 1 253 ? -19.969 15.461 -3.564 1 92.38 253 SER B CA 1
ATOM 4968 C C . SER B 1 253 ? -19.094 15.18 -4.773 1 92.38 253 SER B C 1
ATOM 4970 O O . SER B 1 253 ? -18.969 16.016 -5.672 1 92.38 253 SER B O 1
ATOM 4972 N N . CYS B 1 254 ? -18.547 13.984 -4.848 1 92.69 254 CYS B N 1
ATOM 4973 C CA . CYS B 1 254 ? -17.688 13.641 -5.977 1 92.69 254 CYS B CA 1
ATOM 4974 C C . CYS B 1 254 ? -18.5 13.086 -7.137 1 92.69 254 CYS B C 1
ATOM 4976 O O . CYS B 1 254 ? -17.969 12.828 -8.211 1 92.69 254 CYS B O 1
ATOM 4978 N N . GLY B 1 255 ? -19.734 12.867 -6.957 1 93.25 255 GLY B N 1
ATOM 4979 C CA . GLY B 1 255 ? -20.625 12.391 -8.008 1 93.25 255 GLY B CA 1
ATOM 4980 C C . GLY B 1 255 ? -20.906 10.906 -7.922 1 93.25 255 GLY B C 1
ATOM 4981 O O . GLY B 1 255 ? -21.766 10.383 -8.648 1 93.25 255 GLY B O 1
ATOM 4982 N N . LYS B 1 256 ? -20.297 10.188 -7.023 1 95.31 256 LYS B N 1
ATOM 4983 C CA . LYS B 1 256 ? -20.5 8.75 -6.875 1 95.31 256 LYS B CA 1
ATOM 4984 C C . LYS B 1 256 ? -21.484 8.438 -5.742 1 95.31 256 LYS B C 1
ATOM 4986 O O . LYS B 1 256 ? -21.766 9.305 -4.918 1 95.31 256 LYS B O 1
ATOM 4991 N N . LEU B 1 257 ? -21.922 7.273 -5.766 1 94.75 257 LEU B N 1
ATOM 4992 C CA . LEU B 1 257 ? -22.766 6.77 -4.691 1 94.75 257 LEU B CA 1
ATOM 4993 C C . LEU B 1 257 ? -21.953 5.965 -3.686 1 94.75 257 LEU B C 1
ATOM 4995 O O . LEU B 1 257 ? -21.078 5.18 -4.07 1 94.75 257 LEU B O 1
ATOM 4999 N N . GLY B 1 258 ? -22.203 6.227 -2.439 1 96.25 258 GLY B N 1
ATOM 5000 C CA . GLY B 1 258 ? -21.812 5.281 -1.406 1 96.25 258 GLY B CA 1
ATOM 5001 C C . GLY B 1 258 ? -20.359 5.406 -1.001 1 96.25 258 GLY B C 1
ATOM 5002 O O . GLY B 1 258 ? -19.781 4.465 -0.466 1 96.25 258 GLY B O 1
ATOM 5003 N N . CYS B 1 259 ? -19.734 6.57 -1.226 1 97.94 259 CYS B N 1
ATOM 5004 C CA . CYS B 1 259 ? -18.375 6.785 -0.758 1 97.94 259 CYS B CA 1
ATOM 5005 C C . CYS B 1 259 ? -18.297 6.719 0.763 1 97.94 259 CYS B C 1
ATOM 5007 O O . CYS B 1 259 ? -19.203 7.191 1.453 1 97.94 259 CYS B O 1
ATOM 5009 N N . LEU B 1 260 ? -17.219 6.227 1.232 1 98.44 260 LEU B N 1
ATOM 5010 C CA . LEU B 1 260 ? -16.984 6.047 2.66 1 98.44 260 LEU B CA 1
ATOM 5011 C C . LEU B 1 260 ? -17.156 7.363 3.41 1 98.44 260 LEU B C 1
ATOM 5013 O O . LEU B 1 260 ? -17.75 7.395 4.488 1 98.44 260 LEU B O 1
ATOM 5017 N N . GLN B 1 261 ? -16.656 8.453 2.889 1 98.19 261 GLN B N 1
ATOM 5018 C CA . GLN B 1 261 ? -16.641 9.719 3.613 1 98.19 261 GLN B CA 1
ATOM 5019 C C . GLN B 1 261 ? -18.062 10.227 3.863 1 98.19 261 GLN B C 1
ATOM 5021 O O . GLN B 1 261 ? -18.297 10.992 4.797 1 98.19 261 GLN B O 1
ATOM 5026 N N . THR B 1 262 ? -19.062 9.781 3.078 1 98.12 262 THR B N 1
ATOM 5027 C CA . THR B 1 262 ? -20.422 10.242 3.246 1 98.12 262 THR B CA 1
ATOM 5028 C C . THR B 1 262 ? -21.016 9.75 4.57 1 98.12 262 THR B C 1
ATOM 5030 O O . THR B 1 262 ? -22.031 10.266 5.035 1 98.12 262 THR B O 1
ATOM 5033 N N . TYR B 1 263 ? -20.359 8.867 5.203 1 98.06 263 TYR B N 1
ATOM 5034 C CA . TYR B 1 263 ? -20.859 8.289 6.445 1 98.06 263 TYR B CA 1
ATOM 5035 C C . TYR B 1 263 ? -20.062 8.797 7.645 1 98.06 263 TYR B C 1
ATOM 5037 O O . TYR B 1 263 ? -20.453 8.586 8.797 1 98.06 263 TYR B O 1
ATOM 5045 N N . ILE B 1 264 ? -18.969 9.461 7.391 1 98.56 264 ILE B N 1
ATOM 5046 C CA . ILE B 1 264 ? -18.078 9.75 8.5 1 98.56 264 ILE B CA 1
ATOM 5047 C C . ILE B 1 264 ? -17.75 11.242 8.531 1 98.56 264 ILE B C 1
ATOM 5049 O O . ILE B 1 264 ? -17.719 11.859 9.602 1 98.56 264 ILE B O 1
ATOM 5053 N N . ALA B 1 265 ? -17.5 11.852 7.359 1 98.19 265 ALA B N 1
ATOM 5054 C CA . ALA B 1 265 ? -16.938 13.195 7.277 1 98.19 265 ALA B CA 1
ATOM 5055 C C . ALA B 1 265 ? -17.891 14.227 7.871 1 98.19 265 ALA B C 1
ATOM 5057 O O . ALA B 1 265 ? -19.109 14.117 7.723 1 98.19 265 ALA B O 1
ATOM 5058 N N . GLU B 1 266 ? -17.375 15.281 8.406 1 97.31 266 GLU B N 1
ATOM 5059 C CA . GLU B 1 266 ? -18.109 16.281 9.164 1 97.31 266 GLU B CA 1
ATOM 5060 C C . GLU B 1 266 ? -19.203 16.938 8.32 1 97.31 266 GLU B C 1
ATOM 5062 O O . GLU B 1 266 ? -20.344 17.078 8.781 1 97.31 266 GLU B O 1
ATOM 5067 N N . PRO B 1 267 ? -18.922 17.328 7.074 1 95.56 267 PRO B N 1
ATOM 5068 C CA . PRO B 1 267 ? -20 17.969 6.309 1 95.56 267 PRO B CA 1
ATOM 5069 C C . PRO B 1 267 ? -21.219 17.094 6.141 1 95.56 267 PRO B C 1
ATOM 5071 O O . PRO B 1 267 ? -22.359 17.578 6.191 1 95.56 267 PRO B O 1
ATOM 5074 N N . PHE B 1 268 ? -21.062 15.844 6.027 1 97.38 268 PHE B N 1
ATOM 5075 C CA . PHE B 1 268 ? -22.172 14.93 5.832 1 97.38 268 PHE B CA 1
ATOM 5076 C C . PHE B 1 268 ? -22.922 14.703 7.141 1 97.38 268 PHE B C 1
ATOM 5078 O O . PHE B 1 268 ? -24.156 14.555 7.141 1 97.38 268 PHE B O 1
ATOM 5085 N N . LEU B 1 269 ? -22.203 14.633 8.234 1 98.12 269 LEU B N 1
ATOM 5086 C CA . LEU B 1 269 ? -22.844 14.523 9.539 1 98.12 269 LEU B CA 1
ATOM 5087 C C . LEU B 1 269 ? -23.703 15.742 9.828 1 98.12 269 LEU B C 1
ATOM 5089 O O . LEU B 1 269 ? -24.812 15.617 10.344 1 98.12 269 LEU B O 1
ATOM 5093 N N . LEU B 1 270 ? -23.188 16.875 9.469 1 97.56 270 LEU B N 1
ATOM 5094 C CA . LEU B 1 270 ? -23.922 18.109 9.688 1 97.56 270 LEU B CA 1
ATOM 5095 C C . LEU B 1 270 ? -25.141 18.188 8.789 1 97.56 270 LEU B C 1
ATOM 5097 O O . LEU B 1 270 ? -26.203 18.672 9.203 1 97.56 270 LEU B O 1
ATOM 5101 N N . ASP B 1 271 ? -25.031 17.703 7.559 1 96.44 271 ASP B N 1
ATOM 5102 C CA . ASP B 1 271 ? -26.172 17.625 6.664 1 96.44 271 ASP B CA 1
ATOM 5103 C C . ASP B 1 271 ? -27.281 16.75 7.262 1 96.44 271 ASP B C 1
ATOM 5105 O O . ASP B 1 271 ? -28.453 17.109 7.219 1 96.44 271 ASP B O 1
ATOM 5109 N N . ALA B 1 272 ? -26.922 15.617 7.789 1 96.88 272 ALA B N 1
ATOM 5110 C CA . ALA B 1 272 ? -27.875 14.719 8.422 1 96.88 272 ALA B CA 1
ATOM 5111 C C . ALA B 1 272 ? -28.531 15.383 9.633 1 96.88 272 ALA B C 1
ATOM 5113 O O . ALA B 1 272 ? -29.734 15.266 9.836 1 96.88 272 ALA B O 1
ATOM 5114 N N . ALA B 1 273 ? -27.734 16.047 10.422 1 97.81 273 ALA B N 1
ATOM 5115 C CA . ALA B 1 273 ? -28.219 16.734 11.625 1 97.81 273 ALA B CA 1
ATOM 5116 C C . ALA B 1 273 ? -29.219 17.828 11.258 1 97.81 273 ALA B C 1
ATOM 5118 O O . ALA B 1 273 ? -30.234 18 11.938 1 97.81 273 ALA B O 1
ATOM 5119 N N . ALA B 1 274 ? -28.891 18.5 10.219 1 96.25 274 ALA B N 1
ATOM 5120 C CA . ALA B 1 274 ? -29.703 19.641 9.805 1 96.25 274 ALA B CA 1
ATOM 5121 C C . ALA B 1 274 ? -31.109 19.172 9.391 1 96.25 274 ALA B C 1
ATOM 5123 O O . ALA B 1 274 ? -32.062 19.938 9.492 1 96.25 274 ALA B O 1
ATOM 5124 N N . LYS B 1 275 ? -31.234 17.953 8.93 1 95.56 275 LYS B N 1
ATOM 5125 C CA . LYS B 1 275 ? -32.531 17.391 8.555 1 95.56 275 LYS B CA 1
ATOM 5126 C C . LYS B 1 275 ? -33.406 17.203 9.773 1 95.56 275 LYS B C 1
ATOM 5128 O O . LYS B 1 275 ? -34.656 17.297 9.672 1 95.56 275 LYS B O 1
ATOM 5133 N N . VAL B 1 276 ? -32.875 16.938 10.875 1 95.44 276 VAL B N 1
ATOM 5134 C CA . VAL B 1 276 ? -33.625 16.656 12.102 1 95.44 276 VAL B CA 1
ATOM 5135 C C . VAL B 1 276 ? -33.75 17.938 12.93 1 95.44 276 VAL B C 1
ATOM 5137 O O . VAL B 1 276 ? -34.781 18.203 13.523 1 95.44 276 VAL B O 1
ATOM 5140 N N . LYS B 1 277 ? -32.688 18.641 13.055 1 94.19 277 LYS B N 1
ATOM 5141 C CA . LYS B 1 277 ? -32.625 19.891 13.812 1 94.19 277 LYS B CA 1
ATOM 5142 C C . LYS B 1 277 ? -32.094 21.031 12.953 1 94.19 277 LYS B C 1
ATOM 5144 O O . LYS B 1 277 ? -30.906 21.344 12.984 1 94.19 277 LYS B O 1
ATOM 5149 N N . PRO B 1 278 ? -33.156 21.688 12.492 1 90.31 278 PRO B N 1
ATOM 5150 C CA . PRO B 1 278 ? -32.75 22.828 11.664 1 90.31 278 PRO B CA 1
ATOM 5151 C C . PRO B 1 278 ? -31.984 23.875 12.461 1 90.31 278 PRO B C 1
ATOM 5153 O O . PRO B 1 278 ? -32.312 24.141 13.625 1 90.31 278 PRO B O 1
ATOM 5156 N N . GLY B 1 279 ? -30.812 24.297 12.148 1 89.56 279 GLY B N 1
ATOM 5157 C CA . GLY B 1 279 ? -30.047 25.312 12.836 1 89.56 279 GLY B CA 1
ATOM 5158 C C . GLY B 1 279 ? -28.672 24.844 13.281 1 89.56 279 GLY B C 1
ATOM 5159 O O . GLY B 1 279 ? -27.812 25.656 13.594 1 89.56 279 GLY B O 1
ATOM 5160 N N . ILE B 1 280 ? -28.672 23.516 13.477 1 92.75 280 ILE B N 1
ATOM 5161 C CA . ILE B 1 280 ? -27.359 23 13.828 1 92.75 280 ILE B CA 1
ATOM 5162 C C . ILE B 1 280 ? -26.344 23.391 12.75 1 92.75 280 ILE B C 1
ATOM 5164 O O . ILE B 1 280 ? -26.562 23.125 11.562 1 92.75 280 ILE B O 1
ATOM 5168 N N . GLN B 1 281 ? -25.219 24.031 13.164 1 89.12 281 GLN B N 1
ATOM 5169 C CA . GLN B 1 281 ? -24.312 24.547 12.156 1 89.12 281 GLN B CA 1
ATOM 5170 C C . GLN B 1 281 ? -22.891 24.078 12.391 1 89.12 281 GLN B C 1
ATOM 5172 O O . GLN B 1 281 ? -22 24.312 11.57 1 89.12 281 GLN B O 1
ATOM 5177 N N . SER B 1 282 ? -22.688 23.422 13.547 1 95.62 282 SER B N 1
ATOM 5178 C CA . SER B 1 282 ? -21.312 23.031 13.859 1 95.62 282 SER B CA 1
ATOM 5179 C C . SER B 1 282 ? -21.25 21.641 14.484 1 95.62 282 SER B C 1
ATOM 5181 O O . SER B 1 282 ? -22.25 21.172 15.055 1 95.62 282 SER B O 1
ATOM 5183 N N . MET B 1 283 ? -20.141 21.078 14.367 1 97.12 283 MET B N 1
ATOM 5184 C CA . MET B 1 283 ? -19.906 19.781 14.984 1 97.12 283 MET B CA 1
ATOM 5185 C C . MET B 1 283 ? -19.984 19.875 16.5 1 97.12 283 MET B C 1
ATOM 5187 O O . MET B 1 283 ? -20.438 18.938 17.172 1 97.12 283 MET B O 1
ATOM 5191 N N . GLU B 1 284 ? -19.547 20.984 16.984 1 97.31 284 GLU B N 1
ATOM 5192 C CA . GLU B 1 284 ? -19.625 21.203 18.422 1 97.31 284 GLU B CA 1
ATOM 5193 C C . GLU B 1 284 ? -21.062 21.062 18.922 1 97.31 284 GLU B C 1
ATOM 5195 O O . GLU B 1 284 ? -21.312 20.391 19.922 1 97.31 284 GLU B O 1
ATOM 5200 N N . GLU B 1 285 ? -21.922 21.625 18.234 1 97.56 285 GLU B N 1
ATOM 5201 C CA . GLU B 1 285 ? -23.328 21.562 18.594 1 97.56 285 GLU B CA 1
ATOM 5202 C C . GLU B 1 285 ? -23.859 20.125 18.484 1 97.56 285 GLU B C 1
ATOM 5204 O O . GLU B 1 285 ? -24.594 19.672 19.359 1 97.56 285 GLU B O 1
ATOM 5209 N N . LEU B 1 286 ? -23.531 19.469 17.453 1 98.25 286 LEU B N 1
ATOM 5210 C CA . LEU B 1 286 ? -23.953 18.094 17.25 1 98.25 286 LEU B CA 1
ATOM 5211 C C . LEU B 1 286 ? -23.453 17.188 18.375 1 98.25 286 LEU B C 1
ATOM 5213 O O . LEU B 1 286 ? -24.219 16.391 18.938 1 98.25 286 LEU B O 1
ATOM 5217 N N . VAL B 1 287 ? -22.219 17.344 18.75 1 98.31 287 VAL B N 1
ATOM 5218 C CA . VAL B 1 287 ? -21.609 16.516 19.781 1 98.31 287 VAL B CA 1
ATOM 5219 C C . VAL B 1 287 ? -22.219 16.828 21.141 1 98.31 287 VAL B C 1
ATOM 5221 O O . VAL B 1 287 ? -22.406 15.945 21.969 1 98.31 287 VAL B O 1
ATOM 5224 N N . GLU B 1 288 ? -22.5 18.125 21.328 1 97.56 288 GLU B N 1
ATOM 5225 C CA . GLU B 1 288 ? -23.188 18.516 22.562 1 97.56 288 GLU B CA 1
ATOM 5226 C C . GLU B 1 288 ? -24.516 17.781 22.703 1 97.56 288 GLU B C 1
ATOM 5228 O O . GLU B 1 288 ? -24.828 17.281 23.781 1 97.56 288 GLU B O 1
ATOM 5233 N N . GLU B 1 289 ? -25.266 17.75 21.688 1 97.75 289 GLU B N 1
ATOM 5234 C CA . GLU B 1 289 ? -26.547 17.031 21.703 1 97.75 289 GLU B CA 1
ATOM 5235 C C . GLU B 1 289 ? -26.344 15.539 21.922 1 97.75 289 GLU B C 1
ATOM 5237 O O . GLU B 1 289 ? -27.125 14.898 22.609 1 97.75 289 GLU B O 1
ATOM 5242 N N . TYR B 1 290 ? -25.359 15.008 21.312 1 98.12 290 TYR B N 1
ATOM 5243 C CA . TYR B 1 290 ? -25 13.609 21.516 1 98.12 290 TYR B CA 1
ATOM 5244 C C . TYR B 1 290 ? -24.688 13.328 22.984 1 98.12 290 TYR B C 1
ATOM 5246 O O . TYR B 1 290 ? -25.188 12.352 23.547 1 98.12 290 TYR B O 1
ATOM 5254 N N . GLU B 1 291 ? -23.938 14.211 23.562 1 97.81 291 GLU B N 1
ATOM 5255 C CA . GLU B 1 291 ? -23.531 14.047 24.953 1 97.81 291 GLU B CA 1
ATOM 5256 C C . GLU B 1 291 ? -24.719 14.211 25.906 1 97.81 291 GLU B C 1
ATOM 5258 O O . GLU B 1 291 ? -24.766 13.602 26.969 1 97.81 291 GLU B O 1
ATOM 5263 N N . LYS B 1 292 ? -25.672 14.953 25.438 1 97.31 292 LYS B N 1
ATOM 5264 C CA . LYS B 1 292 ? -26.875 15.148 26.219 1 97.31 292 LYS B CA 1
ATOM 5265 C C . LYS B 1 292 ? -27.828 13.969 26.062 1 97.31 292 LYS B C 1
ATOM 5267 O O . LYS B 1 292 ? -28.844 13.891 26.766 1 97.31 292 LYS B O 1
ATOM 5272 N N . GLY B 1 293 ? -27.594 13.133 25.109 1 97.56 293 GLY B N 1
ATOM 5273 C CA . GLY B 1 293 ? -28.391 11.93 24.953 1 97.56 293 GLY B CA 1
ATOM 5274 C C . GLY B 1 293 ? -29.562 12.102 24 1 97.56 293 GLY B C 1
ATOM 5275 O O . GLY B 1 293 ? -30.516 11.32 24.016 1 97.56 293 GLY B O 1
ATOM 5276 N N . ALA B 1 294 ? -29.484 13.117 23.234 1 97.56 294 ALA B N 1
ATOM 5277 C CA . ALA B 1 294 ? -30.516 13.258 22.219 1 97.56 294 ALA B CA 1
ATOM 5278 C C . ALA B 1 294 ? -30.484 12.094 21.234 1 97.56 294 ALA B C 1
ATOM 5280 O O . ALA B 1 294 ? -29.469 11.859 20.578 1 97.56 294 ALA B O 1
ATOM 5281 N N . GLN B 1 295 ? -31.578 11.477 21.016 1 97.81 295 GLN B N 1
ATOM 5282 C CA . GLN B 1 295 ? -31.641 10.227 20.25 1 97.81 295 GLN B CA 1
ATOM 5283 C C . GLN B 1 295 ? -31.203 10.445 18.812 1 97.81 295 GLN B C 1
ATOM 5285 O O . GLN B 1 295 ? -30.484 9.617 18.234 1 97.81 295 GLN B O 1
ATOM 5290 N N . TRP B 1 296 ? -31.688 11.461 18.219 1 97.31 296 TRP B N 1
ATOM 5291 C CA . TRP B 1 296 ? -31.328 11.727 16.828 1 97.31 296 TRP B CA 1
ATOM 5292 C C . TRP B 1 296 ? -29.828 11.93 16.688 1 97.31 296 TRP B C 1
ATOM 5294 O O . TRP B 1 296 ? -29.219 11.469 15.711 1 97.31 296 TRP B O 1
ATOM 5304 N N . ALA B 1 297 ? -29.156 12.625 17.578 1 98.25 297 ALA B N 1
ATOM 5305 C CA . ALA B 1 297 ? -27.703 12.844 17.562 1 98.25 297 ALA B CA 1
ATOM 5306 C C . ALA B 1 297 ? -26.953 11.539 17.812 1 98.25 297 ALA B C 1
ATOM 5308 O O . ALA B 1 297 ? -25.922 11.289 17.172 1 98.25 297 ALA B O 1
ATOM 5309 N N . GLU B 1 298 ? -27.5 10.727 18.688 1 98.38 298 GLU B N 1
ATOM 5310 C CA . GLU B 1 298 ? -26.922 9.414 18.953 1 98.38 298 GLU B CA 1
ATOM 5311 C C . GLU B 1 298 ? -26.922 8.555 17.688 1 98.38 298 GLU B C 1
ATOM 5313 O O . GLU B 1 298 ? -25.938 7.895 17.375 1 98.38 298 GLU B O 1
ATOM 5318 N N . ASN B 1 299 ? -28.047 8.578 17.031 1 98.19 299 ASN B N 1
ATOM 5319 C CA . ASN B 1 299 ? -28.172 7.797 15.805 1 98.19 299 ASN B CA 1
ATOM 5320 C C . ASN B 1 299 ? -27.125 8.219 14.773 1 98.19 299 ASN B C 1
ATOM 5322 O O . ASN B 1 299 ? -26.5 7.371 14.141 1 98.19 299 ASN B O 1
ATOM 5326 N N . ILE B 1 300 ? -26.891 9.469 14.602 1 98.25 300 ILE B N 1
ATOM 5327 C CA . ILE B 1 300 ? -25.953 10.008 13.609 1 98.25 300 ILE B CA 1
ATOM 5328 C C . ILE B 1 300 ? -24.531 9.648 13.992 1 98.25 300 ILE B C 1
ATOM 5330 O O . ILE B 1 300 ? -23.766 9.109 13.18 1 98.25 300 ILE B O 1
ATOM 5334 N N . ILE B 1 301 ? -24.188 9.859 15.227 1 98.62 301 ILE B N 1
ATOM 5335 C CA . ILE B 1 301 ? -22.812 9.656 15.68 1 98.62 301 ILE B CA 1
ATOM 5336 C C . ILE B 1 301 ? -22.5 8.164 15.742 1 98.62 301 ILE B C 1
ATOM 5338 O O . ILE B 1 301 ? -21.422 7.734 15.352 1 98.62 301 ILE B O 1
ATOM 5342 N N . GLU B 1 302 ? -23.453 7.395 16.141 1 98.38 302 GLU B N 1
ATOM 5343 C CA . GLU B 1 302 ? -23.234 5.953 16.234 1 98.38 302 GLU B CA 1
ATOM 5344 C C . GLU B 1 302 ? -23.016 5.348 14.844 1 98.38 302 GLU B C 1
ATOM 5346 O O . GLU B 1 302 ? -22.188 4.445 14.68 1 98.38 302 GLU B O 1
ATOM 5351 N N . LYS B 1 303 ? -23.766 5.805 13.922 1 97.94 303 LYS B N 1
ATOM 5352 C CA . LYS B 1 303 ? -23.562 5.355 12.547 1 97.94 303 LYS B CA 1
ATOM 5353 C C . LYS B 1 303 ? -22.156 5.727 12.055 1 97.94 303 LYS B C 1
ATOM 5355 O O . LYS B 1 303 ? -21.453 4.898 11.477 1 97.94 303 LYS B O 1
ATOM 5360 N N . ALA B 1 304 ? -21.781 6.953 12.32 1 98.56 304 ALA B N 1
ATOM 5361 C CA . ALA B 1 304 ? -20.453 7.418 11.922 1 98.56 304 ALA B CA 1
ATOM 5362 C C . ALA B 1 304 ? -19.359 6.586 12.586 1 98.56 304 ALA B C 1
ATOM 5364 O O . ALA B 1 304 ? -18.375 6.191 11.938 1 98.56 304 ALA B O 1
ATOM 5365 N N . VAL B 1 305 ? -19.547 6.285 13.836 1 98.62 305 VAL B N 1
ATOM 5366 C CA . VAL B 1 305 ? -18.594 5.508 14.609 1 98.62 305 VAL B CA 1
ATOM 5367 C C . VAL B 1 305 ? -18.5 4.09 14.055 1 98.62 305 VAL B C 1
ATOM 5369 O O . VAL B 1 305 ? -17.422 3.512 13.969 1 98.62 305 VAL B O 1
ATOM 5372 N N . THR B 1 306 ? -19.625 3.551 13.656 1 98.19 306 THR B N 1
ATOM 5373 C CA . THR B 1 306 ? -19.656 2.225 13.055 1 98.19 306 THR B CA 1
ATOM 5374 C C . THR B 1 306 ? -18.812 2.195 11.781 1 98.19 306 THR B C 1
ATOM 5376 O O . THR B 1 306 ? -17.969 1.313 11.609 1 98.19 306 THR B O 1
ATOM 5379 N N . TYR B 1 307 ? -18.984 3.17 10.977 1 98.31 307 TYR B N 1
ATOM 5380 C CA . TYR B 1 307 ? -18.234 3.209 9.719 1 98.31 307 TYR B CA 1
ATOM 5381 C C . TYR B 1 307 ? -16.766 3.545 9.961 1 98.31 307 TYR B C 1
ATOM 5383 O O . TYR B 1 307 ? -15.891 3.068 9.234 1 98.31 307 TYR B O 1
ATOM 5391 N N . ALA B 1 308 ? -16.5 4.34 10.969 1 98.69 308 ALA B N 1
ATOM 5392 C CA . ALA B 1 308 ? -15.102 4.57 11.359 1 98.69 308 ALA B CA 1
ATOM 5393 C C . ALA B 1 308 ? -14.445 3.279 11.828 1 98.69 308 ALA B C 1
ATOM 5395 O O . ALA B 1 308 ? -13.281 3.016 11.508 1 98.69 308 ALA B O 1
ATOM 5396 N N . ALA B 1 309 ? -15.195 2.471 12.539 1 98.31 309 ALA B N 1
ATOM 5397 C CA . ALA B 1 309 ? -14.68 1.195 13.031 1 98.31 309 ALA B CA 1
ATOM 5398 C C . ALA B 1 309 ? -14.359 0.251 11.875 1 98.31 309 ALA B C 1
ATOM 5400 O O . ALA B 1 309 ? -13.305 -0.387 11.852 1 98.31 309 ALA B O 1
ATOM 5401 N N . ILE B 1 310 ? -15.227 0.181 10.914 1 97.25 310 ILE B N 1
ATOM 5402 C CA . ILE B 1 310 ? -14.961 -0.72 9.797 1 97.25 310 ILE B CA 1
ATOM 5403 C C . ILE B 1 310 ? -13.805 -0.169 8.953 1 97.25 310 ILE B C 1
ATOM 5405 O O . ILE B 1 310 ? -13.07 -0.931 8.328 1 97.25 310 ILE B O 1
ATOM 5409 N N . THR B 1 311 ? -13.625 1.18 8.977 1 98.56 311 THR B N 1
ATOM 5410 C CA . THR B 1 311 ? -12.484 1.779 8.297 1 98.56 311 THR B CA 1
ATOM 5411 C C . THR B 1 311 ? -11.172 1.26 8.875 1 98.56 311 THR B C 1
ATOM 5413 O O . THR B 1 311 ? -10.227 0.966 8.141 1 98.56 311 THR B O 1
ATOM 5416 N N . ILE B 1 312 ? -11.109 1.134 10.156 1 98.62 312 ILE B N 1
ATOM 5417 C CA . ILE B 1 312 ? -9.93 0.582 10.805 1 98.62 312 ILE B CA 1
ATOM 5418 C C . ILE B 1 312 ? -9.703 -0.852 10.328 1 98.62 312 ILE B C 1
ATOM 5420 O O . ILE B 1 312 ? -8.594 -1.204 9.914 1 98.62 312 ILE B O 1
ATOM 5424 N N . ASN B 1 313 ? -10.719 -1.638 10.336 1 98.38 313 ASN B N 1
ATOM 5425 C CA . ASN B 1 313 ? -10.617 -3.008 9.844 1 98.38 313 ASN B CA 1
ATOM 5426 C C . ASN B 1 313 ? -10.141 -3.051 8.398 1 98.38 313 ASN B C 1
ATOM 5428 O O . ASN B 1 313 ? -9.227 -3.809 8.062 1 98.38 313 ASN B O 1
ATOM 5432 N N . ASN B 1 314 ? -10.805 -2.268 7.562 1 98.56 314 ASN B N 1
ATOM 5433 C CA . ASN B 1 314 ? -10.484 -2.277 6.137 1 98.56 314 ASN B CA 1
ATOM 5434 C C . ASN B 1 314 ? -9.031 -1.893 5.883 1 98.56 314 ASN B C 1
ATOM 5436 O O . ASN B 1 314 ? -8.352 -2.518 5.062 1 98.56 314 ASN B O 1
ATOM 5440 N N . THR B 1 315 ? -8.562 -0.917 6.621 1 98.06 315 THR B N 1
ATOM 5441 C CA . THR B 1 315 ? -7.176 -0.482 6.488 1 98.06 315 THR B CA 1
ATOM 5442 C C . THR B 1 315 ? -6.219 -1.596 6.898 1 98.06 315 THR B C 1
ATOM 5444 O O . THR B 1 315 ? -5.195 -1.814 6.25 1 98.06 315 THR B O 1
ATOM 5447 N N . VAL B 1 316 ? -6.531 -2.307 7.906 1 98.31 316 VAL B N 1
ATOM 5448 C CA . VAL B 1 316 ? -5.676 -3.379 8.406 1 98.31 316 VAL B CA 1
ATOM 5449 C C . VAL B 1 316 ? -5.684 -4.547 7.422 1 98.31 316 VAL B C 1
ATOM 5451 O O . VAL B 1 316 ? -4.637 -5.129 7.133 1 98.31 316 VAL B O 1
ATOM 5454 N N . CYS B 1 317 ? -6.812 -4.828 6.863 1 98.19 317 CYS B N 1
ATOM 5455 C CA . CYS B 1 317 ? -6.918 -5.902 5.879 1 98.19 317 CYS B CA 1
ATOM 5456 C C . CYS B 1 317 ? -6.129 -5.562 4.621 1 98.19 317 CYS B C 1
ATOM 5458 O O . CYS B 1 317 ? -5.531 -6.445 4.004 1 98.19 317 CYS B O 1
ATOM 5460 N N . ILE B 1 318 ? -6.105 -4.336 4.277 1 98.5 318 ILE B N 1
ATOM 5461 C CA . ILE B 1 318 ? -5.5 -3.883 3.031 1 98.5 318 ILE B CA 1
ATOM 5462 C C . ILE B 1 318 ? -3.984 -3.797 3.195 1 98.5 318 ILE B C 1
ATOM 5464 O O . ILE B 1 318 ? -3.232 -4.348 2.389 1 98.5 318 ILE B O 1
ATOM 5468 N N . TYR B 1 319 ? -3.545 -3.172 4.336 1 98.31 319 TYR B N 1
ATOM 5469 C CA . TYR B 1 319 ? -2.141 -2.791 4.441 1 98.31 319 TYR B CA 1
ATOM 5470 C C . TYR B 1 319 ? -1.39 -3.732 5.375 1 98.31 319 TYR B C 1
ATOM 5472 O O . TYR B 1 319 ? -0.159 -3.801 5.344 1 98.31 319 TYR B O 1
ATOM 5480 N N . SER B 1 320 ? -2.053 -4.41 6.309 1 97.88 320 SER B N 1
ATOM 5481 C CA . SER B 1 320 ? -1.43 -5.211 7.359 1 97.88 320 SER B CA 1
ATOM 5482 C C . SER B 1 320 ? -0.291 -4.449 8.031 1 97.88 320 SER B C 1
ATOM 5484 O O . SER B 1 320 ? 0.849 -4.918 8.055 1 97.88 320 SER B O 1
ATOM 5486 N N . PRO B 1 321 ? -0.605 -3.303 8.648 1 97.5 321 PRO B N 1
ATOM 5487 C CA . PRO B 1 321 ? 0.439 -2.484 9.273 1 97.5 321 PRO B CA 1
ATOM 5488 C C . PRO B 1 321 ? 0.834 -2.982 10.656 1 97.5 321 PRO B C 1
ATOM 5490 O O . PRO B 1 321 ? 0.157 -3.844 11.227 1 97.5 321 PRO B O 1
ATOM 5493 N N . ASP B 1 322 ? 1.951 -2.406 11.172 1 96.12 322 ASP B N 1
ATOM 5494 C CA . ASP B 1 322 ? 2.352 -2.598 12.562 1 96.12 322 ASP B CA 1
ATOM 5495 C C . ASP B 1 322 ? 1.57 -1.672 13.492 1 96.12 322 ASP B C 1
ATOM 5497 O O . ASP B 1 322 ? 1.319 -2.014 14.648 1 96.12 322 ASP B O 1
ATOM 5501 N N . LYS B 1 323 ? 1.257 -0.531 12.852 1 96.44 323 LYS B N 1
ATOM 5502 C CA . LYS B 1 323 ? 0.617 0.523 13.633 1 96.44 323 LYS B CA 1
ATOM 5503 C C . LYS B 1 323 ? -0.456 1.238 12.82 1 96.44 323 LYS B C 1
ATOM 5505 O O . LYS B 1 323 ? -0.261 1.514 11.633 1 96.44 323 LYS B O 1
ATOM 5510 N N . VAL B 1 324 ? -1.526 1.444 13.477 1 97.94 324 VAL B N 1
ATOM 5511 C CA . VAL B 1 324 ? -2.572 2.318 12.953 1 97.94 324 VAL B CA 1
ATOM 5512 C C . VAL B 1 324 ? -2.723 3.541 13.852 1 97.94 324 VAL B C 1
ATOM 5514 O O . VAL B 1 324 ? -2.922 3.408 15.062 1 97.94 324 VAL B O 1
ATOM 5517 N N . VAL B 1 325 ? -2.582 4.727 13.273 1 98.19 325 VAL B N 1
ATOM 5518 C CA . VAL B 1 325 ? -2.695 5.965 14.039 1 98.19 325 VAL B CA 1
ATOM 5519 C C . VAL B 1 325 ? -3.936 6.738 13.594 1 98.19 325 VAL B C 1
ATOM 5521 O O . VAL B 1 325 ? -4.07 7.086 12.422 1 98.19 325 VAL B O 1
ATOM 5524 N N . LEU B 1 326 ? -4.848 7.004 14.5 1 98.56 326 LEU B N 1
ATOM 5525 C CA . LEU B 1 326 ? -6.047 7.789 14.234 1 98.56 326 LEU B CA 1
ATOM 5526 C C . LEU B 1 326 ? -5.766 9.281 14.391 1 98.56 326 LEU B C 1
ATOM 5528 O O . LEU B 1 326 ? -5.117 9.695 15.359 1 98.56 326 LEU B O 1
ATOM 5532 N N . SER B 1 327 ? -6.211 10 13.406 1 97.94 327 SER B N 1
ATOM 5533 C CA . SER B 1 327 ? -6.051 11.453 13.406 1 97.94 327 SER B CA 1
ATOM 5534 C C . SER B 1 327 ? -7.266 12.148 12.805 1 97.94 327 SER B C 1
ATOM 5536 O O . SER B 1 327 ? -8.227 11.484 12.414 1 97.94 327 SER B O 1
ATOM 5538 N N . GLY B 1 328 ? -7.227 13.492 12.852 1 96.5 328 GLY B N 1
ATOM 5539 C CA . GLY B 1 328 ? -8.312 14.297 12.312 1 96.5 328 GLY B CA 1
ATOM 5540 C C . GLY B 1 328 ? -9.172 14.938 13.383 1 96.5 328 GLY B C 1
ATOM 5541 O O . GLY B 1 328 ? -9.125 14.531 14.547 1 96.5 328 GLY B O 1
ATOM 5542 N N . SER B 1 329 ? -9.977 15.844 12.992 1 94.94 329 SER B N 1
ATOM 5543 C CA . SER B 1 329 ? -10.742 16.656 13.93 1 94.94 329 SER B CA 1
ATOM 5544 C C . SER B 1 329 ? -11.695 15.797 14.75 1 94.94 329 SER B C 1
ATOM 5546 O O . SER B 1 329 ? -11.883 16.031 15.945 1 94.94 329 SER B O 1
ATOM 5548 N N . LEU B 1 330 ? -12.305 14.75 14.188 1 97.5 330 LEU B N 1
ATOM 5549 C CA . LEU B 1 330 ? -13.266 13.914 14.898 1 97.5 330 LEU B CA 1
ATOM 5550 C C . LEU B 1 330 ? -12.594 13.164 16.047 1 97.5 330 LEU B C 1
ATOM 5552 O O . LEU B 1 330 ? -13.242 12.867 17.047 1 97.5 330 LEU B O 1
ATOM 5556 N N . ILE B 1 331 ? -11.32 12.914 15.859 1 97.56 331 ILE B N 1
ATOM 5557 C CA . ILE B 1 331 ? -10.547 12.172 16.844 1 97.56 331 ILE B CA 1
ATOM 5558 C C . ILE B 1 331 ? -9.914 13.141 17.844 1 97.56 331 ILE B C 1
ATOM 5560 O O . ILE B 1 331 ? -9.977 12.938 19.062 1 97.56 331 ILE B O 1
ATOM 5564 N N . GLU B 1 332 ? -9.391 14.203 17.359 1 95.94 332 GLU B N 1
ATOM 5565 C CA . GLU B 1 332 ? -8.555 15.094 18.141 1 95.94 332 GLU B CA 1
ATOM 5566 C C . GLU B 1 332 ? -9.398 16.125 18.891 1 95.94 332 GLU B C 1
ATOM 5568 O O . GLU B 1 332 ? -9.031 16.547 20 1 95.94 332 GLU B O 1
ATOM 5573 N N . ASN B 1 333 ? -10.539 16.5 18.344 1 94.88 333 ASN B N 1
ATOM 5574 C CA . ASN B 1 333 ? -11.297 17.609 18.922 1 94.88 333 ASN B CA 1
ATOM 5575 C C . ASN B 1 333 ? -12.5 17.094 19.719 1 94.88 333 ASN B C 1
ATOM 5577 O O . ASN B 1 333 ? -13.07 17.844 20.516 1 94.88 333 ASN B O 1
ATOM 5581 N N . TYR B 1 334 ? -12.898 15.875 19.531 1 97.06 334 TYR B N 1
ATOM 5582 C CA . TYR B 1 334 ? -14.117 15.375 20.172 1 97.06 334 TYR B CA 1
ATOM 5583 C C . TYR B 1 334 ? -13.836 14.07 20.906 1 97.06 334 TYR B C 1
ATOM 5585 O O . TYR B 1 334 ? -14.086 12.984 20.391 1 97.06 334 TYR B O 1
ATOM 5593 N N . PRO B 1 335 ? -13.5 14.18 22.125 1 97.31 335 PRO B N 1
ATOM 5594 C CA . PRO B 1 335 ? -13.133 13.016 22.938 1 97.31 335 PRO B CA 1
ATOM 5595 C C . PRO B 1 335 ? -14.258 11.984 23.031 1 97.31 335 PRO B C 1
ATOM 5597 O O . PRO B 1 335 ? -13.992 10.781 23.094 1 97.31 335 PRO B O 1
ATOM 5600 N N . ALA B 1 336 ? -15.461 12.453 23.031 1 97.88 336 ALA B N 1
ATOM 5601 C CA . ALA B 1 336 ? -16.594 11.539 23.125 1 97.88 336 ALA B CA 1
ATOM 5602 C C . ALA B 1 336 ? -16.641 10.602 21.922 1 97.88 336 ALA B C 1
ATOM 5604 O O . ALA B 1 336 ? -16.906 9.406 22.078 1 97.88 336 ALA B O 1
ATOM 5605 N N . ILE B 1 337 ? -16.391 11.094 20.781 1 98.44 337 ILE B N 1
ATOM 5606 C CA . ILE B 1 337 ? -16.391 10.297 19.547 1 98.44 337 ILE B CA 1
ATOM 5607 C C . ILE B 1 337 ? -15.195 9.336 19.562 1 98.44 337 ILE B C 1
ATOM 5609 O O . ILE B 1 337 ? -15.352 8.148 19.266 1 98.44 337 ILE B O 1
ATOM 5613 N N . ARG B 1 338 ? -14.055 9.883 19.922 1 98.31 338 ARG B N 1
ATOM 5614 C CA . ARG B 1 338 ? -12.844 9.062 20.016 1 98.31 338 ARG B CA 1
ATOM 5615 C C . ARG B 1 338 ? -13.047 7.895 20.969 1 98.31 338 ARG B C 1
ATOM 5617 O O . ARG B 1 338 ? -12.742 6.75 20.625 1 98.31 338 ARG B O 1
ATOM 5624 N N . LYS B 1 339 ? -13.547 8.203 22.125 1 98.25 339 LYS B N 1
ATOM 5625 C CA . LYS B 1 339 ? -13.789 7.172 23.141 1 98.25 339 LYS B CA 1
ATOM 5626 C C . LYS B 1 339 ? -14.727 6.094 22.609 1 98.25 339 LYS B C 1
ATOM 5628 O O . LYS B 1 339 ? -14.469 4.902 22.766 1 98.25 339 LYS B O 1
ATOM 5633 N N . ARG B 1 340 ? -15.789 6.504 22.016 1 98.38 340 ARG B N 1
ATOM 5634 C CA . ARG B 1 340 ? -16.781 5.566 21.5 1 98.38 340 ARG B CA 1
ATOM 5635 C C . ARG B 1 340 ? -16.172 4.676 20.422 1 98.38 340 ARG B C 1
ATOM 5637 O O . ARG B 1 340 ? -16.422 3.473 20.375 1 98.38 340 ARG B O 1
ATOM 5644 N N . LEU B 1 341 ? -15.375 5.262 19.562 1 98.62 341 LEU B N 1
ATOM 5645 C CA . LEU B 1 341 ? -14.711 4.512 18.516 1 98.62 341 LEU B CA 1
ATOM 5646 C C . LEU B 1 341 ? -13.766 3.463 19.094 1 98.62 341 LEU B C 1
ATOM 5648 O O . LEU B 1 341 ? -13.766 2.311 18.656 1 98.62 341 LEU B O 1
ATOM 5652 N N . LEU B 1 342 ? -12.992 3.812 20.094 1 97.94 342 LEU B N 1
ATOM 5653 C CA . LEU B 1 342 ? -12.016 2.92 20.719 1 97.94 342 LEU B CA 1
ATOM 5654 C C . LEU B 1 342 ? -12.719 1.772 21.438 1 97.94 342 LEU B C 1
ATOM 5656 O O . LEU B 1 342 ? -12.172 0.671 21.531 1 97.94 342 LEU B O 1
ATOM 5660 N N . GLU B 1 343 ? -13.883 1.991 21.828 1 97.12 343 GLU B N 1
ATOM 5661 C CA . GLU B 1 343 ? -14.68 0.952 22.469 1 97.12 343 GLU B CA 1
ATOM 5662 C C . GLU B 1 343 ? -15.25 -0.023 21.453 1 97.12 343 GLU B C 1
ATOM 5664 O O . GLU B 1 343 ? -15.445 -1.203 21.75 1 97.12 343 GLU B O 1
ATOM 5669 N N . LYS B 1 344 ? -15.406 0.442 20.297 1 96.31 344 LYS B N 1
ATOM 5670 C CA . LYS B 1 344 ? -16.219 -0.306 19.344 1 96.31 344 LYS B CA 1
ATOM 5671 C C . LYS B 1 344 ? -15.336 -1.01 18.312 1 96.31 344 LYS B C 1
ATOM 5673 O O . LYS B 1 344 ? -15.719 -2.045 17.766 1 96.31 344 LYS B O 1
ATOM 5678 N N . TYR B 1 345 ? -14.195 -0.537 17.984 1 96.25 345 TYR B N 1
ATOM 5679 C CA . TYR B 1 345 ? -13.469 -0.945 16.797 1 96.25 345 TYR B CA 1
ATOM 5680 C C . TYR B 1 345 ? -13.062 -2.412 16.875 1 96.25 345 TYR B C 1
ATOM 5682 O O . TYR B 1 345 ? -13.062 -3.117 15.859 1 96.25 345 TYR B O 1
ATOM 5690 N N . SER B 1 346 ? -12.766 -2.936 18.031 1 95.38 346 SER B N 1
ATOM 5691 C CA . SER B 1 346 ? -12.164 -4.25 18.188 1 95.38 346 SER B CA 1
ATOM 5692 C C . SER B 1 346 ? -13.078 -5.355 17.688 1 95.38 346 SER B C 1
ATOM 5694 O O . SER B 1 346 ? -12.617 -6.336 17.094 1 95.38 346 SER B O 1
ATOM 5696 N N . SER B 1 347 ? -14.352 -5.211 17.875 1 93.94 347 SER B N 1
ATOM 5697 C CA . SER B 1 347 ? -15.32 -6.227 17.469 1 93.94 347 SER B CA 1
ATOM 5698 C C . SER B 1 347 ? -15.484 -6.27 15.953 1 93.94 347 SER B C 1
ATOM 5700 O O . SER B 1 347 ? -16.078 -7.203 15.414 1 93.94 347 SER B O 1
ATOM 5702 N N . ASN B 1 348 ? -14.922 -5.305 15.266 1 95.12 348 ASN B N 1
ATOM 5703 C CA . ASN B 1 348 ? -15.055 -5.227 13.82 1 95.12 348 ASN B CA 1
ATOM 5704 C C . ASN B 1 348 ? -13.797 -5.734 13.109 1 95.12 348 ASN B C 1
ATOM 5706 O O . ASN B 1 348 ? -13.789 -5.883 11.891 1 95.12 348 ASN B O 1
ATOM 5710 N N . ILE B 1 349 ? -12.781 -6.031 13.875 1 96.81 349 ILE B N 1
ATOM 5711 C CA . ILE B 1 349 ? -11.508 -6.414 13.281 1 96.81 349 ILE B CA 1
ATOM 5712 C C . ILE B 1 349 ? -11.531 -7.895 12.906 1 96.81 349 ILE B C 1
ATOM 5714 O O . ILE B 1 349 ? -11.984 -8.734 13.688 1 96.81 349 ILE B O 1
ATOM 5718 N N . TRP B 1 350 ? -11.07 -8.18 11.727 1 96 350 TRP B N 1
ATOM 5719 C CA . TRP B 1 350 ? -10.883 -9.555 11.281 1 96 350 TRP B CA 1
ATOM 5720 C C . TRP B 1 350 ? -9.938 -10.305 12.211 1 96 350 TRP B C 1
ATOM 5722 O O . TRP B 1 350 ? -8.82 -9.852 12.469 1 96 350 TRP B O 1
ATOM 5732 N N . TYR B 1 351 ? -10.32 -11.375 12.742 1 94.12 351 TYR B N 1
ATOM 5733 C CA . TYR B 1 351 ? -9.711 -12.016 13.898 1 94.12 351 TYR B CA 1
ATOM 5734 C C . TYR B 1 351 ? -8.258 -12.391 13.617 1 94.12 351 TYR B C 1
ATOM 5736 O O . TYR B 1 351 ? -7.402 -12.289 14.5 1 94.12 351 TYR B O 1
ATOM 5744 N N . PRO B 1 352 ? -7.883 -12.781 12.43 1 93.38 352 PRO B N 1
ATOM 5745 C CA . PRO B 1 352 ? -6.492 -13.211 12.234 1 93.38 352 PRO B CA 1
ATOM 5746 C C . PRO B 1 352 ? -5.5 -12.055 12.359 1 93.38 352 PRO B C 1
ATOM 5748 O O . PRO B 1 352 ? -4.309 -12.281 12.578 1 93.38 352 PRO B O 1
ATOM 5751 N N . VAL B 1 353 ? -6.035 -10.828 12.234 1 93.25 353 VAL B N 1
ATOM 5752 C CA . VAL B 1 353 ? -5.113 -9.695 12.258 1 93.25 353 VAL B CA 1
ATOM 5753 C C . VAL B 1 353 ? -5.312 -8.891 13.539 1 93.25 353 VAL B C 1
ATOM 5755 O O . VAL B 1 353 ? -4.715 -7.82 13.703 1 93.25 353 VAL B O 1
ATOM 5758 N N . LYS B 1 354 ? -6.074 -9.305 14.398 1 93.88 354 LYS B N 1
ATOM 5759 C CA . LYS B 1 354 ? -6.449 -8.555 15.602 1 93.88 354 LYS B CA 1
ATOM 5760 C C . LYS B 1 354 ? -5.223 -8.203 16.438 1 93.88 354 LYS B C 1
ATOM 5762 O O . LYS B 1 354 ? -5.129 -7.102 16.984 1 93.88 354 LYS B O 1
ATOM 5767 N N . ASP B 1 355 ? -4.223 -9.102 16.453 1 93 355 ASP B N 1
ATOM 5768 C CA . ASP B 1 355 ? -3.066 -8.898 17.312 1 93 355 ASP B CA 1
ATOM 5769 C C . ASP B 1 355 ? -1.817 -8.57 16.5 1 93 355 ASP B C 1
ATOM 5771 O O . ASP B 1 355 ? -0.694 -8.742 16.984 1 93 355 ASP B O 1
ATOM 5775 N N . THR B 1 356 ? -2.025 -8.086 15.32 1 93.94 356 THR B N 1
ATOM 5776 C CA . THR B 1 356 ? -0.875 -7.879 14.453 1 93.94 356 THR B CA 1
ATOM 5777 C C . THR B 1 356 ? -0.523 -6.398 14.359 1 93.94 356 THR B C 1
ATOM 5779 O O . THR B 1 356 ? 0.448 -6.023 13.703 1 93.94 356 THR B O 1
ATOM 5782 N N . PHE B 1 357 ? -1.357 -5.547 15.047 1 96 357 PHE B N 1
ATOM 5783 C CA . PHE B 1 357 ? -1.087 -4.117 14.969 1 96 357 PHE B CA 1
ATOM 5784 C C . PHE B 1 357 ? -1.421 -3.426 16.281 1 96 357 PHE B C 1
ATOM 5786 O O . PHE B 1 357 ? -2.172 -3.963 17.094 1 96 357 PHE B O 1
ATOM 5793 N N . GLU B 1 358 ? -0.825 -2.289 16.5 1 96 358 GLU B N 1
ATOM 5794 C CA . GLU B 1 358 ? -1.163 -1.385 17.594 1 96 358 GLU B CA 1
ATOM 5795 C C . GLU B 1 358 ? -2.025 -0.224 17.109 1 96 358 GLU B C 1
ATOM 5797 O O . GLU B 1 358 ? -1.753 0.355 16.047 1 96 358 GLU B O 1
ATOM 5802 N N . LEU B 1 359 ? -3.109 0.033 17.797 1 97.56 359 LEU B N 1
ATOM 5803 C CA . LEU B 1 359 ? -3.951 1.184 17.484 1 97.56 359 LEU B CA 1
ATOM 5804 C C . LEU B 1 359 ? -3.617 2.363 18.406 1 97.56 359 LEU B C 1
ATOM 5806 O O . LEU B 1 359 ? -3.67 2.24 19.625 1 97.56 359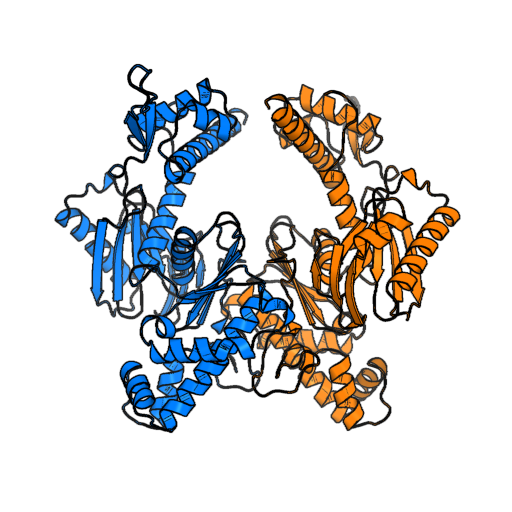 LEU B O 1
ATOM 5810 N N . LEU B 1 360 ? -3.285 3.504 17.797 1 96.44 360 LEU B N 1
ATOM 5811 C CA . LEU B 1 360 ? -2.904 4.703 18.547 1 96.44 360 LEU B CA 1
ATOM 5812 C C . LEU B 1 360 ? -3.684 5.914 18.047 1 96.44 360 LEU B C 1
ATOM 5814 O O . LEU B 1 360 ? -4.297 5.871 16.984 1 96.44 360 LEU B O 1
ATOM 5818 N N . THR B 1 361 ? -3.711 6.922 18.859 1 96.94 361 THR B N 1
ATOM 5819 C CA . THR B 1 361 ? -4.121 8.258 18.453 1 96.94 361 THR B CA 1
ATOM 5820 C C . THR B 1 361 ? -2.908 9.164 18.281 1 96.94 361 THR B C 1
ATOM 5822 O O . THR B 1 361 ? -1.922 9.039 19 1 96.94 361 THR B O 1
ATOM 5825 N N . THR B 1 362 ? -3.016 10.031 17.328 1 96.62 362 THR B N 1
ATOM 5826 C CA . THR B 1 362 ? -1.875 10.875 17.016 1 96.62 362 THR B CA 1
ATOM 5827 C C . THR B 1 362 ? -1.417 11.656 18.234 1 96.62 362 THR B C 1
ATOM 5829 O O . THR B 1 362 ? -2.236 12.07 19.062 1 96.62 362 THR B O 1
ATOM 5832 N N . LYS B 1 363 ? -0.129 11.898 18.219 1 92.44 363 LYS B N 1
ATOM 5833 C CA . LYS B 1 363 ? 0.469 12.68 19.297 1 92.44 363 LYS B CA 1
ATOM 5834 C C . LYS B 1 363 ? 0.969 14.031 18.781 1 92.44 363 LYS B C 1
ATOM 5836 O O . LYS B 1 363 ? 1.556 14.805 19.531 1 92.44 363 LYS B O 1
ATOM 5841 N N . THR B 1 364 ? 0.88 14.32 17.5 1 88.69 364 THR B N 1
ATOM 5842 C CA . THR B 1 364 ? 1.449 15.516 16.906 1 88.69 364 THR B CA 1
ATOM 5843 C C . THR B 1 364 ? 0.659 16.75 17.312 1 88.69 364 THR B C 1
ATOM 5845 O O . THR B 1 364 ? 1.151 17.875 17.203 1 88.69 364 THR B O 1
ATOM 5848 N N . GLU B 1 365 ? -0.367 16.719 17.984 1 80.19 365 GLU B N 1
ATOM 5849 C CA . GLU B 1 365 ? -1.174 17.844 18.469 1 80.19 365 GLU B CA 1
ATOM 5850 C C . GLU B 1 365 ? -1.557 18.781 17.328 1 80.19 365 GLU B C 1
ATOM 5852 O O . GLU B 1 365 ? -1.733 18.328 16.188 1 80.19 365 GLU B O 1
ATOM 5857 N N . ASN B 1 366 ? -1.652 20.156 17.5 1 88.75 366 ASN B N 1
ATOM 5858 C CA . ASN B 1 366 ? -2.207 21.141 16.578 1 88.75 366 ASN B CA 1
ATOM 5859 C C . ASN B 1 366 ? -1.202 21.516 15.492 1 88.75 366 ASN B C 1
ATOM 5861 O O . ASN B 1 366 ? -1.579 22.047 14.445 1 88.75 366 ASN B O 1
ATOM 5865 N N . TYR B 1 367 ? 0.034 21.172 15.586 1 93.75 367 TYR B N 1
ATOM 5866 C CA . TYR B 1 367 ? 1.041 21.594 14.625 1 93.75 367 TYR B CA 1
ATOM 5867 C C . TYR B 1 367 ? 1.664 20.391 13.922 1 93.75 367 TYR B C 1
ATOM 5869 O O . TYR B 1 367 ? 2.803 20.453 13.461 1 93.75 367 TYR B O 1
ATOM 5877 N N . GLY B 1 368 ? 0.916 19.312 13.891 1 96.19 368 GLY B N 1
ATOM 5878 C CA . GLY B 1 368 ? 1.41 18.109 13.242 1 96.19 368 GLY B CA 1
ATOM 5879 C C . GLY B 1 368 ? 1.718 18.312 11.773 1 96.19 368 GLY B C 1
ATOM 5880 O O . GLY B 1 368 ? 2.781 17.906 11.297 1 96.19 368 GLY B O 1
ATOM 5881 N N . VAL B 1 369 ? 0.79 18.938 11.078 1 98.12 369 VAL B N 1
ATOM 5882 C CA . VAL B 1 369 ? 0.974 19.188 9.648 1 98.12 369 VAL B CA 1
ATOM 5883 C C . VAL B 1 369 ? 2.174 20.109 9.445 1 98.12 369 VAL B C 1
ATOM 5885 O O . VAL B 1 369 ? 3.027 19.844 8.594 1 98.12 369 VAL B O 1
ATOM 5888 N N . VAL B 1 370 ? 2.303 21.141 10.266 1 98.5 370 VAL B N 1
ATOM 5889 C CA . VAL B 1 370 ? 3.393 22.109 10.188 1 98.5 370 VAL B CA 1
ATOM 5890 C C . VAL B 1 370 ? 4.727 21.406 10.422 1 98.5 370 VAL B C 1
ATOM 5892 O O . VAL B 1 370 ? 5.676 21.594 9.656 1 98.5 370 VAL B O 1
ATOM 5895 N N . LYS B 1 371 ? 4.75 20.609 11.422 1 97.69 371 LYS B N 1
ATOM 5896 C CA . LYS B 1 371 ? 5.973 19.891 11.75 1 97.69 371 LYS B CA 1
ATOM 5897 C C . LYS B 1 371 ? 6.367 18.922 10.633 1 97.69 371 LYS B C 1
ATOM 5899 O O . LYS B 1 371 ? 7.535 18.859 10.25 1 97.69 371 LYS B O 1
ATOM 5904 N N . GLY B 1 372 ? 5.395 18.188 10.172 1 98 372 GLY B N 1
ATOM 5905 C CA . GLY B 1 372 ? 5.656 17.266 9.07 1 98 372 GLY B CA 1
ATOM 5906 C C . GLY B 1 372 ? 6.133 17.969 7.812 1 98 372 GLY B C 1
ATOM 5907 O O . GLY B 1 372 ? 7.047 17.5 7.137 1 98 372 GLY B O 1
ATOM 5908 N N . ALA B 1 373 ? 5.504 19.031 7.504 1 98.5 373 ALA B N 1
ATOM 5909 C CA . ALA B 1 373 ? 5.895 19.828 6.34 1 98.5 373 ALA B CA 1
ATOM 5910 C C . ALA B 1 373 ? 7.316 20.344 6.484 1 98.5 373 ALA B C 1
ATOM 5912 O O . ALA B 1 373 ? 8.148 20.172 5.59 1 98.5 373 ALA B O 1
ATOM 5913 N N . ALA B 1 374 ? 7.625 20.938 7.609 1 98.12 374 ALA B N 1
ATOM 5914 C CA . ALA B 1 374 ? 8.969 21.453 7.863 1 98.12 374 ALA B CA 1
ATOM 5915 C C . ALA B 1 374 ? 10.008 20.328 7.77 1 98.12 374 ALA B C 1
ATOM 5917 O O . ALA B 1 374 ? 11.078 20.516 7.199 1 98.12 374 ALA B O 1
ATOM 5918 N N . SER B 1 375 ? 9.641 19.219 8.281 1 96.06 375 SER B N 1
ATOM 5919 C CA . SER B 1 375 ? 10.539 18.062 8.234 1 96.06 375 SER B CA 1
ATOM 5920 C C . SER B 1 375 ? 10.781 17.609 6.797 1 96.06 375 SER B C 1
ATOM 5922 O O . SER B 1 375 ? 11.891 17.188 6.453 1 96.06 375 SER B O 1
ATOM 5924 N N . SER B 1 376 ? 9.766 17.641 6.031 1 96.06 376 SER B N 1
ATOM 5925 C CA . SER B 1 376 ? 9.867 17.203 4.641 1 96.06 376 SER B CA 1
ATOM 5926 C C . SER B 1 376 ? 10.867 18.078 3.869 1 96.06 376 SER B C 1
ATOM 5928 O O . SER B 1 376 ? 11.727 17.547 3.162 1 96.06 376 SER B O 1
ATOM 5930 N N . ILE B 1 377 ? 10.781 19.344 4.004 1 96.44 377 ILE B N 1
ATOM 5931 C CA . ILE B 1 377 ? 11.672 20.234 3.271 1 96.44 377 ILE B CA 1
ATOM 5932 C C . ILE B 1 377 ? 13.086 20.141 3.842 1 96.44 377 ILE B C 1
ATOM 5934 O O . ILE B 1 377 ? 14.062 20.266 3.107 1 96.44 377 ILE B O 1
ATOM 5938 N N . GLN B 1 378 ? 13.211 19.891 5.105 1 94.94 378 GLN B N 1
ATOM 5939 C CA . GLN B 1 378 ? 14.531 19.656 5.688 1 94.94 378 GLN B CA 1
ATOM 5940 C C . GLN B 1 378 ? 15.195 18.422 5.074 1 94.94 378 GLN B C 1
ATOM 5942 O O . GLN B 1 378 ? 16.391 18.453 4.762 1 94.94 378 GLN B O 1
ATOM 5947 N N . GLN B 1 379 ? 14.422 17.422 4.98 1 92.25 379 GLN B N 1
ATOM 5948 C CA . GLN B 1 379 ? 14.945 16.203 4.379 1 92.25 379 GLN B CA 1
ATOM 5949 C C . GLN B 1 379 ? 15.414 16.453 2.947 1 92.25 379 GLN B C 1
ATOM 5951 O O . GLN B 1 379 ? 16.438 15.914 2.523 1 92.25 379 GLN B O 1
ATOM 5956 N N . GLU B 1 380 ? 14.609 17.141 2.262 1 92 380 GLU B N 1
ATOM 5957 C CA . GLU B 1 380 ? 14.992 17.484 0.896 1 92 380 GLU B CA 1
ATOM 5958 C C . GLU B 1 380 ? 16.312 18.266 0.869 1 92 380 GLU B C 1
ATOM 5960 O O . GLU B 1 380 ? 17.156 18.016 0.005 1 92 380 GLU B O 1
ATOM 5965 N N . PHE B 1 381 ? 16.469 19.188 1.784 1 93.44 381 PHE B N 1
ATOM 5966 C CA . PHE B 1 381 ? 17.703 19.953 1.912 1 93.44 381 PHE B CA 1
ATOM 5967 C C . PHE B 1 381 ? 18.891 19.047 2.188 1 93.44 381 PHE B C 1
ATOM 5969 O O . PHE B 1 381 ? 19.938 19.156 1.536 1 93.44 381 PHE B O 1
ATOM 5976 N N . VAL B 1 382 ? 18.703 18.109 3.082 1 92.5 382 VAL B N 1
ATOM 5977 C CA . VAL B 1 382 ? 19.781 17.203 3.494 1 92.5 382 VAL B CA 1
ATOM 5978 C C . VAL B 1 382 ? 20.172 16.312 2.326 1 92.5 382 VAL B C 1
ATOM 5980 O O . VAL B 1 382 ? 21.344 16.062 2.09 1 92.5 382 VAL B O 1
ATOM 5983 N N . LYS B 1 383 ? 19.219 15.898 1.609 1 88.44 383 LYS B N 1
ATOM 5984 C CA . LYS B 1 383 ? 19.453 15 0.483 1 88.44 383 LYS B CA 1
ATOM 5985 C C . LYS B 1 383 ? 20.188 15.719 -0.647 1 88.44 383 LYS B C 1
ATOM 5987 O O . LYS B 1 383 ? 20.891 15.086 -1.441 1 88.44 383 LYS B O 1
ATOM 5992 N N . ASN B 1 384 ? 20.031 17.031 -0.687 1 87 384 ASN B N 1
ATOM 5993 C CA . ASN B 1 384 ? 20.547 17.781 -1.827 1 87 384 ASN B CA 1
ATOM 5994 C C . ASN B 1 384 ? 21.625 18.766 -1.402 1 87 384 ASN B C 1
ATOM 5996 O O . ASN B 1 384 ? 21.891 19.75 -2.105 1 87 384 ASN B O 1
ATOM 6000 N N . ILE B 1 385 ? 22.203 18.5 -0.334 1 84.31 385 ILE B N 1
ATOM 6001 C CA . ILE B 1 385 ? 23.219 19.438 0.148 1 84.31 385 ILE B CA 1
ATOM 6002 C C . ILE B 1 385 ? 24.359 19.531 -0.86 1 84.31 385 ILE B C 1
ATOM 6004 O O . ILE B 1 385 ? 24.766 18.516 -1.441 1 84.31 385 ILE B O 1
ATOM 6008 N N . LYS B 1 386 ? 24.719 20.734 -1.313 1 71.25 386 LYS B N 1
ATOM 6009 C CA . LYS B 1 386 ? 25.844 21 -2.219 1 71.25 386 LYS B CA 1
ATOM 6010 C C . LYS B 1 386 ? 27.078 21.453 -1.449 1 71.25 386 LYS B C 1
ATOM 6012 O O . LYS B 1 386 ? 27.016 22.422 -0.687 1 71.25 386 LYS B O 1
ATOM 6017 N N . PHE B 1 387 ? 28.016 20.625 -1.433 1 65.12 387 PHE B N 1
ATOM 6018 C CA . PHE B 1 387 ? 29.219 20.953 -0.678 1 65.12 387 PHE B CA 1
ATOM 6019 C C . PHE B 1 387 ? 30.141 21.859 -1.488 1 65.12 387 PHE B C 1
ATOM 6021 O O . PHE B 1 387 ? 30.203 21.75 -2.715 1 65.12 387 PHE B O 1
ATOM 6028 N N . ASN B 1 388 ? 30.281 23.062 -1.104 1 54.81 388 ASN B N 1
ATOM 6029 C CA . ASN B 1 388 ? 31.219 23.969 -1.753 1 54.81 388 ASN B CA 1
ATOM 6030 C C . ASN B 1 388 ? 32.5 23.25 -2.191 1 54.81 388 ASN B C 1
ATOM 6032 O O . ASN B 1 388 ? 33.125 23.656 -3.162 1 54.81 388 ASN B O 1
ATOM 6036 N N . GLY B 1 389 ? 33.219 22.562 -1.391 1 47.5 389 GLY B N 1
ATOM 6037 C CA . GLY B 1 389 ? 34.625 22.25 -1.664 1 47.5 389 GLY B CA 1
ATOM 6038 C C . GLY B 1 389 ? 34.812 21.031 -2.562 1 47.5 389 GLY B C 1
ATOM 6039 O O . GLY B 1 389 ? 33.906 20.188 -2.65 1 47.5 389 GLY B O 1
ATOM 6040 N N . GLU B 1 390 ? 35.531 21.203 -3.725 1 43.97 390 GLU B N 1
ATOM 6041 C CA . GLU B 1 390 ? 36.219 20.188 -4.527 1 43.97 390 GLU B CA 1
ATOM 6042 C C . GLU B 1 390 ? 36.594 18.984 -3.676 1 43.97 390 GLU B C 1
ATOM 6044 O O . GLU B 1 390 ? 37.469 19.109 -2.805 1 43.97 390 GLU B O 1
ATOM 6049 N N . ILE B 1 391 ? 35.75 18.312 -3.152 1 37.28 391 ILE B N 1
ATOM 6050 C CA . ILE B 1 391 ? 36.344 17.109 -2.582 1 37.28 391 ILE B CA 1
ATOM 6051 C C . ILE B 1 391 ? 36.781 16.172 -3.703 1 37.28 391 ILE B C 1
ATOM 6053 O O . ILE B 1 391 ? 35.969 15.812 -4.566 1 37.28 391 ILE B O 1
#

Solvent-accessible surface area (backbone atoms only — not comparable to full-atom values): 39810 Å² total; per-residue (Å²): 114,73,64,58,54,50,50,50,51,47,39,51,49,47,28,49,51,52,50,46,30,65,75,51,44,70,40,35,64,66,55,50,9,62,74,68,69,42,53,63,67,59,39,49,53,48,51,50,50,36,43,72,68,37,49,30,40,80,40,79,48,73,63,80,81,79,82,70,81,67,49,63,22,31,28,56,24,51,81,41,40,30,18,27,4,26,28,50,55,69,54,33,36,37,42,28,36,20,32,60,79,70,47,72,78,40,80,47,79,43,83,36,76,71,62,48,67,68,59,46,46,51,49,52,50,50,50,54,53,49,50,29,60,76,68,69,48,62,72,85,32,50,71,24,34,12,37,12,28,72,49,43,23,32,44,93,71,12,29,34,54,35,13,82,79,51,68,41,63,66,38,55,51,19,56,56,42,23,70,73,65,72,46,55,49,44,28,38,31,23,66,53,26,21,42,52,36,41,44,72,72,66,60,46,93,83,55,45,32,38,32,34,37,36,37,21,82,46,34,37,37,37,45,29,48,74,88,35,75,55,35,48,47,68,45,41,27,19,37,46,22,65,18,53,36,30,86,80,45,60,75,32,97,84,74,44,44,10,26,42,23,60,52,54,9,45,65,43,52,46,52,58,44,32,75,77,40,76,79,60,82,47,68,68,56,48,51,51,38,32,75,70,61,38,62,71,39,40,54,54,51,51,50,21,38,52,53,51,20,35,46,54,28,30,48,41,25,42,46,14,30,43,30,38,31,43,33,40,53,49,44,75,72,32,60,70,54,35,53,52,32,69,71,50,27,70,83,53,36,57,71,92,53,57,85,53,43,46,83,46,65,64,78,52,69,97,48,20,31,19,50,9,14,14,50,50,38,42,49,52,46,46,68,60,54,77,73,84,69,90,118,114,72,65,60,54,50,51,50,50,48,38,52,50,46,28,49,52,52,49,47,31,65,77,52,43,70,39,35,65,66,56,51,10,63,76,69,70,42,52,63,67,59,38,48,52,47,51,50,50,38,44,73,69,38,50,30,42,82,41,79,48,73,65,80,81,77,83,75,79,68,49,64,22,31,28,56,24,52,83,40,40,31,18,27,5,26,25,51,53,69,54,32,36,37,41,27,36,20,32,61,79,70,46,73,78,42,78,49,78,42,85,37,74,70,61,46,67,69,59,47,46,51,50,51,48,51,50,54,52,49,49,29,60,75,70,69,50,62,72,86,31,48,70,24,35,10,38,14,26,70,51,43,23,31,45,93,71,10,29,33,53,36,14,81,80,51,68,41,63,66,38,55,50,18,56,55,42,22,69,72,64,72,44,54,50,42,28,37,31,23,66,52,26,23,43,51,38,41,44,72,73,66,60,47,94,83,56,45,31,38,31,35,37,35,38,21,82,47,34,36,36,34,46,29,48,74,86,36,75,57,34,47,47,67,44,42,26,18,36,46,21,64,18,52,35,30,86,81,45,59,76,33,98,84,74,45,42,10,26,42,24,60,54,55,10,46,65,41,53,46,54,57,44,32,75,77,40,76,78,61,82,47,67,67,56,48,50,51,39,31,73,72,60,39,62,73,39,41,54,53,50,51,53,20,37,52,53,51,20,34,47,53,26,30,50,40,26,42,46,13,30,44,30,39,31,43,32,40,53,48,44,74,72,31,61,71,55,35,52,53,33,70,70,49,26,69,84,53,37,56,71,92,53,57,84,53,44,46,83,44,66,65,79,51,69,95,49,18,29,18,50,10,13,14,48,51,37,42,48,54,45,47,66,59,56,77,74,84,68,90,120

Secondary structure (DSSP, 8-state):
-HHHHHHHHHHHHHHHHHHHHHHH-SEEHHHHHHHHT--HHHHHHHHHHHHHTTSEEEEEE--SSSSS--EEEEEE-TTS-EEEEEEE-SSEEEEEEE-TTS-EEEEEEEE-----HHHHHHHHHHHHHHHHHHHT--GGGEEEEEEEESSEEETTTTEEEEETTTTEEEE-HHHHHHHHHSS-EEEEEHHHHHHHHHHHHH--TT--EEEEEEESSSEEEEEEETTEE---GGG-TT-GGGSBS-TTSPBPTTS-BSBGGGGTSHHHHHHHHHHHSTT--SHHHHHHHHHHT-HHHHHHHHHHHHHHHHHHHHHHHHH--SEEEEESHHHHT-HHHHHHHHHHGGGGS-GGGTTS-EEEE---GGGHHHHHHHHHHHHHHHHT---SS--/-HHHHHHHHHHHHHHHHHHHHHHH-SEEHHHHHHHHT--HHHHHHHHHHHHHTTSEEEEEE--SSSSS--EEEEEE-TTS-EEEEEEE-SSEEEEEEE-TTS-EEEEEEEE-----HHHHHHHHHHHHHHHHHHHT--GGGEEEEEEEESSEEETTTTEEEEETTTTEEEE-HHHHHHHHHSS-EEEEEHHHHHHHHHHHHH--TT--EEEEEEESSSEEEEEEETTEE---GGG-TT-GGGSBS-TTSPBPTTS-BSBGGGGTSHHHHHHHHHHHSTT--SHHHHHHHHHHT-HHHHHHHHHHHHHHHHHHHHHHHHH--SEEEEESHHHHT-HHHHHHHHHHGGGGS-GGGTTS-EEEE---GGGHHHHHHHHHHHHHHHHT---SS--

Organism: NCBI:txid482461

InterPro domains:
  IPR000600 ROK family [PF00480] (115-379)
  IPR000600 ROK family [PTHR18964] (9-377)
  IPR000835 MarR-type HTH domain [PF12802] (13-59)
  IPR036388 Winged helix-like DNA-binding domain superfamily [G3DSA:1.10.10.10] (2-75)
  IPR036390 Winged helix DNA-binding domain superfamily [SSF46785] (8-73)
  IPR043129 ATPase, nucleotide binding domain [SSF53067] (84-378)

Sequence (782 aa):
MEIKNHEFLKKENQSLVLEIIINQGPISRADIAKQTKMSPTSASRIVASLLDMALIKKVDIISNNGLGRKATYFVPNEDSVISVGVEIDSFHLRIGFMNFVGEIVVKAFYDHNNIDPQQTVNFISEKIQLLLQEEGIDADRIVGVCVGLPGLIQQTSGVVKLSAQLNWKQVHLGEMLEKKLGMPVVVDNDLKVKALAEYKLTSKAEDNNMVMIGLGNGVGSVLITNGEIYRGEGNFAGEIGHTTVDPYGVYCSCGKLGCLQTYIAEPFLLDAAAKVKPGIQSMEELVEEYEKGAQWAENIIEKAVTYAAITINNTVCIYSPDKVVLSGSLIENYPAIRKRLLEKYSSNIWYPVKDTFELLTTKTENYGVVKGAASSIQQEFVKNIKFNGEIMEIKNHEFLKKENQSLVLEIIINQGPISRADIAKQTKMSPTSASRIVASLLDMALIKKVDIISNNGLGRKATYFVPNEDSVISVGVEIDSFHLRIGFMNFVGEIVVKAFYDHNNIDPQQTVNFISEKIQLLLQEEGIDADRIVGVCVGLPGLIQQTSGVVKLSAQLNWKQVHLGEMLEKKLGMPVVVDNDLKVKALAEYKLTSKAEDNNMVMIGLGNGVGSVLITNGEIYRGEGNFAGEIGHTTVDPYGVYCSCGKLGCLQTYIAEPFLLDAAAKVKPGIQSMEELVEEYEKGAQWAENIIEKAVTYAAITINNTVCIYSPDKVVLSGSLIENYPAIRKRLLEKYSSNIWYPVKDTFELLTTKTENYGVVKGAASSIQQEFVKNIKFNGEI